Protein AF-0000000078523337 (afdb_homodimer)

InterPro domains:
  IPR007219 Xylanolytic transcriptional activator, regulatory domain [PF04082] (154-351)
  IPR007219 Xylanolytic transcriptional activator, regulatory domain [SM00906] (263-338)
  IPR053230 Transcription regulator galc [PTHR47654] (1-622)

pLDDT: mean 74.1, std 29.68, range [13.92, 98.81]

Nearest PDB structures (foldseek):
  5y9d-assembly1_A  TM=1.268E-01  e=8.993E+00  Yarrowia lipolytica CLIB122

Solvent-accessible surface area (backbone atoms only — not comparable to full-atom values): 83600 Å² total; per-residue (Å²): 110,59,69,65,55,23,77,76,43,62,71,70,63,16,49,53,35,48,54,54,47,57,68,65,60,65,71,72,73,80,84,75,76,74,78,74,79,80,72,82,69,80,69,75,71,70,70,65,70,69,56,83,66,85,53,44,53,56,60,65,42,35,44,31,67,65,71,27,71,74,42,71,61,33,27,28,56,33,49,65,26,66,64,5,49,40,44,44,45,29,48,43,50,52,52,52,50,50,56,51,42,73,70,41,88,79,62,72,86,83,78,73,73,76,73,76,63,56,53,64,80,54,52,32,62,44,42,80,53,84,75,70,40,93,66,90,78,65,68,85,69,73,72,60,66,73,57,44,50,50,29,52,51,44,25,57,69,72,41,33,52,83,47,49,50,62,57,63,60,62,49,50,53,51,50,52,33,45,78,66,66,73,48,83,78,52,53,53,59,50,19,39,51,24,40,46,40,16,46,22,43,52,49,43,44,68,42,32,71,86,62,47,54,88,74,72,46,27,30,45,26,43,47,27,20,34,66,47,54,42,29,45,62,46,74,70,48,68,55,45,68,61,52,28,41,38,31,39,47,50,18,52,42,25,39,49,68,34,24,50,53,51,17,53,51,37,36,51,52,19,51,46,40,32,48,38,53,33,38,36,27,27,74,66,28,81,87,53,52,38,68,59,54,48,50,41,29,28,34,42,51,38,48,49,51,52,45,49,51,48,21,44,55,29,25,47,78,59,65,73,54,81,51,55,46,52,44,61,71,52,62,68,52,47,71,88,44,48,82,36,68,80,40,39,54,46,46,72,28,65,65,58,30,42,38,28,50,40,54,36,45,60,44,56,41,69,81,36,67,83,60,72,88,45,70,50,15,52,50,21,39,54,52,59,41,68,52,78,83,46,50,26,40,48,41,33,53,51,52,38,49,47,51,48,45,47,50,45,43,58,62,64,52,21,32,56,38,60,78,47,54,69,69,56,45,51,52,50,44,52,54,50,49,52,50,54,54,50,44,64,69,67,50,27,72,66,50,42,50,92,60,75,72,92,56,55,68,69,39,44,28,48,13,45,34,49,45,48,55,51,27,50,43,45,28,67,60,18,46,52,32,57,50,59,64,72,71,82,68,64,72,74,91,74,66,73,79,79,62,72,47,75,42,53,56,34,24,44,51,18,50,50,28,30,50,50,50,56,62,75,45,66,89,66,73,49,57,56,54,40,58,69,35,41,55,57,58,54,38,67,60,52,50,46,47,28,36,43,56,47,50,40,37,55,74,56,68,23,73,79,47,62,91,42,48,68,59,46,51,51,48,42,51,47,46,43,47,40,27,47,63,46,27,75,80,28,71,38,34,33,46,44,26,52,54,52,44,57,56,47,52,59,47,32,62,73,71,70,48,87,66,83,87,48,89,64,76,79,71,82,72,82,79,81,75,70,70,73,66,70,73,74,61,39,58,60,16,63,47,76,71,73,72,73,80,77,76,80,68,80,67,78,72,77,80,80,85,69,80,84,87,91,87,87,88,82,93,86,91,86,92,85,92,81,93,82,92,84,77,65,88,80,92,84,85,79,82,80,83,77,79,80,81,74,86,82,66,77,49,61,61,39,81,86,76,68,45,51,62,74,83,72,66,80,74,78,81,74,78,86,77,76,77,84,76,80,87,75,127,110,60,70,66,54,26,76,78,43,62,72,69,62,16,51,54,36,49,54,56,50,57,67,66,60,69,71,71,74,81,80,78,74,75,77,75,77,82,72,83,71,80,67,73,71,69,69,64,68,66,56,84,68,84,54,45,54,57,61,64,42,34,45,30,66,65,70,28,71,74,43,72,60,34,27,27,56,34,48,63,27,64,62,5,49,41,45,46,45,27,49,43,51,52,51,53,50,51,55,53,41,74,71,40,86,81,65,66,84,84,77,69,72,74,74,77,63,55,55,62,80,54,51,34,63,44,43,81,54,83,75,70,38,94,67,89,78,66,70,85,71,73,71,60,64,74,58,42,52,51,29,52,51,44,26,59,69,73,41,33,51,82,46,46,49,62,56,64,60,63,50,51,52,51,50,52,32,46,78,67,67,73,48,86,78,52,53,54,58,50,20,41,51,24,39,47,40,17,47,23,43,52,49,43,45,68,44,33,72,86,62,46,53,94,66,75,45,28,31,46,26,42,46,26,19,34,68,49,54,42,30,46,63,45,75,69,47,66,54,45,67,59,51,28,43,38,33,40,47,50,17,51,43,25,39,49,68,36,22,50,54,52,17,53,51,36,35,50,51,21,51,46,40,33,47,38,52,33,37,38,27,27,74,66,28,80,88,54,52,39,67,60,53,47,50,41,30,29,33,44,51,38,49,49,50,52,44,49,52,48,20,44,55,28,25,47,76,57,66,73,55,81,50,55,47,51,44,62,72,52,63,66,50,48,72,88,44,48,80,36,68,80,40,39,53,46,46,73,27,65,66,56,28,42,38,27,49,42,55,37,46,60,43,56,41,70,81,35,66,84,59,70,89,43,71,51,16,52,50,20,38,53,52,58,41,65,52,77,83,46,51,26,41,47,40,34,54,50,52,39,50,46,51,48,44,46,50,44,45,59,62,63,51,22,31,54,38,61,80,47,54,68,68,55,44,50,50,48,46,51,55,49,50,52,50,55,52,50,43,63,70,67,49,26,70,66,52,42,47,92,60,76,71,93,57,55,68,68,40,44,27,48,13,45,34,50,43,48,55,50,28,51,44,45,29,66,62,18,46,52,31,57,49,60,63,72,70,82,72,63,70,79,90,78,63,75,80,80,65,72,46,73,43,51,56,34,24,43,51,19,51,50,28,31,50,51,50,56,62,74,46,66,87,67,72,48,57,55,56,40,59,68,34,41,54,59,57,53,40,68,60,52,51,46,46,28,36,44,55,47,50,40,38,56,73,58,68,22,75,81,47,63,91,43,48,69,60,47,50,51,49,43,51,46,46,42,47,40,27,48,62,46,27,76,81,28,70,38,34,34,47,44,26,52,56,52,44,55,56,47,52,57,48,32,62,72,69,71,47,88,65,83,86,47,89,63,75,81,74,80,74,82,82,80,79,74,74,75,70,66,70,62,62,71,69,73,73,73,71,77,70,77,79,76,83,78,76,81,76,79,79,70,76,79,80,73,86,70,85,85,87,90,82,86,88,83,89,84,86,88,83,87,85,78,44,56,39,43,74,69,82,72,86,76,86,79,84,84,88,82,85,81,84,78,86,81,65,77,38,63,62,39,78,86,76,68,44,52,58,66,84,74,64,83,72,78,80,75,81,84,81,78,80,86,80,80,91,78,135

Organism: Penicillium expansum (NCBI:txid27334)

Foldseek 3Di:
DLQVVLVPDPVVSSVVSVVVVVVPPPPPDDPPPDPPDPPPPPPPCCPVPVPVDPQFLQPQLQHDDDDLVPDPLSVLLDAFGSLALLLLLQVLVLLLVVVVLVPDPPSDDDDPPSPRDDSSVQALFDSVDDLAFPDDADQQDDDDPVLLVVLLVLLVQQPCLQFVLDQNVVLVVVVVCVVVVNFDDALLNLLLSLLSSLQSLCLCCLQPVVPVDVSSVSSSSNVSSCVSQVDPVNLVDQDDSSNLSSLLSVLLSCLLQRSLVVSQVSLVVSQVSLVVVVLQEQDPDPVDFLLRNLSSLSNNLSSLLSQLLSCSNRVDQGPDDPVSGDRAFHDLDRSVCCLPPVNRVCSVDVVLVCQQPRLLALLVCVVVVVDDNDPNSVNSLVVLLPDDDDSSNLNRLLSRLSSLLSQLSCLQSHSCCNVPDVVVNLVVLVVSVVSLVVSQVSDHPLQNLVDQPDDDLRSQQSNLAVLLSSLSSLLSSLVSLLSNDDPVVPDDPPPDPPPCDSSLVSLVSNLVSLLVNLVSADLQADSNCCSSRYPSSCVLSSLSSSLSSLLVCLSVVVPSNVPCNVVSLSSNQSSLNNLVVSVVSRSSSVSSSVSSVVSSVSSCVVVVHDPPPHDDDPDPPPPPPDPPVPDVPVPDPPPPCPDPPDPPPPCPPPDDDPDDDDDDDDDDDDYDDDDDDDDDPDDDDDDDDDDDPDDPPQQDQPVVVRDRPPPDGDRPPDDPPPDDDDDDD/DLQVVLVPDPVVSSVVSVVVVVVPPPPPDDPPPDPPDPPPPPPPCCPVPVPVDPQFLQPQLQHDDDDLVPDPLSVLLDAFGSLALLLLLQVLVLLLVVVVLVVDPPSPDDPPPSDRDDSSVQALFDSVDDLAQPDDADQPDDDDPVLLVVLLVLLVQQPCLQFVLDQNVVLVVVVVCVVVVNDDDALLNLLLSLLSNLQSLQLCCLQPVVPVDPNSCSSSSNVSSCVSQVDPVNLVDQDDSSNLSSLLSVLLSCLLQRSLVVSQVSLVVSQVSLVVVVLQEQDPDPVDFLLRNLSSLSNNLSSLLSQLLSCSNRVDQGPDDPVSGDRAFHDLDRSVCCLPPVNRVCSVDVVLVCQQPRLLALLVCVVVVVDDNDPNSVNSLVVLLPDDDDSSNLNRLLSRLSSLLSQLSCLQSHSCCNVPDVVVNLVVLVVSVVSLVVSQVSDHPLQNLVDQPDDDLRSQQSNLAVLLSSLSSLLSSLVSLLSNDDPVVPDDDPDDPPPCDSSLVSLVSNLVSLLVNLVSADLQADSNCCSSRYPSSCVLSSLSSSLSSLLVCLSVVVPSNVPCNVVSLSSNQSSLNNLVVSVVSRSSSVSSSVSSVVSSVSSCVVVVHDPVPHDDDPDPPPPPPDCPVPDPPPPDPPPPCPDDDDDPDPDDDPDDDPDDDDDDDDDDDDDDDDPPDPPDPDDDDDDDDDDDPDDPDPQPQPVVVRDRPCPPDPPPPDDPPPDDDPDDD

Structure (mmCIF, N/CA/C/O backbone):
data_AF-0000000078523337-model_v1
#
loop_
_entity.id
_entity.type
_entity.pdbx_description
1 polymer 'Transcription factor, fungi'
#
loop_
_atom_site.group_PDB
_atom_site.id
_atom_site.type_symbol
_atom_site.label_atom_id
_atom_site.label_alt_id
_atom_site.label_comp_id
_atom_site.label_asym_id
_atom_site.label_entity_id
_atom_site.label_seq_id
_atom_site.pdbx_PDB_ins_code
_atom_site.Cartn_x
_atom_site.Cartn_y
_atom_site.Cartn_z
_atom_site.occupancy
_atom_site.B_iso_or_equiv
_atom_site.auth_seq_id
_atom_site.auth_comp_id
_atom_site.auth_asym_id
_atom_site.auth_atom_id
_atom_site.pdbx_PDB_model_num
ATOM 1 N N . MET A 1 1 ? 8.789 -22.875 51.188 1 34.66 1 MET A N 1
ATOM 2 C CA . MET A 1 1 ? 10.109 -22.453 50.75 1 34.66 1 MET A CA 1
ATOM 3 C C . MET A 1 1 ? 10.227 -20.922 50.812 1 34.66 1 MET A C 1
ATOM 5 O O . MET A 1 1 ? 11.242 -20.391 51.25 1 34.66 1 MET A O 1
ATOM 9 N N . LEU A 1 2 ? 9.172 -20.328 50.406 1 43.94 2 LEU A N 1
ATOM 10 C CA . LEU A 1 2 ? 9.109 -18.875 50.406 1 43.94 2 LEU A CA 1
ATOM 11 C C . LEU A 1 2 ? 9.234 -18.312 51.812 1 43.94 2 LEU A C 1
ATOM 13 O O . LEU A 1 2 ? 9.844 -17.266 52.031 1 43.94 2 LEU A O 1
ATOM 17 N N . LYS A 1 3 ? 8.578 -19.062 52.75 1 46.81 3 LYS A N 1
ATOM 18 C CA . LYS A 1 3 ? 8.617 -18.594 54.125 1 46.81 3 LYS A CA 1
ATOM 19 C C . LYS A 1 3 ? 10.047 -18.516 54.656 1 46.81 3 LYS A C 1
ATOM 21 O O . LYS A 1 3 ? 10.406 -17.562 55.344 1 46.81 3 LYS A O 1
ATOM 26 N N . GLU A 1 4 ? 10.844 -19.5 54.312 1 44.78 4 GLU A N 1
ATOM 27 C CA . GLU A 1 4 ? 12.188 -19.609 54.875 1 44.78 4 GLU A CA 1
ATOM 28 C C . GLU A 1 4 ? 13.133 -18.609 54.25 1 44.78 4 GLU A C 1
ATOM 30 O O . GLU A 1 4 ? 14.109 -18.188 54.844 1 44.78 4 GLU A O 1
ATOM 35 N N . ILE A 1 5 ? 13.039 -18.328 53 1 42.94 5 ILE A N 1
ATOM 36 C CA . ILE A 1 5 ? 13.938 -17.359 52.375 1 42.94 5 ILE A CA 1
ATOM 37 C C . ILE A 1 5 ? 13.664 -15.961 52.906 1 42.94 5 ILE A C 1
ATOM 39 O O . ILE A 1 5 ? 14.5 -15.062 52.781 1 42.94 5 ILE A O 1
ATOM 43 N N . GLY A 1 6 ? 12.531 -15.812 53.531 1 41.69 6 GLY A N 1
ATOM 44 C CA . GLY A 1 6 ? 12.141 -14.547 54.156 1 41.69 6 GLY A CA 1
ATOM 45 C C . GLY A 1 6 ? 13.141 -14.031 55.156 1 41.69 6 GLY A C 1
ATOM 46 O O . GLY A 1 6 ? 13.273 -12.828 55.344 1 41.69 6 GLY A O 1
ATOM 47 N N . ASP A 1 7 ? 13.617 -14.914 55.938 1 45.72 7 ASP A N 1
ATOM 48 C CA . ASP A 1 7 ? 14.445 -14.492 57.062 1 45.72 7 ASP A CA 1
ATOM 49 C C . ASP A 1 7 ? 15.82 -14.016 56.562 1 45.72 7 ASP A C 1
ATOM 51 O O . ASP A 1 7 ? 16.609 -13.5 57.344 1 45.72 7 ASP A O 1
ATOM 55 N N . VAL A 1 8 ? 16.359 -14.547 55.531 1 48.78 8 VAL A N 1
ATOM 56 C CA . VAL A 1 8 ? 17.75 -14.195 55.219 1 48.78 8 VAL A CA 1
ATOM 57 C C . VAL A 1 8 ? 17.781 -13 54.281 1 48.78 8 VAL A C 1
ATOM 59 O O . VAL A 1 8 ? 18.859 -12.523 53.906 1 48.78 8 VAL A O 1
ATOM 62 N N . VAL A 1 9 ? 16.75 -12.766 53.531 1 42.88 9 VAL A N 1
ATOM 63 C CA . VAL A 1 9 ? 16.812 -11.711 52.531 1 42.88 9 VAL A CA 1
ATOM 64 C C . VAL A 1 9 ? 16.547 -10.359 53.188 1 42.88 9 VAL A C 1
ATOM 66 O O . VAL A 1 9 ? 16.016 -10.289 54.281 1 42.88 9 VAL A O 1
ATOM 69 N N . ASP A 1 10 ? 17.078 -9.188 52.625 1 47.59 10 ASP A N 1
ATOM 70 C CA . ASP A 1 10 ? 17 -7.855 53.219 1 47.59 10 ASP A CA 1
ATOM 71 C C . ASP A 1 10 ? 15.562 -7.531 53.625 1 47.59 10 ASP A C 1
ATOM 73 O O . ASP A 1 10 ? 14.617 -8.195 53.188 1 47.59 10 ASP A O 1
ATOM 77 N N . ASP A 1 11 ? 15.25 -6.578 54.562 1 45 11 ASP A N 1
ATOM 78 C CA . ASP A 1 11 ? 14 -6.219 55.219 1 45 11 ASP A CA 1
ATOM 79 C C . ASP A 1 11 ? 12.852 -6.133 54.188 1 45 11 ASP A C 1
ATOM 81 O O . ASP A 1 11 ? 11.742 -6.586 54.469 1 45 11 ASP A O 1
ATOM 85 N N . GLN A 1 12 ? 13.141 -5.395 53.125 1 47.84 12 GLN A N 1
ATOM 86 C CA . GLN A 1 12 ? 12.07 -5.039 52.188 1 47.84 12 GLN A CA 1
ATOM 87 C C . GLN A 1 12 ? 11.586 -6.262 51.438 1 47.84 12 GLN A C 1
ATOM 89 O O . GLN A 1 12 ? 10.383 -6.434 51.219 1 47.84 12 GLN A O 1
ATOM 94 N N . SER A 1 13 ? 12.555 -7.016 50.969 1 46.69 13 SER A N 1
ATOM 95 C CA . SER A 1 13 ? 12.25 -8.234 50.25 1 46.69 13 SER A CA 1
ATOM 96 C C . SER A 1 13 ? 11.609 -9.281 51.156 1 46.69 13 SER A C 1
ATOM 98 O O . SER A 1 13 ? 10.789 -10.086 50.719 1 46.69 13 SER A O 1
ATOM 100 N N . ALA A 1 14 ? 12.023 -9.219 52.469 1 49.38 14 ALA A N 1
ATOM 101 C CA . ALA A 1 14 ? 11.469 -10.07 53.5 1 49.38 14 ALA A CA 1
ATOM 102 C C . ALA A 1 14 ? 9.969 -9.82 53.688 1 49.38 14 ALA A C 1
ATOM 104 O O . ALA A 1 14 ? 9.195 -10.766 53.844 1 49.38 14 ALA A O 1
ATOM 105 N N . LYS A 1 15 ? 9.555 -8.469 53.719 1 54.75 15 LYS A N 1
ATOM 106 C CA . LYS A 1 15 ? 8.164 -8.055 53.875 1 54.75 15 LYS A CA 1
ATOM 107 C C . LYS A 1 15 ? 7.301 -8.57 52.719 1 54.75 15 LYS A C 1
ATOM 109 O O . LYS A 1 15 ? 6.18 -9.031 52.938 1 54.75 15 LYS A O 1
ATOM 114 N N . ARG A 1 16 ? 7.934 -8.484 51.5 1 50.47 16 ARG A N 1
ATOM 115 C CA . ARG A 1 16 ? 7.164 -8.875 50.344 1 50.47 16 ARG A CA 1
ATOM 116 C C . ARG A 1 16 ? 6.922 -10.383 50.312 1 50.47 16 ARG A C 1
ATOM 118 O O . ARG A 1 16 ? 5.84 -10.836 49.938 1 50.47 16 ARG A O 1
ATOM 125 N N . ILE A 1 17 ? 7.855 -11.125 50.75 1 50.09 17 ILE A N 1
ATOM 126 C CA . ILE A 1 17 ? 7.734 -12.578 50.844 1 50.09 17 ILE A CA 1
ATOM 127 C C . ILE A 1 17 ? 6.703 -12.945 51.906 1 50.09 17 ILE A C 1
ATOM 129 O O . ILE A 1 17 ? 5.863 -13.82 51.688 1 50.09 17 ILE A O 1
ATOM 133 N N . LYS A 1 18 ? 6.855 -12.172 53.156 1 51.06 18 LYS A N 1
ATOM 134 C CA . LYS A 1 18 ? 5.906 -12.391 54.25 1 51.06 18 LYS A CA 1
ATOM 135 C C . LYS A 1 18 ? 4.473 -12.172 53.781 1 51.06 18 LYS A C 1
ATOM 137 O O . LYS A 1 18 ? 3.576 -12.953 54.094 1 51.06 18 LYS A O 1
ATOM 142 N N . ASP A 1 19 ? 4.328 -10.992 53 1 49.41 19 ASP A N 1
ATOM 143 C CA . ASP A 1 19 ? 2.998 -10.648 52.5 1 49.41 19 ASP A CA 1
ATOM 144 C C . ASP A 1 19 ? 2.463 -11.719 51.562 1 49.41 19 ASP A C 1
ATOM 146 O O . ASP A 1 19 ? 1.285 -12.078 51.625 1 49.41 19 ASP A O 1
ATOM 150 N N . LEU A 1 20 ? 3.379 -12.266 50.75 1 45 20 LEU A N 1
ATOM 151 C CA . LEU A 1 20 ? 2.961 -13.289 49.781 1 45 20 LEU A CA 1
ATOM 152 C C . LEU A 1 20 ? 2.617 -14.594 50.5 1 45 20 LEU A C 1
ATOM 154 O O . LEU A 1 20 ? 1.658 -15.273 50.125 1 45 20 LEU A O 1
ATOM 158 N N . LEU A 1 21 ? 3.496 -14.93 51.438 1 42.78 21 LEU A N 1
ATOM 159 C CA . LEU A 1 21 ? 3.271 -16.172 52.188 1 42.78 21 LEU A CA 1
ATOM 160 C C . LEU A 1 21 ? 1.984 -16.094 53 1 42.78 21 LEU A C 1
ATOM 162 O O . LEU A 1 21 ? 1.31 -17.109 53.188 1 42.78 21 LEU A O 1
ATOM 166 N N . GLN A 1 22 ? 1.81 -14.836 53.688 1 38.56 22 GLN A N 1
ATOM 167 C CA . GLN A 1 22 ? 0.594 -14.688 54.5 1 38.56 22 GLN A CA 1
ATOM 168 C C . GLN A 1 22 ? -0.649 -14.961 53.656 1 38.56 22 GLN A C 1
ATOM 170 O O . GLN A 1 22 ? -1.634 -15.508 54.156 1 38.56 22 GLN A O 1
ATOM 175 N N . LYS A 1 23 ? -0.554 -14.461 52.406 1 36 23 LYS A N 1
ATOM 176 C CA . LYS A 1 23 ? -1.798 -14.547 51.656 1 36 23 LYS A CA 1
ATOM 177 C C . LYS A 1 23 ? -2.131 -16 51.312 1 36 23 LYS A C 1
ATOM 179 O O . LYS A 1 23 ? -3.301 -16.344 51.125 1 36 23 LYS A O 1
ATOM 184 N N . ASN A 1 24 ? -1.027 -16.875 51.188 1 32.56 24 ASN A N 1
ATOM 185 C CA . ASN A 1 24 ? -1.373 -18.234 50.75 1 32.56 24 ASN A CA 1
ATOM 186 C C . ASN A 1 24 ? -1.916 -19.062 51.906 1 32.56 24 ASN A C 1
ATOM 188 O O . ASN A 1 24 ? -2.262 -20.234 51.719 1 32.56 24 ASN A O 1
ATOM 192 N N . ASN A 1 25 ? -1.497 -18.797 53.156 1 29.69 25 ASN A N 1
ATOM 193 C CA . ASN A 1 25 ? -1.861 -19.766 54.188 1 29.69 25 ASN A CA 1
ATOM 194 C C . ASN A 1 25 ? -3.367 -19.781 54.438 1 29.69 25 ASN A C 1
ATOM 196 O O . ASN A 1 25 ? -3.854 -20.547 55.281 1 29.69 25 ASN A O 1
ATOM 200 N N . SER A 1 26 ? -4.059 -18.656 54.375 1 26.34 26 SER A N 1
ATOM 201 C CA . SER A 1 26 ? -5.316 -18.672 55.125 1 26.34 26 SER A CA 1
ATOM 202 C C . SER A 1 26 ? -6.34 -19.578 54.438 1 26.34 26 SER A C 1
ATOM 204 O O . SER A 1 26 ? -7.535 -19.484 54.75 1 26.34 26 SER A O 1
ATOM 206 N N . LYS A 1 27 ? -5.961 -20.391 53.438 1 26.19 27 LYS A N 1
ATOM 207 C CA . LYS A 1 27 ? -7.148 -20.953 52.812 1 26.19 27 LYS A CA 1
ATOM 208 C C . LYS A 1 27 ? -7.738 -22.078 53.656 1 26.19 27 LYS A C 1
ATOM 210 O O . LYS A 1 27 ? -8.602 -22.828 53.188 1 26.19 27 LYS A O 1
ATOM 215 N N . SER A 1 28 ? -7.273 -22.375 54.844 1 23.64 28 SER A N 1
ATOM 216 C CA . SER A 1 28 ? -7.812 -23.641 55.312 1 23.64 28 SER A CA 1
ATOM 217 C C . SER A 1 28 ? -9.258 -23.5 55.781 1 23.64 28 SER A C 1
ATOM 219 O O . SER A 1 28 ? -9.82 -24.422 56.375 1 23.64 28 SER A O 1
ATOM 221 N N . GLY A 1 29 ? -9.984 -22.359 55.844 1 20.86 29 GLY A N 1
ATOM 222 C CA . GLY A 1 29 ? -11.102 -22.406 56.75 1 20.86 29 GLY A CA 1
ATOM 223 C C . GLY A 1 29 ? -12.164 -23.422 56.375 1 20.86 29 GLY A C 1
ATOM 224 O O . GLY A 1 29 ? -12.195 -23.891 55.25 1 20.86 29 GLY A O 1
ATOM 225 N N . HIS A 1 30 ? -13.047 -23.844 57.406 1 21.19 30 HIS A N 1
ATOM 226 C CA . HIS A 1 30 ? -14.062 -24.812 57.812 1 21.19 30 HIS A CA 1
ATOM 227 C C . HIS A 1 30 ? -15.25 -24.797 56.844 1 21.19 30 HIS A C 1
ATOM 229 O O . HIS A 1 30 ? -15.727 -23.719 56.469 1 21.19 30 HIS A O 1
ATOM 235 N N . VAL A 1 31 ? -15.516 -25.953 56.219 1 23.62 31 VAL A N 1
ATOM 236 C CA . VAL A 1 31 ? -16.547 -26.391 55.281 1 23.62 31 VAL A CA 1
ATOM 237 C C . VAL A 1 31 ? -17.906 -26.422 56 1 23.62 31 VAL A C 1
ATOM 239 O O . VAL A 1 31 ? -18.188 -27.328 56.781 1 23.62 31 VAL A O 1
ATOM 242 N N . SER A 1 32 ? -18.266 -25.391 56.875 1 20.55 32 SER A N 1
ATOM 243 C CA . SER A 1 32 ? -19.531 -25.656 57.562 1 20.55 32 SER A CA 1
ATOM 244 C C . SER A 1 32 ? -20.656 -25.906 56.562 1 20.55 32 SER A C 1
ATOM 246 O O . SER A 1 32 ? -20.719 -25.234 55.531 1 20.55 32 SER A O 1
ATOM 248 N N . ASN A 1 33 ? -21.391 -27.109 56.688 1 22.52 33 ASN A N 1
ATOM 249 C CA . ASN A 1 33 ? -22.422 -27.875 56 1 22.52 33 ASN A CA 1
ATOM 250 C C . ASN A 1 33 ? -23.75 -27.125 55.938 1 22.52 33 ASN A C 1
ATOM 252 O O . ASN A 1 33 ? -24.781 -27.703 55.625 1 22.52 33 ASN A O 1
ATOM 256 N N . GLY A 1 34 ? -23.891 -25.969 56.625 1 21.12 34 GLY A N 1
ATOM 257 C CA . GLY A 1 34 ? -25.281 -25.656 56.938 1 21.12 34 GLY A CA 1
ATOM 258 C C . GLY A 1 34 ? -26.156 -25.594 55.719 1 21.12 34 GLY A C 1
ATOM 259 O O . GLY A 1 34 ? -25.672 -25.281 54.625 1 21.12 34 GLY A O 1
ATOM 260 N N . MET A 1 35 ? -27.375 -26.328 55.781 1 24.42 35 MET A N 1
ATOM 261 C CA . MET A 1 35 ? -28.453 -26.656 54.844 1 24.42 35 MET A CA 1
ATOM 262 C C . MET A 1 35 ? -29.109 -25.391 54.281 1 24.42 35 MET A C 1
ATOM 264 O O . MET A 1 35 ? -29.844 -24.703 55 1 24.42 35 MET A O 1
ATOM 268 N N . PRO A 1 36 ? -28.344 -24.375 53.875 1 22.22 36 PRO A N 1
ATOM 269 C CA . PRO A 1 36 ? -29.156 -23.156 53.812 1 22.22 36 PRO A CA 1
ATOM 270 C C . PRO A 1 36 ? -30.391 -23.328 52.906 1 22.22 36 PRO A C 1
ATOM 272 O O . PRO A 1 36 ? -30.391 -24.156 52 1 22.22 36 PRO A O 1
ATOM 275 N N . ASP A 1 37 ? -31.609 -23 53.469 1 23.2 37 ASP A N 1
ATOM 276 C CA . ASP A 1 37 ? -33 -22.922 53 1 23.2 37 ASP A CA 1
ATOM 277 C C . ASP A 1 37 ? -33.094 -22.234 51.656 1 23.2 37 ASP A C 1
ATOM 279 O O . ASP A 1 37 ? -32.406 -21.234 51.406 1 23.2 37 ASP A O 1
ATOM 283 N N . LYS A 1 38 ? -33.594 -22.938 50.625 1 23.97 38 LYS A N 1
ATOM 284 C CA . LYS A 1 38 ? -33.75 -22.75 49.188 1 23.97 38 LYS A CA 1
ATOM 285 C C . LYS A 1 38 ? -34.531 -21.484 48.875 1 23.97 38 LYS A C 1
ATOM 287 O O . LYS A 1 38 ? -35.719 -21.562 48.562 1 23.97 38 LYS A O 1
ATOM 292 N N . SER A 1 39 ? -34.438 -20.406 49.719 1 20.91 39 SER A N 1
ATOM 293 C CA . SER A 1 39 ? -35.406 -19.375 49.375 1 20.91 39 SER A CA 1
ATOM 294 C C . SER A 1 39 ? -35.281 -18.953 47.906 1 20.91 39 SER A C 1
ATOM 296 O O . SER A 1 39 ? -34.188 -18.922 47.375 1 20.91 39 SER A O 1
ATOM 298 N N . GLN A 1 40 ? -36.406 -19.062 47.094 1 23.09 40 GLN A N 1
ATOM 299 C CA . GLN A 1 40 ? -36.812 -18.875 45.719 1 23.09 40 GLN A CA 1
ATOM 300 C C . GLN A 1 40 ? -36.375 -17.516 45.188 1 23.09 40 GLN A C 1
ATOM 302 O O . GLN A 1 40 ? -37.188 -16.578 45.094 1 23.09 40 GLN A O 1
ATOM 307 N N . ASP A 1 41 ? -35.312 -17 45.719 1 21.81 41 ASP A N 1
ATOM 308 C CA . ASP A 1 41 ? -35.031 -15.594 45.406 1 21.81 41 ASP A CA 1
ATOM 309 C C . ASP A 1 41 ? -34.906 -15.367 43.906 1 21.81 41 ASP A C 1
ATOM 311 O O . ASP A 1 41 ? -34.156 -16.078 43.25 1 21.81 41 ASP A O 1
ATOM 315 N N . GLN A 1 42 ? -35.938 -14.68 43.281 1 23.8 42 GLN A N 1
ATOM 316 C CA . GLN A 1 42 ? -36.219 -14.164 41.938 1 23.8 42 GLN A CA 1
ATOM 317 C C . GLN A 1 42 ? -35.031 -13.375 41.375 1 23.8 42 GLN A C 1
ATOM 319 O O . GLN A 1 42 ? -34.906 -12.18 41.656 1 23.8 42 GLN A O 1
ATOM 324 N N . THR A 1 43 ? -33.938 -13.867 41.594 1 24.28 43 THR A N 1
ATOM 325 C CA . THR A 1 43 ? -32.75 -13.109 41.25 1 24.28 43 THR A CA 1
ATOM 326 C C . THR A 1 43 ? -32.75 -12.797 39.75 1 24.28 43 THR A C 1
ATOM 328 O O . THR A 1 43 ? -32.594 -13.695 38.906 1 24.28 43 THR A O 1
ATOM 331 N N . GLY A 1 44 ? -33.656 -11.867 39.375 1 22.86 44 GLY A N 1
ATOM 332 C CA . GLY A 1 44 ? -33.625 -11.266 38.062 1 22.86 44 GLY A CA 1
ATOM 333 C C . GLY A 1 44 ? -32.219 -10.922 37.594 1 22.86 44 GLY A C 1
ATOM 334 O O . GLY A 1 44 ? -31.562 -10.047 38.156 1 22.86 44 GLY A O 1
ATOM 335 N N . SER A 1 45 ? -31.516 -11.898 37.406 1 23.53 45 SER A N 1
ATOM 336 C CA . SER A 1 45 ? -30.172 -11.789 36.875 1 23.53 45 SER A CA 1
ATOM 337 C C . SER A 1 45 ? -30.125 -10.867 35.656 1 23.53 45 SER A C 1
ATOM 339 O O . SER A 1 45 ? -30.594 -11.227 34.594 1 23.53 45 SER A O 1
ATOM 341 N N . SER A 1 46 ? -30.625 -9.664 35.906 1 23.33 46 SER A N 1
ATOM 342 C CA . SER A 1 46 ? -30.359 -8.727 34.844 1 23.33 46 SER A CA 1
ATOM 343 C C . SER A 1 46 ? -28.891 -8.742 34.406 1 23.33 46 SER A C 1
ATOM 345 O O . SER A 1 46 ? -28.047 -8.141 35.094 1 23.33 46 SER A O 1
ATOM 347 N N . LYS A 1 47 ? -28.375 -9.891 34.219 1 25.94 47 LYS A N 1
ATOM 348 C CA . LYS A 1 47 ? -27.141 -9.781 33.469 1 25.94 47 LYS A CA 1
ATOM 349 C C . LYS A 1 47 ? -27.25 -8.695 32.406 1 25.94 47 LYS A C 1
ATOM 351 O O . LYS A 1 47 ? -27.875 -8.898 31.344 1 25.94 47 LYS A O 1
ATOM 356 N N . ARG A 1 48 ? -27.359 -7.562 32.875 1 22.92 48 ARG A N 1
ATOM 357 C CA . ARG A 1 48 ? -27.172 -6.453 31.938 1 22.92 48 ARG A CA 1
ATOM 358 C C . ARG A 1 48 ? -26 -6.73 31 1 22.92 48 ARG A C 1
ATOM 360 O O . ARG A 1 48 ? -24.859 -6.891 31.438 1 22.92 48 ARG A O 1
ATOM 367 N N . SER A 1 49 ? -26.219 -7.645 30.062 1 26.92 49 SER A N 1
ATOM 368 C CA . SER A 1 49 ? -25.328 -7.621 28.906 1 26.92 49 SER A CA 1
ATOM 369 C C . SER A 1 49 ? -24.75 -6.227 28.688 1 26.92 49 SER A C 1
ATOM 371 O O . SER A 1 49 ? -25.5 -5.277 28.422 1 26.92 49 SER A O 1
ATOM 373 N N . SER A 1 50 ? -23.984 -5.867 29.703 1 27.06 50 SER A N 1
ATOM 374 C CA . SER A 1 50 ? -23.281 -4.629 29.344 1 27.06 50 SER A CA 1
ATOM 375 C C . SER A 1 50 ? -23 -4.57 27.844 1 27.06 50 SER A C 1
ATOM 377 O O . SER A 1 50 ? -22.188 -5.348 27.328 1 27.06 50 SER A O 1
ATOM 379 N N . SER A 1 51 ? -24.016 -4.555 27.141 1 30.48 51 SER A N 1
ATOM 380 C CA . SER A 1 51 ? -23.734 -4.117 25.781 1 30.48 51 SER A CA 1
ATOM 381 C C . SER A 1 51 ? -22.484 -3.258 25.719 1 30.48 51 SER A C 1
ATOM 383 O O . SER A 1 51 ? -22.328 -2.312 26.484 1 30.48 51 SER A O 1
ATOM 385 N N . PRO A 1 52 ? -21.312 -3.92 25.531 1 32.22 52 PRO A N 1
ATOM 386 C CA . PRO A 1 52 ? -20.188 -2.996 25.391 1 32.22 52 PRO A CA 1
ATOM 387 C C . PRO A 1 52 ? -20.625 -1.618 24.891 1 32.22 52 PRO A C 1
ATOM 389 O O . PRO A 1 52 ? -21.203 -1.503 23.797 1 32.22 52 PRO A O 1
ATOM 392 N N . SER A 1 53 ? -21.266 -0.815 25.641 1 30.7 53 SER A N 1
ATOM 393 C CA . SER A 1 53 ? -21.578 0.601 25.484 1 30.7 53 SER A CA 1
ATOM 394 C C . SER A 1 53 ? -20.672 1.258 24.453 1 30.7 53 SER A C 1
ATOM 396 O O . SER A 1 53 ? -19.516 0.836 24.266 1 30.7 53 SER A O 1
ATOM 398 N N . SER A 1 54 ? -21.203 2.014 23.484 1 36.44 54 SER A N 1
ATOM 399 C CA . SER A 1 54 ? -20.797 3.014 22.5 1 36.44 54 SER A CA 1
ATOM 400 C C . SER A 1 54 ? -19.672 3.883 23.047 1 36.44 54 SER A C 1
ATOM 402 O O . SER A 1 54 ? -19.375 4.945 22.5 1 36.44 54 SER A O 1
ATOM 404 N N . ILE A 1 55 ? -19.312 3.91 24.266 1 41.22 55 ILE A N 1
ATOM 405 C CA . ILE A 1 55 ? -18.578 4.961 24.953 1 41.22 55 ILE A CA 1
ATOM 406 C C . ILE A 1 55 ? -17.141 5.02 24.422 1 41.22 55 ILE A C 1
ATOM 408 O O . ILE A 1 55 ? -16.453 6.027 24.594 1 41.22 55 ILE A O 1
ATOM 412 N N . GLY A 1 56 ? -16.531 4.168 23.703 1 51 56 GLY A N 1
ATOM 413 C CA . GLY A 1 56 ? -15.094 4.332 23.531 1 51 56 GLY A CA 1
ATOM 414 C C . GLY A 1 56 ? -14.695 4.812 22.156 1 51 56 GLY A C 1
ATOM 415 O O . GLY A 1 56 ? -15.43 4.609 21.188 1 51 56 GLY A O 1
ATOM 416 N N . SER A 1 57 ? -13.953 6.039 22.109 1 60.22 57 SER A N 1
ATOM 417 C CA . SER A 1 57 ? -13.391 6.707 20.938 1 60.22 57 SER A CA 1
ATOM 418 C C . SER A 1 57 ? -12.852 5.699 19.922 1 60.22 57 SER A C 1
ATOM 420 O O . SER A 1 57 ? -12.633 6.035 18.766 1 60.22 57 SER A O 1
ATOM 422 N N . LEU A 1 58 ? -12.797 4.477 20.359 1 70.56 58 LEU A N 1
ATOM 423 C CA . LEU A 1 58 ? -12.234 3.49 19.453 1 70.56 58 LEU A CA 1
ATOM 424 C C . LEU A 1 58 ? -13.266 2.416 19.109 1 70.56 58 LEU A C 1
ATOM 426 O O . LEU A 1 58 ? -12.93 1.395 18.5 1 70.56 58 LEU A O 1
ATOM 430 N N . GLU A 1 59 ? -14.523 2.678 19.438 1 72.12 59 GLU A N 1
ATOM 431 C CA . GLU A 1 59 ? -15.578 1.738 19.062 1 72.12 59 GLU A CA 1
ATOM 432 C C . GLU A 1 59 ? -15.75 1.678 17.547 1 72.12 59 GLU A C 1
ATOM 434 O O . GLU A 1 59 ? -15.656 2.699 16.875 1 72.12 59 GLU A O 1
ATOM 439 N N . ALA A 1 60 ? -15.852 0.569 17.047 1 70.75 60 ALA A N 1
ATOM 440 C CA . ALA A 1 60 ? -16.156 0.322 15.633 1 70.75 60 ALA A CA 1
ATOM 441 C C . ALA A 1 60 ? -14.977 0.679 14.742 1 70.75 60 ALA A C 1
ATOM 443 O O . ALA A 1 60 ? -15.156 1.146 13.617 1 70.75 60 ALA A O 1
ATOM 444 N N . VAL A 1 61 ? -13.82 0.611 15.359 1 73.69 61 VAL A N 1
ATOM 445 C CA . VAL A 1 61 ? -12.609 0.879 14.586 1 73.69 61 VAL A CA 1
ATOM 446 C C . VAL A 1 61 ? -12.453 -0.178 13.5 1 73.69 61 VAL A C 1
ATOM 448 O O . VAL A 1 61 ? -11.773 0.053 12.5 1 73.69 61 VAL A O 1
ATOM 451 N N . ASP A 1 62 ? -13.141 -1.217 13.578 1 73.94 62 ASP A N 1
ATOM 452 C CA . ASP A 1 62 ? -12.922 -2.373 12.711 1 73.94 62 ASP A CA 1
ATOM 453 C C . ASP A 1 62 ? -14.047 -2.508 11.688 1 73.94 62 ASP A C 1
ATOM 455 O O . ASP A 1 62 ? -14.148 -3.525 11 1 73.94 62 ASP A O 1
ATOM 459 N N . ARG A 1 63 ? -14.922 -1.469 11.625 1 85.19 63 ARG A N 1
ATOM 460 C CA . ARG A 1 63 ? -16.062 -1.66 10.734 1 85.19 63 ARG A CA 1
ATOM 461 C C . ARG A 1 63 ? -16.438 -0.359 10.039 1 85.19 63 ARG A C 1
ATOM 463 O O . ARG A 1 63 ? -16.016 0.721 10.453 1 85.19 63 ARG A O 1
ATOM 470 N N . VAL A 1 64 ? -17.125 -0.555 8.969 1 86.81 64 VAL A N 1
ATOM 471 C CA . VAL A 1 64 ? -17.703 0.56 8.227 1 86.81 64 VAL A CA 1
ATOM 472 C C . VAL A 1 64 ? -19.219 0.568 8.383 1 86.81 64 VAL A C 1
ATOM 474 O O . VAL A 1 64 ? -19.891 -0.444 8.141 1 86.81 64 VAL A O 1
ATOM 477 N N . GLU A 1 65 ? -19.781 1.683 8.68 1 84.81 65 GLU A N 1
ATOM 478 C CA . GLU A 1 65 ? -21.203 1.743 9.031 1 84.81 65 GLU A CA 1
ATOM 479 C C . GLU A 1 65 ? -22.016 2.352 7.895 1 84.81 65 GLU A C 1
ATOM 481 O O . GLU A 1 65 ? -23.25 2.295 7.918 1 84.81 65 GLU A O 1
ATOM 486 N N . GLU A 1 66 ? -21.344 2.861 6.961 1 85.88 66 GLU A N 1
ATOM 487 C CA . GLU A 1 66 ? -22.016 3.496 5.832 1 85.88 66 GLU A CA 1
ATOM 488 C C . GLU A 1 66 ? -21.641 2.828 4.516 1 85.88 66 GLU A C 1
ATOM 490 O O . GLU A 1 66 ? -20.531 2.297 4.379 1 85.88 66 GLU A O 1
ATOM 495 N N . ASP A 1 67 ? -22.656 2.762 3.627 1 88.81 67 ASP A N 1
ATOM 496 C CA . ASP A 1 67 ? -22.344 2.314 2.273 1 88.81 67 ASP A CA 1
ATOM 497 C C . ASP A 1 67 ? -21.688 3.43 1.463 1 88.81 67 ASP A C 1
ATOM 499 O O . ASP A 1 67 ? -22.375 4.258 0.862 1 88.81 67 ASP A O 1
ATOM 503 N N . LEU A 1 68 ? -20.484 3.318 1.314 1 89.25 68 LEU A N 1
ATOM 504 C CA . LEU A 1 68 ? -19.703 4.391 0.71 1 89.25 68 LEU A CA 1
ATOM 505 C C . LEU A 1 68 ? -19.797 4.336 -0.811 1 89.25 68 LEU A C 1
ATOM 507 O O . LEU A 1 68 ? -19.406 5.285 -1.494 1 89.25 68 LEU A O 1
ATOM 511 N N . ASN A 1 69 ? -20.281 3.301 -1.312 1 89.94 69 ASN A N 1
ATOM 512 C CA . ASN A 1 69 ? -20.406 3.148 -2.758 1 89.94 69 ASN A CA 1
ATOM 513 C C . ASN A 1 69 ? -21.734 3.73 -3.268 1 89.94 69 ASN A C 1
ATOM 515 O O . ASN A 1 69 ? -21.938 3.844 -4.477 1 89.94 69 ASN A O 1
ATOM 519 N N . LEU A 1 70 ? -22.531 4.199 -2.463 1 87.81 70 LEU A N 1
ATOM 520 C CA . LEU A 1 70 ? -23.922 4.504 -2.791 1 87.81 70 LEU A CA 1
ATOM 521 C C . LEU A 1 70 ? -24.016 5.812 -3.566 1 87.81 70 LEU A C 1
ATOM 523 O O . LEU A 1 70 ? -24.688 5.875 -4.602 1 87.81 70 LEU A O 1
ATOM 527 N N . THR A 1 71 ? -23.391 6.867 -3.041 1 90 71 THR A N 1
ATOM 528 C CA . THR A 1 71 ? -23.531 8.18 -3.658 1 90 71 THR A CA 1
ATOM 529 C C . THR A 1 71 ? -22.156 8.734 -4.066 1 90 71 THR A C 1
ATOM 531 O O . THR A 1 71 ? -21.125 8.266 -3.586 1 90 71 THR A O 1
ATOM 534 N N . GLU A 1 72 ? -22.234 9.727 -4.93 1 90.94 72 GLU A N 1
ATOM 535 C CA . GLU A 1 72 ? -21 10.383 -5.344 1 90.94 72 GLU A CA 1
ATOM 536 C C . GLU A 1 72 ? -20.344 11.094 -4.168 1 90.94 72 GLU A C 1
ATOM 538 O O . GLU A 1 72 ? -19.109 11.117 -4.062 1 90.94 72 GLU A O 1
ATOM 543 N N . SER A 1 73 ? -21.172 11.617 -3.359 1 91.06 73 SER A N 1
ATOM 544 C CA . SER A 1 73 ? -20.641 12.336 -2.203 1 91.06 73 SER A CA 1
ATOM 545 C C . SER A 1 73 ? -19.953 11.383 -1.23 1 91.06 73 SER A C 1
ATOM 547 O O . SER A 1 73 ? -18.922 11.711 -0.667 1 91.06 73 SER A O 1
ATOM 549 N N . SER A 1 74 ? -20.578 10.242 -1.014 1 92.19 74 SER A N 1
ATOM 550 C CA . SER A 1 74 ? -19.969 9.266 -0.122 1 92.19 74 SER A CA 1
ATOM 551 C C . SER A 1 74 ? -18.672 8.719 -0.707 1 92.19 74 SER A C 1
ATOM 553 O O . SER A 1 74 ? -17.703 8.492 0.022 1 92.19 74 SER A O 1
ATOM 555 N N . ARG A 1 75 ? -18.609 8.602 -2.012 1 93.31 75 ARG A N 1
ATOM 556 C CA . ARG A 1 75 ? -17.406 8.141 -2.676 1 93.31 75 ARG A CA 1
ATOM 557 C C . ARG A 1 75 ? -16.297 9.195 -2.586 1 93.31 75 ARG A C 1
ATOM 559 O O . ARG A 1 75 ? -15.125 8.859 -2.402 1 93.31 75 ARG A O 1
ATOM 566 N N . ALA A 1 76 ? -16.703 10.398 -2.715 1 94.06 76 ALA A N 1
ATOM 567 C CA . ALA A 1 76 ? -15.742 11.492 -2.637 1 94.06 76 ALA A CA 1
ATOM 568 C C . ALA A 1 76 ? -15.164 11.617 -1.229 1 94.06 76 ALA A C 1
ATOM 570 O O . ALA A 1 76 ? -14 11.969 -1.061 1 94.06 76 ALA A O 1
ATOM 571 N N . THR A 1 77 ? -15.969 11.367 -0.241 1 93.5 77 THR A N 1
ATOM 572 C CA . THR A 1 77 ? -15.5 11.422 1.139 1 93.5 77 THR A CA 1
ATOM 573 C C . THR A 1 77 ? -14.617 10.219 1.455 1 93.5 77 THR A C 1
ATOM 575 O O . THR A 1 77 ? -13.555 10.359 2.062 1 93.5 77 THR A O 1
ATOM 578 N N . GLY A 1 78 ? -15.062 9.016 1.019 1 94.25 78 GLY A N 1
ATOM 579 C CA . GLY A 1 78 ? -14.352 7.785 1.33 1 94.25 78 GLY A CA 1
ATOM 580 C C . GLY A 1 78 ? -14.461 7.383 2.789 1 94.25 78 GLY A C 1
ATOM 581 O O . GLY A 1 78 ? -15.133 8.062 3.574 1 94.25 78 GLY A O 1
ATOM 582 N N . TYR A 1 79 ? -13.867 6.355 3.123 1 95.06 79 TYR A N 1
ATOM 583 C CA . TYR A 1 79 ? -13.867 5.871 4.5 1 95.06 79 TYR A CA 1
ATOM 584 C C . TYR A 1 79 ? -13.055 6.797 5.398 1 95.06 79 TYR A C 1
ATOM 586 O O . TYR A 1 79 ? -11.953 7.215 5.035 1 95.06 79 TYR A O 1
ATOM 594 N N . MET A 1 80 ? -13.562 7.102 6.473 1 95.31 80 MET A N 1
ATOM 595 C CA . MET A 1 80 ? -12.867 7.883 7.496 1 95.31 80 MET A CA 1
ATOM 596 C C . MET A 1 80 ? -12.766 7.098 8.797 1 95.31 80 MET A C 1
ATOM 598 O O . MET A 1 80 ? -13.789 6.77 9.414 1 95.31 80 MET A O 1
ATOM 602 N N . GLY A 1 81 ? -11.578 6.848 9.234 1 93.06 81 GLY A N 1
ATOM 603 C CA . GLY A 1 81 ? -11.336 6.082 10.445 1 93.06 81 GLY A CA 1
ATOM 604 C C . GLY A 1 81 ? -11.43 6.918 11.711 1 93.06 81 GLY A C 1
ATOM 605 O O . GLY A 1 81 ? -11.75 8.109 11.648 1 93.06 81 GLY A O 1
ATOM 606 N N . LYS A 1 82 ? -11.055 6.359 12.773 1 91.62 82 LYS A N 1
ATOM 607 C CA . LYS A 1 82 ? -11.32 6.953 14.078 1 91.62 82 LYS A CA 1
ATOM 608 C C . LYS A 1 82 ? -10.266 8 14.43 1 91.62 82 LYS A C 1
ATOM 610 O O . LYS A 1 82 ? -10.484 8.836 15.312 1 91.62 82 LYS A O 1
ATOM 615 N N . SER A 1 83 ? -9.148 7.984 13.797 1 92.88 83 SER A N 1
ATOM 616 C CA . SER A 1 83 ? -8.141 9 14.078 1 92.88 83 SER A CA 1
ATOM 617 C C . SER A 1 83 ? -8.406 10.281 13.289 1 92.88 83 SER A C 1
ATOM 619 O O . SER A 1 83 ? -7.785 11.312 13.555 1 92.88 83 SER A O 1
ATOM 621 N N . SER A 1 84 ? -9.352 10.25 12.375 1 95.06 84 SER A N 1
ATOM 622 C CA . SER A 1 84 ? -9.633 11.383 11.492 1 95.06 84 SER A CA 1
ATOM 623 C C . SER A 1 84 ? -10.383 12.484 12.234 1 95.06 84 SER A C 1
ATOM 625 O O . SER A 1 84 ? -11.273 12.203 13.047 1 95.06 84 SER A O 1
ATOM 627 N N . GLU A 1 85 ? -10.086 13.695 11.922 1 94.94 85 GLU A N 1
ATOM 628 C CA . GLU A 1 85 ? -10.789 14.836 12.516 1 94.94 85 GLU A CA 1
ATOM 629 C C . GLU A 1 85 ? -12.234 14.906 12.023 1 94.94 85 GLU A C 1
ATOM 631 O O . GLU A 1 85 ? -13.102 15.438 12.711 1 94.94 85 GLU A O 1
ATOM 636 N N . ILE A 1 86 ? -12.414 14.336 10.867 1 95.31 86 ILE A N 1
ATOM 637 C CA . ILE A 1 86 ? -13.781 14.289 10.359 1 95.31 86 ILE A CA 1
ATOM 638 C C . ILE A 1 86 ? -14.648 13.445 11.281 1 95.31 86 ILE A C 1
ATOM 640 O O . ILE A 1 86 ? -15.773 13.828 11.609 1 95.31 86 ILE A O 1
ATOM 644 N N . THR A 1 87 ? -14.133 12.367 11.664 1 93.31 87 THR A N 1
ATOM 645 C CA . THR A 1 87 ? -14.852 11.516 12.602 1 93.31 87 THR A CA 1
ATOM 646 C C . THR A 1 87 ? -14.992 12.195 13.961 1 93.31 87 THR A C 1
ATOM 648 O O . THR A 1 87 ? -16.016 12.062 14.633 1 93.31 87 THR A O 1
ATOM 651 N N . TRP A 1 88 ? -13.969 12.938 14.359 1 93.88 88 TRP A N 1
ATOM 652 C CA . TRP A 1 88 ? -14.039 13.703 15.602 1 93.88 88 TRP A CA 1
ATOM 653 C C . TRP A 1 88 ? -15.148 14.758 15.523 1 93.88 88 TRP A C 1
ATOM 655 O O . TRP A 1 88 ? -15.891 14.953 16.484 1 93.88 88 TRP A O 1
ATOM 665 N N . MET A 1 89 ? -15.203 15.352 14.414 1 95.12 89 MET A N 1
ATOM 666 C CA . MET A 1 89 ? -16.234 16.375 14.219 1 95.12 89 MET A CA 1
ATOM 667 C C . MET A 1 89 ? -17.625 15.758 14.25 1 95.12 89 MET A C 1
ATOM 669 O O . MET A 1 89 ? -18.578 16.391 14.711 1 95.12 89 MET A O 1
ATOM 673 N N . GLY A 1 90 ? -17.734 14.516 13.695 1 92.19 90 GLY A N 1
ATOM 674 C CA . GLY A 1 90 ? -18.984 13.789 13.836 1 92.19 90 GLY A CA 1
ATOM 675 C C . GLY A 1 90 ? -19.406 13.586 15.281 1 92.19 90 GLY A C 1
ATOM 676 O O . GLY A 1 90 ? -20.562 13.75 15.625 1 92.19 90 GLY A O 1
ATOM 677 N N . ARG A 1 91 ? -18.5 13.336 16.062 1 90.44 91 ARG A N 1
ATOM 678 C CA . ARG A 1 91 ? -18.75 13.148 17.484 1 90.44 91 ARG A CA 1
ATOM 679 C C . ARG A 1 91 ? -19.188 14.453 18.141 1 90.44 91 ARG A C 1
ATOM 681 O O . ARG A 1 91 ? -20.031 14.461 19.031 1 90.44 91 ARG A O 1
ATOM 688 N N . VAL A 1 92 ? -18.5 15.492 17.781 1 92.94 92 VAL A N 1
ATOM 689 C CA . VAL A 1 92 ? -18.859 16.812 18.297 1 92.94 92 VAL A CA 1
ATOM 690 C C . VAL A 1 92 ? -20.328 17.109 18 1 92.94 92 VAL A C 1
ATOM 692 O O . VAL A 1 92 ? -21.062 17.547 18.875 1 92.94 92 VAL A O 1
ATOM 695 N N . GLN A 1 93 ? -20.688 16.781 16.812 1 91.19 93 GLN A N 1
ATOM 696 C CA . GLN A 1 93 ? -22.078 17.047 16.422 1 91.19 93 GLN A CA 1
ATOM 697 C C . GLN A 1 93 ? -23.047 16.156 17.172 1 91.19 93 GLN A C 1
ATOM 699 O O . GLN A 1 93 ? -24.125 16.594 17.562 1 91.19 93 GLN A O 1
ATOM 704 N N . GLU A 1 94 ? -22.703 14.938 17.328 1 87.62 94 GLU A N 1
ATOM 705 C CA . GLU A 1 94 ? -23.531 14.008 18.078 1 87.62 94 GLU A CA 1
ATOM 706 C C . GLU A 1 94 ? -23.734 14.484 19.516 1 87.62 94 GLU A C 1
ATOM 708 O O . GLU A 1 94 ? -24.859 14.461 20.031 1 87.62 94 GLU A O 1
ATOM 713 N N . GLU A 1 95 ? -22.656 14.914 20.141 1 86.62 95 GLU A N 1
ATOM 714 C CA . GLU A 1 95 ? -22.719 15.383 21.516 1 86.62 95 GLU A CA 1
ATOM 715 C C . GLU A 1 95 ? -23.516 16.688 21.625 1 86.62 95 GLU A C 1
ATOM 717 O O . GLU A 1 95 ? -24.219 16.906 22.609 1 86.62 95 GLU A O 1
ATOM 722 N N . ALA A 1 96 ? -23.359 17.484 20.688 1 85.94 96 ALA A N 1
ATOM 723 C CA . ALA A 1 96 ? -24.094 18.734 20.672 1 85.94 96 ALA A CA 1
ATOM 724 C C . ALA A 1 96 ? -25.594 18.484 20.562 1 85.94 96 ALA A C 1
ATOM 726 O O . ALA A 1 96 ? -26.406 19.156 21.203 1 85.94 96 ALA A O 1
ATOM 727 N N . GLU A 1 97 ? -25.953 17.547 19.766 1 83.31 97 GLU A N 1
ATOM 728 C CA . GLU A 1 97 ? -27.359 17.203 19.609 1 83.31 97 GLU A CA 1
ATOM 729 C C . GLU A 1 97 ? -27.922 16.562 20.875 1 83.31 97 GLU A C 1
ATOM 731 O O . GLU A 1 97 ? -29.078 16.828 21.25 1 83.31 97 GLU A O 1
ATOM 736 N N . GLN A 1 98 ? -27.188 15.734 21.406 1 81.12 98 GLN A N 1
ATOM 737 C CA . GLN A 1 98 ? -27.609 15.094 22.641 1 81.12 98 GLN A CA 1
ATOM 738 C C . GLN A 1 98 ? -27.812 16.125 23.75 1 81.12 98 GLN A C 1
ATOM 740 O O . GLN A 1 98 ? -28.766 16.016 24.531 1 81.12 98 GLN A O 1
ATOM 745 N N . ARG A 1 99 ? -26.969 17 23.859 1 78.19 99 ARG A N 1
ATOM 746 C CA . ARG A 1 99 ? -27.062 18.047 24.859 1 78.19 99 ARG A CA 1
ATOM 747 C C . ARG A 1 99 ? -28.297 18.906 24.625 1 78.19 99 ARG A C 1
ATOM 749 O O . ARG A 1 99 ? -28.969 19.328 25.578 1 78.19 99 ARG A O 1
ATOM 756 N N . ASN A 1 100 ? -28.594 19.156 23.453 1 74.38 100 ASN A N 1
ATOM 757 C CA . ASN A 1 100 ? -29.766 19.953 23.109 1 74.38 100 ASN A CA 1
ATOM 758 C C . ASN A 1 100 ? -31.062 19.203 23.391 1 74.38 100 ASN A C 1
ATOM 760 O O . ASN A 1 100 ? -32.062 19.797 23.797 1 74.38 100 ASN A O 1
ATOM 764 N N . ARG A 1 101 ? -31.062 17.938 23.125 1 68.81 101 ARG A N 1
ATOM 765 C CA . ARG A 1 101 ? -32.219 17.109 23.422 1 68.81 101 ARG A CA 1
ATOM 766 C C . ARG A 1 101 ? -32.5 17.031 24.922 1 68.81 101 ARG A C 1
ATOM 768 O O . ARG A 1 101 ? -33.625 17.016 25.359 1 68.81 101 ARG A O 1
ATOM 775 N N . GLY A 1 102 ? -31.484 16.766 25.594 1 61.28 102 GLY A N 1
ATOM 776 C CA . GLY A 1 102 ? -31.641 16.734 27.031 1 61.28 102 GLY A CA 1
ATOM 777 C C . GLY A 1 102 ? -32.219 18.031 27.594 1 61.28 102 GLY A C 1
ATOM 778 O O . GLY A 1 102 ? -32.875 18.031 28.641 1 61.28 102 GLY A O 1
ATOM 779 N N . GLN A 1 103 ? -32.125 19.172 27 1 54.66 103 GLN A N 1
ATOM 780 C CA . GLN A 1 103 ? -32.656 20.453 27.469 1 54.66 103 GLN A CA 1
ATOM 781 C C . GLN A 1 103 ? -34.062 20.688 26.984 1 54.66 103 GLN A C 1
ATOM 783 O O . GLN A 1 103 ? -34.781 21.531 27.516 1 54.66 103 GLN A O 1
ATOM 788 N N . SER A 1 104 ? -34.531 19.953 25.938 1 51.66 104 SER A N 1
ATOM 789 C CA . SER A 1 104 ? -35.906 20.094 25.484 1 51.66 104 SER A CA 1
ATOM 790 C C . SER A 1 104 ? -36.844 19.125 26.219 1 51.66 104 SER A C 1
ATOM 792 O O . SER A 1 104 ? -36.531 17.938 26.328 1 51.66 104 SER A O 1
ATOM 794 N N . PRO A 1 105 ? -37.906 19.625 27.109 1 46.59 105 PRO A N 1
ATOM 795 C CA . PRO A 1 105 ? -38.844 18.781 27.828 1 46.59 105 PRO A CA 1
ATOM 796 C C . PRO A 1 105 ? -39.438 17.672 26.969 1 46.59 105 PRO A C 1
ATOM 798 O O . PRO A 1 105 ? -40.094 16.766 27.469 1 46.59 105 PRO A O 1
ATOM 801 N N . LYS A 1 106 ? -40.031 17.984 25.828 1 41.5 106 LYS A N 1
ATOM 802 C CA . LYS A 1 106 ? -40.781 17.094 24.969 1 41.5 106 LYS A CA 1
ATOM 803 C C . LYS A 1 106 ? -39.906 15.969 24.422 1 41.5 106 LYS A C 1
ATOM 805 O O . LYS A 1 106 ? -40.344 15.195 23.562 1 41.5 106 LYS A O 1
ATOM 810 N N . ALA A 1 107 ? -38.688 16.062 24.484 1 42.16 107 ALA A N 1
ATOM 811 C CA . ALA A 1 107 ? -37.875 15.016 23.875 1 42.16 107 ALA A CA 1
ATOM 812 C C . ALA A 1 107 ? -38.094 13.688 24.578 1 42.16 107 ALA A C 1
ATOM 814 O O . ALA A 1 107 ? -37.531 13.469 25.656 1 42.16 107 ALA A O 1
ATOM 815 N N . THR A 1 108 ? -39.344 13.133 24.641 1 36.53 108 THR A N 1
ATOM 816 C CA . THR A 1 108 ? -39.656 11.766 25.016 1 36.53 108 THR A CA 1
ATOM 817 C C . THR A 1 108 ? -38.531 10.812 24.672 1 36.53 108 THR A C 1
ATOM 819 O O . THR A 1 108 ? -37.781 11.055 23.734 1 36.53 108 THR A O 1
ATOM 822 N N . SER A 1 109 ? -38.531 9.578 25.422 1 34.16 109 SER A N 1
ATOM 823 C CA . SER A 1 109 ? -37.594 8.523 25.781 1 34.16 109 SER A CA 1
ATOM 824 C C . SER A 1 109 ? -36.906 7.973 24.531 1 34.16 109 SER A C 1
ATOM 826 O O . SER A 1 109 ? -35.719 7.676 24.562 1 34.16 109 SER A O 1
ATOM 828 N N . GLU A 1 110 ? -37.75 6.949 23.875 1 36.5 110 GLU A N 1
ATOM 829 C CA . GLU A 1 110 ? -37.438 5.531 23.719 1 36.5 110 GLU A CA 1
ATOM 830 C C . GLU A 1 110 ? -36.25 5.316 22.781 1 36.5 110 GLU A C 1
ATOM 832 O O . GLU A 1 110 ? -35.312 4.59 23.125 1 36.5 110 GLU A O 1
ATOM 837 N N . ASN A 1 111 ? -36.625 4.891 21.438 1 35.75 111 ASN A N 1
ATOM 838 C CA . ASN A 1 111 ? -36.031 4 20.453 1 35.75 111 ASN A CA 1
ATOM 839 C C . ASN A 1 111 ? -34.906 4.691 19.688 1 35.75 111 ASN A C 1
ATOM 841 O O . ASN A 1 111 ? -34.594 4.32 18.547 1 35.75 111 ASN A O 1
ATOM 845 N N . HIS A 1 112 ? -34.688 5.945 19.859 1 39.31 112 HIS A N 1
ATOM 846 C CA . HIS A 1 112 ? -33.781 6.438 18.828 1 39.31 112 HIS A CA 1
ATOM 847 C C . HIS A 1 112 ? -32.375 5.883 19 1 39.31 112 HIS A C 1
ATOM 849 O O . HIS A 1 112 ? -31.625 6.348 19.875 1 39.31 112 HIS A O 1
ATOM 855 N N . THR A 1 113 ? -32.188 4.695 18.953 1 40.47 113 THR A N 1
ATOM 856 C CA . THR A 1 113 ? -30.906 4.137 18.547 1 40.47 113 THR A CA 1
ATOM 857 C C . THR A 1 113 ? -30.031 5.207 17.906 1 40.47 113 THR A C 1
ATOM 859 O O . THR A 1 113 ? -30.391 5.777 16.875 1 40.47 113 THR A O 1
ATOM 862 N N . GLY A 1 114 ? -29.516 6.273 18.547 1 46.53 114 GLY A N 1
ATOM 863 C CA . GLY A 1 114 ? -28.578 7.348 18.234 1 46.53 114 GLY A CA 1
ATOM 864 C C . GLY A 1 114 ? -27.906 7.188 16.891 1 46.53 114 GLY A C 1
ATOM 865 O O . GLY A 1 114 ? -27.047 6.328 16.719 1 46.53 114 GLY A O 1
ATOM 866 N N . ASP A 1 115 ? -28.516 7.531 15.844 1 53.09 115 ASP A N 1
ATOM 867 C CA . ASP A 1 115 ? -28.078 7.445 14.461 1 53.09 115 ASP A CA 1
ATOM 868 C C . ASP A 1 115 ? -26.703 8.086 14.289 1 53.09 115 ASP A C 1
ATOM 870 O O . ASP A 1 115 ? -26.516 9.266 14.594 1 53.09 115 ASP A O 1
ATOM 874 N N . LYS A 1 116 ? -25.578 7.449 14.289 1 70.62 116 LYS A N 1
ATOM 875 C CA . LYS A 1 116 ? -24.219 7.895 14.016 1 70.62 116 LYS A CA 1
ATOM 876 C C . LYS A 1 116 ? -24.172 8.828 12.812 1 70.62 116 LYS A C 1
ATOM 878 O O . LYS A 1 116 ? -24.891 8.625 11.836 1 70.62 116 LYS A O 1
ATOM 883 N N . ILE A 1 117 ? -23.719 10.109 13.102 1 81.5 117 ILE A N 1
ATOM 884 C CA . ILE A 1 117 ? -23.562 11.102 12.047 1 81.5 117 ILE A CA 1
ATOM 885 C C . ILE A 1 117 ? -22.625 10.562 10.961 1 81.5 117 ILE A C 1
ATOM 887 O O . ILE A 1 117 ? -21.547 10.055 11.266 1 81.5 117 ILE A O 1
ATOM 891 N N . SER A 1 118 ? -23.172 10.648 9.797 1 85.75 118 SER A N 1
ATOM 892 C CA . SER A 1 118 ? -22.375 10.188 8.664 1 85.75 118 SER A CA 1
ATOM 893 C C . SER A 1 118 ? -21.188 11.102 8.414 1 85.75 118 SER A C 1
ATOM 895 O O . SER A 1 118 ? -21.312 12.328 8.43 1 85.75 118 SER A O 1
ATOM 897 N N . PRO A 1 119 ? -20.031 10.555 8.219 1 89.56 119 PRO A N 1
ATOM 898 C CA . PRO A 1 119 ? -18.844 11.367 7.91 1 89.56 119 PRO A CA 1
ATOM 899 C C . PRO A 1 119 ? -19.062 12.281 6.707 1 89.56 119 PRO A C 1
ATOM 901 O O . PRO A 1 119 ? -18.469 13.359 6.637 1 89.56 119 PRO A O 1
ATOM 904 N N . THR A 1 120 ? -19.922 11.93 5.812 1 89.69 120 THR A N 1
ATOM 905 C CA . THR A 1 120 ? -20.172 12.703 4.602 1 89.69 120 THR A CA 1
ATOM 906 C C . THR A 1 120 ? -20.812 14.047 4.941 1 89.69 120 THR A C 1
ATOM 908 O O . THR A 1 120 ? -20.562 15.047 4.254 1 89.69 120 THR A O 1
ATOM 911 N N . THR A 1 121 ? -21.5 14.078 6.035 1 89.81 121 THR A N 1
ATOM 912 C CA . THR A 1 121 ? -22.219 15.289 6.41 1 89.81 121 THR A CA 1
ATOM 913 C C . THR A 1 121 ? -21.297 16.281 7.094 1 89.81 121 THR A C 1
ATOM 915 O O . THR A 1 121 ? -21.547 17.484 7.094 1 89.81 121 THR A O 1
ATOM 918 N N . VAL A 1 122 ? -20.203 15.828 7.633 1 94.38 122 VAL A N 1
ATOM 919 C CA . VAL A 1 122 ? -19.312 16.719 8.383 1 94.38 122 VAL A CA 1
ATOM 920 C C . VAL A 1 122 ? -17.969 16.828 7.668 1 94.38 122 VAL A C 1
ATOM 922 O O . VAL A 1 122 ? -16.984 17.312 8.242 1 94.38 122 VAL A O 1
ATOM 925 N N . ASN A 1 123 ? -17.938 16.312 6.43 1 95.38 123 ASN A N 1
ATOM 926 C CA . ASN A 1 123 ? -16.703 16.344 5.656 1 95.38 123 ASN A CA 1
ATOM 927 C C . ASN A 1 123 ? -16.406 17.766 5.152 1 95.38 123 ASN A C 1
ATOM 929 O O . ASN A 1 123 ? -17.219 18.359 4.445 1 95.38 123 ASN A O 1
ATOM 933 N N . TYR A 1 124 ? -15.227 18.312 5.527 1 97.31 124 TYR A N 1
ATOM 934 C CA . TYR A 1 124 ? -14.891 19.656 5.07 1 97.31 124 TYR A CA 1
ATOM 935 C C . TYR A 1 124 ? -13.867 19.609 3.945 1 97.31 124 TYR A C 1
ATOM 937 O O . TYR A 1 124 ? -13.5 20.656 3.391 1 97.31 124 TYR A O 1
ATOM 945 N N . HIS A 1 125 ? -13.352 18.422 3.613 1 96.75 125 HIS A N 1
ATOM 946 C CA . HIS A 1 125 ? -12.469 18.312 2.453 1 96.75 125 HIS A CA 1
ATOM 947 C C . HIS A 1 125 ? -13.219 18.625 1.163 1 96.75 125 HIS A C 1
ATOM 949 O O . HIS A 1 125 ? -14.445 18.625 1.134 1 96.75 125 HIS A O 1
ATOM 955 N N . ILE A 1 126 ? -12.438 18.859 0.095 1 96.19 126 ILE A N 1
ATOM 956 C CA . ILE A 1 126 ? -13.117 19.391 -1.085 1 96.19 126 ILE A CA 1
ATOM 957 C C . ILE A 1 126 ? -12.984 18.391 -2.238 1 96.19 126 ILE A C 1
ATOM 959 O O . ILE A 1 126 ? -12.82 18.797 -3.393 1 96.19 126 ILE A O 1
ATOM 963 N N . ASP A 1 127 ? -13.008 17.141 -1.984 1 95.56 127 ASP A N 1
ATOM 964 C CA . ASP A 1 127 ? -12.883 16.109 -3.002 1 95.56 127 ASP A CA 1
ATOM 965 C C . ASP A 1 127 ? -14.117 16.078 -3.902 1 95.56 127 ASP A C 1
ATOM 967 O O . ASP A 1 127 ? -14.094 15.469 -4.977 1 95.56 127 ASP A O 1
ATOM 971 N N . ASP A 1 128 ? -15.172 16.656 -3.514 1 92.62 128 ASP A N 1
ATOM 972 C CA . ASP A 1 128 ? -16.375 16.719 -4.332 1 92.62 128 ASP A CA 1
ATOM 973 C C . ASP A 1 128 ? -16.219 17.719 -5.469 1 92.62 128 ASP A C 1
ATOM 975 O O . ASP A 1 128 ? -17 17.719 -6.422 1 92.62 128 ASP A O 1
ATOM 979 N N . LEU A 1 129 ? -15.18 18.531 -5.375 1 91.12 129 LEU A N 1
ATOM 980 C CA . LEU A 1 129 ? -14.914 19.5 -6.426 1 91.12 129 LEU A CA 1
ATOM 981 C C . LEU A 1 129 ? -13.945 18.938 -7.457 1 91.12 129 LEU A C 1
ATOM 983 O O . LEU A 1 129 ? -13.031 18.188 -7.105 1 91.12 129 LEU A O 1
ATOM 987 N N . GLY A 1 130 ? -14.094 19.328 -8.711 1 87.5 130 GLY A N 1
ATOM 988 C CA . GLY A 1 130 ? -13.227 18.859 -9.781 1 87.5 130 GLY A CA 1
ATOM 989 C C . GLY A 1 130 ? -11.852 19.484 -9.75 1 87.5 130 GLY A C 1
ATOM 990 O O . GLY A 1 130 ? -11.656 20.547 -9.156 1 87.5 130 GLY A O 1
ATOM 991 N N . VAL A 1 131 ? -10.891 18.844 -10.406 1 89.06 131 VAL A N 1
ATOM 992 C CA . VAL A 1 131 ? -9.516 19.328 -10.398 1 89.06 131 VAL A CA 1
ATOM 993 C C . VAL A 1 131 ? -9.07 19.641 -11.828 1 89.06 131 VAL A C 1
ATOM 995 O O . VAL A 1 131 ? -7.883 19.812 -12.094 1 89.06 131 VAL A O 1
ATOM 998 N N . ASP A 1 132 ? -9.914 19.781 -12.703 1 84.88 132 ASP A N 1
ATOM 999 C CA . ASP A 1 132 ? -9.578 20.094 -14.086 1 84.88 132 ASP A CA 1
ATOM 1000 C C . ASP A 1 132 ? -9.422 21.594 -14.289 1 84.88 132 ASP A C 1
ATOM 1002 O O . ASP A 1 132 ? -10.117 22.391 -13.656 1 84.88 132 ASP A O 1
ATOM 1006 N N . ALA A 1 133 ? -8.453 21.906 -15.195 1 86.69 133 ALA A N 1
ATOM 1007 C CA . ALA A 1 133 ? -8.281 23.312 -15.539 1 86.69 133 ALA A CA 1
ATOM 1008 C C . ALA A 1 133 ? -9.5 23.844 -16.297 1 86.69 133 ALA A C 1
ATOM 1010 O O . ALA A 1 133 ? -10.086 23.141 -17.109 1 86.69 133 ALA A O 1
ATOM 1011 N N . PRO A 1 134 ? -9.828 25.141 -15.969 1 82.12 134 PRO A N 1
ATOM 1012 C CA . PRO A 1 134 ? -10.953 25.75 -16.688 1 82.12 134 PRO A CA 1
ATOM 1013 C C . PRO A 1 134 ? -10.594 26.156 -18.109 1 82.12 134 PRO A C 1
ATOM 1015 O O . PRO A 1 134 ? -10.039 27.234 -18.328 1 82.12 134 PRO A O 1
ATOM 1018 N N . GLY A 1 135 ? -10.484 25.266 -19.109 1 80.25 135 GLY A N 1
ATOM 1019 C CA . GLY A 1 135 ? -10.211 25.609 -20.5 1 80.25 135 GLY A CA 1
ATOM 1020 C C . GLY A 1 135 ? -9.18 24.703 -21.141 1 80.25 135 GLY A C 1
ATOM 1021 O O . GLY A 1 135 ? -8.82 23.672 -20.578 1 80.25 135 GLY A O 1
ATOM 1022 N N . LEU A 1 136 ? -8.727 25.188 -22.281 1 86.62 136 LEU A N 1
ATOM 1023 C CA . LEU A 1 136 ? -7.762 24.391 -23.031 1 86.62 136 LEU A CA 1
ATOM 1024 C C . LEU A 1 136 ? -6.355 24.578 -22.469 1 86.62 136 LEU A C 1
ATOM 1026 O O . LEU A 1 136 ? -5.969 25.703 -22.109 1 86.62 136 LEU A O 1
ATOM 1030 N N . VAL A 1 137 ? -5.656 23.516 -22.344 1 90.62 137 VAL A N 1
ATOM 1031 C CA . VAL A 1 137 ? -4.312 23.562 -21.766 1 90.62 137 VAL A CA 1
ATOM 1032 C C . VAL A 1 137 ? -3.293 23.125 -22.828 1 90.62 137 VAL A C 1
ATOM 1034 O O . VAL A 1 137 ? -3.439 22.078 -23.453 1 90.62 137 VAL A O 1
ATOM 1037 N N . GLN A 1 138 ? -2.311 24.016 -23.016 1 90.94 138 GLN A N 1
ATOM 1038 C CA . GLN A 1 138 ? -1.205 23.672 -23.906 1 90.94 138 GLN A CA 1
ATOM 1039 C C . GLN A 1 138 ? -0.132 22.875 -23.156 1 90.94 138 GLN A C 1
ATOM 1041 O O . GLN A 1 138 ? 0.52 23.406 -22.25 1 90.94 138 GLN A O 1
ATOM 1046 N N . MET A 1 139 ? 0.157 21.797 -23.594 1 91.38 139 MET A N 1
ATOM 1047 C CA . MET A 1 139 ? 0.964 20.812 -22.875 1 91.38 139 MET A CA 1
ATOM 1048 C C . MET A 1 139 ? 2.377 21.328 -22.641 1 91.38 139 MET A C 1
ATOM 1050 O O . MET A 1 139 ? 2.936 21.141 -21.562 1 91.38 139 MET A O 1
ATOM 1054 N N . TYR A 1 140 ? 3.047 22.047 -23.609 1 92.69 140 TYR A N 1
ATOM 1055 C CA . TYR A 1 140 ? 4.461 22.391 -23.516 1 92.69 140 TYR A CA 1
ATOM 1056 C C . TYR A 1 140 ? 4.656 23.875 -23.234 1 92.69 140 TYR A C 1
ATOM 1058 O O . TYR A 1 140 ? 5.762 24.406 -23.375 1 92.69 140 TYR A O 1
ATOM 1066 N N . TRP A 1 141 ? 3.578 24.516 -22.812 1 91.5 141 TRP A N 1
ATOM 1067 C CA . TRP A 1 141 ? 3.67 25.938 -22.516 1 91.5 141 TRP A CA 1
ATOM 1068 C C . TRP A 1 141 ? 4.43 26.172 -21.219 1 91.5 141 TRP A C 1
ATOM 1070 O O . TRP A 1 141 ? 4.246 25.438 -20.25 1 91.5 141 TRP A O 1
ATOM 1080 N N . VAL A 1 142 ? 5.328 27.203 -21.219 1 91.19 142 VAL A N 1
ATOM 1081 C CA . VAL A 1 142 ? 6.07 27.641 -20.047 1 91.19 142 VAL A CA 1
ATOM 1082 C C . VAL A 1 142 ? 5.891 29.141 -19.859 1 91.19 142 VAL A C 1
ATOM 1084 O O . VAL A 1 142 ? 5.902 29.906 -20.828 1 91.19 142 VAL A O 1
ATOM 1087 N N . PRO A 1 143 ? 5.691 29.562 -18.656 1 92.12 143 PRO A N 1
ATOM 1088 C CA . PRO A 1 143 ? 5.547 31 -18.438 1 92.12 143 PRO A CA 1
ATOM 1089 C C . PRO A 1 143 ? 6.824 31.766 -18.75 1 92.12 143 PRO A C 1
ATOM 1091 O O . PRO A 1 143 ? 7.902 31.172 -18.844 1 92.12 143 PRO A O 1
ATOM 1094 N N . PRO A 1 144 ? 6.633 33.125 -18.922 1 91.75 144 PRO A N 1
ATOM 1095 C CA . PRO A 1 144 ? 7.84 33.938 -19.094 1 91.75 144 PRO A CA 1
ATOM 1096 C C . PRO A 1 144 ? 8.852 33.75 -17.969 1 91.75 144 PRO A C 1
ATOM 1098 O O . PRO A 1 144 ? 8.461 33.469 -16.828 1 91.75 144 PRO A O 1
ATOM 1101 N N . ARG A 1 145 ? 10.094 34 -18.266 1 92.31 145 ARG A N 1
ATOM 1102 C CA . ARG A 1 145 ? 11.195 33.656 -17.359 1 92.31 145 ARG A CA 1
ATOM 1103 C C . ARG A 1 145 ? 11.023 34.375 -16.016 1 92.31 145 ARG A C 1
ATOM 1105 O O . ARG A 1 145 ? 11.281 33.75 -14.969 1 92.31 145 ARG A O 1
ATOM 1112 N N . HIS A 1 146 ? 10.68 35.625 -16.016 1 92.06 146 HIS A N 1
ATOM 1113 C CA . HIS A 1 146 ? 10.57 36.375 -14.758 1 92.06 146 HIS A CA 1
ATOM 1114 C C . HIS A 1 146 ? 9.523 35.75 -13.844 1 92.06 146 HIS A C 1
ATOM 1116 O O . HIS A 1 146 ? 9.711 35.688 -12.625 1 92.06 146 HIS A O 1
ATOM 1122 N N . VAL A 1 147 ? 8.414 35.312 -14.438 1 91.69 147 VAL A N 1
ATOM 1123 C CA . VAL A 1 147 ? 7.363 34.656 -13.672 1 91.69 147 VAL A CA 1
ATOM 1124 C C . VAL A 1 147 ? 7.844 33.281 -13.211 1 91.69 147 VAL A C 1
ATOM 1126 O O . VAL A 1 147 ? 7.641 32.906 -12.055 1 91.69 147 VAL A O 1
ATOM 1129 N N . ALA A 1 148 ? 8.453 32.531 -14.062 1 94.44 148 ALA A N 1
ATOM 1130 C CA . ALA A 1 148 ? 8.977 31.219 -13.742 1 94.44 148 ALA A CA 1
ATOM 1131 C C . ALA A 1 148 ? 9.992 31.281 -12.609 1 94.44 148 ALA A C 1
ATOM 1133 O O . ALA A 1 148 ? 9.961 30.453 -11.688 1 94.44 148 ALA A O 1
ATOM 1134 N N . ASP A 1 149 ? 10.906 32.25 -12.719 1 95.81 149 ASP A N 1
ATOM 1135 C CA . ASP A 1 149 ? 11.914 32.438 -11.68 1 95.81 149 ASP A CA 1
ATOM 1136 C C . ASP A 1 149 ? 11.266 32.688 -10.32 1 95.81 149 ASP A C 1
ATOM 1138 O O . ASP A 1 149 ? 11.695 32.156 -9.305 1 95.81 149 ASP A O 1
ATOM 1142 N N . HIS A 1 150 ? 10.32 33.531 -10.391 1 93.69 150 HIS A N 1
ATOM 1143 C CA . HIS A 1 150 ? 9.633 33.844 -9.148 1 93.69 150 HIS A CA 1
ATOM 1144 C C . HIS A 1 150 ? 8.961 32.625 -8.547 1 93.69 150 HIS A C 1
ATOM 1146 O O . HIS A 1 150 ? 9.039 32.406 -7.332 1 93.69 150 HIS A O 1
ATOM 1152 N N . LEU A 1 151 ? 8.266 31.875 -9.367 1 94.56 151 LEU A N 1
ATOM 1153 C CA . LEU A 1 151 ? 7.594 30.656 -8.898 1 94.56 151 LEU A CA 1
ATOM 1154 C C . LEU A 1 151 ? 8.602 29.641 -8.391 1 94.56 151 LEU A C 1
ATOM 1156 O O . LEU A 1 151 ? 8.406 29.031 -7.332 1 94.56 151 LEU A O 1
ATOM 1160 N N . PHE A 1 152 ? 9.656 29.469 -9.094 1 96.69 152 PHE A N 1
ATOM 1161 C CA . PHE A 1 152 ? 10.68 28.516 -8.719 1 96.69 152 PHE A CA 1
ATOM 1162 C C . PHE A 1 152 ? 11.344 28.906 -7.406 1 96.69 152 PHE A C 1
ATOM 1164 O O . PHE A 1 152 ? 11.539 28.062 -6.527 1 96.69 152 PHE A O 1
ATOM 1171 N N . GLU A 1 153 ? 11.625 30.125 -7.234 1 96.25 153 GLU A N 1
ATOM 1172 C CA . GLU A 1 153 ? 12.234 30.609 -6 1 96.25 153 GLU A CA 1
ATOM 1173 C C . GLU A 1 153 ? 11.273 30.469 -4.82 1 96.25 153 GLU A C 1
ATOM 1175 O O . GLU A 1 153 ? 11.695 30.141 -3.709 1 96.25 153 GLU A O 1
ATOM 1180 N N . THR A 1 154 ? 10.055 30.781 -5.113 1 94.44 154 THR A N 1
ATOM 1181 C CA . THR A 1 154 ? 9.039 30.609 -4.078 1 94.44 154 THR A CA 1
ATOM 1182 C C . THR A 1 154 ? 8.977 29.156 -3.613 1 94.44 154 THR A C 1
ATOM 1184 O O . THR A 1 154 ? 8.891 28.891 -2.412 1 94.44 154 THR A O 1
ATOM 1187 N N . TYR A 1 155 ? 8.992 28.25 -4.562 1 96.94 155 TYR A N 1
ATOM 1188 C CA . TYR A 1 155 ? 8.969 26.844 -4.223 1 96.94 155 TYR A CA 1
ATOM 1189 C C . TYR A 1 155 ? 10.164 26.469 -3.346 1 96.94 155 TYR A C 1
ATOM 1191 O O . TYR A 1 155 ? 10.016 25.781 -2.342 1 96.94 155 TYR A O 1
ATOM 1199 N N . LEU A 1 156 ? 11.336 26.906 -3.674 1 97.44 156 LEU A N 1
ATOM 1200 C CA . LEU A 1 156 ? 12.562 26.562 -2.963 1 97.44 156 LEU A CA 1
ATOM 1201 C C . LEU A 1 156 ? 12.547 27.109 -1.542 1 97.44 156 LEU A C 1
ATOM 1203 O O . LEU A 1 156 ? 13.078 26.5 -0.622 1 97.44 156 LEU A O 1
ATOM 1207 N N . LEU A 1 157 ? 11.875 28.188 -1.39 1 94.88 157 LEU A N 1
ATOM 1208 C CA . LEU A 1 157 ? 11.891 28.844 -0.088 1 94.88 157 LEU A CA 1
ATOM 1209 C C . LEU A 1 157 ? 10.773 28.312 0.802 1 94.88 157 LEU A C 1
ATOM 1211 O O . LEU A 1 157 ? 10.984 28.078 1.997 1 94.88 157 LEU A O 1
ATOM 1215 N N . ALA A 1 158 ? 9.648 28.078 0.202 1 95.19 158 ALA A N 1
ATOM 1216 C CA . ALA A 1 158 ? 8.453 27.844 1.013 1 95.19 158 ALA A CA 1
ATOM 1217 C C . ALA A 1 158 ? 8.102 26.359 1.066 1 95.19 158 ALA A C 1
ATOM 1219 O O . ALA A 1 158 ? 7.457 25.906 2.012 1 95.19 158 ALA A O 1
ATOM 1220 N N . VAL A 1 159 ? 8.523 25.562 0.101 1 96.81 159 VAL A N 1
ATOM 1221 C CA . VAL A 1 159 ? 8.047 24.188 -0.021 1 96.81 159 VAL A CA 1
ATOM 1222 C C . VAL A 1 159 ? 9.203 23.219 0.205 1 96.81 159 VAL A C 1
ATOM 1224 O O . VAL A 1 159 ? 9.086 22.281 0.997 1 96.81 159 VAL A O 1
ATOM 1227 N N . HIS A 1 160 ? 10.289 23.422 -0.379 1 97.75 160 HIS A N 1
ATOM 1228 C CA . HIS A 1 160 ? 11.422 22.516 -0.441 1 97.75 160 HIS A CA 1
ATOM 1229 C C . HIS A 1 160 ? 11.914 22.156 0.956 1 97.75 160 HIS A C 1
ATOM 1231 O O . HIS A 1 160 ? 12.281 21 1.215 1 97.75 160 HIS A O 1
ATOM 1237 N N . PRO A 1 161 ? 11.93 23.047 1.887 1 96.75 161 PRO A N 1
ATOM 1238 C CA . PRO A 1 161 ? 12.406 22.688 3.221 1 96.75 161 PRO A CA 1
ATOM 1239 C C . PRO A 1 161 ? 11.531 21.641 3.898 1 96.75 161 PRO A C 1
ATOM 1241 O O . PRO A 1 161 ? 12.023 20.844 4.711 1 96.75 161 PRO A O 1
ATOM 1244 N N . HIS A 1 162 ? 10.258 21.672 3.582 1 97.12 162 HIS A N 1
ATOM 1245 C CA . HIS A 1 162 ? 9.312 20.719 4.164 1 97.12 162 HIS A CA 1
ATOM 1246 C C . HIS A 1 162 ? 9.273 19.422 3.371 1 97.12 162 HIS A C 1
ATOM 1248 O O . HIS A 1 162 ? 8.961 18.359 3.922 1 97.12 162 HIS A O 1
ATOM 1254 N N . PHE A 1 163 ? 9.539 19.578 2.09 1 98.06 163 PHE A N 1
ATOM 1255 C CA . PHE A 1 163 ? 9.312 18.469 1.154 1 98.06 163 PHE A CA 1
ATOM 1256 C C . PHE A 1 163 ? 10.406 18.438 0.092 1 98.06 163 PHE A C 1
ATOM 1258 O O . PHE A 1 163 ? 10.133 18.656 -1.09 1 98.06 163 PHE A O 1
ATOM 1265 N N . PRO A 1 164 ? 11.602 17.984 0.552 1 98.44 164 PRO A N 1
ATOM 1266 C CA . PRO A 1 164 ? 12.742 18 -0.36 1 98.44 164 PRO A CA 1
ATOM 1267 C C . PRO A 1 164 ? 12.758 16.797 -1.31 1 98.44 164 PRO A C 1
ATOM 1269 O O . PRO A 1 164 ? 13.727 16.031 -1.332 1 98.44 164 PRO A O 1
ATOM 1272 N N . ILE A 1 165 ? 11.805 16.734 -2.158 1 98.56 165 ILE A N 1
ATOM 1273 C CA . ILE A 1 165 ? 11.648 15.586 -3.047 1 98.56 165 ILE A CA 1
ATOM 1274 C C . ILE A 1 165 ? 12.516 15.773 -4.289 1 98.56 165 ILE A C 1
ATOM 1276 O O . ILE A 1 165 ? 12.875 14.797 -4.961 1 98.56 165 ILE A O 1
ATOM 1280 N N . ILE A 1 166 ? 12.859 17.047 -4.602 1 97.56 166 ILE A N 1
ATOM 1281 C CA . ILE A 1 166 ? 13.82 17.312 -5.664 1 97.56 166 ILE A CA 1
ATOM 1282 C C . ILE A 1 166 ? 15.164 17.719 -5.055 1 97.56 166 ILE A C 1
ATOM 1284 O O . ILE A 1 166 ? 15.219 18.219 -3.932 1 97.56 166 ILE A O 1
ATOM 1288 N N . ASN A 1 167 ? 16.203 17.391 -5.73 1 95.69 167 ASN A N 1
ATOM 1289 C CA . ASN A 1 167 ? 17.5 17.953 -5.348 1 95.69 167 ASN A CA 1
ATOM 1290 C C . ASN A 1 167 ? 17.641 19.391 -5.836 1 95.69 167 ASN A C 1
ATOM 1292 O O . ASN A 1 167 ? 17.812 19.625 -7.035 1 95.69 167 ASN A O 1
ATOM 1296 N N . SER A 1 168 ? 17.672 20.281 -4.93 1 96.38 168 SER A N 1
ATOM 1297 C CA . SER A 1 168 ? 17.594 21.688 -5.266 1 96.38 168 SER A CA 1
ATOM 1298 C C . SER A 1 168 ? 18.797 22.141 -6.082 1 96.38 168 SER A C 1
ATOM 1300 O O . SER A 1 168 ? 18.672 22.953 -6.996 1 96.38 168 SER A O 1
ATOM 1302 N N . THR A 1 169 ? 19.953 21.625 -5.711 1 94.25 169 THR A N 1
ATOM 1303 C CA . THR A 1 169 ? 21.156 22.016 -6.434 1 94.25 169 THR A CA 1
ATOM 1304 C C . THR A 1 169 ? 21.125 21.516 -7.871 1 94.25 169 THR A C 1
ATOM 1306 O O . THR A 1 169 ? 21.344 22.281 -8.812 1 94.25 169 THR A O 1
ATOM 1309 N N . LEU A 1 170 ? 20.812 20.266 -7.977 1 92.56 170 LEU A N 1
ATOM 1310 C CA . LEU A 1 170 ? 20.766 19.641 -9.297 1 92.56 170 LEU A CA 1
ATOM 1311 C C . LEU A 1 170 ? 19.641 20.25 -10.141 1 92.56 170 LEU A C 1
ATOM 1313 O O . LEU A 1 170 ? 19.859 20.609 -11.305 1 92.56 170 LEU A O 1
ATOM 1317 N N . PHE A 1 171 ? 18.516 20.422 -9.641 1 96.5 171 PHE A N 1
ATOM 1318 C CA . PHE A 1 171 ? 17.375 20.906 -10.398 1 96.5 171 PHE A CA 1
ATOM 1319 C C . PHE A 1 171 ? 17.562 22.375 -10.773 1 96.5 171 PHE A C 1
ATOM 1321 O O . PHE A 1 171 ? 17.125 22.812 -11.844 1 96.5 171 PHE A O 1
ATOM 1328 N N . SER A 1 172 ? 18.188 23.172 -9.898 1 96.56 172 SER A N 1
ATOM 1329 C CA . SER A 1 172 ? 18.453 24.562 -10.211 1 96.56 172 SER A CA 1
ATOM 1330 C C . SER A 1 172 ? 19.391 24.703 -11.414 1 96.56 172 SER A C 1
ATOM 1332 O O . SER A 1 172 ? 19.203 25.578 -12.258 1 96.56 172 SER A O 1
ATOM 1334 N N . THR A 1 173 ? 20.344 23.844 -11.422 1 94.88 173 THR A N 1
ATOM 1335 C CA . THR A 1 173 ? 21.25 23.859 -12.57 1 94.88 173 THR A CA 1
ATOM 1336 C C . THR A 1 173 ? 20.5 23.5 -13.852 1 94.88 173 THR A C 1
ATOM 1338 O O . THR A 1 173 ? 20.656 24.188 -14.867 1 94.88 173 THR A O 1
ATOM 1341 N N . GLN A 1 174 ? 19.672 22.5 -13.781 1 95.19 174 GLN A N 1
ATOM 1342 C CA . GLN A 1 174 ? 18.891 22.078 -14.938 1 95.19 174 GLN A CA 1
ATOM 1343 C C . GLN A 1 174 ? 17.891 23.156 -15.359 1 95.19 174 GLN A C 1
ATOM 1345 O O . GLN A 1 174 ? 17.641 23.344 -16.547 1 95.19 174 GLN A O 1
ATOM 1350 N N . TYR A 1 175 ? 17.375 23.781 -14.414 1 96.81 175 TYR A N 1
ATOM 1351 C CA . TYR A 1 175 ? 16.422 24.875 -14.641 1 96.81 175 TYR A CA 1
ATOM 1352 C C . TYR A 1 175 ? 17.078 26.016 -15.422 1 96.81 175 TYR A C 1
ATOM 1354 O O . TYR A 1 175 ? 16.5 26.516 -16.391 1 96.81 175 TYR A O 1
ATOM 1362 N N . ARG A 1 176 ? 18.219 26.391 -15.031 1 95.94 176 ARG A N 1
ATOM 1363 C CA . ARG A 1 176 ? 18.969 27.438 -15.734 1 95.94 176 ARG A CA 1
ATOM 1364 C C . ARG A 1 176 ? 19.312 27 -17.156 1 95.94 176 ARG A C 1
ATOM 1366 O O . ARG A 1 176 ? 19.156 27.781 -18.094 1 95.94 176 ARG A O 1
ATOM 1373 N N . ASP A 1 177 ? 19.703 25.781 -17.234 1 94.81 177 ASP A N 1
ATOM 1374 C CA . ASP A 1 177 ? 20.047 25.25 -18.547 1 94.81 177 ASP A CA 1
ATOM 1375 C C . ASP A 1 177 ? 18.828 25.25 -19.469 1 94.81 177 ASP A C 1
ATOM 1377 O O . ASP A 1 177 ? 18.953 25.516 -20.672 1 94.81 177 ASP A O 1
ATOM 1381 N N . PHE A 1 178 ? 17.719 24.922 -18.984 1 95.31 178 PHE A N 1
ATOM 1382 C CA . PHE A 1 178 ? 16.484 24.875 -19.75 1 95.31 178 PHE A CA 1
ATOM 1383 C C . PHE A 1 178 ? 16.109 26.266 -20.266 1 95.31 178 PHE A C 1
ATOM 1385 O O . PHE A 1 178 ? 15.781 26.422 -21.438 1 95.31 178 PHE A O 1
ATOM 1392 N N . PHE A 1 179 ? 16.156 27.266 -19.469 1 94 179 PHE A N 1
ATOM 1393 C CA . PHE A 1 179 ? 15.742 28.609 -19.859 1 94 179 PHE A CA 1
ATOM 1394 C C . PHE A 1 179 ? 16.812 29.281 -20.703 1 94 179 PHE A C 1
ATOM 1396 O O . PHE A 1 179 ? 16.5 30.141 -21.516 1 94 179 PHE A O 1
ATOM 1403 N N . ASP A 1 180 ? 18 28.797 -20.531 1 92.81 180 ASP A N 1
ATOM 1404 C CA . ASP A 1 180 ? 19.062 29.328 -21.375 1 92.81 180 ASP A CA 1
ATOM 1405 C C . ASP A 1 180 ? 19.141 28.578 -22.703 1 92.81 180 ASP A C 1
ATOM 1407 O O . ASP A 1 180 ? 20 28.859 -23.531 1 92.81 180 ASP A O 1
ATOM 1411 N N . GLU A 1 181 ? 18.281 27.578 -22.922 1 86.38 181 GLU A N 1
ATOM 1412 C CA . GLU A 1 181 ? 18.141 26.797 -24.156 1 86.38 181 GLU A CA 1
ATOM 1413 C C . GLU A 1 181 ? 19.422 26.016 -24.453 1 86.38 181 GLU A C 1
ATOM 1415 O O . GLU A 1 181 ? 19.828 25.906 -25.609 1 86.38 181 GLU A O 1
ATOM 1420 N N . THR A 1 182 ? 20 25.609 -23.453 1 84.94 182 THR A N 1
ATOM 1421 C CA . THR A 1 182 ? 21.234 24.828 -23.625 1 84.94 182 THR A CA 1
ATOM 1422 C C . THR A 1 182 ? 20.938 23.344 -23.578 1 84.94 182 THR A C 1
ATOM 1424 O O . THR A 1 182 ? 21.766 22.531 -24 1 84.94 182 THR A O 1
ATOM 1427 N N . SER A 1 183 ? 19.812 22.938 -23.031 1 81.81 183 SER A N 1
ATOM 1428 C CA . SER A 1 183 ? 19.453 21.531 -22.922 1 81.81 183 SER A CA 1
ATOM 1429 C C . SER A 1 183 ? 17.969 21.312 -23.203 1 81.81 183 SER A C 1
ATOM 1431 O O . SER A 1 183 ? 17.156 22.219 -22.984 1 81.81 183 SER A O 1
ATOM 1433 N N . TYR A 1 184 ? 17.719 20.141 -23.766 1 86 184 TYR A N 1
ATOM 1434 C CA . TYR A 1 184 ? 16.328 19.75 -24 1 86 184 TYR A CA 1
ATOM 1435 C C . TYR A 1 184 ? 15.758 19.031 -22.781 1 86 184 TYR A C 1
ATOM 1437 O O . TYR A 1 184 ? 16.438 18.203 -22.172 1 86 184 TYR A O 1
ATOM 1445 N N . ALA A 1 185 ? 14.602 19.516 -22.422 1 89.31 185 ALA A N 1
ATOM 1446 C CA . ALA A 1 185 ? 13.93 18.922 -21.281 1 89.31 185 ALA A CA 1
ATOM 1447 C C . ALA A 1 185 ? 12.969 17.812 -21.719 1 89.31 185 ALA A C 1
ATOM 1449 O O . ALA A 1 185 ? 12.227 17.984 -22.688 1 89.31 185 ALA A O 1
ATOM 1450 N N . GLY A 1 186 ? 13.062 16.672 -21.078 1 92.56 186 GLY A N 1
ATOM 1451 C CA . GLY A 1 186 ? 12.109 15.609 -21.344 1 92.56 186 GLY A CA 1
ATOM 1452 C C . GLY A 1 186 ? 10.742 15.875 -20.734 1 92.56 186 GLY A C 1
ATOM 1453 O O . GLY A 1 186 ? 10.578 16.797 -19.922 1 92.56 186 GLY A O 1
ATOM 1454 N N . ASP A 1 187 ? 9.719 15.078 -21.109 1 94.56 187 ASP A N 1
ATOM 1455 C CA . ASP A 1 187 ? 8.344 15.242 -20.641 1 94.56 187 ASP A CA 1
ATOM 1456 C C . ASP A 1 187 ? 8.266 15.141 -19.125 1 94.56 187 ASP A C 1
ATOM 1458 O O . ASP A 1 187 ? 7.551 15.914 -18.484 1 94.56 187 ASP A O 1
ATOM 1462 N N . LYS A 1 188 ? 8.945 14.258 -18.562 1 95.62 188 LYS A N 1
ATOM 1463 C CA . LYS A 1 188 ? 8.867 14.047 -17.125 1 95.62 188 LYS A CA 1
ATOM 1464 C C . LYS A 1 188 ? 9.484 15.211 -16.359 1 95.62 188 LYS A C 1
ATOM 1466 O O . LYS A 1 188 ? 8.953 15.641 -15.328 1 95.62 188 LYS A O 1
ATOM 1471 N N . TRP A 1 189 ? 10.609 15.68 -16.828 1 97.06 189 TRP A N 1
ATOM 1472 C CA . TRP A 1 189 ? 11.211 16.844 -16.188 1 97.06 189 TRP A CA 1
ATOM 1473 C C . TRP A 1 189 ? 10.266 18.047 -16.234 1 97.06 189 TRP A C 1
ATOM 1475 O O . TRP A 1 189 ? 10.117 18.766 -15.242 1 97.06 189 TRP A O 1
ATOM 1485 N N . MET A 1 190 ? 9.664 18.219 -17.359 1 97.44 190 MET A N 1
ATOM 1486 C CA . MET A 1 190 ? 8.703 19.312 -17.516 1 97.44 190 MET A CA 1
ATOM 1487 C C . MET A 1 190 ? 7.508 19.125 -16.594 1 97.44 190 MET A C 1
ATOM 1489 O O . MET A 1 190 ? 6.938 20.094 -16.094 1 97.44 190 MET A O 1
ATOM 1493 N N . ALA A 1 191 ? 7.082 17.859 -16.438 1 97.75 191 ALA A N 1
ATOM 1494 C CA . ALA A 1 191 ? 5.992 17.578 -15.516 1 97.75 191 ALA A CA 1
ATOM 1495 C C . ALA A 1 191 ? 6.363 17.984 -14.094 1 97.75 191 ALA A C 1
ATOM 1497 O O . ALA A 1 191 ? 5.539 18.547 -13.367 1 97.75 191 ALA A O 1
ATOM 1498 N N . ILE A 1 192 ? 7.609 17.719 -13.672 1 98.5 192 ILE A N 1
ATOM 1499 C CA . ILE A 1 192 ? 8.078 18.125 -12.359 1 98.5 192 ILE A CA 1
ATOM 1500 C C . ILE A 1 192 ? 8.039 19.641 -12.242 1 98.5 192 ILE A C 1
ATOM 1502 O O . ILE A 1 192 ? 7.574 20.188 -11.242 1 98.5 192 ILE A O 1
ATOM 1506 N N . LEU A 1 193 ? 8.539 20.297 -13.281 1 97.94 193 LEU A N 1
ATOM 1507 C CA . LEU A 1 193 ? 8.555 21.766 -13.289 1 97.94 193 LEU A CA 1
ATOM 1508 C C . LEU A 1 193 ? 7.141 22.312 -13.148 1 97.94 193 LEU A C 1
ATOM 1510 O O . LEU A 1 193 ? 6.918 23.266 -12.383 1 97.94 193 LEU A O 1
ATOM 1514 N N . ASN A 1 194 ? 6.234 21.766 -13.859 1 97.44 194 ASN A N 1
ATOM 1515 C CA . ASN A 1 194 ? 4.852 22.234 -13.773 1 97.44 194 ASN A CA 1
ATOM 1516 C C . ASN A 1 194 ? 4.273 22 -12.383 1 97.44 194 ASN A C 1
ATOM 1518 O O . ASN A 1 194 ? 3.492 22.828 -11.891 1 97.44 194 ASN A O 1
ATOM 1522 N N . MET A 1 195 ? 4.645 20.938 -11.75 1 98.31 195 MET A N 1
ATOM 1523 C CA . MET A 1 195 ? 4.152 20.703 -10.398 1 98.31 195 MET A CA 1
ATOM 1524 C C . MET A 1 195 ? 4.766 21.703 -9.422 1 98.31 195 MET A C 1
ATOM 1526 O O . MET A 1 195 ? 4.105 22.141 -8.477 1 98.31 195 MET A O 1
ATOM 1530 N N . ILE A 1 196 ? 6.023 22 -9.641 1 98 196 ILE A N 1
ATOM 1531 C CA . ILE A 1 196 ? 6.66 23.031 -8.844 1 98 196 ILE A CA 1
ATOM 1532 C C . ILE A 1 196 ? 5.883 24.344 -8.984 1 98 196 ILE A C 1
ATOM 1534 O O . ILE A 1 196 ? 5.562 25 -7.988 1 98 196 ILE A O 1
ATOM 1538 N N . PHE A 1 197 ? 5.523 24.688 -10.188 1 96.69 197 PHE A N 1
ATOM 1539 C CA . PHE A 1 197 ? 4.766 25.906 -10.445 1 96.69 197 PHE A CA 1
ATOM 1540 C C . PHE A 1 197 ? 3.381 25.828 -9.812 1 96.69 197 PHE A C 1
ATOM 1542 O O . PHE A 1 197 ? 2.883 26.812 -9.273 1 96.69 197 PHE A O 1
ATOM 1549 N N . ALA A 1 198 ? 2.738 24.672 -9.906 1 97 198 ALA A N 1
ATOM 1550 C CA . ALA A 1 198 ? 1.4 24.5 -9.352 1 97 198 ALA A CA 1
ATOM 1551 C C . ALA A 1 198 ? 1.402 24.75 -7.844 1 97 198 ALA A C 1
ATOM 1553 O O . ALA A 1 198 ? 0.568 25.5 -7.328 1 97 198 ALA A O 1
ATOM 1554 N N . ILE A 1 199 ? 2.311 24.188 -7.125 1 97.19 199 ILE A N 1
ATOM 1555 C CA . ILE A 1 199 ? 2.377 24.281 -5.672 1 97.19 199 ILE A CA 1
ATOM 1556 C C . ILE A 1 199 ? 2.742 25.703 -5.262 1 97.19 199 ILE A C 1
ATOM 1558 O O . ILE A 1 199 ? 2.152 26.266 -4.332 1 97.19 199 ILE A O 1
ATOM 1562 N N . ALA A 1 200 ? 3.701 26.281 -5.977 1 95.25 200 ALA A N 1
ATOM 1563 C CA . ALA A 1 200 ? 4.121 27.656 -5.676 1 95.25 200 ALA A CA 1
ATOM 1564 C C . ALA A 1 200 ? 2.979 28.641 -5.898 1 95.25 200 ALA A C 1
ATOM 1566 O O . ALA A 1 200 ? 2.797 29.578 -5.117 1 95.25 200 ALA A O 1
ATOM 1567 N N . THR A 1 201 ? 2.277 28.453 -6.969 1 93.12 201 THR A N 1
ATOM 1568 C CA . THR A 1 201 ? 1.146 29.328 -7.27 1 93.12 201 THR A CA 1
ATOM 1569 C C . THR A 1 201 ? 0.093 29.234 -6.168 1 93.12 201 THR A C 1
ATOM 1571 O O . THR A 1 201 ? -0.461 30.25 -5.75 1 93.12 201 THR A O 1
ATOM 1574 N N . GLU A 1 202 ? -0.179 28.078 -5.77 1 91.12 202 GLU A N 1
ATOM 1575 C CA . GLU A 1 202 ? -1.134 27.891 -4.68 1 91.12 202 GLU A CA 1
ATOM 1576 C C . GLU A 1 202 ? -0.657 28.562 -3.402 1 91.12 202 GLU A C 1
ATOM 1578 O O . GLU A 1 202 ? -1.453 29.172 -2.684 1 91.12 202 GLU A O 1
ATOM 1583 N N . TYR A 1 203 ? 0.571 28.438 -3.1 1 91.88 203 TYR A N 1
ATOM 1584 C CA . TYR A 1 203 ? 1.157 29.078 -1.932 1 91.88 203 TYR A CA 1
ATOM 1585 C C . TYR A 1 203 ? 1.025 30.594 -2.023 1 91.88 203 TYR A C 1
ATOM 1587 O O . TYR A 1 203 ? 0.624 31.25 -1.059 1 91.88 203 TYR A O 1
ATOM 1595 N N . LEU A 1 204 ? 1.389 31.141 -3.139 1 89.75 204 LEU A N 1
ATOM 1596 C CA . LEU A 1 204 ? 1.384 32.594 -3.33 1 89.75 204 LEU A CA 1
ATOM 1597 C C . LEU A 1 204 ? -0.038 33.125 -3.295 1 89.75 204 LEU A C 1
ATOM 1599 O O . LEU A 1 204 ? -0.272 34.219 -2.783 1 89.75 204 LEU A O 1
ATOM 1603 N N . TYR A 1 205 ? -0.897 32.438 -3.863 1 85.44 205 TYR A N 1
ATOM 1604 C CA . TYR A 1 205 ? -2.297 32.844 -3.881 1 85.44 205 TYR A CA 1
ATOM 1605 C C . TYR A 1 205 ? -2.836 33 -2.465 1 85.44 205 TYR A C 1
ATOM 1607 O O . TYR A 1 205 ? -3.596 33.938 -2.186 1 85.44 205 TYR A O 1
ATOM 1615 N N . ASN A 1 206 ? -2.438 32.188 -1.633 1 84.06 206 ASN A N 1
ATOM 1616 C CA . ASN A 1 206 ? -2.977 32.156 -0.277 1 84.06 206 ASN A CA 1
ATOM 1617 C C . ASN A 1 206 ? -2.166 33.062 0.657 1 84.06 206 ASN A C 1
ATOM 1619 O O . ASN A 1 206 ? -2.693 33.562 1.645 1 84.06 206 ASN A O 1
ATOM 1623 N N . SER A 1 207 ? -0.94 33.312 0.378 1 83.38 207 SER A N 1
ATOM 1624 C CA . SER A 1 207 ? -0.071 34.062 1.285 1 83.38 207 SER A CA 1
ATOM 1625 C C . SER A 1 207 ? -0.15 35.562 1.023 1 83.38 207 SER A C 1
ATOM 1627 O O . SER A 1 207 ? 0.063 36.375 1.932 1 83.38 207 SER A O 1
ATOM 1629 N N . ASP A 1 208 ? -0.191 35.906 -0.178 1 75.19 208 ASP A N 1
ATOM 1630 C CA . ASP A 1 208 ? -0.13 37.312 -0.535 1 75.19 208 ASP A CA 1
ATOM 1631 C C . ASP A 1 208 ? -1.374 37.75 -1.312 1 75.19 208 ASP A C 1
ATOM 1633 O O . ASP A 1 208 ? -1.531 37.375 -2.482 1 75.19 208 ASP A O 1
ATOM 1637 N N . VAL A 1 209 ? -2.123 38.5 -0.648 1 63.69 209 VAL A N 1
ATOM 1638 C CA . VAL A 1 209 ? -3.379 38.969 -1.235 1 63.69 209 VAL A CA 1
ATOM 1639 C C . VAL A 1 209 ? -3.09 39.812 -2.467 1 63.69 209 VAL A C 1
ATOM 1641 O O . VAL A 1 209 ? -3.816 39.75 -3.463 1 63.69 209 VAL A O 1
ATOM 1644 N N . ALA A 1 210 ? -2.039 40.5 -2.318 1 61.19 210 ALA A N 1
ATOM 1645 C CA . ALA A 1 210 ? -1.712 41.469 -3.383 1 61.19 210 ALA A CA 1
ATOM 1646 C C . ALA A 1 210 ? -1.318 40.719 -4.664 1 61.19 210 ALA A C 1
ATOM 1648 O O . ALA A 1 210 ? -1.425 41.281 -5.762 1 61.19 210 ALA A O 1
ATOM 1649 N N . GLN A 1 211 ? -0.905 39.656 -4.5 1 63.84 211 GLN A N 1
ATOM 1650 C CA . GLN A 1 211 ? -0.415 38.906 -5.641 1 63.84 211 GLN A CA 1
ATOM 1651 C C . GLN A 1 211 ? -1.502 38 -6.199 1 63.84 211 GLN A C 1
ATOM 1653 O O . GLN A 1 211 ? -1.234 37.156 -7.066 1 63.84 211 GLN A O 1
ATOM 1658 N N . ARG A 1 212 ? -2.613 38.156 -5.512 1 60.09 212 ARG A N 1
ATOM 1659 C CA . ARG A 1 212 ? -3.691 37.25 -5.938 1 60.09 212 ARG A CA 1
ATOM 1660 C C . ARG A 1 212 ? -4.145 37.594 -7.355 1 60.09 212 ARG A C 1
ATOM 1662 O O . ARG A 1 212 ? -4.586 38.719 -7.625 1 60.09 212 ARG A O 1
ATOM 1669 N N . ARG A 1 213 ? -3.186 37.469 -8.234 1 53.5 213 ARG A N 1
ATOM 1670 C CA . ARG A 1 213 ? -3.664 37.594 -9.602 1 53.5 213 ARG A CA 1
ATOM 1671 C C . ARG A 1 213 ? -4.594 36.438 -9.969 1 53.5 213 ARG A C 1
ATOM 1673 O O . ARG A 1 213 ? -5.062 35.719 -9.094 1 53.5 213 ARG A O 1
ATOM 1680 N N . ASP A 1 214 ? -4.539 35.906 -11.336 1 50.12 214 ASP A N 1
ATOM 1681 C CA . ASP A 1 214 ? -5.461 34.875 -11.828 1 50.12 214 ASP A CA 1
ATOM 1682 C C . ASP A 1 214 ? -5.219 33.531 -11.133 1 50.12 214 ASP A C 1
ATOM 1684 O O . ASP A 1 214 ? -4.137 32.969 -11.258 1 50.12 214 ASP A O 1
ATOM 1688 N N . ILE A 1 215 ? -5.852 33.156 -9.859 1 52.34 215 ILE A N 1
ATOM 1689 C CA . ILE A 1 215 ? -6.121 32.094 -8.914 1 52.34 215 ILE A CA 1
ATOM 1690 C C . ILE A 1 215 ? -6.082 30.75 -9.641 1 52.34 215 ILE A C 1
ATOM 1692 O O . ILE A 1 215 ? -5.504 29.781 -9.133 1 52.34 215 ILE A O 1
ATOM 1696 N N . LYS A 1 216 ? -6.68 30.516 -10.773 1 60.72 216 LYS A N 1
ATOM 1697 C CA . LYS A 1 216 ? -7.078 29.281 -11.453 1 60.72 216 LYS A CA 1
ATOM 1698 C C . LYS A 1 216 ? -5.922 28.703 -12.25 1 60.72 216 LYS A C 1
ATOM 1700 O O . LYS A 1 216 ? -6.07 27.656 -12.906 1 60.72 216 LYS A O 1
ATOM 1705 N N . ASP A 1 217 ? -4.645 29.234 -11.609 1 81 217 ASP A N 1
ATOM 1706 C CA . ASP A 1 217 ? -3.521 28.922 -12.492 1 81 217 ASP A CA 1
ATOM 1707 C C . ASP A 1 217 ? -2.822 27.625 -12.04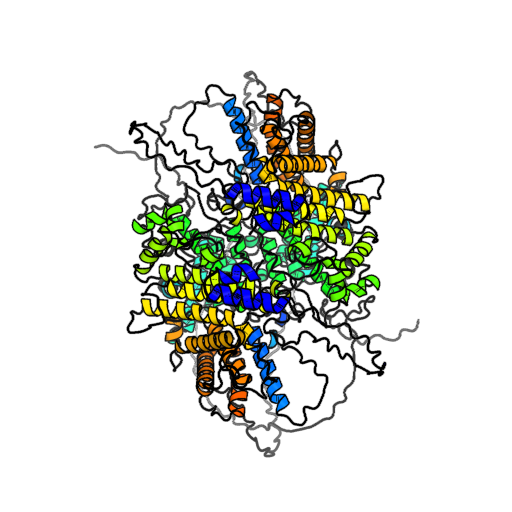7 1 81 217 ASP A C 1
ATOM 1709 O O . ASP A 1 217 ? -2.262 26.906 -12.875 1 81 217 ASP A O 1
ATOM 1713 N N . HIS A 1 218 ? -3.066 27.297 -10.68 1 91.75 218 HIS A N 1
ATOM 1714 C CA . HIS A 1 218 ? -2.352 26.094 -10.273 1 91.75 218 HIS A CA 1
ATOM 1715 C C . HIS A 1 218 ? -2.924 24.859 -10.961 1 91.75 218 HIS A C 1
ATOM 1717 O O . HIS A 1 218 ? -2.197 23.891 -11.234 1 91.75 218 HIS A O 1
ATOM 1723 N N . LEU A 1 219 ? -4.223 24.938 -11.352 1 92.81 219 LEU A N 1
ATOM 1724 C CA . LEU A 1 219 ? -4.871 23.812 -12.016 1 92.81 219 LEU A CA 1
ATOM 1725 C C . LEU A 1 219 ? -4.363 23.656 -13.445 1 92.81 219 LEU A C 1
ATOM 1727 O O . LEU A 1 219 ? -4.312 22.547 -13.977 1 92.81 219 LEU A O 1
ATOM 1731 N N . PHE A 1 220 ? -3.932 24.797 -14.016 1 93.38 220 PHE A N 1
ATOM 1732 C CA . PHE A 1 220 ? -3.346 24.734 -15.344 1 93.38 220 PHE A CA 1
ATOM 1733 C C . PHE A 1 220 ? -2.02 23.984 -15.32 1 93.38 220 PHE A C 1
ATOM 1735 O O . PHE A 1 220 ? -1.759 23.141 -16.172 1 93.38 220 PHE A O 1
ATOM 1742 N N . TYR A 1 221 ? -1.234 24.312 -14.328 1 95.69 221 TYR A N 1
ATOM 1743 C CA . TYR A 1 221 ? 0.055 23.656 -14.195 1 95.69 221 TYR A CA 1
ATOM 1744 C C . TYR A 1 221 ? -0.128 22.172 -13.867 1 95.69 221 TYR A C 1
ATOM 1746 O O . TYR A 1 221 ? 0.587 21.328 -14.398 1 95.69 221 TYR A O 1
ATOM 1754 N N . LEU A 1 222 ? -1.098 21.875 -13.008 1 95.88 222 LEU A N 1
ATOM 1755 C CA . LEU A 1 222 ? -1.399 20.484 -12.68 1 95.88 222 LEU A CA 1
ATOM 1756 C C . LEU A 1 222 ? -1.835 19.703 -13.922 1 95.88 222 LEU A C 1
ATOM 1758 O O . LEU A 1 222 ? -1.368 18.594 -14.164 1 95.88 222 LEU A O 1
ATOM 1762 N N . THR A 1 223 ? -2.73 20.297 -14.672 1 94.56 223 THR A N 1
ATOM 1763 C CA . THR A 1 223 ? -3.248 19.641 -15.867 1 94.56 223 THR A CA 1
ATOM 1764 C C . THR A 1 223 ? -2.129 19.375 -16.859 1 94.56 223 THR A C 1
ATOM 1766 O O . THR A 1 223 ? -2.088 18.312 -17.5 1 94.56 223 THR A O 1
ATOM 1769 N N . ARG A 1 224 ? -1.251 20.297 -17 1 94.88 224 ARG A N 1
ATOM 1770 C CA . ARG A 1 224 ? -0.111 20.094 -17.891 1 94.88 224 ARG A CA 1
ATOM 1771 C C . ARG A 1 224 ? 0.759 18.938 -17.422 1 94.88 224 ARG A C 1
ATOM 1773 O O . ARG A 1 224 ? 1.203 18.125 -18.234 1 94.88 224 ARG A O 1
ATOM 1780 N N . ALA A 1 225 ? 1.046 18.922 -16.141 1 95.88 225 ALA A N 1
ATOM 1781 C CA . ALA A 1 225 ? 1.845 17.828 -15.586 1 95.88 225 ALA A CA 1
ATOM 1782 C C . ALA A 1 225 ? 1.179 16.484 -15.844 1 95.88 225 ALA A C 1
ATOM 1784 O O . ALA A 1 225 ? 1.852 15.508 -16.172 1 95.88 225 ALA A O 1
ATOM 1785 N N . ARG A 1 226 ? -0.139 16.406 -15.719 1 94.31 226 ARG A N 1
ATOM 1786 C CA . ARG A 1 226 ? -0.894 15.188 -15.953 1 94.31 226 ARG A CA 1
ATOM 1787 C C . ARG A 1 226 ? -0.781 14.742 -17.406 1 94.31 226 ARG A C 1
ATOM 1789 O O . ARG A 1 226 ? -0.595 13.555 -17.688 1 94.31 226 ARG A O 1
ATOM 1796 N N . MET A 1 227 ? -0.872 15.664 -18.281 1 92.69 227 MET A N 1
ATOM 1797 C CA . MET A 1 227 ? -0.785 15.375 -19.703 1 92.69 227 MET A CA 1
ATOM 1798 C C . MET A 1 227 ? 0.6 14.844 -20.078 1 92.69 227 MET A C 1
ATOM 1800 O O . MET A 1 227 ? 0.729 13.969 -20.922 1 92.69 227 MET A O 1
ATOM 1804 N N . LEU A 1 228 ? 1.55 15.336 -19.391 1 94 228 LEU A N 1
ATOM 1805 C CA . LEU A 1 228 ? 2.938 15.039 -19.734 1 94 228 LEU A CA 1
ATOM 1806 C C . LEU A 1 228 ? 3.354 13.68 -19.188 1 94 228 LEU A C 1
ATOM 1808 O O . LEU A 1 228 ? 4.199 13 -19.766 1 94 228 LEU A O 1
ATOM 1812 N N . SER A 1 229 ? 2.764 13.273 -18.016 1 92.81 229 SER A N 1
ATOM 1813 C CA . SER A 1 229 ? 3.377 12.086 -17.422 1 92.81 229 SER A CA 1
ATOM 1814 C C . SER A 1 229 ? 2.348 11.25 -16.656 1 92.81 229 SER A C 1
ATOM 1816 O O . SER A 1 229 ? 2.693 10.25 -16.031 1 92.81 229 SER A O 1
ATOM 1818 N N . MET A 1 230 ? 1.144 11.578 -16.625 1 89.31 230 MET A N 1
ATOM 1819 C CA . MET A 1 230 ? 0.12 10.812 -15.922 1 89.31 230 MET A CA 1
ATOM 1820 C C . MET A 1 230 ? -1.031 10.461 -16.859 1 89.31 230 MET A C 1
ATOM 1822 O O . MET A 1 230 ? -2.191 10.438 -16.438 1 89.31 230 MET A O 1
ATOM 1826 N N . GLY A 1 231 ? -0.676 10.297 -18.016 1 81.31 231 GLY A N 1
ATOM 1827 C CA . GLY A 1 231 ? -1.691 9.898 -18.969 1 81.31 231 GLY A CA 1
ATOM 1828 C C . GLY A 1 231 ? -2.021 8.422 -18.906 1 81.31 231 GLY A C 1
ATOM 1829 O O . GLY A 1 231 ? -1.505 7.699 -18.047 1 81.31 231 GLY A O 1
ATOM 1830 N N . GLY A 1 232 ? -2.979 8.055 -19.688 1 75.06 232 GLY A N 1
ATOM 1831 C CA . GLY A 1 232 ? -3.428 6.672 -19.688 1 75.06 232 GLY A CA 1
ATOM 1832 C C . GLY A 1 232 ? -2.311 5.684 -19.969 1 75.06 232 GLY A C 1
ATOM 1833 O O . GLY A 1 232 ? -2.281 4.594 -19.391 1 75.06 232 GLY A O 1
ATOM 1834 N N . ASP A 1 233 ? -1.381 6.027 -20.625 1 79.19 233 ASP A N 1
ATOM 1835 C CA . ASP A 1 233 ? -0.29 5.125 -20.984 1 79.19 233 ASP A CA 1
ATOM 1836 C C . ASP A 1 233 ? 0.775 5.098 -19.891 1 79.19 233 ASP A C 1
ATOM 1838 O O . ASP A 1 233 ? 1.438 4.078 -19.688 1 79.19 233 ASP A O 1
ATOM 1842 N N . SER A 1 234 ? 0.904 6.168 -19.234 1 82.69 234 SER A N 1
ATOM 1843 C CA . SER A 1 234 ? 1.959 6.301 -18.234 1 82.69 234 SER A CA 1
ATOM 1844 C C . SER A 1 234 ? 1.757 5.316 -17.094 1 82.69 234 SER A C 1
ATOM 1846 O O . SER A 1 234 ? 2.725 4.871 -16.469 1 82.69 234 SER A O 1
ATOM 1848 N N . LEU A 1 235 ? 0.571 4.953 -16.844 1 86 235 LEU A N 1
ATOM 1849 C CA . LEU A 1 235 ? 0.258 4.039 -15.75 1 86 235 LEU A CA 1
ATOM 1850 C C . LEU A 1 235 ? 0.811 2.645 -16.031 1 86 235 LEU A C 1
ATOM 1852 O O . LEU A 1 235 ? 1.079 1.878 -15.102 1 86 235 LEU A O 1
ATOM 1856 N N . PHE A 1 236 ? 1.002 2.389 -17.25 1 89.62 236 PHE A N 1
ATOM 1857 C CA . PHE A 1 236 ? 1.426 1.049 -17.641 1 89.62 236 PHE A CA 1
ATOM 1858 C C . PHE A 1 236 ? 2.896 1.04 -18.047 1 89.62 236 PHE A C 1
ATOM 1860 O O . PHE A 1 236 ? 3.432 0.003 -18.438 1 89.62 236 PHE A O 1
ATOM 1867 N N . GLU A 1 237 ? 3.523 2.178 -17.844 1 89.75 237 GLU A N 1
ATOM 1868 C CA . GLU A 1 237 ? 4.973 2.252 -18.016 1 89.75 237 GLU A CA 1
ATOM 1869 C C . GLU A 1 237 ? 5.695 1.953 -16.703 1 89.75 237 GLU A C 1
ATOM 1871 O O . GLU A 1 237 ? 5.09 1.992 -15.633 1 89.75 237 GLU A O 1
ATOM 1876 N N . HIS A 1 238 ? 6.938 1.614 -16.906 1 92 238 HIS A N 1
ATOM 1877 C CA . HIS A 1 238 ? 7.734 1.357 -15.719 1 92 238 HIS A CA 1
ATOM 1878 C C . HIS A 1 238 ? 8.25 2.658 -15.109 1 92 238 HIS A C 1
ATOM 1880 O O . HIS A 1 238 ? 8.75 3.529 -15.82 1 92 238 HIS A O 1
ATOM 1886 N N . PRO A 1 239 ? 8.117 2.691 -13.859 1 92.44 239 PRO A N 1
ATOM 1887 C CA . PRO A 1 239 ? 8.492 3.959 -13.234 1 92.44 239 PRO A CA 1
ATOM 1888 C C . PRO A 1 239 ? 10 4.141 -13.109 1 92.44 239 PRO A C 1
ATOM 1890 O O . PRO A 1 239 ? 10.727 3.164 -12.898 1 92.44 239 PRO A O 1
ATOM 1893 N N . ASP A 1 240 ? 10.422 5.336 -13.297 1 94.75 240 ASP A N 1
ATOM 1894 C CA . ASP A 1 240 ? 11.766 5.773 -12.945 1 94.75 240 ASP A CA 1
ATOM 1895 C C . ASP A 1 240 ? 11.734 6.781 -11.797 1 94.75 240 ASP A C 1
ATOM 1897 O O . ASP A 1 240 ? 10.672 7.031 -11.219 1 94.75 240 ASP A O 1
ATOM 1901 N N . LEU A 1 241 ? 12.852 7.293 -11.469 1 95.88 241 LEU A N 1
ATOM 1902 C CA . LEU A 1 241 ? 12.953 8.18 -10.32 1 95.88 241 LEU A CA 1
ATOM 1903 C C . LEU A 1 241 ? 12.125 9.445 -10.539 1 95.88 241 LEU A C 1
ATOM 1905 O O . LEU A 1 241 ? 11.477 9.945 -9.609 1 95.88 241 LEU A O 1
ATOM 1909 N N . GLN A 1 242 ? 12.125 9.984 -11.695 1 96.38 242 GLN A N 1
ATOM 1910 C CA . GLN A 1 242 ? 11.367 11.188 -12.008 1 96.38 242 GLN A CA 1
ATOM 1911 C C . GLN A 1 242 ? 9.867 10.945 -11.867 1 96.38 242 GLN A C 1
ATOM 1913 O O . GLN A 1 242 ? 9.133 11.82 -11.398 1 96.38 242 GLN A O 1
ATOM 1918 N N . GLN A 1 243 ? 9.461 9.773 -12.336 1 96.69 243 GLN A N 1
ATOM 1919 C CA . GLN A 1 243 ? 8.047 9.445 -12.188 1 96.69 243 GLN A CA 1
ATOM 1920 C C . GLN A 1 243 ? 7.633 9.438 -10.719 1 96.69 243 GLN A C 1
ATOM 1922 O O . GLN A 1 243 ? 6.543 9.898 -10.367 1 96.69 243 GLN A O 1
ATOM 1927 N N . VAL A 1 244 ? 8.461 8.875 -9.875 1 97.94 244 VAL A N 1
ATOM 1928 C CA . VAL A 1 244 ? 8.195 8.859 -8.438 1 97.94 244 VAL A CA 1
ATOM 1929 C C . VAL A 1 244 ? 8.07 10.281 -7.914 1 97.94 244 VAL A C 1
ATOM 1931 O O . VAL A 1 244 ? 7.18 10.586 -7.117 1 97.94 244 VAL A O 1
ATOM 1934 N N . GLN A 1 245 ? 8.93 11.148 -8.352 1 98.5 245 GLN A N 1
ATOM 1935 C CA . GLN A 1 245 ? 8.906 12.547 -7.93 1 98.5 245 GLN A CA 1
ATOM 1936 C C . GLN A 1 245 ? 7.629 13.242 -8.391 1 98.5 245 GLN A C 1
ATOM 1938 O O . GLN A 1 245 ? 7.027 14.008 -7.633 1 98.5 245 GLN A O 1
ATOM 1943 N N . ILE A 1 246 ? 7.242 13 -9.602 1 98.25 246 ILE A N 1
ATOM 1944 C CA . ILE A 1 246 ? 6.027 13.602 -10.141 1 98.25 246 ILE A CA 1
ATOM 1945 C C . ILE A 1 246 ? 4.824 13.172 -9.305 1 98.25 246 ILE A C 1
ATOM 1947 O O . ILE A 1 246 ? 4.031 14.008 -8.867 1 98.25 246 ILE A O 1
ATOM 1951 N N . GLU A 1 247 ? 4.711 11.883 -9.109 1 97.56 247 GLU A N 1
ATOM 1952 C CA . GLU A 1 247 ? 3.604 11.344 -8.32 1 97.56 247 GLU A CA 1
ATOM 1953 C C . GLU A 1 247 ? 3.617 11.898 -6.902 1 97.56 247 GLU A C 1
ATOM 1955 O O . GLU A 1 247 ? 2.568 12.242 -6.355 1 97.56 247 GLU A O 1
ATOM 1960 N N . GLY A 1 248 ? 4.781 11.992 -6.316 1 98.69 248 GLY A N 1
ATOM 1961 C CA . GLY A 1 248 ? 4.906 12.57 -4.988 1 98.69 248 GLY A CA 1
ATOM 1962 C C . GLY A 1 248 ? 4.488 14.023 -4.926 1 98.69 248 GLY A C 1
ATOM 1963 O O . GLY A 1 248 ? 3.787 14.438 -3.998 1 98.69 248 GLY A O 1
ATOM 1964 N N . LEU A 1 249 ? 4.914 14.773 -5.918 1 98.81 249 LEU A N 1
ATOM 1965 C CA . LEU A 1 249 ? 4.574 16.188 -5.977 1 98.81 249 LEU A CA 1
ATOM 1966 C C . LEU A 1 249 ? 3.074 16.391 -6.168 1 98.81 249 LEU A C 1
ATOM 1968 O O . LEU A 1 249 ? 2.48 17.297 -5.578 1 98.81 249 LEU A O 1
ATOM 1972 N N . ILE A 1 250 ? 2.475 15.562 -6.945 1 98.12 250 ILE A N 1
ATOM 1973 C CA . ILE A 1 250 ? 1.033 15.656 -7.156 1 98.12 250 ILE A CA 1
ATOM 1974 C C . ILE A 1 250 ? 0.3 15.32 -5.859 1 98.12 250 ILE A C 1
ATOM 1976 O O . ILE A 1 250 ? -0.656 16.016 -5.484 1 98.12 250 ILE A O 1
ATOM 1980 N N . ALA A 1 251 ? 0.74 14.312 -5.203 1 98.38 251 ALA A N 1
ATOM 1981 C CA . ALA A 1 251 ? 0.126 13.961 -3.924 1 98.38 251 ALA A CA 1
ATOM 1982 C C . ALA A 1 251 ? 0.236 15.109 -2.928 1 98.38 251 ALA A C 1
ATOM 1984 O O . ALA A 1 251 ? -0.732 15.438 -2.236 1 98.38 251 ALA A O 1
ATOM 1985 N N . PHE A 1 252 ? 1.386 15.719 -2.873 1 98.69 252 PHE A N 1
ATOM 1986 C CA . PHE A 1 252 ? 1.602 16.844 -1.971 1 98.69 252 PHE A CA 1
ATOM 1987 C C . PHE A 1 252 ? 0.71 18.016 -2.348 1 98.69 252 PHE A C 1
ATOM 1989 O O . PHE A 1 252 ? 0.138 18.672 -1.474 1 98.69 252 PHE A O 1
ATOM 1996 N N . HIS A 1 253 ? 0.648 18.25 -3.598 1 98.12 253 HIS A N 1
ATOM 1997 C CA . HIS A 1 253 ? -0.203 19.328 -4.09 1 98.12 253 HIS A CA 1
ATOM 1998 C C . HIS A 1 253 ? -1.662 19.094 -3.711 1 98.12 253 HIS A C 1
ATOM 2000 O O . HIS A 1 253 ? -2.344 20.016 -3.254 1 98.12 253 HIS A O 1
ATOM 2006 N N . MET A 1 254 ? -2.111 17.922 -3.906 1 97.62 254 MET A N 1
ATOM 2007 C CA . MET A 1 254 ? -3.488 17.578 -3.561 1 97.62 254 MET A CA 1
ATOM 2008 C C . MET A 1 254 ? -3.715 17.688 -2.055 1 97.62 254 MET A C 1
ATOM 2010 O O . MET A 1 254 ? -4.77 18.141 -1.611 1 97.62 254 MET A O 1
ATOM 2014 N N . LEU A 1 255 ? -2.789 17.281 -1.307 1 98.06 255 LEU A N 1
ATOM 2015 C CA . LEU A 1 255 ? -2.863 17.391 0.146 1 98.06 255 LEU A CA 1
ATOM 2016 C C . LEU A 1 255 ? -2.973 18.859 0.565 1 98.06 255 LEU A C 1
ATOM 2018 O O . LEU A 1 255 ? -3.82 19.203 1.389 1 98.06 255 LEU A O 1
ATOM 2022 N N . SER A 1 256 ? -2.154 19.703 -0.047 1 96.56 256 SER A N 1
ATOM 2023 C CA . SER A 1 256 ? -2.096 21.109 0.338 1 96.56 256 SER A CA 1
ATOM 2024 C C . SER A 1 256 ? -3.354 21.859 -0.096 1 96.56 256 SER A C 1
ATOM 2026 O O . SER A 1 256 ? -3.691 22.891 0.472 1 96.56 256 SER A O 1
ATOM 2028 N N . THR A 1 257 ? -4.012 21.297 -1.054 1 95.06 257 THR A N 1
ATOM 2029 C CA . THR A 1 257 ? -5.238 21.938 -1.531 1 95.06 257 THR A CA 1
ATOM 2030 C C . THR A 1 257 ? -6.465 21.234 -0.951 1 95.06 257 THR A C 1
ATOM 2032 O O . THR A 1 257 ? -7.59 21.484 -1.396 1 95.06 257 THR A O 1
ATOM 2035 N N . ASN A 1 258 ? -6.32 20.344 -0.064 1 96.56 258 ASN A N 1
ATOM 2036 C CA . ASN A 1 258 ? -7.355 19.656 0.71 1 96.56 258 ASN A CA 1
ATOM 2037 C C . ASN A 1 258 ? -8.156 18.688 -0.151 1 96.56 258 ASN A C 1
ATOM 2039 O O . ASN A 1 258 ? -9.359 18.516 0.058 1 96.56 258 ASN A O 1
ATOM 2043 N N . GLN A 1 259 ? -7.559 18.25 -1.24 1 96.75 259 GLN A N 1
ATOM 2044 C CA . GLN A 1 259 ? -8.047 17.094 -1.991 1 96.75 259 GLN A CA 1
ATOM 2045 C C . GLN A 1 259 ? -7.496 15.789 -1.418 1 96.75 259 GLN A C 1
ATOM 2047 O O . GLN A 1 259 ? -6.613 15.164 -2.014 1 96.75 259 GLN A O 1
ATOM 2052 N N . ILE A 1 260 ? -8.109 15.367 -0.348 1 97.19 260 ILE A N 1
ATOM 2053 C CA . ILE A 1 260 ? -7.469 14.383 0.516 1 97.19 260 ILE A CA 1
ATOM 2054 C C . ILE A 1 260 ? -7.656 12.984 -0.067 1 97.19 260 ILE A C 1
ATOM 2056 O O . ILE A 1 260 ? -6.723 12.18 -0.077 1 97.19 260 ILE A O 1
ATOM 2060 N N . ASN A 1 261 ? -8.828 12.648 -0.535 1 95.56 261 ASN A N 1
ATOM 2061 C CA . ASN A 1 261 ? -9.078 11.328 -1.113 1 95.56 261 ASN A CA 1
ATOM 2062 C C . ASN A 1 261 ? -8.258 11.109 -2.379 1 95.56 261 ASN A C 1
ATOM 2064 O O . ASN A 1 261 ? -7.77 10.008 -2.625 1 95.56 261 ASN A O 1
ATOM 2068 N N . ARG A 1 262 ? -8.125 12.125 -3.164 1 95.94 262 ARG A N 1
ATOM 2069 C CA . ARG A 1 262 ? -7.289 12.039 -4.355 1 95.94 262 ARG A CA 1
ATOM 2070 C C . ARG A 1 262 ? -5.816 11.891 -3.982 1 95.94 262 ARG A C 1
ATOM 2072 O O . ARG A 1 262 ? -5.09 11.102 -4.598 1 95.94 262 ARG A O 1
ATOM 2079 N N . ALA A 1 263 ? -5.398 12.719 -3.016 1 97.62 263 ALA A N 1
ATOM 2080 C CA . ALA A 1 263 ? -4.027 12.602 -2.529 1 97.62 263 ALA A CA 1
ATOM 2081 C C . ALA A 1 263 ? -3.74 11.18 -2.045 1 97.62 263 ALA A C 1
ATOM 2083 O O . ALA A 1 263 ? -2.658 10.641 -2.287 1 97.62 263 ALA A O 1
ATOM 2084 N N . TRP A 1 264 ? -4.75 10.586 -1.41 1 96.31 264 TRP A N 1
ATOM 2085 C CA . TRP A 1 264 ? -4.652 9.227 -0.889 1 96.31 264 TRP A CA 1
ATOM 2086 C C . TRP A 1 264 ? -4.352 8.234 -2.008 1 96.31 264 TRP A C 1
ATOM 2088 O O . TRP A 1 264 ? -3.455 7.398 -1.877 1 96.31 264 TRP A O 1
ATOM 2098 N N . ARG A 1 265 ? -4.961 8.328 -3.061 1 94.19 265 ARG A N 1
ATOM 2099 C CA . ARG A 1 265 ? -4.816 7.418 -4.191 1 94.19 265 ARG A CA 1
ATOM 2100 C C . ARG A 1 265 ? -3.471 7.613 -4.883 1 94.19 265 ARG A C 1
ATOM 2102 O O . ARG A 1 265 ? -2.771 6.645 -5.176 1 94.19 265 ARG A O 1
ATOM 2109 N N . ILE A 1 266 ? -3.08 8.844 -5.082 1 95.56 266 ILE A N 1
ATOM 2110 C CA . ILE A 1 266 ? -1.86 9.141 -5.82 1 95.56 266 ILE A CA 1
ATOM 2111 C C . ILE A 1 266 ? -0.641 8.797 -4.973 1 95.56 266 ILE A C 1
ATOM 2113 O O . ILE A 1 266 ? 0.38 8.344 -5.496 1 95.56 266 ILE A O 1
ATOM 2117 N N . SER A 1 267 ? -0.75 9.023 -3.695 1 96.88 267 SER A N 1
ATOM 2118 C CA . SER A 1 267 ? 0.35 8.672 -2.805 1 96.88 267 SER A CA 1
ATOM 2119 C C . SER A 1 267 ? 0.676 7.18 -2.893 1 96.88 267 SER A C 1
ATOM 2121 O O . SER A 1 267 ? 1.847 6.793 -2.881 1 96.88 267 SER A O 1
ATOM 2123 N N . ALA A 1 268 ? -0.332 6.402 -3 1 93.62 268 ALA A N 1
ATOM 2124 C CA . ALA A 1 268 ? -0.125 4.961 -3.105 1 93.62 268 ALA A CA 1
ATOM 2125 C C . ALA A 1 268 ? 0.652 4.609 -4.371 1 93.62 268 ALA A C 1
ATOM 2127 O O . ALA A 1 268 ? 1.515 3.727 -4.355 1 93.62 268 ALA A O 1
ATOM 2128 N N . LEU A 1 269 ? 0.293 5.23 -5.402 1 93.56 269 LEU A N 1
ATOM 2129 C CA . LEU A 1 269 ? 0.995 5.008 -6.664 1 93.56 269 LEU A CA 1
ATOM 2130 C C . LEU A 1 269 ? 2.469 5.383 -6.539 1 93.56 269 LEU A C 1
ATOM 2132 O O . LEU A 1 269 ? 3.34 4.656 -7.023 1 93.56 269 LEU A O 1
ATOM 2136 N N . ALA A 1 270 ? 2.705 6.488 -5.922 1 97.19 270 ALA A N 1
ATOM 2137 C CA . ALA A 1 270 ? 4.078 6.949 -5.73 1 97.19 270 ALA A CA 1
ATOM 2138 C C . ALA A 1 270 ? 4.883 5.949 -4.91 1 97.19 270 ALA A C 1
ATOM 2140 O O . ALA A 1 270 ? 6.027 5.629 -5.25 1 97.19 270 ALA A O 1
ATOM 2141 N N . ILE A 1 271 ? 4.316 5.441 -3.879 1 96.81 271 ILE A N 1
ATOM 2142 C CA . ILE A 1 271 ? 4.996 4.508 -2.986 1 96.81 271 ILE A CA 1
ATOM 2143 C C . ILE A 1 271 ? 5.277 3.203 -3.725 1 96.81 271 ILE A C 1
ATOM 2145 O O . ILE A 1 271 ? 6.363 2.633 -3.596 1 96.81 271 ILE A O 1
ATOM 2149 N N . ARG A 1 272 ? 4.324 2.777 -4.441 1 95.81 272 ARG A N 1
ATOM 2150 C CA . ARG A 1 272 ? 4.504 1.54 -5.195 1 95.81 272 ARG A CA 1
ATOM 2151 C C . ARG A 1 272 ? 5.594 1.694 -6.25 1 95.81 272 ARG A C 1
ATOM 2153 O O . ARG A 1 272 ? 6.387 0.776 -6.473 1 95.81 272 ARG A O 1
ATOM 2160 N N . SER A 1 273 ? 5.613 2.828 -6.914 1 95.94 273 SER A N 1
ATOM 2161 C CA . SER A 1 273 ? 6.684 3.121 -7.863 1 95.94 273 SER A CA 1
ATOM 2162 C C . SER A 1 273 ? 8.047 3.141 -7.172 1 95.94 273 SER A C 1
ATOM 2164 O O . SER A 1 273 ? 9.023 2.611 -7.703 1 95.94 273 SER A O 1
ATOM 2166 N N . ALA A 1 274 ? 8.055 3.699 -6.039 1 96.94 274 ALA A N 1
ATOM 2167 C CA . ALA A 1 274 ? 9.305 3.77 -5.281 1 96.94 274 ALA A CA 1
ATOM 2168 C C . ALA A 1 274 ? 9.781 2.377 -4.875 1 96.94 274 ALA A C 1
ATOM 2170 O O . ALA A 1 274 ? 10.977 2.072 -4.957 1 96.94 274 ALA A O 1
ATOM 2171 N N . THR A 1 275 ? 8.898 1.499 -4.48 1 95.25 275 THR A N 1
ATOM 2172 C CA . THR A 1 275 ? 9.273 0.159 -4.039 1 95.25 275 THR A CA 1
ATOM 2173 C C . THR A 1 275 ? 9.719 -0.695 -5.223 1 95.25 275 THR A C 1
ATOM 2175 O O . THR A 1 275 ? 10.578 -1.569 -5.074 1 95.25 275 THR A O 1
ATOM 2178 N N . SER A 1 276 ? 9.125 -0.417 -6.355 1 94.94 276 SER A N 1
ATOM 2179 C CA . SER A 1 276 ? 9.547 -1.139 -7.551 1 94.94 276 SER A CA 1
ATOM 2180 C C . SER A 1 276 ? 11 -0.829 -7.895 1 94.94 276 SER A C 1
ATOM 2182 O O . SER A 1 276 ? 11.695 -1.656 -8.492 1 94.94 276 SER A O 1
ATOM 2184 N N . LEU A 1 277 ? 11.43 0.375 -7.473 1 95 277 LEU A N 1
ATOM 2185 C CA . LEU A 1 277 ? 12.805 0.789 -7.742 1 95 277 LEU A CA 1
ATOM 2186 C C . LEU A 1 277 ? 13.711 0.464 -6.559 1 95 277 LEU A C 1
ATOM 2188 O O . LEU A 1 277 ? 14.906 0.76 -6.59 1 95 277 LEU A O 1
ATOM 2192 N N . GLY A 1 278 ? 13.188 -0.065 -5.547 1 94.19 278 GLY A N 1
ATOM 2193 C CA . GLY A 1 278 ? 13.969 -0.441 -4.379 1 94.19 278 GLY A CA 1
ATOM 2194 C C . GLY A 1 278 ? 14.398 0.749 -3.541 1 94.19 278 GLY A C 1
ATOM 2195 O O . GLY A 1 278 ? 15.344 0.653 -2.76 1 94.19 278 GLY A O 1
ATOM 2196 N N . ILE A 1 279 ? 13.672 1.878 -3.65 1 95.94 279 ILE A N 1
ATOM 2197 C CA . ILE A 1 279 ? 14.039 3.107 -2.955 1 95.94 279 ILE A CA 1
ATOM 2198 C C . ILE A 1 279 ? 13.766 2.953 -1.459 1 95.94 279 ILE A C 1
ATOM 2200 O O . ILE A 1 279 ? 14.367 3.652 -0.639 1 95.94 279 ILE A O 1
ATOM 2204 N N . ASN A 1 280 ? 12.875 2.102 -1.066 1 95.19 280 ASN A N 1
ATOM 2205 C CA . ASN A 1 280 ? 12.539 1.865 0.333 1 95.19 280 ASN A CA 1
ATOM 2206 C C . ASN A 1 280 ? 13.633 1.08 1.049 1 95.19 280 ASN A C 1
ATOM 2208 O O . ASN A 1 280 ? 13.609 0.951 2.273 1 95.19 280 ASN A O 1
ATOM 2212 N N . LEU A 1 281 ? 14.594 0.624 0.311 1 94.06 281 LEU A N 1
ATOM 2213 C CA . LEU A 1 281 ? 15.656 -0.187 0.892 1 94.06 281 LEU A CA 1
ATOM 2214 C C . LEU A 1 281 ? 16.984 0.566 0.876 1 94.06 281 LEU A C 1
ATOM 2216 O O . LEU A 1 281 ? 17.172 1.491 0.082 1 94.06 281 LEU A O 1
ATOM 2220 N N . LYS A 1 282 ? 17.844 0.081 1.737 1 90.44 282 LYS A N 1
ATOM 2221 C CA . LYS A 1 282 ? 19.203 0.626 1.731 1 90.44 282 LYS A CA 1
ATOM 2222 C C . LYS A 1 282 ? 19.922 0.281 0.435 1 90.44 282 LYS A C 1
ATOM 2224 O O . LYS A 1 282 ? 19.828 -0.847 -0.054 1 90.44 282 LYS A O 1
ATOM 2229 N N . SER A 1 283 ? 20.547 1.284 -0.116 1 86.25 283 SER A N 1
ATOM 2230 C CA . SER A 1 283 ? 21.281 1.033 -1.354 1 86.25 283 SER A CA 1
ATOM 2231 C C . SER A 1 283 ? 22.734 0.694 -1.074 1 86.25 283 SER A C 1
ATOM 2233 O O . SER A 1 283 ? 23.484 1.524 -0.553 1 86.25 283 SER A O 1
ATOM 2235 N N . SER A 1 284 ? 23.203 -0.466 -1.474 1 83.44 284 SER A N 1
ATOM 2236 C CA . SER A 1 284 ? 24.594 -0.866 -1.327 1 83.44 284 SER A CA 1
ATOM 2237 C C . SER A 1 284 ? 25.297 -0.914 -2.678 1 83.44 284 SER A C 1
ATOM 2239 O O . SER A 1 284 ? 26.359 -1.528 -2.809 1 83.44 284 SER A O 1
ATOM 2241 N N . CYS A 1 285 ? 24.641 -0.303 -3.582 1 83.88 285 CYS A N 1
ATOM 2242 C CA . CYS A 1 285 ? 25.234 -0.263 -4.91 1 83.88 285 CYS A CA 1
ATOM 2243 C C . CYS A 1 285 ? 26.516 0.562 -4.898 1 83.88 285 CYS A C 1
ATOM 2245 O O . CYS A 1 285 ? 26.484 1.778 -4.711 1 83.88 285 CYS A O 1
ATOM 2247 N N . ARG A 1 286 ? 27.641 -0.013 -5.258 1 82.06 286 ARG A N 1
ATOM 2248 C CA . ARG A 1 286 ? 28.953 0.645 -5.188 1 82.06 286 ARG A CA 1
ATOM 2249 C C . ARG A 1 286 ? 29.125 1.615 -6.352 1 82.06 286 ARG A C 1
ATOM 2251 O O . ARG A 1 286 ? 29.891 2.584 -6.246 1 82.06 286 ARG A O 1
ATOM 2258 N N . LYS A 1 287 ? 28.375 1.335 -7.316 1 82.62 287 LYS A N 1
ATOM 2259 C CA . LYS A 1 287 ? 28.531 2.158 -8.516 1 82.62 287 LYS A CA 1
ATOM 2260 C C . LYS A 1 287 ? 27.781 3.482 -8.359 1 82.62 287 LYS A C 1
ATOM 2262 O O . LYS A 1 287 ? 28.047 4.441 -9.086 1 82.62 287 LYS A O 1
ATOM 2267 N N . MET A 1 288 ? 26.953 3.549 -7.398 1 87.81 288 MET A N 1
ATOM 2268 C CA . MET A 1 288 ? 26.172 4.758 -7.191 1 87.81 288 MET A CA 1
ATOM 2269 C C . MET A 1 288 ? 26.891 5.73 -6.262 1 87.81 288 MET A C 1
ATOM 2271 O O . MET A 1 288 ? 27.453 5.32 -5.25 1 87.81 288 MET A O 1
ATOM 2275 N N . LEU A 1 289 ? 26.828 6.953 -6.625 1 87.56 289 LEU A N 1
ATOM 2276 C CA . LEU A 1 289 ? 27.422 7.988 -5.789 1 87.56 289 LEU A CA 1
ATOM 2277 C C . LEU A 1 289 ? 26.625 8.18 -4.504 1 87.56 289 LEU A C 1
ATOM 2279 O O . LEU A 1 289 ? 25.406 7.98 -4.488 1 87.56 289 LEU A O 1
ATOM 2283 N N . GLY A 1 290 ? 27.344 8.578 -3.545 1 89.62 290 GLY A N 1
ATOM 2284 C CA . GLY A 1 290 ? 26.703 8.82 -2.26 1 89.62 290 GLY A CA 1
ATOM 2285 C C . GLY A 1 290 ? 25.578 9.828 -2.336 1 89.62 290 GLY A C 1
ATOM 2286 O O . GLY A 1 290 ? 24.516 9.641 -1.72 1 89.62 290 GLY A O 1
ATOM 2287 N N . VAL A 1 291 ? 25.781 10.875 -3.072 1 91.38 291 VAL A N 1
ATOM 2288 C CA . VAL A 1 291 ? 24.781 11.938 -3.213 1 91.38 291 VAL A CA 1
ATOM 2289 C C . VAL A 1 291 ? 23.531 11.375 -3.881 1 91.38 291 VAL A C 1
ATOM 2291 O O . VAL A 1 291 ? 22.406 11.734 -3.512 1 91.38 291 VAL A O 1
ATOM 2294 N N . SER A 1 292 ? 23.719 10.516 -4.859 1 91.25 292 SER A N 1
ATOM 2295 C CA . SER A 1 292 ? 22.594 9.898 -5.539 1 91.25 292 SER A CA 1
ATOM 2296 C C . SER A 1 292 ? 21.781 9.016 -4.59 1 91.25 292 SER A C 1
ATOM 2298 O O . SER A 1 292 ? 20.562 8.977 -4.652 1 91.25 292 SER A O 1
ATOM 2300 N N . LYS A 1 293 ? 22.484 8.336 -3.771 1 92.88 293 LYS A N 1
ATOM 2301 C CA . LYS A 1 293 ? 21.812 7.52 -2.766 1 92.88 293 LYS A CA 1
ATOM 2302 C C . LYS A 1 293 ? 21 8.383 -1.813 1 92.88 293 LYS A C 1
ATOM 2304 O O . LYS A 1 293 ? 19.875 8.023 -1.44 1 92.88 293 LYS A O 1
ATOM 2309 N N . GLU A 1 294 ? 21.547 9.531 -1.475 1 95.88 294 GLU A N 1
ATOM 2310 C CA . GLU A 1 294 ? 20.844 10.453 -0.58 1 95.88 294 GLU A CA 1
ATOM 2311 C C . GLU A 1 294 ? 19.594 11.016 -1.232 1 95.88 294 GLU A C 1
ATOM 2313 O O . GLU A 1 294 ? 18.578 11.227 -0.559 1 95.88 294 GLU A O 1
ATOM 2318 N N . ILE A 1 295 ? 19.641 11.281 -2.506 1 95.12 295 ILE A N 1
ATOM 2319 C CA . ILE A 1 295 ? 18.469 11.758 -3.225 1 95.12 295 ILE A CA 1
ATOM 2320 C C . ILE A 1 295 ? 17.328 10.742 -3.082 1 95.12 295 ILE A C 1
ATOM 2322 O O . ILE A 1 295 ? 16.188 11.109 -2.777 1 95.12 295 ILE A O 1
ATOM 2326 N N . GLY A 1 296 ? 17.672 9.445 -3.297 1 95.44 296 GLY A N 1
ATOM 2327 C CA . GLY A 1 296 ? 16.672 8.398 -3.111 1 95.44 296 GLY A CA 1
ATOM 2328 C C . GLY A 1 296 ? 16.125 8.344 -1.697 1 95.44 296 GLY A C 1
ATOM 2329 O O . GLY A 1 296 ? 14.922 8.164 -1.5 1 95.44 296 GLY A O 1
ATOM 2330 N N . CYS A 1 297 ? 16.984 8.555 -0.821 1 96.31 297 CYS A N 1
ATOM 2331 C CA . CYS A 1 297 ? 16.594 8.547 0.584 1 96.31 297 CYS A CA 1
ATOM 2332 C C . CYS A 1 297 ? 15.594 9.664 0.879 1 96.31 297 CYS A C 1
ATOM 2334 O O . CYS A 1 297 ? 14.555 9.43 1.497 1 96.31 297 CYS A O 1
ATOM 2336 N N . ARG A 1 298 ? 15.875 10.812 0.449 1 98.06 298 ARG A N 1
ATOM 2337 C CA . ARG A 1 298 ? 15.016 11.969 0.688 1 98.06 298 ARG A CA 1
ATOM 2338 C C . ARG A 1 298 ? 13.664 11.789 0.001 1 98.06 298 ARG A C 1
ATOM 2340 O O . ARG A 1 298 ? 12.625 12.148 0.561 1 98.06 298 ARG A O 1
ATOM 2347 N N . ILE A 1 299 ? 13.695 11.234 -1.169 1 98.31 299 ILE A N 1
ATOM 2348 C CA . ILE A 1 299 ? 12.453 10.969 -1.884 1 98.31 299 ILE A CA 1
ATOM 2349 C C . ILE A 1 299 ? 11.578 10.023 -1.062 1 98.31 299 ILE A C 1
ATOM 2351 O O . ILE A 1 299 ? 10.383 10.273 -0.879 1 98.31 299 ILE A O 1
ATOM 2355 N N . TRP A 1 300 ? 12.141 8.969 -0.57 1 98.06 300 TRP A N 1
ATOM 2356 C CA . TRP A 1 300 ? 11.391 8.008 0.226 1 98.06 300 TRP A CA 1
ATOM 2357 C C . TRP A 1 300 ? 10.734 8.688 1.426 1 98.06 300 TRP A C 1
ATOM 2359 O O . TRP A 1 300 ? 9.547 8.492 1.688 1 98.06 300 TRP A O 1
ATOM 2369 N N . TRP A 1 301 ? 11.469 9.477 2.086 1 98.44 301 TRP A N 1
ATOM 2370 C CA . TRP A 1 301 ? 10.961 10.07 3.32 1 98.44 301 TRP A CA 1
ATOM 2371 C C . TRP A 1 301 ? 9.93 11.148 3.02 1 98.44 301 TRP A C 1
ATOM 2373 O O . TRP A 1 301 ? 9.008 11.375 3.807 1 98.44 301 TRP A O 1
ATOM 2383 N N . CYS A 1 302 ? 10.086 11.82 1.877 1 98.81 302 CYS A N 1
ATOM 2384 C CA . CYS A 1 302 ? 9.016 12.719 1.442 1 98.81 302 CYS A CA 1
ATOM 2385 C C . CYS A 1 302 ? 7.711 11.961 1.248 1 98.81 302 CYS A C 1
ATOM 2387 O O . CYS A 1 302 ? 6.664 12.383 1.74 1 98.81 302 CYS A O 1
ATOM 2389 N N . LEU A 1 303 ? 7.801 10.828 0.594 1 98.56 303 LEU A N 1
ATOM 2390 C CA . LEU A 1 303 ? 6.617 10.008 0.374 1 98.56 303 LEU A CA 1
ATOM 2391 C C . LEU A 1 303 ? 6.074 9.477 1.693 1 98.56 303 LEU A C 1
ATOM 2393 O O . LEU A 1 303 ? 4.859 9.43 1.9 1 98.56 303 LEU A O 1
ATOM 2397 N N . TYR A 1 304 ? 6.984 9.133 2.561 1 97.94 304 TYR A N 1
ATOM 2398 C CA . TYR A 1 304 ? 6.621 8.609 3.871 1 97.94 304 TYR A CA 1
ATOM 2399 C C . TYR A 1 304 ? 5.828 9.633 4.672 1 97.94 304 TYR A C 1
ATOM 2401 O O . TYR A 1 304 ? 4.805 9.305 5.273 1 97.94 304 TYR A O 1
ATOM 2409 N N . THR A 1 305 ? 6.258 10.852 4.672 1 98.31 305 THR A N 1
ATOM 2410 C CA . THR A 1 305 ? 5.602 11.883 5.465 1 98.31 305 THR A CA 1
ATOM 2411 C C . THR A 1 305 ? 4.23 12.219 4.891 1 98.31 305 THR A C 1
ATOM 2413 O O . THR A 1 305 ? 3.264 12.391 5.637 1 98.31 305 THR A O 1
ATOM 2416 N N . VAL A 1 306 ? 4.129 12.25 3.613 1 98.38 306 VAL A N 1
ATOM 2417 C CA . VAL A 1 306 ? 2.844 12.531 2.984 1 98.38 306 VAL A CA 1
ATOM 2418 C C . VAL A 1 306 ? 1.865 11.398 3.277 1 98.38 306 VAL A C 1
ATOM 2420 O O . VAL A 1 306 ? 0.722 11.641 3.67 1 98.38 306 VAL A O 1
ATOM 2423 N N . GLU A 1 307 ? 2.332 10.188 3.107 1 97.56 307 GLU A N 1
ATOM 2424 C CA . GLU A 1 307 ? 1.495 9.008 3.314 1 97.56 307 GLU A CA 1
ATOM 2425 C C . GLU A 1 307 ? 0.942 8.969 4.734 1 97.56 307 GLU A C 1
ATOM 2427 O O . GLU A 1 307 ? -0.245 8.695 4.938 1 97.56 307 GLU A O 1
ATOM 2432 N N . HIS A 1 308 ? 1.711 9.281 5.629 1 96.56 308 HIS A N 1
ATOM 2433 C CA . HIS A 1 308 ? 1.283 9.117 7.012 1 96.56 308 HIS A CA 1
ATOM 2434 C C . HIS A 1 308 ? 0.502 10.328 7.496 1 96.56 308 HIS A C 1
ATOM 2436 O O . HIS A 1 308 ? -0.343 10.219 8.391 1 96.56 308 HIS A O 1
ATOM 2442 N N . THR A 1 309 ? 0.809 11.5 6.93 1 97.75 309 THR A N 1
ATOM 2443 C CA . THR A 1 309 ? -0.084 12.625 7.176 1 97.75 309 THR A CA 1
ATOM 2444 C C . THR A 1 309 ? -1.492 12.32 6.676 1 97.75 309 THR A C 1
ATOM 2446 O O . THR A 1 309 ? -2.475 12.57 7.375 1 97.75 309 THR A O 1
ATOM 2449 N N . LEU A 1 310 ? -1.541 11.695 5.531 1 97.81 310 LEU A N 1
ATOM 2450 C CA . LEU A 1 310 ? -2.83 11.297 4.98 1 97.81 310 LEU A CA 1
ATOM 2451 C C . LEU A 1 310 ? -3.48 10.219 5.844 1 97.81 310 LEU A C 1
ATOM 2453 O O . LEU A 1 310 ? -4.699 10.227 6.039 1 97.81 310 LEU A O 1
ATOM 2457 N N . GLY A 1 311 ? -2.66 9.32 6.289 1 95.81 311 GLY A N 1
ATOM 2458 C CA . GLY A 1 311 ? -3.178 8.312 7.203 1 95.81 311 GLY A CA 1
ATOM 2459 C C . GLY A 1 311 ? -3.801 8.906 8.453 1 95.81 311 GLY A C 1
ATOM 2460 O O . GLY A 1 311 ? -4.867 8.469 8.891 1 95.81 311 GLY A O 1
ATOM 2461 N N . SER A 1 312 ? -3.217 9.906 8.969 1 96.12 312 SER A N 1
ATOM 2462 C CA . SER A 1 312 ? -3.729 10.578 10.156 1 96.12 312 SER A CA 1
ATOM 2463 C C . SER A 1 312 ? -5.02 11.336 9.852 1 96.12 312 SER A C 1
ATOM 2465 O O . SER A 1 312 ? -5.945 11.352 10.664 1 96.12 312 SER A O 1
ATOM 2467 N N . MET A 1 313 ? -5.051 11.93 8.742 1 97 313 MET A N 1
ATOM 2468 C CA . MET A 1 313 ? -6.184 12.766 8.352 1 97 313 MET A CA 1
ATOM 2469 C C . MET A 1 313 ? -7.402 11.906 8.031 1 97 313 MET A C 1
ATOM 2471 O O . MET A 1 313 ? -8.539 12.328 8.266 1 97 313 MET A O 1
ATOM 2475 N N . THR A 1 314 ? -7.199 10.742 7.488 1 96.12 314 THR A N 1
ATOM 2476 C CA . THR A 1 314 ? -8.312 9.914 7.027 1 96.12 314 THR A CA 1
ATOM 2477 C C . THR A 1 314 ? -8.625 8.82 8.039 1 96.12 314 THR A C 1
ATOM 2479 O O . THR A 1 314 ? -9.742 8.297 8.07 1 96.12 314 THR A O 1
ATOM 2482 N N . GLY A 1 315 ? -7.605 8.453 8.812 1 94.12 315 GLY A N 1
ATOM 2483 C CA . GLY A 1 315 ? -7.758 7.328 9.719 1 94.12 315 GLY A CA 1
ATOM 2484 C C . GLY A 1 315 ? -7.645 5.98 9.031 1 94.12 315 GLY A C 1
ATOM 2485 O O . GLY A 1 315 ? -7.973 4.949 9.617 1 94.12 315 GLY A O 1
ATOM 2486 N N . ARG A 1 316 ? -7.223 5.973 7.773 1 93.62 316 ARG A N 1
ATOM 2487 C CA . ARG A 1 316 ? -7.055 4.742 7.008 1 93.62 316 ARG A CA 1
ATOM 2488 C C . ARG A 1 316 ? -5.688 4.117 7.273 1 93.62 316 ARG A C 1
ATOM 2490 O O . ARG A 1 316 ? -4.75 4.809 7.672 1 93.62 316 ARG A O 1
ATOM 2497 N N . ALA A 1 317 ? -5.668 2.82 7.098 1 90.06 317 ALA A N 1
ATOM 2498 C CA . ALA A 1 317 ? -4.375 2.15 7.203 1 90.06 317 ALA A CA 1
ATOM 2499 C C . ALA A 1 317 ? -3.461 2.539 6.047 1 90.06 317 ALA A C 1
ATOM 2501 O O . ALA A 1 317 ? -3.891 2.578 4.891 1 90.06 317 ALA A O 1
ATOM 2502 N N . THR A 1 318 ? -2.277 2.854 6.359 1 91.44 318 THR A N 1
ATOM 2503 C CA . THR A 1 318 ? -1.331 3.289 5.34 1 91.44 318 THR A CA 1
ATOM 2504 C C . THR A 1 318 ? -0.68 2.09 4.656 1 91.44 318 THR A C 1
ATOM 2506 O O . THR A 1 318 ? -0.808 0.957 5.125 1 91.44 318 THR A O 1
ATOM 2509 N N . SER A 1 319 ? 0.009 2.367 3.576 1 89.5 319 SER A N 1
ATOM 2510 C CA . SER A 1 319 ? 0.593 1.307 2.762 1 89.5 319 SER A CA 1
ATOM 2511 C C . SER A 1 319 ? 2.02 0.994 3.201 1 89.5 319 SER A C 1
ATOM 2513 O O . SER A 1 319 ? 2.676 0.123 2.625 1 89.5 319 SER A O 1
ATOM 2515 N N . ILE A 1 320 ? 2.514 1.716 4.141 1 91.5 320 ILE A N 1
ATOM 2516 C CA . ILE A 1 320 ? 3.893 1.506 4.566 1 91.5 320 ILE A CA 1
ATOM 2517 C C . ILE A 1 320 ? 3.912 0.956 5.992 1 91.5 320 ILE A C 1
ATOM 2519 O O . ILE A 1 320 ? 3.48 1.63 6.93 1 91.5 320 ILE A O 1
ATOM 2523 N N . SER A 1 321 ? 4.328 -0.217 6.07 1 84.75 321 SER A N 1
ATOM 2524 C CA . SER A 1 321 ? 4.508 -0.819 7.387 1 84.75 321 SER A CA 1
ATOM 2525 C C . SER A 1 321 ? 5.969 -0.767 7.824 1 84.75 321 SER A C 1
ATOM 2527 O O . SER A 1 321 ? 6.855 -0.489 7.012 1 84.75 321 SER A O 1
ATOM 2529 N N . THR A 1 322 ? 6.188 -0.992 9.031 1 79.12 322 THR A N 1
ATOM 2530 C CA . THR A 1 322 ? 7.516 -0.872 9.617 1 79.12 322 THR A CA 1
ATOM 2531 C C . THR A 1 322 ? 8.469 -1.904 9.016 1 79.12 322 THR A C 1
ATOM 2533 O O . THR A 1 322 ? 9.672 -1.667 8.922 1 79.12 322 THR A O 1
ATOM 2536 N N . ASN A 1 323 ? 7.977 -2.939 8.562 1 81 323 ASN A N 1
ATOM 2537 C CA . ASN A 1 323 ? 8.828 -4.004 8.039 1 81 323 ASN A CA 1
ATOM 2538 C C . ASN A 1 323 ? 9.078 -3.842 6.543 1 81 323 ASN A C 1
ATOM 2540 O O . ASN A 1 323 ? 9.75 -4.668 5.93 1 81 323 ASN A O 1
ATOM 2544 N N . MET A 1 324 ? 8.68 -2.74 6.039 1 87.56 324 MET A N 1
ATOM 2545 C CA . MET A 1 324 ? 8.688 -2.596 4.586 1 87.56 324 MET A CA 1
ATOM 2546 C C . MET A 1 324 ? 9.891 -1.79 4.121 1 87.56 324 MET A C 1
ATOM 2548 O O . MET A 1 324 ? 10.18 -1.725 2.926 1 87.56 324 MET A O 1
ATOM 2552 N N . TYR A 1 325 ? 10.625 -1.192 5.027 1 91.69 325 TYR A N 1
ATOM 2553 C CA . TYR A 1 325 ? 11.695 -0.325 4.566 1 91.69 325 TYR A CA 1
ATOM 2554 C C . TYR A 1 325 ? 12.914 -0.426 5.48 1 91.69 325 TYR A C 1
ATOM 2556 O O . TYR A 1 325 ? 12.781 -0.769 6.66 1 91.69 325 TYR A O 1
ATOM 2564 N N . THR A 1 326 ? 14.07 -0.153 4.902 1 91.69 326 THR A N 1
ATOM 2565 C CA . THR A 1 326 ? 15.328 -0.105 5.641 1 91.69 326 THR A CA 1
ATOM 2566 C C . THR A 1 326 ? 16.125 1.146 5.277 1 91.69 326 THR A C 1
ATOM 2568 O O . THR A 1 326 ? 17.266 1.301 5.695 1 91.69 326 THR A O 1
ATOM 2571 N N . THR A 1 327 ? 15.484 1.909 4.422 1 93.19 327 THR A N 1
ATOM 2572 C CA . THR A 1 327 ? 16.141 3.15 4.027 1 93.19 327 THR A CA 1
ATOM 2573 C C . THR A 1 327 ? 16.547 3.967 5.254 1 93.19 327 THR A C 1
ATOM 2575 O O . THR A 1 327 ? 15.789 4.039 6.23 1 93.19 327 THR A O 1
ATOM 2578 N N . GLN A 1 328 ? 17.688 4.52 5.184 1 93.88 328 GLN A N 1
ATOM 2579 C CA . GLN A 1 328 ? 18.219 5.297 6.301 1 93.88 328 GLN A CA 1
ATOM 2580 C C . GLN A 1 328 ? 17.531 6.664 6.387 1 93.88 328 GLN A C 1
ATOM 2582 O O . GLN A 1 328 ? 16.922 7.117 5.418 1 93.88 328 GLN A O 1
ATOM 2587 N N . LEU A 1 329 ? 17.625 7.289 7.539 1 96.69 329 LEU A N 1
ATOM 2588 C CA . LEU A 1 329 ? 17.078 8.625 7.719 1 96.69 329 LEU A CA 1
ATOM 2589 C C . LEU A 1 329 ? 17.844 9.648 6.891 1 96.69 329 LEU A C 1
ATOM 2591 O O . LEU A 1 329 ? 19.016 9.453 6.586 1 96.69 329 LEU A O 1
ATOM 2595 N N . PRO A 1 330 ? 17.172 10.727 6.438 1 97.44 330 PRO A N 1
ATOM 2596 C CA . PRO A 1 330 ? 17.875 11.734 5.645 1 97.44 330 PRO A CA 1
ATOM 2597 C C . PRO A 1 330 ? 19 12.422 6.418 1 97.44 330 PRO A C 1
ATOM 2599 O O . PRO A 1 330 ? 18.875 12.648 7.625 1 97.44 330 PRO A O 1
ATOM 2602 N N . LEU A 1 331 ? 20.016 12.789 5.73 1 97.25 331 LEU A N 1
ATOM 2603 C CA . LEU A 1 331 ? 21.156 13.445 6.363 1 97.25 331 LEU A CA 1
ATOM 2604 C C . LEU A 1 331 ? 20.812 14.891 6.727 1 97.25 331 LEU A C 1
ATOM 2606 O O . LEU A 1 331 ? 20.078 15.562 5.996 1 97.25 331 LEU A O 1
ATOM 2610 N N . PRO A 1 332 ? 21.375 15.367 7.828 1 97.38 332 PRO A N 1
ATOM 2611 C CA . PRO A 1 332 ? 21.078 16.734 8.297 1 97.38 332 PRO A CA 1
ATOM 2612 C C . PRO A 1 332 ? 21.922 17.781 7.598 1 97.38 332 PRO A C 1
ATOM 2614 O O . PRO A 1 332 ? 22.406 18.719 8.242 1 97.38 332 PRO A O 1
ATOM 2617 N N . PHE A 1 333 ? 22.203 17.594 6.27 1 96.5 333 PHE A N 1
ATOM 2618 C CA . PHE A 1 333 ? 22.938 18.562 5.461 1 96.5 333 PHE A CA 1
ATOM 2619 C C . PHE A 1 333 ? 22.094 19.031 4.273 1 96.5 333 PHE A C 1
ATOM 2621 O O . PHE A 1 333 ? 21.547 18.203 3.541 1 96.5 333 PHE A O 1
ATOM 2628 N N . ASP A 1 334 ? 22.078 20.344 4.184 1 95.75 334 ASP A N 1
ATOM 2629 C CA . ASP A 1 334 ? 21.422 20.859 2.988 1 95.75 334 ASP A CA 1
ATOM 2630 C C . ASP A 1 334 ? 22.141 20.406 1.722 1 95.75 334 ASP A C 1
ATOM 2632 O O . ASP A 1 334 ? 23.328 20.062 1.765 1 95.75 334 ASP A O 1
ATOM 2636 N N . GLU A 1 335 ? 21.469 20.391 0.635 1 94.56 335 GLU A N 1
ATOM 2637 C CA . GLU A 1 335 ? 21.969 19.797 -0.604 1 94.56 335 GLU A CA 1
ATOM 2638 C C . GLU A 1 335 ? 23.25 20.469 -1.065 1 94.56 335 GLU A C 1
ATOM 2640 O O . GLU A 1 335 ? 24.125 19.828 -1.635 1 94.56 335 GLU A O 1
ATOM 2645 N N . ASP A 1 336 ? 23.406 21.734 -0.79 1 92.31 336 ASP A N 1
ATOM 2646 C CA . ASP A 1 336 ? 24.609 22.469 -1.21 1 92.31 336 ASP A CA 1
ATOM 2647 C C . ASP A 1 336 ? 25.812 22.094 -0.355 1 92.31 336 ASP A C 1
ATOM 2649 O O . ASP A 1 336 ? 26.953 22.359 -0.73 1 92.31 336 ASP A O 1
ATOM 2653 N N . HIS A 1 337 ? 25.531 21.391 0.667 1 93.44 337 HIS A N 1
ATOM 2654 C CA . HIS A 1 337 ? 26.625 21.031 1.563 1 93.44 337 HIS A CA 1
ATOM 2655 C C . HIS A 1 337 ? 26.906 19.531 1.519 1 93.44 337 HIS A C 1
ATOM 2657 O O . HIS A 1 337 ? 27.734 19.031 2.283 1 93.44 337 HIS A O 1
ATOM 2663 N N . LEU A 1 338 ? 26.281 18.812 0.682 1 93.19 338 LEU A N 1
ATOM 2664 C CA . LEU A 1 338 ? 26.438 17.375 0.619 1 93.19 338 LEU A CA 1
ATOM 2665 C C . LEU A 1 338 ? 27.797 17 0.036 1 93.19 338 LEU A C 1
ATOM 2667 O O . LEU A 1 338 ? 28.25 15.867 0.205 1 93.19 338 LEU A O 1
ATOM 2671 N N . SER A 1 339 ? 28.453 17.938 -0.568 1 87.75 339 SER A N 1
ATOM 2672 C CA . SER A 1 339 ? 29.75 17.672 -1.162 1 87.75 339 SER A CA 1
ATOM 2673 C C . SER A 1 339 ? 30.875 17.922 -0.167 1 87.75 339 SER A C 1
ATOM 2675 O O . SER A 1 339 ? 32.031 17.578 -0.42 1 87.75 339 SER A O 1
ATOM 2677 N N . GLU A 1 340 ? 30.531 18.422 0.918 1 91.06 340 GLU A N 1
ATOM 2678 C CA . GLU A 1 340 ? 31.531 18.719 1.939 1 91.06 340 GLU A CA 1
ATOM 2679 C C . GLU A 1 340 ? 32.031 17.438 2.602 1 91.06 340 GLU A C 1
ATOM 2681 O O . GLU A 1 340 ? 31.312 16.438 2.658 1 91.06 340 GLU A O 1
ATOM 2686 N N . PRO A 1 341 ? 33.219 17.484 3.123 1 90.31 341 PRO A N 1
ATOM 2687 C CA . PRO A 1 341 ? 33.812 16.281 3.723 1 90.31 341 PRO A CA 1
ATOM 2688 C C . PRO A 1 341 ? 33 15.742 4.895 1 90.31 341 PRO A C 1
ATOM 2690 O O . PRO A 1 341 ? 32.938 14.523 5.082 1 90.31 341 PRO A O 1
ATOM 2693 N N . SER A 1 342 ? 32.5 16.625 5.645 1 88.38 342 SER A N 1
ATOM 2694 C CA . SER A 1 342 ? 31.719 16.172 6.785 1 88.38 342 SER A CA 1
ATOM 2695 C C . SER A 1 342 ? 30.516 15.328 6.332 1 88.38 342 SER A C 1
ATOM 2697 O O . SER A 1 342 ? 30.156 14.352 6.984 1 88.38 342 SER A O 1
ATOM 2699 N N . ALA A 1 343 ? 29.938 15.727 5.27 1 92.69 343 ALA A N 1
ATOM 2700 C CA . ALA A 1 343 ? 28.797 14.992 4.734 1 92.69 343 ALA A CA 1
ATOM 2701 C C . ALA A 1 343 ? 29.25 13.727 4.008 1 92.69 343 ALA A C 1
ATOM 2703 O O . ALA A 1 343 ? 28.578 12.703 4.047 1 92.69 343 ALA A O 1
ATOM 2704 N N . LYS A 1 344 ? 30.422 13.789 3.41 1 91.5 344 LYS A N 1
ATOM 2705 C CA . LYS A 1 344 ? 30.953 12.68 2.629 1 91.5 344 LYS A CA 1
ATOM 2706 C C . LYS A 1 344 ? 31.188 11.453 3.506 1 91.5 344 LYS A C 1
ATOM 2708 O O . LYS A 1 344 ? 31.031 10.32 3.055 1 91.5 344 LYS A O 1
ATOM 2713 N N . LEU A 1 345 ? 31.547 11.734 4.664 1 91.25 345 LEU A N 1
ATOM 2714 C CA . LEU A 1 345 ? 31.766 10.648 5.609 1 91.25 345 LEU A CA 1
ATOM 2715 C C . LEU A 1 345 ? 30.531 9.773 5.75 1 91.25 345 LEU A C 1
ATOM 2717 O O . LEU A 1 345 ? 30.625 8.547 5.762 1 91.25 345 LEU A O 1
ATOM 2721 N N . PHE A 1 346 ? 29.406 10.43 5.84 1 93.44 346 PHE A N 1
ATOM 2722 C CA . PHE A 1 346 ? 28.141 9.727 6.066 1 93.44 346 PHE A CA 1
ATOM 2723 C C . PHE A 1 346 ? 27.578 9.203 4.754 1 93.44 346 PHE A C 1
ATOM 2725 O O . PHE A 1 346 ? 26.812 8.234 4.742 1 93.44 346 PHE A O 1
ATOM 2732 N N . LEU A 1 347 ? 27.969 9.805 3.666 1 92.56 347 LEU A N 1
ATOM 2733 C CA . LEU A 1 347 ? 27.469 9.391 2.355 1 92.56 347 LEU A CA 1
ATOM 2734 C C . LEU A 1 347 ? 28.172 8.117 1.893 1 92.56 347 LEU A C 1
ATOM 2736 O O . LEU A 1 347 ? 27.547 7.262 1.247 1 92.56 347 LEU A O 1
ATOM 2740 N N . ASP A 1 348 ? 29.406 7.961 2.295 1 86.75 348 ASP A N 1
ATOM 2741 C CA . ASP A 1 348 ? 30.219 6.871 1.77 1 86.75 348 ASP A CA 1
ATOM 2742 C C . ASP A 1 348 ? 30.234 5.684 2.729 1 86.75 348 ASP A C 1
ATOM 2744 O O . ASP A 1 348 ? 30.547 4.562 2.33 1 86.75 348 ASP A O 1
ATOM 2748 N N . ASN A 1 349 ? 29.891 5.98 3.912 1 87.88 349 ASN A N 1
ATOM 2749 C CA . ASN A 1 349 ? 29.953 4.918 4.91 1 87.88 349 ASN A CA 1
ATOM 2750 C C . ASN A 1 349 ? 28.594 4.68 5.566 1 87.88 349 ASN A C 1
ATOM 2752 O O . ASN A 1 349 ? 28.281 5.289 6.59 1 87.88 349 ASN A O 1
ATOM 2756 N N . PHE A 1 350 ? 28.016 3.613 5.23 1 86.06 350 PHE A N 1
ATOM 2757 C CA . PHE A 1 350 ? 26.656 3.311 5.684 1 86.06 350 PHE A CA 1
ATOM 2758 C C . PHE A 1 350 ? 26.656 2.92 7.156 1 86.06 350 PHE A C 1
ATOM 2760 O O . PHE A 1 350 ? 25.703 3.211 7.879 1 86.06 350 PHE A O 1
ATOM 2767 N N . ASP A 1 351 ? 27.688 2.346 7.492 1 87.25 351 ASP A N 1
ATOM 2768 C CA . ASP A 1 351 ? 27.75 1.868 8.867 1 87.25 351 ASP A CA 1
ATOM 2769 C C . ASP A 1 351 ? 27.859 3.035 9.852 1 87.25 351 ASP A C 1
ATOM 2771 O O . ASP A 1 351 ? 27.203 3.039 10.891 1 87.25 351 ASP A O 1
ATOM 2775 N N . ILE A 1 352 ? 28.703 3.93 9.461 1 91.69 352 ILE A N 1
ATOM 2776 C CA . ILE A 1 352 ? 28.875 5.102 10.312 1 91.69 352 ILE A CA 1
ATOM 2777 C C . ILE A 1 352 ? 27.578 5.902 10.352 1 91.69 352 ILE A C 1
ATOM 2779 O O . ILE A 1 352 ? 27.188 6.406 11.406 1 91.69 352 ILE A O 1
ATOM 2783 N N . ARG A 1 353 ? 26.938 6.031 9.266 1 93.88 353 ARG A N 1
ATOM 2784 C CA . ARG A 1 353 ? 25.672 6.746 9.188 1 93.88 353 ARG A CA 1
ATOM 2785 C C . ARG A 1 353 ? 24.625 6.086 10.07 1 93.88 353 ARG A C 1
ATOM 2787 O O . ARG A 1 353 ? 23.875 6.77 10.781 1 93.88 353 ARG A O 1
ATOM 2794 N N . GLU A 1 354 ? 24.547 4.816 10.016 1 91.31 354 GLU A N 1
ATOM 2795 C CA . GLU A 1 354 ? 23.562 4.07 10.812 1 91.31 354 GLU A CA 1
ATOM 2796 C C . GLU A 1 354 ? 23.812 4.258 12.305 1 91.31 354 GLU A C 1
ATOM 2798 O O . GLU A 1 354 ? 22.891 4.523 13.062 1 91.31 354 GLU A O 1
ATOM 2803 N N . LYS A 1 355 ? 25.062 4.207 12.641 1 91.62 355 LYS A N 1
ATOM 2804 C CA . LYS A 1 355 ? 25.422 4.234 14.055 1 91.62 355 LYS A CA 1
ATOM 2805 C C . LYS A 1 355 ? 25.312 5.648 14.617 1 91.62 355 LYS A C 1
ATOM 2807 O O . LYS A 1 355 ? 24.875 5.836 15.758 1 91.62 355 LYS A O 1
ATOM 2812 N N . ARG A 1 356 ? 25.594 6.582 13.789 1 93.38 356 ARG A N 1
ATOM 2813 C CA . ARG A 1 356 ? 25.766 7.922 14.344 1 93.38 356 ARG A CA 1
ATOM 2814 C C . ARG A 1 356 ? 24.578 8.82 13.992 1 93.38 356 ARG A C 1
ATOM 2816 O O . ARG A 1 356 ? 24.391 9.867 14.609 1 93.38 356 ARG A O 1
ATOM 2823 N N . VAL A 1 357 ? 23.844 8.484 13.062 1 95.19 357 VAL A N 1
ATOM 2824 C CA . VAL A 1 357 ? 22.703 9.312 12.695 1 95.19 357 VAL A CA 1
ATOM 2825 C C . VAL A 1 357 ? 21.391 8.57 13 1 95.19 357 VAL A C 1
ATOM 2827 O O . VAL A 1 357 ? 20.625 8.992 13.867 1 95.19 357 VAL A O 1
ATOM 2830 N N . ASP A 1 358 ? 21.25 7.402 12.422 1 93.94 358 ASP A N 1
ATOM 2831 C CA . ASP A 1 358 ? 19.984 6.676 12.57 1 93.94 358 ASP A CA 1
ATOM 2832 C C . ASP A 1 358 ? 19.766 6.27 14.023 1 93.94 358 ASP A C 1
ATOM 2834 O O . ASP A 1 358 ? 18.719 6.57 14.602 1 93.94 358 ASP A O 1
ATOM 2838 N N . MET A 1 359 ? 20.766 5.68 14.586 1 93.31 359 MET A N 1
ATOM 2839 C CA . MET A 1 359 ? 20.609 5.125 15.93 1 93.31 359 MET A CA 1
ATOM 2840 C C . MET A 1 359 ? 20.625 6.234 16.969 1 93.31 359 MET A C 1
ATOM 2842 O O . MET A 1 359 ? 20.281 6 18.141 1 93.31 359 MET A O 1
ATOM 2846 N N . ALA A 1 360 ? 20.953 7.375 16.531 1 94.75 360 ALA A N 1
ATOM 2847 C CA . ALA A 1 360 ? 20.906 8.523 17.438 1 94.75 360 ALA A CA 1
ATOM 2848 C C . ALA A 1 360 ? 19.484 9.047 17.578 1 94.75 360 ALA A C 1
ATOM 2850 O O . ALA A 1 360 ? 19.172 9.805 18.5 1 94.75 360 ALA A O 1
ATOM 2851 N N . MET A 1 361 ? 18.609 8.664 16.672 1 95.12 361 MET A N 1
ATOM 2852 C CA . MET A 1 361 ? 17.219 9.125 16.672 1 95.12 361 MET A CA 1
ATOM 2853 C C . MET A 1 361 ? 16.344 8.234 17.531 1 95.12 361 MET A C 1
ATOM 2855 O O . MET A 1 361 ? 16.812 7.234 18.078 1 95.12 361 MET A O 1
ATOM 2859 N N . THR A 1 362 ? 15.125 8.547 17.641 1 93.75 362 THR A N 1
ATOM 2860 C CA . THR A 1 362 ? 14.211 7.832 18.531 1 93.75 362 THR A CA 1
ATOM 2861 C C . THR A 1 362 ? 13.5 6.707 17.781 1 93.75 362 THR A C 1
ATOM 2863 O O . THR A 1 362 ? 13.289 5.625 18.344 1 93.75 362 THR A O 1
ATOM 2866 N N . SER A 1 363 ? 13.172 6.887 16.531 1 91.75 363 SER A N 1
ATOM 2867 C CA . SER A 1 363 ? 12.281 6.008 15.781 1 91.75 363 SER A CA 1
ATOM 2868 C C . SER A 1 363 ? 12.891 4.625 15.594 1 91.75 363 SER A C 1
ATOM 2870 O O . SER A 1 363 ? 12.18 3.617 15.633 1 91.75 363 SER A O 1
ATOM 2872 N N . PRO A 1 364 ? 14.227 4.523 15.391 1 89.06 364 PRO A N 1
ATOM 2873 C CA . PRO A 1 364 ? 14.781 3.18 15.195 1 89.06 364 PRO A CA 1
ATOM 2874 C C . PRO A 1 364 ? 14.578 2.277 16.406 1 89.06 364 PRO A C 1
ATOM 2876 O O . PRO A 1 364 ? 14.547 1.053 16.281 1 89.06 364 PRO A O 1
ATOM 2879 N N . HIS A 1 365 ? 14.344 2.859 17.5 1 88.5 365 HIS A N 1
ATOM 2880 C CA . HIS A 1 365 ? 14.195 2.084 18.719 1 88.5 365 HIS A CA 1
ATOM 2881 C C . HIS A 1 365 ? 12.773 1.551 18.875 1 88.5 365 HIS A C 1
ATOM 2883 O O . HIS A 1 365 ? 12.508 0.73 19.75 1 88.5 365 HIS A O 1
ATOM 2889 N N . ILE A 1 366 ? 11.953 2.045 18.109 1 86.25 366 ILE A N 1
ATOM 2890 C CA . ILE A 1 366 ? 10.625 1.452 18.031 1 86.25 366 ILE A CA 1
ATOM 2891 C C . ILE A 1 366 ? 10.711 0.084 17.359 1 86.25 366 ILE A C 1
ATOM 2893 O O . ILE A 1 366 ? 10.055 -0.869 17.781 1 86.25 366 ILE A O 1
ATOM 2897 N N . ARG A 1 367 ? 11.523 -0.006 16.359 1 76.5 367 ARG A N 1
ATOM 2898 C CA . ARG A 1 367 ? 11.719 -1.244 15.617 1 76.5 367 ARG A CA 1
ATOM 2899 C C . ARG A 1 367 ? 12.555 -2.242 16.422 1 76.5 367 ARG A C 1
ATOM 2901 O O . ARG A 1 367 ? 12.328 -3.451 16.328 1 76.5 367 ARG A O 1
ATOM 2908 N N . TYR A 1 368 ? 13.469 -1.569 17.141 1 78.31 368 TYR A N 1
ATOM 2909 C CA . TYR A 1 368 ? 14.391 -2.398 17.906 1 78.31 368 TYR A CA 1
ATOM 2910 C C . TYR A 1 368 ? 14.383 -1.994 19.375 1 78.31 368 TYR A C 1
ATOM 2912 O O . TYR A 1 368 ? 15.375 -1.47 19.891 1 78.31 368 TYR A O 1
ATOM 2920 N N . PRO A 1 369 ? 13.422 -2.33 20.031 1 73.56 369 PRO A N 1
ATOM 2921 C CA . PRO A 1 369 ? 13.273 -1.836 21.391 1 73.56 369 PRO A CA 1
ATOM 2922 C C . PRO A 1 369 ? 14.359 -2.361 22.328 1 73.56 369 PRO A C 1
ATOM 2924 O O . PRO A 1 369 ? 14.703 -1.697 23.312 1 73.56 369 PRO A O 1
ATOM 2927 N N . ASP A 1 370 ? 14.891 -3.432 22 1 71.69 370 ASP A N 1
ATOM 2928 C CA . ASP A 1 370 ? 15.859 -4.059 22.891 1 71.69 370 ASP A CA 1
ATOM 2929 C C . ASP A 1 370 ? 17.281 -3.574 22.578 1 71.69 370 ASP A C 1
ATOM 2931 O O . ASP A 1 370 ? 18.234 -3.961 23.25 1 71.69 370 ASP A O 1
ATOM 2935 N N . SER A 1 371 ? 17.25 -2.689 21.641 1 74.31 371 SER A N 1
ATOM 2936 C CA . SER A 1 371 ? 18.578 -2.213 21.281 1 74.31 371 SER A CA 1
ATOM 2937 C C . SER A 1 371 ? 19.078 -1.171 22.266 1 74.31 371 SER A C 1
ATOM 2939 O O . SER A 1 371 ? 18.344 -0.253 22.641 1 74.31 371 SER A O 1
ATOM 2941 N N . GLN A 1 372 ? 20.172 -1.464 22.844 1 70.62 372 GLN A N 1
ATOM 2942 C CA . GLN A 1 372 ? 20.766 -0.53 23.797 1 70.62 372 GLN A CA 1
ATOM 2943 C C . GLN A 1 372 ? 21.422 0.649 23.078 1 70.62 372 GLN A C 1
ATOM 2945 O O . GLN A 1 372 ? 21.844 0.526 21.938 1 70.62 372 GLN A O 1
ATOM 2950 N N . GLN A 1 373 ? 21.359 1.646 23.812 1 80.75 373 GLN A N 1
ATOM 2951 C CA . GLN A 1 373 ? 22.047 2.818 23.281 1 80.75 373 GLN A CA 1
ATOM 2952 C C . GLN A 1 373 ? 23.562 2.621 23.281 1 80.75 373 GLN A C 1
ATOM 2954 O O . GLN A 1 373 ? 24.172 2.422 24.328 1 80.75 373 GLN A O 1
ATOM 2959 N N . THR A 1 374 ? 24.125 2.703 22.172 1 87.5 374 THR A N 1
ATOM 2960 C CA . THR A 1 374 ? 25.562 2.488 22.016 1 87.5 374 THR A CA 1
ATOM 2961 C C . THR A 1 374 ? 26.328 3.797 22.203 1 87.5 374 THR A C 1
ATOM 2963 O O . THR A 1 374 ? 25.734 4.875 22.188 1 87.5 374 THR A O 1
ATOM 2966 N N . GLU A 1 375 ? 27.578 3.648 22.406 1 91.75 375 GLU A N 1
ATOM 2967 C CA . GLU A 1 375 ? 28.422 4.828 22.516 1 91.75 375 GLU A CA 1
ATOM 2968 C C . GLU A 1 375 ? 28.406 5.641 21.234 1 91.75 375 GLU A C 1
ATOM 2970 O O . GLU A 1 375 ? 28.453 6.875 21.266 1 91.75 375 GLU A O 1
ATOM 2975 N N . ASP A 1 376 ? 28.312 4.973 20.234 1 90.88 376 ASP A N 1
ATOM 2976 C CA . ASP A 1 376 ? 28.266 5.645 18.938 1 90.88 376 ASP A CA 1
ATOM 2977 C C . ASP A 1 376 ? 26.984 6.445 18.781 1 90.88 376 ASP A C 1
ATOM 2979 O O . ASP A 1 376 ? 26.984 7.543 18.219 1 90.88 376 ASP A O 1
ATOM 2983 N N . ALA A 1 377 ? 25.969 5.879 19.203 1 91.94 377 ALA A N 1
ATOM 2984 C CA . ALA A 1 377 ? 24.688 6.559 19.109 1 91.94 377 ALA A CA 1
ATOM 2985 C C . ALA A 1 377 ? 24.672 7.816 19.984 1 91.94 377 ALA A C 1
ATOM 2987 O O . ALA A 1 377 ? 24.125 8.844 19.578 1 91.94 377 ALA A O 1
ATOM 2988 N N . LEU A 1 378 ? 25.281 7.711 21.109 1 93.06 378 LEU A N 1
ATOM 2989 C CA . LEU A 1 378 ? 25.359 8.867 22 1 93.06 378 LEU A CA 1
ATOM 2990 C C . LEU A 1 378 ? 26.25 9.953 21.406 1 93.06 378 LEU A C 1
ATOM 2992 O O . LEU A 1 378 ? 25.922 11.141 21.484 1 93.06 378 LEU A O 1
ATOM 2996 N N . ALA A 1 379 ? 27.312 9.5 20.844 1 94.06 379 ALA A N 1
ATOM 2997 C CA . ALA A 1 379 ? 28.188 10.445 20.172 1 94.06 379 ALA A CA 1
ATOM 2998 C C . ALA A 1 379 ? 27.484 11.109 19 1 94.06 379 ALA A C 1
ATOM 3000 O O . ALA A 1 379 ? 27.672 12.305 18.734 1 94.06 379 ALA A O 1
ATOM 3001 N N . GLY A 1 380 ? 26.797 10.344 18.328 1 94 380 GLY A N 1
ATOM 3002 C CA . GLY A 1 380 ? 26 10.883 17.219 1 94 380 GLY A CA 1
ATOM 3003 C C . GLY A 1 380 ? 24.984 11.906 17.672 1 94 380 GLY A C 1
ATOM 3004 O O . GLY A 1 380 ? 24.797 12.938 17.016 1 94 380 GLY A O 1
ATOM 3005 N N . ARG A 1 381 ? 24.359 11.672 18.766 1 94 381 ARG A N 1
ATOM 3006 C CA . ARG A 1 381 ? 23.375 12.586 19.312 1 94 381 ARG A CA 1
ATOM 3007 C C . ARG A 1 381 ? 24 13.922 19.688 1 94 381 ARG A C 1
ATOM 3009 O O . ARG A 1 381 ? 23.453 14.984 19.406 1 94 381 ARG A O 1
ATOM 3016 N N . LEU A 1 382 ? 25.109 13.812 20.297 1 95.25 382 LEU A N 1
ATOM 3017 C CA . LEU A 1 382 ? 25.828 15.031 20.672 1 95.25 382 LEU A CA 1
ATOM 3018 C C . LEU A 1 382 ? 26.234 15.828 19.438 1 95.25 382 LEU A C 1
ATOM 3020 O O . LEU A 1 382 ? 26.156 17.062 19.438 1 95.25 382 LEU A O 1
ATOM 3024 N N . TRP A 1 383 ? 26.688 15.125 18.516 1 95.31 383 TRP A N 1
ATOM 3025 C CA . TRP A 1 383 ? 27.062 15.773 17.266 1 95.31 383 TRP A CA 1
ATOM 3026 C C . TRP A 1 383 ? 25.859 16.469 16.625 1 95.31 383 TRP A C 1
ATOM 3028 O O . TRP A 1 383 ? 25.969 17.609 16.203 1 95.31 383 TRP A O 1
ATOM 3038 N N . LEU A 1 384 ? 24.75 15.828 16.547 1 95.25 384 LEU A N 1
ATOM 3039 C CA . LEU A 1 384 ? 23.531 16.406 15.984 1 95.25 384 LEU A CA 1
ATOM 3040 C C . LEU A 1 384 ? 23.109 17.641 16.766 1 95.25 384 LEU A C 1
ATOM 3042 O O . LEU A 1 384 ? 22.625 18.609 16.172 1 95.25 384 LEU A O 1
ATOM 3046 N N . GLN A 1 385 ? 23.25 17.625 18 1 93.81 385 GLN A N 1
ATOM 3047 C CA . GLN A 1 385 ? 22.844 18.734 18.859 1 93.81 385 GLN A CA 1
ATOM 3048 C C . GLN A 1 385 ? 23.781 19.938 18.672 1 93.81 385 GLN A C 1
ATOM 3050 O O . GLN A 1 385 ? 23.406 21.062 18.984 1 93.81 385 GLN A O 1
ATOM 3055 N N . SER A 1 386 ? 24.938 19.656 18.141 1 94 386 SER A N 1
ATOM 3056 C CA . SER A 1 386 ? 25.906 20.719 17.938 1 94 386 SER A CA 1
ATOM 3057 C C . SER A 1 386 ? 25.734 21.375 16.562 1 94 386 SER A C 1
ATOM 3059 O O . SER A 1 386 ? 26.266 22.453 16.312 1 94 386 SER A O 1
ATOM 3061 N N . LEU A 1 387 ? 24.953 20.828 15.734 1 93.38 387 LEU A N 1
ATOM 3062 C CA . LEU A 1 387 ? 24.781 21.328 14.383 1 93.38 387 LEU A CA 1
ATOM 3063 C C . LEU A 1 387 ? 23.922 22.594 14.383 1 93.38 387 LEU A C 1
ATOM 3065 O O . LEU A 1 387 ? 22.984 22.719 15.172 1 93.38 387 LEU A O 1
ATOM 3069 N N . PRO A 1 388 ? 24.297 23.5 13.508 1 92.44 388 PRO A N 1
ATOM 3070 C CA . PRO A 1 388 ? 23.406 24.656 13.359 1 92.44 388 PRO A CA 1
ATOM 3071 C C . PRO A 1 388 ? 22.062 24.297 12.75 1 92.44 388 PRO A C 1
ATOM 3073 O O . PRO A 1 388 ? 21.969 23.359 11.969 1 92.44 388 PRO A O 1
ATOM 3076 N N . VAL A 1 389 ? 21.062 25.141 13.039 1 94.19 389 VAL A N 1
ATOM 3077 C CA . VAL A 1 389 ? 19.719 24.875 12.547 1 94.19 389 VAL A CA 1
ATOM 3078 C C . VAL A 1 389 ? 19.656 25.109 11.031 1 94.19 389 VAL A C 1
ATOM 3080 O O . VAL A 1 389 ? 20.109 26.156 10.547 1 94.19 389 VAL A O 1
ATOM 3083 N N . ASN A 1 390 ? 19.234 24.172 10.305 1 94.56 390 ASN A N 1
ATOM 3084 C CA . ASN A 1 390 ? 18.984 24.266 8.875 1 94.56 390 ASN A CA 1
ATOM 3085 C C . ASN A 1 390 ? 17.781 23.422 8.461 1 94.56 390 ASN A C 1
ATOM 3087 O O . ASN A 1 390 ? 17.188 22.734 9.289 1 94.56 390 ASN A O 1
ATOM 3091 N N . SER A 1 391 ? 17.406 23.516 7.234 1 96.25 391 SER A N 1
ATOM 3092 C CA . SER A 1 391 ? 16.203 22.859 6.754 1 96.25 391 SER A CA 1
ATOM 3093 C C . SER A 1 391 ? 16.344 21.328 6.824 1 96.25 391 SER A C 1
ATOM 3095 O O . SER A 1 391 ? 15.375 20.641 7.129 1 96.25 391 SER A O 1
ATOM 3097 N N . SER A 1 392 ? 17.484 20.781 6.543 1 97.56 392 SER A N 1
ATOM 3098 C CA . SER A 1 392 ? 17.688 19.328 6.531 1 97.56 392 SER A CA 1
ATOM 3099 C C . SER A 1 392 ? 17.672 18.766 7.945 1 97.56 392 SER A C 1
ATOM 3101 O O . SER A 1 392 ? 17.203 17.641 8.156 1 97.56 392 SER A O 1
ATOM 3103 N N . LEU A 1 393 ? 18.219 19.5 8.883 1 97.62 393 LEU A N 1
ATOM 3104 C CA . LEU A 1 393 ? 18.141 19.078 10.273 1 97.62 393 LEU A CA 1
ATOM 3105 C C . LEU A 1 393 ? 16.688 19.031 10.75 1 97.62 393 LEU A C 1
ATOM 3107 O O . LEU A 1 393 ? 16.281 18.078 11.414 1 97.62 393 LEU A O 1
ATOM 3111 N N . TYR A 1 394 ? 15.961 20.125 10.453 1 97.69 394 TYR A N 1
ATOM 3112 C CA . TYR A 1 394 ? 14.531 20.141 10.734 1 97.69 394 TYR A CA 1
ATOM 3113 C C . TYR A 1 394 ? 13.844 18.922 10.133 1 97.69 394 TYR A C 1
ATOM 3115 O O . TYR A 1 394 ? 13.078 18.234 10.812 1 97.69 394 TYR A O 1
ATOM 3123 N N . PHE A 1 395 ? 14.117 18.656 8.805 1 98.5 395 PHE A N 1
ATOM 3124 C CA . PHE A 1 395 ? 13.469 17.562 8.078 1 98.5 395 PHE A CA 1
ATOM 3125 C C . PHE A 1 395 ? 13.789 16.234 8.727 1 98.5 395 PHE A C 1
ATOM 3127 O O . PHE A 1 395 ? 12.93 15.344 8.789 1 98.5 395 PHE A O 1
ATOM 3134 N N . LEU A 1 396 ? 14.961 16.031 9.188 1 98.5 396 LEU A N 1
ATOM 3135 C CA . LEU A 1 396 ? 15.367 14.805 9.867 1 98.5 396 LEU A CA 1
ATOM 3136 C C . LEU A 1 396 ? 14.492 14.539 11.086 1 98.5 396 LEU A C 1
ATOM 3138 O O . LEU A 1 396 ? 13.938 13.445 11.234 1 98.5 396 LEU A O 1
ATOM 3142 N N . TYR A 1 397 ? 14.297 15.508 11.914 1 98.25 397 TYR A N 1
ATOM 3143 C CA . TYR A 1 397 ? 13.516 15.336 13.133 1 98.25 397 TYR A CA 1
ATOM 3144 C C . TYR A 1 397 ? 12.031 15.219 12.82 1 98.25 397 TYR A C 1
ATOM 3146 O O . TYR A 1 397 ? 11.289 14.531 13.531 1 98.25 397 TYR A O 1
ATOM 3154 N N . TYR A 1 398 ? 11.664 15.914 11.797 1 98.38 398 TYR A N 1
ATOM 3155 C CA . TYR A 1 398 ? 10.289 15.773 11.336 1 98.38 398 TYR A CA 1
ATOM 3156 C C . TYR A 1 398 ? 10 14.336 10.898 1 98.38 398 TYR A C 1
ATOM 3158 O O . TYR A 1 398 ? 8.977 13.758 11.273 1 98.38 398 TYR A O 1
ATOM 3166 N N . CYS A 1 399 ? 10.898 13.75 10.133 1 98.31 399 CYS A N 1
ATOM 3167 C CA . CYS A 1 399 ? 10.758 12.367 9.695 1 98.31 399 CYS A CA 1
ATOM 3168 C C . CYS A 1 399 ? 10.742 11.422 10.883 1 98.31 399 CYS A C 1
ATOM 3170 O O . CYS A 1 399 ? 9.914 10.508 10.938 1 98.31 399 CYS A O 1
ATOM 3172 N N . ASP A 1 400 ? 11.578 11.656 11.773 1 97.94 400 ASP A N 1
ATOM 3173 C CA . ASP A 1 400 ? 11.664 10.82 12.977 1 97.94 400 ASP A CA 1
ATOM 3174 C C . ASP A 1 400 ? 10.352 10.836 13.75 1 97.94 400 ASP A C 1
ATOM 3176 O O . ASP A 1 400 ? 9.875 9.789 14.195 1 97.94 400 ASP A O 1
ATOM 3180 N N . LEU A 1 401 ? 9.805 12 13.891 1 98.25 401 LEU A N 1
ATOM 3181 C CA . LEU A 1 401 ? 8.539 12.141 14.602 1 98.25 401 LEU A CA 1
ATOM 3182 C C . LEU A 1 401 ? 7.398 11.484 13.836 1 98.25 401 LEU A C 1
ATOM 3184 O O . LEU A 1 401 ? 6.477 10.93 14.438 1 98.25 401 LEU A O 1
ATOM 3188 N N . THR A 1 402 ? 7.43 11.57 12.531 1 98 402 THR A N 1
ATOM 3189 C CA . THR A 1 402 ? 6.387 10.977 11.711 1 98 402 THR A CA 1
ATOM 3190 C C . THR A 1 402 ? 6.355 9.461 11.891 1 98 402 THR A C 1
ATOM 3192 O O . THR A 1 402 ? 5.281 8.852 11.867 1 98 402 THR A O 1
ATOM 3195 N N . VAL A 1 403 ? 7.496 8.828 12.078 1 97.06 403 VAL A N 1
ATOM 3196 C CA . VAL A 1 403 ? 7.551 7.391 12.336 1 97.06 403 VAL A CA 1
ATOM 3197 C C . VAL A 1 403 ? 6.84 7.07 13.648 1 97.06 403 VAL A C 1
ATOM 3199 O O . VAL A 1 403 ? 6.113 6.082 13.742 1 97.06 403 VAL A O 1
ATOM 3202 N N . ILE A 1 404 ? 7.051 7.887 14.594 1 96.88 404 ILE A N 1
ATOM 3203 C CA . ILE A 1 404 ? 6.406 7.699 15.891 1 96.88 404 ILE A CA 1
ATOM 3204 C C . ILE A 1 404 ? 4.895 7.848 15.75 1 96.88 404 ILE A C 1
ATOM 3206 O O . ILE A 1 404 ? 4.133 7.059 16.312 1 96.88 404 ILE A O 1
ATOM 3210 N N . ASN A 1 405 ? 4.551 8.859 15.031 1 96.75 405 ASN A N 1
ATOM 3211 C CA . ASN A 1 405 ? 3.127 9.07 14.789 1 96.75 405 ASN A CA 1
ATOM 3212 C C . ASN A 1 405 ? 2.498 7.859 14.094 1 96.75 405 ASN A C 1
ATOM 3214 O O . ASN A 1 405 ? 1.362 7.488 14.398 1 96.75 405 ASN A O 1
ATOM 3218 N N . GLN A 1 406 ? 3.182 7.316 13.188 1 94.94 406 GLN A N 1
ATOM 3219 C CA . GLN A 1 406 ? 2.686 6.125 12.5 1 94.94 406 GLN A CA 1
ATOM 3220 C C . GLN A 1 406 ? 2.498 4.965 13.477 1 94.94 406 GLN A C 1
ATOM 3222 O O . GLN A 1 406 ? 1.534 4.207 13.367 1 94.94 406 GLN A O 1
ATOM 3227 N N . GLU A 1 407 ? 3.375 4.816 14.328 1 94.56 407 GLU A N 1
ATOM 3228 C CA . GLU A 1 407 ? 3.27 3.756 15.328 1 94.56 407 GLU A CA 1
ATOM 3229 C C . GLU A 1 407 ? 2.035 3.947 16.203 1 94.56 407 GLU A C 1
ATOM 3231 O O . GLU A 1 407 ? 1.385 2.975 16.594 1 94.56 407 GLU A O 1
ATOM 3236 N N . ILE A 1 408 ? 1.766 5.148 16.516 1 95.75 408 ILE A N 1
ATOM 3237 C CA . ILE A 1 408 ? 0.566 5.449 17.281 1 95.75 408 ILE A CA 1
ATOM 3238 C C . ILE A 1 408 ? -0.672 4.996 16.516 1 95.75 408 ILE A C 1
ATOM 3240 O O . ILE A 1 408 ? -1.542 4.32 17.062 1 95.75 408 ILE A O 1
ATOM 3244 N N . LEU A 1 409 ? -0.74 5.285 15.297 1 94.31 409 LEU A N 1
ATOM 3245 C CA . LEU A 1 409 ? -1.886 4.91 14.477 1 94.31 409 LEU A CA 1
ATOM 3246 C C . LEU A 1 409 ? -2.008 3.395 14.367 1 94.31 409 LEU A C 1
ATOM 3248 O O . LEU A 1 409 ? -3.113 2.852 14.422 1 94.31 409 LEU A O 1
ATOM 3252 N N . ASP A 1 410 ? -0.942 2.732 14.273 1 90.88 410 ASP A N 1
ATOM 3253 C CA . ASP A 1 410 ? -0.935 1.284 14.094 1 90.88 410 ASP A CA 1
ATOM 3254 C C . ASP A 1 410 ? -1.338 0.567 15.383 1 90.88 410 ASP A C 1
ATOM 3256 O O . ASP A 1 410 ? -2.021 -0.457 15.336 1 90.88 410 ASP A O 1
ATOM 3260 N N . GLN A 1 411 ? -0.964 1.112 16.469 1 91.5 411 GLN A N 1
ATOM 3261 C CA . GLN A 1 411 ? -1.151 0.396 17.734 1 91.5 411 GLN A CA 1
ATOM 3262 C C . GLN A 1 411 ? -2.455 0.805 18.406 1 91.5 411 GLN A C 1
ATOM 3264 O O . GLN A 1 411 ? -3.043 0.023 19.156 1 91.5 411 GLN A O 1
ATOM 3269 N N . VAL A 1 412 ? -2.861 1.99 18.109 1 93.31 412 VAL A N 1
ATOM 3270 C CA . VAL A 1 412 ? -3.996 2.504 18.859 1 93.31 412 VAL A CA 1
ATOM 3271 C C . VAL A 1 412 ? -5.238 2.533 17.984 1 93.31 412 VAL A C 1
ATOM 3273 O O . VAL A 1 412 ? -6.348 2.262 18.453 1 93.31 412 VAL A O 1
ATOM 3276 N N . TYR A 1 413 ? -5.043 2.834 16.719 1 93.06 413 TYR A N 1
ATOM 3277 C CA . TYR A 1 413 ? -6.207 3.139 15.898 1 93.06 413 TYR A CA 1
ATOM 3278 C C . TYR A 1 413 ? -6.41 2.074 14.82 1 93.06 413 TYR A C 1
ATOM 3280 O O . TYR A 1 413 ? -7.312 2.186 13.992 1 93.06 413 TYR A O 1
ATOM 3288 N N . SER A 1 414 ? -5.625 1.062 14.766 1 88.19 414 SER A N 1
ATOM 3289 C CA . SER A 1 414 ? -5.746 0.053 13.719 1 88.19 414 SER A CA 1
ATOM 3290 C C . SER A 1 414 ? -6.965 -0.834 13.945 1 88.19 414 SER A C 1
ATOM 3292 O O . SER A 1 414 ? -7.523 -0.864 15.047 1 88.19 414 SER A O 1
ATOM 3294 N N . ALA A 1 415 ? -7.332 -1.53 12.906 1 83.31 415 ALA A N 1
ATOM 3295 C CA . ALA A 1 415 ? -8.477 -2.439 12.969 1 83.31 415 ALA A CA 1
ATOM 3296 C C . ALA A 1 415 ? -8.242 -3.539 14 1 83.31 415 ALA A C 1
ATOM 3298 O O . ALA A 1 415 ? -9.188 -4.008 14.641 1 83.31 415 ALA A O 1
ATOM 3299 N N . GLU A 1 416 ? -7.102 -3.855 14.242 1 78.75 416 GLU A N 1
ATOM 3300 C CA . GLU A 1 416 ? -6.738 -4.902 15.195 1 78.75 416 GLU A CA 1
ATOM 3301 C C . GLU A 1 416 ? -7.031 -4.469 16.625 1 78.75 416 GLU A C 1
ATOM 3303 O O . GLU A 1 416 ? -7.227 -5.309 17.516 1 78.75 416 GLU A O 1
ATOM 3308 N N . SER A 1 417 ? -7.055 -3.236 16.844 1 82.56 417 SER A N 1
ATOM 3309 C CA . SER A 1 417 ? -7.262 -2.703 18.188 1 82.56 417 SER A CA 1
ATOM 3310 C C . SER A 1 417 ? -8.672 -2.994 18.688 1 82.56 417 SER A C 1
ATOM 3312 O O . SER A 1 417 ? -8.938 -2.914 19.891 1 82.56 417 SER A O 1
ATOM 3314 N N . ALA A 1 418 ? -9.531 -3.32 17.781 1 78.62 418 ALA A N 1
ATOM 3315 C CA . ALA A 1 418 ? -10.898 -3.652 18.172 1 78.62 418 ALA A CA 1
ATOM 3316 C C . ALA A 1 418 ? -10.938 -4.91 19.031 1 78.62 418 ALA A C 1
ATOM 3318 O O . ALA A 1 418 ? -11.828 -5.074 19.859 1 78.62 418 ALA A O 1
ATOM 3319 N N . ALA A 1 419 ? -9.977 -5.758 18.844 1 77.19 419 ALA A N 1
ATOM 3320 C CA . ALA A 1 419 ? -9.953 -7.031 19.547 1 77.19 419 ALA A CA 1
ATOM 3321 C C . ALA A 1 419 ? -9.07 -6.953 20.797 1 77.19 419 ALA A C 1
ATOM 3323 O O . ALA A 1 419 ? -8.992 -7.91 21.578 1 77.19 419 ALA A O 1
ATOM 3324 N N . VAL A 1 420 ? -8.492 -5.836 21.016 1 82.31 420 VAL A N 1
ATOM 3325 C CA . VAL A 1 420 ? -7.566 -5.664 22.141 1 82.31 420 VAL A CA 1
ATOM 3326 C C . VAL A 1 420 ? -8.289 -5.008 23.312 1 82.31 420 VAL A C 1
ATOM 3328 O O . VAL A 1 420 ? -9.125 -4.121 23.109 1 82.31 420 VAL A O 1
ATOM 3331 N N . SER A 1 421 ? -8.023 -5.477 24.453 1 85.94 421 SER A N 1
ATOM 3332 C CA . SER A 1 421 ? -8.656 -4.918 25.656 1 85.94 421 SER A CA 1
ATOM 3333 C C . SER A 1 421 ? -8.234 -3.469 25.875 1 85.94 421 SER A C 1
ATOM 3335 O O . SER A 1 421 ? -7.164 -3.053 25.422 1 85.94 421 SER A O 1
ATOM 3337 N N . TRP A 1 422 ? -9.031 -2.705 26.562 1 87.12 422 TRP A N 1
ATOM 3338 C CA . TRP A 1 422 ? -8.719 -1.31 26.844 1 87.12 422 TRP A CA 1
ATOM 3339 C C . TRP A 1 422 ? -7.457 -1.202 27.703 1 87.12 422 TRP A C 1
ATOM 3341 O O . TRP A 1 422 ? -6.668 -0.266 27.531 1 87.12 422 TRP A O 1
ATOM 3351 N N . GLU A 1 423 ? -7.273 -2.156 28.562 1 88.94 423 GLU A N 1
ATOM 3352 C CA . GLU A 1 423 ? -6.082 -2.156 29.406 1 88.94 423 GLU A CA 1
ATOM 3353 C C . GLU A 1 423 ? -4.816 -2.307 28.562 1 88.94 423 GLU A C 1
ATOM 3355 O O . GLU A 1 423 ? -3.803 -1.657 28.828 1 88.94 423 GLU A O 1
ATOM 3360 N N . ASP A 1 424 ? -4.945 -3.113 27.547 1 89.12 424 ASP A N 1
ATOM 3361 C CA . ASP A 1 424 ? -3.803 -3.285 26.656 1 89.12 424 ASP A CA 1
ATOM 3362 C C . ASP A 1 424 ? -3.555 -2.023 25.828 1 89.12 424 ASP A C 1
ATOM 3364 O O . ASP A 1 424 ? -2.406 -1.669 25.562 1 89.12 424 ASP A O 1
ATOM 3368 N N . ILE A 1 425 ? -4.629 -1.41 25.453 1 91.25 425 ILE A N 1
ATOM 3369 C CA . ILE A 1 425 ? -4.508 -0.166 24.688 1 91.25 425 ILE A CA 1
ATOM 3370 C C . ILE A 1 425 ? -3.869 0.908 25.578 1 91.25 425 ILE A C 1
ATOM 3372 O O . ILE A 1 425 ? -3.016 1.669 25.109 1 91.25 425 ILE A O 1
ATOM 3376 N N . LYS A 1 426 ? -4.266 0.953 26.875 1 92.81 426 LYS A N 1
ATOM 3377 C CA . LYS A 1 426 ? -3.648 1.885 27.812 1 92.81 426 LYS A CA 1
ATOM 3378 C C . LYS A 1 426 ? -2.15 1.631 27.938 1 92.81 426 LYS A C 1
ATOM 3380 O O . LYS A 1 426 ? -1.359 2.574 28 1 92.81 426 LYS A O 1
ATOM 3385 N N . GLY A 1 427 ? -1.894 0.36 27.953 1 93.69 427 GLY A N 1
ATOM 3386 C CA . GLY A 1 427 ? -0.483 0.007 27.984 1 93.69 427 GLY A CA 1
ATOM 3387 C C . GLY A 1 427 ? 0.287 0.506 26.781 1 93.69 427 GLY A C 1
ATOM 3388 O O . GLY A 1 427 ? 1.397 1.022 26.922 1 93.69 427 GLY A O 1
ATOM 3389 N N . SER A 1 428 ? -0.308 0.381 25.641 1 93.81 428 SER A N 1
ATOM 3390 C CA . SER A 1 428 ? 0.312 0.861 24.406 1 93.81 428 SER A CA 1
ATOM 3391 C C . SER A 1 428 ? 0.457 2.379 24.422 1 93.81 428 SER A C 1
ATOM 3393 O O . SER A 1 428 ? 1.493 2.912 24.016 1 93.81 428 SER A O 1
ATOM 3395 N N . ILE A 1 429 ? -0.54 3.09 24.828 1 95.69 429 ILE A N 1
ATOM 3396 C CA . ILE A 1 429 ? -0.514 4.547 24.891 1 95.69 429 ILE A CA 1
ATOM 3397 C C . ILE A 1 429 ? 0.599 5.004 25.844 1 95.69 429 ILE A C 1
ATOM 3399 O O . ILE A 1 429 ? 1.326 5.953 25.531 1 95.69 429 ILE A O 1
ATOM 3403 N N . SER A 1 430 ? 0.696 4.293 26.938 1 96.62 430 SER A N 1
ATOM 3404 C CA . SER A 1 430 ? 1.726 4.645 27.906 1 96.62 430 SER A CA 1
ATOM 3405 C C . SER A 1 430 ? 3.123 4.48 27.312 1 96.62 430 SER A C 1
ATOM 3407 O O . SER A 1 430 ? 3.979 5.352 27.484 1 96.62 430 SER A O 1
ATOM 3409 N N . ARG A 1 431 ? 3.311 3.369 26.656 1 95.38 431 ARG A N 1
ATOM 3410 C CA . ARG A 1 431 ? 4.598 3.111 26.031 1 95.38 431 ARG A CA 1
ATOM 3411 C C . ARG A 1 431 ? 4.898 4.156 24.953 1 95.38 431 ARG A C 1
ATOM 3413 O O . ARG A 1 431 ? 6.02 4.66 24.875 1 95.38 431 ARG A O 1
ATOM 3420 N N . LEU A 1 432 ? 3.943 4.465 24.172 1 96.69 432 LEU A N 1
ATOM 3421 C CA . LEU A 1 432 ? 4.121 5.41 23.078 1 96.69 432 LEU A CA 1
ATOM 3422 C C . LEU A 1 432 ? 4.312 6.828 23.609 1 96.69 432 LEU A C 1
ATOM 3424 O O . LEU A 1 432 ? 5.051 7.621 23.016 1 96.69 432 LEU A O 1
ATOM 3428 N N . LYS A 1 433 ? 3.631 7.176 24.703 1 97.75 433 LYS A N 1
ATOM 3429 C CA . LYS A 1 433 ? 3.863 8.461 25.344 1 97.75 433 LYS A CA 1
ATOM 3430 C C . LYS A 1 433 ? 5.324 8.609 25.766 1 97.75 433 LYS A C 1
ATOM 3432 O O . LYS A 1 433 ? 5.93 9.664 25.562 1 97.75 433 LYS A O 1
ATOM 3437 N N . ALA A 1 434 ? 5.801 7.555 26.328 1 96.06 434 ALA A N 1
ATOM 3438 C CA . ALA A 1 434 ? 7.203 7.57 26.734 1 96.06 434 ALA A CA 1
ATOM 3439 C C . ALA A 1 434 ? 8.117 7.809 25.547 1 96.06 434 ALA A C 1
ATOM 3441 O O . ALA A 1 434 ? 9.125 8.516 25.656 1 96.06 434 ALA A O 1
ATOM 3442 N N . THR A 1 435 ? 7.785 7.227 24.453 1 96.69 435 THR A N 1
ATOM 3443 C CA . THR A 1 435 ? 8.57 7.391 23.234 1 96.69 435 THR A CA 1
ATOM 3444 C C . THR A 1 435 ? 8.5 8.836 22.734 1 96.69 435 THR A C 1
ATOM 3446 O O . THR A 1 435 ? 9.508 9.398 22.312 1 96.69 435 THR A O 1
ATOM 3449 N N . VAL A 1 436 ? 7.32 9.438 22.75 1 97.88 436 VAL A N 1
ATOM 3450 C CA . VAL A 1 436 ? 7.141 10.828 22.328 1 97.88 436 VAL A CA 1
ATOM 3451 C C . VAL A 1 436 ? 7.938 11.75 23.25 1 97.88 436 VAL A C 1
ATOM 3453 O O . VAL A 1 436 ? 8.578 12.695 22.781 1 97.88 436 VAL A O 1
ATOM 3456 N N . ASP A 1 437 ? 7.906 11.477 24.516 1 96.62 437 ASP A N 1
ATOM 3457 C CA . ASP A 1 437 ? 8.664 12.266 25.469 1 96.62 437 ASP A CA 1
ATOM 3458 C C . ASP A 1 437 ? 10.172 12.133 25.219 1 96.62 437 ASP A C 1
ATOM 3460 O O . ASP A 1 437 ? 10.914 13.109 25.344 1 96.62 437 ASP A O 1
ATOM 3464 N N . ALA A 1 438 ? 10.562 10.906 24.906 1 94.31 438 ALA A N 1
ATOM 3465 C CA . ALA A 1 438 ? 11.969 10.68 24.594 1 94.31 438 ALA A CA 1
ATOM 3466 C C . ALA A 1 438 ? 12.398 11.484 23.375 1 94.31 438 ALA A C 1
ATOM 3468 O O . ALA A 1 438 ? 13.516 12 23.328 1 94.31 438 ALA A O 1
ATOM 3469 N N . TRP A 1 439 ? 11.57 11.547 22.422 1 97.06 439 TRP A N 1
ATOM 3470 C CA . TRP A 1 439 ? 11.852 12.312 21.219 1 97.06 439 TRP A CA 1
ATOM 3471 C C . TRP A 1 439 ? 12.102 13.781 21.547 1 97.06 439 TRP A C 1
ATOM 3473 O O . TRP A 1 439 ? 13.031 14.391 21.016 1 97.06 439 TRP A O 1
ATOM 3483 N N . LEU A 1 440 ? 11.297 14.391 22.391 1 96.5 440 LEU A N 1
ATOM 3484 C CA . LEU A 1 440 ? 11.438 15.789 22.781 1 96.5 440 LEU A CA 1
ATOM 3485 C C . LEU A 1 440 ? 12.789 16.031 23.453 1 96.5 440 LEU A C 1
ATOM 3487 O O . LEU A 1 440 ? 13.406 17.078 23.234 1 96.5 440 LEU A O 1
ATOM 3491 N N . LEU A 1 441 ? 13.266 15.07 24.109 1 92.44 441 LEU A N 1
ATOM 3492 C CA . LEU A 1 441 ? 14.516 15.195 24.844 1 92.44 441 LEU A CA 1
ATOM 3493 C C . LEU A 1 441 ? 15.711 15.133 23.906 1 92.44 441 LEU A C 1
ATOM 3495 O O . LEU A 1 441 ? 16.797 15.594 24.25 1 92.44 441 LEU A O 1
ATOM 3499 N N . THR A 1 442 ? 15.547 14.539 22.781 1 92.69 442 THR A N 1
ATOM 3500 C CA . THR A 1 442 ? 16.641 14.383 21.844 1 92.69 442 THR A CA 1
ATOM 3501 C C . THR A 1 442 ? 16.828 15.641 21 1 92.69 442 THR A C 1
ATOM 3503 O O . THR A 1 442 ? 17.828 15.781 20.297 1 92.69 442 THR A O 1
ATOM 3506 N N . LEU A 1 443 ? 15.945 16.625 21.047 1 95 443 LEU A N 1
ATOM 3507 C CA . LEU A 1 443 ? 15.977 17.797 20.188 1 95 443 LEU A CA 1
ATOM 3508 C C . LEU A 1 443 ? 17.203 18.656 20.469 1 95 443 LEU A C 1
ATOM 3510 O O . LEU A 1 443 ? 17.547 18.891 21.625 1 95 443 LEU A O 1
ATOM 3514 N N . PRO A 1 444 ? 17.828 19.062 19.422 1 93.88 444 PRO A N 1
ATOM 3515 C CA . PRO A 1 444 ? 18.875 20.062 19.609 1 93.88 444 PRO A CA 1
ATOM 3516 C C . PRO A 1 444 ? 18.344 21.359 20.203 1 93.88 444 PRO A C 1
ATOM 3518 O O . PRO A 1 444 ? 17.203 21.734 19.938 1 93.88 444 PRO A O 1
ATOM 3521 N N . PRO A 1 445 ? 19.203 22.078 20.859 1 90 445 PRO A N 1
ATOM 3522 C CA . PRO A 1 445 ? 18.781 23.344 21.469 1 90 445 PRO A CA 1
ATOM 3523 C C . PRO A 1 445 ? 18.188 24.312 20.453 1 90 445 PRO A C 1
ATOM 3525 O O . PRO A 1 445 ? 17.234 25.031 20.766 1 90 445 PRO A O 1
ATOM 3528 N N . GLY A 1 446 ? 18.766 24.25 19.344 1 90.5 446 GLY A N 1
ATOM 3529 C CA . GLY A 1 446 ? 18.281 25.156 18.312 1 90.5 446 GLY A CA 1
ATOM 3530 C C . GLY A 1 446 ? 16.875 24.797 17.828 1 90.5 446 GLY A C 1
ATOM 3531 O O . GLY A 1 446 ? 16.203 25.609 17.203 1 90.5 446 GLY A O 1
ATOM 3532 N N . LEU A 1 447 ? 16.406 23.625 18.125 1 94.5 447 LEU A N 1
ATOM 3533 C CA . LEU A 1 447 ? 15.109 23.156 17.672 1 94.5 447 LEU A CA 1
ATOM 3534 C C . LEU A 1 447 ? 14.148 22.984 18.844 1 94.5 447 LEU A C 1
ATOM 3536 O O . LEU A 1 447 ? 13.023 22.516 18.656 1 94.5 447 LEU A O 1
ATOM 3540 N N . ASP A 1 448 ? 14.555 23.391 20 1 92.94 448 ASP A N 1
ATOM 3541 C CA . ASP A 1 448 ? 13.719 23.266 21.188 1 92.94 448 ASP A CA 1
ATOM 3542 C C . ASP A 1 448 ? 12.633 24.328 21.219 1 92.94 448 ASP A C 1
ATOM 3544 O O . ASP A 1 448 ? 12.914 25.5 21.469 1 92.94 448 ASP A O 1
ATOM 3548 N N . PHE A 1 449 ? 11.461 24.031 21 1 92.31 449 PHE A N 1
ATOM 3549 C CA . PHE A 1 449 ? 10.367 24.984 20.875 1 92.31 449 PHE A CA 1
ATOM 3550 C C . PHE A 1 449 ? 9.703 25.234 22.219 1 92.31 449 PHE A C 1
ATOM 3552 O O . PHE A 1 449 ? 8.75 26.016 22.312 1 92.31 449 PHE A O 1
ATOM 3559 N N . THR A 1 450 ? 10.117 24.656 23.234 1 86.06 450 THR A N 1
ATOM 3560 C CA . THR A 1 450 ? 9.578 24.922 24.562 1 86.06 450 THR A CA 1
ATOM 3561 C C . THR A 1 450 ? 10.023 26.297 25.047 1 86.06 450 THR A C 1
ATOM 3563 O O . THR A 1 450 ? 9.406 26.875 25.953 1 86.06 450 THR A O 1
ATOM 3566 N N . ALA A 1 451 ? 11.023 26.781 24.391 1 77.56 451 ALA A N 1
ATOM 3567 C CA . ALA A 1 451 ? 11.5 28.125 24.688 1 77.56 451 ALA A CA 1
ATOM 3568 C C . ALA A 1 451 ? 11.562 28.969 23.422 1 77.56 451 ALA A C 1
ATOM 3570 O O . ALA A 1 451 ? 12.523 28.891 22.656 1 77.56 451 ALA A O 1
ATOM 3571 N N . LEU A 1 452 ? 10.523 29.672 23 1 71.25 452 LEU A N 1
ATOM 3572 C CA . LEU A 1 452 ? 10.461 30.375 21.734 1 71.25 452 LEU A CA 1
ATOM 3573 C C . LEU A 1 452 ? 10.953 31.812 21.891 1 71.25 452 LEU A C 1
ATOM 3575 O O . LEU A 1 452 ? 10.906 32.594 20.938 1 71.25 452 LEU A O 1
ATOM 3579 N N . LYS A 1 453 ? 11.898 32.219 22.641 1 64.81 453 LYS A N 1
ATOM 3580 C CA . LYS A 1 453 ? 12.289 33.625 22.797 1 64.81 453 LYS A CA 1
ATOM 3581 C C . LYS A 1 453 ? 13.43 33.969 21.859 1 64.81 453 LYS A C 1
ATOM 3583 O O . LYS A 1 453 ? 14.367 33.188 21.672 1 64.81 453 LYS A O 1
ATOM 3588 N N . ASP A 1 454 ? 13.312 35.188 21.297 1 62.16 454 ASP A N 1
ATOM 3589 C CA . ASP A 1 454 ? 14.273 36.031 20.625 1 62.16 454 ASP A CA 1
ATOM 3590 C C . ASP A 1 454 ? 15.07 35.25 19.578 1 62.16 454 ASP A C 1
ATOM 3592 O O . ASP A 1 454 ? 16.297 35.344 19.531 1 62.16 454 ASP A O 1
ATOM 3596 N N . GLU A 1 455 ? 14.359 34.594 18.734 1 72.31 455 GLU A N 1
ATOM 3597 C CA . GLU A 1 455 ? 15.141 33.688 17.891 1 72.31 455 GLU A CA 1
ATOM 3598 C C . GLU A 1 455 ? 15.141 34.156 16.438 1 72.31 455 GLU A C 1
ATOM 3600 O O . GLU A 1 455 ? 14.305 34.969 16.031 1 72.31 455 GLU A O 1
ATOM 3605 N N . ASN A 1 456 ? 16.203 33.938 15.789 1 85.12 456 ASN A N 1
ATOM 3606 C CA . ASN A 1 456 ? 16.297 34.156 14.352 1 85.12 456 ASN A CA 1
ATOM 3607 C C . ASN A 1 456 ? 15.133 33.531 13.609 1 85.12 456 ASN A C 1
ATOM 3609 O O . ASN A 1 456 ? 14.5 32.594 14.117 1 85.12 456 ASN A O 1
ATOM 3613 N N . GLN A 1 457 ? 14.844 34.094 12.492 1 88.75 457 GLN A N 1
ATOM 3614 C CA . GLN A 1 457 ? 13.68 33.688 11.711 1 88.75 457 GLN A CA 1
ATOM 3615 C C . GLN A 1 457 ? 13.742 32.219 11.352 1 88.75 457 GLN A C 1
ATOM 3617 O O . GLN A 1 457 ? 12.727 31.516 11.391 1 88.75 457 GLN A O 1
ATOM 3622 N N . LYS A 1 458 ? 14.875 31.766 10.992 1 90.5 458 LYS A N 1
ATOM 3623 C CA . LYS A 1 458 ? 15.031 30.375 10.594 1 90.5 458 LYS A CA 1
ATOM 3624 C C . LYS A 1 458 ? 14.781 29.438 11.766 1 90.5 458 LYS A C 1
ATOM 3626 O O . LYS A 1 458 ? 14.125 28.406 11.602 1 90.5 458 LYS A O 1
ATOM 3631 N N . THR A 1 459 ? 15.281 29.797 12.844 1 92.62 459 THR A N 1
ATOM 3632 C CA . THR A 1 459 ? 15.094 28.984 14.047 1 92.62 459 THR A CA 1
ATOM 3633 C C . THR A 1 459 ? 13.633 29.016 14.5 1 92.62 459 THR A C 1
ATOM 3635 O O . THR A 1 459 ? 13.078 28 14.906 1 92.62 459 THR A O 1
ATOM 3638 N N . TYR A 1 460 ? 13.125 30.203 14.391 1 94.06 460 TYR A N 1
ATOM 3639 C CA . TYR A 1 460 ? 11.719 30.344 14.758 1 94.06 460 TYR A CA 1
ATOM 3640 C C . TYR A 1 460 ? 10.828 29.5 13.852 1 94.06 460 TYR A C 1
ATOM 3642 O O . TYR A 1 460 ? 9.891 28.859 14.328 1 94.06 460 TYR A O 1
ATOM 3650 N N . TRP A 1 461 ? 11.094 29.531 12.617 1 95.38 461 TRP A N 1
ATOM 3651 C CA . TRP A 1 461 ? 10.352 28.734 11.641 1 95.38 461 TRP A CA 1
ATOM 3652 C C . TRP A 1 461 ? 10.438 27.25 11.969 1 95.38 461 TRP A C 1
ATOM 3654 O O . TRP A 1 461 ? 9.422 26.562 12.039 1 95.38 461 TRP A O 1
ATOM 3664 N N . ALA A 1 462 ? 11.633 26.734 12.188 1 96.19 462 ALA A N 1
ATOM 3665 C CA . ALA A 1 462 ? 11.852 25.312 12.438 1 96.19 462 ALA A CA 1
ATOM 3666 C C . ALA A 1 462 ? 11.18 24.875 13.734 1 96.19 462 ALA A C 1
ATOM 3668 O O . ALA A 1 462 ? 10.539 23.828 13.789 1 96.19 462 ALA A O 1
ATOM 3669 N N . LYS A 1 463 ? 11.305 25.734 14.742 1 95.81 463 LYS A N 1
ATOM 3670 C CA . LYS A 1 463 ? 10.734 25.422 16.047 1 95.81 463 LYS A CA 1
ATOM 3671 C C . LYS A 1 463 ? 9.211 25.391 15.992 1 95.81 463 LYS A C 1
ATOM 3673 O O . LYS A 1 463 ? 8.578 24.484 16.531 1 95.81 463 LYS A O 1
ATOM 3678 N N . THR A 1 464 ? 8.672 26.359 15.344 1 96.56 464 THR A N 1
ATOM 3679 C CA . THR A 1 464 ? 7.223 26.453 15.25 1 96.56 464 THR A CA 1
ATOM 3680 C C . THR A 1 464 ? 6.648 25.266 14.492 1 96.56 464 THR A C 1
ATOM 3682 O O . THR A 1 464 ? 5.66 24.656 14.922 1 96.56 464 THR A O 1
ATOM 3685 N N . ASN A 1 465 ? 7.242 24.938 13.383 1 97.44 465 ASN A N 1
ATOM 3686 C CA . ASN A 1 465 ? 6.766 23.812 12.594 1 97.44 465 ASN A CA 1
ATOM 3687 C C . ASN A 1 465 ? 6.863 22.5 13.367 1 97.44 465 ASN A C 1
ATOM 3689 O O . ASN A 1 465 ? 5.918 21.719 13.383 1 97.44 465 ASN A O 1
ATOM 3693 N N . LEU A 1 466 ? 7.965 22.25 14.031 1 97.75 466 LEU A N 1
ATOM 3694 C CA . LEU A 1 466 ? 8.133 21.031 14.805 1 97.75 466 LEU A CA 1
ATOM 3695 C C . LEU A 1 466 ? 7.141 20.984 15.961 1 97.75 466 LEU A C 1
ATOM 3697 O O . LEU A 1 466 ? 6.645 19.906 16.328 1 97.75 466 LEU A O 1
ATOM 3701 N N . ALA A 1 467 ? 6.902 22.141 16.547 1 97.88 467 ALA A N 1
ATOM 3702 C CA . ALA A 1 467 ? 5.941 22.219 17.656 1 97.88 467 ALA A CA 1
ATOM 3703 C C . ALA A 1 467 ? 4.555 21.781 17.203 1 97.88 467 ALA A C 1
ATOM 3705 O O . ALA A 1 467 ? 3.865 21.031 17.906 1 97.88 467 ALA A O 1
ATOM 3706 N N . PHE A 1 468 ? 4.168 22.266 16.047 1 98.19 468 PHE A N 1
ATOM 3707 C CA . PHE A 1 468 ? 2.875 21.844 15.516 1 98.19 468 PHE A CA 1
ATOM 3708 C C . PHE A 1 468 ? 2.816 20.344 15.336 1 98.19 468 PHE A C 1
ATOM 3710 O O . PHE A 1 468 ? 1.838 19.703 15.727 1 98.19 468 PHE A O 1
ATOM 3717 N N . HIS A 1 469 ? 3.863 19.75 14.766 1 98.25 469 HIS A N 1
ATOM 3718 C CA . HIS A 1 469 ? 3.902 18.312 14.555 1 98.25 469 HIS A CA 1
ATOM 3719 C C . HIS A 1 469 ? 3.881 17.562 15.875 1 98.25 469 HIS A C 1
ATOM 3721 O O . HIS A 1 469 ? 3.203 16.531 16 1 98.25 469 HIS A O 1
ATOM 3727 N N . TYR A 1 470 ? 4.629 18.094 16.828 1 98.12 470 TYR A N 1
ATOM 3728 C CA . TYR A 1 470 ? 4.719 17.453 18.141 1 98.12 470 TYR A CA 1
ATOM 3729 C C . TYR A 1 470 ? 3.365 17.453 18.844 1 98.12 470 TYR A C 1
ATOM 3731 O O . TYR A 1 470 ? 2.916 16.406 19.328 1 98.12 470 TYR A O 1
ATOM 3739 N N . HIS A 1 471 ? 2.732 18.547 18.906 1 98.5 471 HIS A N 1
ATOM 3740 C CA . HIS A 1 471 ? 1.45 18.641 19.609 1 98.5 471 HIS A CA 1
ATOM 3741 C C . HIS A 1 471 ? 0.378 17.828 18.875 1 98.5 471 HIS A C 1
ATOM 3743 O O . HIS A 1 471 ? -0.48 17.219 19.516 1 98.5 471 HIS A O 1
ATOM 3749 N N . SER A 1 472 ? 0.402 17.859 17.547 1 98.31 472 SER A N 1
ATOM 3750 C CA . SER A 1 472 ? -0.516 17.016 16.797 1 98.31 472 SER A CA 1
ATOM 3751 C C . SER A 1 472 ? -0.354 15.555 17.172 1 98.31 472 SER A C 1
ATOM 3753 O O . SER A 1 472 ? -1.345 14.836 17.359 1 98.31 472 SER A O 1
ATOM 3755 N N . THR A 1 473 ? 0.866 15.109 17.281 1 98.44 473 THR A N 1
ATOM 3756 C CA . THR A 1 473 ? 1.161 13.727 17.641 1 98.44 473 THR A CA 1
ATOM 3757 C C . THR A 1 473 ? 0.621 13.406 19.031 1 98.44 473 THR A C 1
ATOM 3759 O O . THR A 1 473 ? 0.037 12.344 19.25 1 98.44 473 THR A O 1
ATOM 3762 N N . ARG A 1 474 ? 0.764 14.328 19.922 1 98.12 474 ARG A N 1
ATOM 3763 C CA . ARG A 1 474 ? 0.278 14.141 21.281 1 98.12 474 ARG A CA 1
ATOM 3764 C C . ARG A 1 474 ? -1.245 14.094 21.312 1 98.12 474 ARG A C 1
ATOM 3766 O O . ARG A 1 474 ? -1.826 13.297 22.062 1 98.12 474 ARG A O 1
ATOM 3773 N N . ILE A 1 475 ? -1.843 14.914 20.578 1 98.06 475 ILE A N 1
ATOM 3774 C CA . ILE A 1 475 ? -3.301 14.938 20.516 1 98.06 475 ILE A CA 1
ATOM 3775 C C . ILE A 1 475 ? -3.824 13.602 20.016 1 98.06 475 ILE A C 1
ATOM 3777 O O . ILE A 1 475 ? -4.742 13.023 20.609 1 98.06 475 ILE A O 1
ATOM 3781 N N . VAL A 1 476 ? -3.242 13.102 18.953 1 97.06 476 VAL A N 1
ATOM 3782 C CA . VAL A 1 476 ? -3.678 11.836 18.359 1 97.06 476 VAL A CA 1
ATOM 3783 C C . VAL A 1 476 ? -3.443 10.703 19.359 1 97.06 476 VAL A C 1
ATOM 3785 O O . VAL A 1 476 ? -4.25 9.773 19.453 1 97.06 476 VAL A O 1
ATOM 3788 N N . LEU A 1 477 ? -2.4 10.812 20.094 1 97.25 477 LEU A N 1
ATOM 3789 C CA . LEU A 1 477 ? -2.045 9.781 21.062 1 97.25 477 LEU A CA 1
ATOM 3790 C C . LEU A 1 477 ? -3.074 9.711 22.188 1 97.25 477 LEU A C 1
ATOM 3792 O O . LEU A 1 477 ? -3.473 8.625 22.609 1 97.25 477 LEU A O 1
ATOM 3796 N N . GLY A 1 478 ? -3.561 10.789 22.672 1 95.31 478 GLY A N 1
ATOM 3797 C CA . GLY A 1 478 ? -4.371 10.82 23.891 1 95.31 478 GLY A CA 1
ATOM 3798 C C . GLY A 1 478 ? -5.859 10.906 23.609 1 95.31 478 GLY A C 1
ATOM 3799 O O . GLY A 1 478 ? -6.68 10.703 24.5 1 95.31 478 GLY A O 1
ATOM 3800 N N . ARG A 1 479 ? -6.23 11.062 22.453 1 93.19 479 ARG A N 1
ATOM 3801 C CA . ARG A 1 479 ? -7.613 11.328 22.078 1 93.19 479 ARG A CA 1
ATOM 3802 C C . ARG A 1 479 ? -8.539 10.211 22.547 1 93.19 479 ARG A C 1
ATOM 3804 O O . ARG A 1 479 ? -9.656 10.461 23 1 93.19 479 ARG A O 1
ATOM 3811 N N . PRO A 1 480 ? -8.172 8.953 22.406 1 91.38 480 PRO A N 1
ATOM 3812 C CA . PRO A 1 480 ? -9.078 7.887 22.844 1 91.38 480 PRO A CA 1
ATOM 3813 C C . PRO A 1 480 ? -9.461 8.023 24.312 1 91.38 480 PRO A C 1
ATOM 3815 O O . PRO A 1 480 ? -10.539 7.57 24.719 1 91.38 480 PRO A O 1
ATOM 3818 N N . CYS A 1 481 ? -8.672 8.641 25.094 1 92 481 CYS A N 1
ATOM 3819 C CA . CYS A 1 481 ? -8.906 8.789 26.531 1 92 481 CYS A CA 1
ATOM 3820 C C . CYS A 1 481 ? -9.867 9.938 26.797 1 92 481 CYS A C 1
ATOM 3822 O O . CYS A 1 481 ? -10.469 10.008 27.875 1 92 481 CYS A O 1
ATOM 3824 N N . LEU A 1 482 ? -10.031 10.828 25.922 1 89 482 LEU A N 1
ATOM 3825 C CA . LEU A 1 482 ? -10.914 11.977 26.094 1 89 482 LEU A CA 1
ATOM 3826 C C . LEU A 1 482 ? -12.375 11.539 26.156 1 89 482 LEU A C 1
ATOM 3828 O O . LEU A 1 482 ? -13.164 12.07 26.938 1 89 482 LEU A O 1
ATOM 3832 N N . CYS A 1 483 ? -12.773 10.508 25.5 1 78.5 483 CYS A N 1
ATOM 3833 C CA . CYS A 1 483 ? -14.164 10.094 25.375 1 78.5 483 CYS A CA 1
ATOM 3834 C C . CYS A 1 483 ? -14.516 9.031 26.406 1 78.5 483 CYS A C 1
ATOM 3836 O O . CYS A 1 483 ? -15.68 8.664 26.562 1 78.5 483 CYS A O 1
ATOM 3838 N N . ARG A 1 484 ? -13.68 8.508 27.094 1 72 484 ARG A N 1
ATOM 3839 C CA . ARG A 1 484 ? -13.945 7.461 28.078 1 72 484 ARG A CA 1
ATOM 3840 C C . ARG A 1 484 ? -14.125 8.047 29.469 1 72 484 ARG A C 1
ATOM 3842 O O . ARG A 1 484 ? -13.234 7.941 30.312 1 72 484 ARG A O 1
ATOM 3849 N N . HIS A 1 485 ? -15.07 9.016 29.594 1 62.31 485 HIS A N 1
ATOM 3850 C CA . HIS A 1 485 ? -15.32 9.578 30.922 1 62.31 485 HIS A CA 1
ATOM 3851 C C . HIS A 1 485 ? -16.625 9.062 31.5 1 62.31 485 HIS A C 1
ATOM 3853 O O . HIS A 1 485 ? -17.562 8.758 30.75 1 62.31 485 HIS A O 1
ATOM 3859 N N . ASN A 1 486 ? -16.688 8.25 32.531 1 49.44 486 ASN A N 1
ATOM 3860 C CA . ASN A 1 486 ? -17.875 7.793 33.219 1 49.44 486 ASN A CA 1
ATOM 3861 C C . ASN A 1 486 ? -18.672 8.961 33.781 1 49.44 486 ASN A C 1
ATOM 3863 O O . ASN A 1 486 ? -18.234 9.617 34.719 1 49.44 486 ASN A O 1
ATOM 3867 N N . PRO A 1 487 ? -19.75 9.484 33.062 1 49.34 487 PRO A N 1
ATOM 3868 C CA . PRO A 1 487 ? -20.547 10.57 33.625 1 49.34 487 PRO A CA 1
ATOM 3869 C C . PRO A 1 487 ? -21.047 10.25 35.031 1 49.34 487 PRO A C 1
ATOM 3871 O O . PRO A 1 487 ? -21.203 11.156 35.844 1 49.34 487 PRO A O 1
ATOM 3874 N N . ASN A 1 488 ? -21.672 9.023 35.156 1 42.25 488 ASN A N 1
ATOM 3875 C CA . ASN A 1 488 ? -22.328 8.688 36.406 1 42.25 488 ASN A CA 1
ATOM 3876 C C . ASN A 1 488 ? -21.344 8.688 37.562 1 42.25 488 ASN A C 1
ATOM 3878 O O . ASN A 1 488 ? -21.703 8.367 38.719 1 42.25 488 ASN A O 1
ATOM 3882 N N . GLN A 1 489 ? -20.25 8.789 37.344 1 39.38 489 GLN A N 1
ATOM 3883 C CA . GLN A 1 489 ? -19.422 8.953 38.531 1 39.38 489 GLN A CA 1
ATOM 3884 C C . GLN A 1 489 ? -19.484 10.398 39.031 1 39.38 489 GLN A C 1
ATOM 3886 O O . GLN A 1 489 ? -18.438 11.047 39.156 1 39.38 489 GLN A O 1
ATOM 3891 N N . THR A 1 490 ? -20.422 11.164 38.688 1 34.75 490 THR A N 1
ATOM 3892 C CA . THR A 1 490 ? -20.719 12.391 39.438 1 34.75 490 THR A CA 1
ATOM 3893 C C . THR A 1 490 ? -20.812 12.117 40.938 1 34.75 490 THR A C 1
ATOM 3895 O O . THR A 1 490 ? -21.016 13.039 41.719 1 34.75 490 THR A O 1
ATOM 3898 N N . ASP A 1 491 ? -21.562 11.133 41.531 1 34.22 491 ASP A N 1
ATOM 3899 C CA . ASP A 1 491 ? -21.688 11.211 43 1 34.22 491 ASP A CA 1
ATOM 3900 C C . ASP A 1 491 ? -20.344 11.5 43.625 1 34.22 491 ASP A C 1
ATOM 3902 O O . ASP A 1 491 ? -19.297 11.305 43.031 1 34.22 491 ASP A O 1
ATOM 3906 N N . ARG A 1 492 ? -20.281 11.211 45.219 1 32.19 492 ARG A N 1
ATOM 3907 C CA . ARG A 1 492 ? -19.531 11.656 46.406 1 32.19 492 ARG A CA 1
ATOM 3908 C C . ARG A 1 492 ? -18.031 11.539 46.156 1 32.19 492 ARG A C 1
ATOM 3910 O O . ARG A 1 492 ? -17.25 12.336 46.688 1 32.19 492 ARG A O 1
ATOM 3917 N N . ARG A 1 493 ? -17.516 10.25 46.531 1 36.34 493 ARG A N 1
ATOM 3918 C CA . ARG A 1 493 ? -16.234 10.305 47.219 1 36.34 493 ARG A CA 1
ATOM 3919 C C . ARG A 1 493 ? -15.141 10.898 46.344 1 36.34 493 ARG A C 1
ATOM 3921 O O . ARG A 1 493 ? -14.633 10.227 45.438 1 36.34 493 ARG A O 1
ATOM 3928 N N . ARG A 1 494 ? -15.172 12.141 45.781 1 36.22 494 ARG A N 1
ATOM 3929 C CA . ARG A 1 494 ? -14.273 13.219 45.406 1 36.22 494 ARG A CA 1
ATOM 3930 C C . ARG A 1 494 ? -12.859 12.961 45.906 1 36.22 494 ARG A C 1
ATOM 3932 O O . ARG A 1 494 ? -11.938 13.727 45.625 1 36.22 494 ARG A O 1
ATOM 3939 N N . ASN A 1 495 ? -12.75 12.484 47.156 1 33.03 495 ASN A N 1
ATOM 3940 C CA . ASN A 1 495 ? -11.562 12.68 47.969 1 33.03 495 ASN A CA 1
ATOM 3941 C C . ASN A 1 495 ? -10.32 12.086 47.312 1 33.03 495 ASN A C 1
ATOM 3943 O O . ASN A 1 495 ? -9.195 12.344 47.75 1 33.03 495 ASN A O 1
ATOM 3947 N N . SER A 1 496 ? -10.266 10.75 47.188 1 34.06 496 SER A N 1
ATOM 3948 C CA . SER A 1 496 ? -8.852 10.383 47.094 1 34.06 496 SER A CA 1
ATOM 3949 C C . SER A 1 496 ? -8.242 10.867 45.781 1 34.06 496 SER A C 1
ATOM 3951 O O . SER A 1 496 ? -8.766 10.586 44.688 1 34.06 496 SER A O 1
ATOM 3953 N N . THR A 1 497 ? -7.656 12.07 45.562 1 37.72 497 THR A N 1
ATOM 3954 C CA . THR A 1 497 ? -6.637 12.664 44.719 1 37.72 497 THR A CA 1
ATOM 3955 C C . THR A 1 497 ? -6.066 11.625 43.75 1 37.72 497 THR A C 1
ATOM 3957 O O . THR A 1 497 ? -5.539 11.977 42.688 1 37.72 497 THR A O 1
ATOM 3960 N N . GLU A 1 498 ? -5.602 10.586 44.281 1 38.81 498 GLU A N 1
ATOM 3961 C CA . GLU A 1 498 ? -4.723 9.523 43.812 1 38.81 498 GLU A CA 1
ATOM 3962 C C . GLU A 1 498 ? -5.305 8.836 42.562 1 38.81 498 GLU A C 1
ATOM 3964 O O . GLU A 1 498 ? -4.574 8.195 41.812 1 38.81 498 GLU A O 1
ATOM 3969 N N . GLU A 1 499 ? -6.641 8.602 42.438 1 43.41 499 GLU A N 1
ATOM 3970 C CA . GLU A 1 499 ? -7.113 7.664 41.438 1 43.41 499 GLU A CA 1
ATOM 3971 C C . GLU A 1 499 ? -7.477 8.398 40.125 1 43.41 499 GLU A C 1
ATOM 3973 O O . GLU A 1 499 ? -8.375 7.973 39.406 1 43.41 499 GLU A O 1
ATOM 3978 N N . ARG A 1 500 ? -7.488 9.57 40.031 1 55.47 500 ARG A N 1
ATOM 3979 C CA . ARG A 1 500 ? -7.703 10.086 38.688 1 55.47 500 ARG A CA 1
ATOM 3980 C C . ARG A 1 500 ? -6.867 9.32 37.656 1 55.47 500 ARG A C 1
ATOM 3982 O O . ARG A 1 500 ? -5.656 9.18 37.812 1 55.47 500 ARG A O 1
ATOM 3989 N N . GLY A 1 501 ? -7.344 8.227 37.062 1 79.12 501 GLY A N 1
ATOM 3990 C CA . GLY A 1 501 ? -6.879 7.059 36.312 1 79.12 501 GLY A CA 1
ATOM 3991 C C . GLY A 1 501 ? -6.133 7.414 35.062 1 79.12 501 GLY A C 1
ATOM 3992 O O . GLY A 1 501 ? -5.957 8.594 34.75 1 79.12 501 GLY A O 1
ATOM 3993 N N . PHE A 1 502 ? -5.27 6.793 34.625 1 87.94 502 PHE A N 1
ATOM 3994 C CA . PHE A 1 502 ? -4.465 6.871 33.406 1 87.94 502 PHE A CA 1
ATOM 3995 C C . PHE A 1 502 ? -5.23 7.578 32.312 1 87.94 502 PHE A C 1
ATOM 3997 O O . PHE A 1 502 ? -4.691 8.453 31.625 1 87.94 502 PHE A O 1
ATOM 4004 N N . SER A 1 503 ? -6.461 7.398 32.219 1 90.38 503 SER A N 1
ATOM 4005 C CA . SER A 1 503 ? -7.277 7.969 31.172 1 90.38 503 SER A CA 1
ATOM 4006 C C . SER A 1 503 ? -7.48 9.469 31.359 1 90.38 503 SER A C 1
ATOM 4008 O O . SER A 1 503 ? -7.492 10.234 30.391 1 90.38 503 SER A O 1
ATOM 4010 N N . HIS A 1 504 ? -7.652 9.883 32.562 1 92 504 HIS A N 1
ATOM 4011 C CA . HIS A 1 504 ? -7.812 11.297 32.844 1 92 504 HIS A CA 1
ATOM 4012 C C . HIS A 1 504 ? -6.535 12.07 32.531 1 92 504 HIS A C 1
ATOM 4014 O O . HIS A 1 504 ? -6.59 13.133 31.906 1 92 504 HIS A O 1
ATOM 4020 N N . ASP A 1 505 ? -5.457 11.531 32.969 1 93.81 505 ASP A N 1
ATOM 4021 C CA . ASP A 1 505 ? -4.18 12.203 32.75 1 93.81 505 ASP A CA 1
ATOM 4022 C C . ASP A 1 505 ? -3.908 12.367 31.234 1 93.81 505 ASP A C 1
ATOM 4024 O O . ASP A 1 505 ? -3.4 13.406 30.812 1 93.81 505 ASP A O 1
ATOM 4028 N N . MET A 1 506 ? -4.207 11.344 30.531 1 95.19 506 MET A N 1
ATOM 4029 C CA . MET A 1 506 ? -3.984 11.398 29.078 1 95.19 506 MET A CA 1
ATOM 4030 C C . MET A 1 506 ? -4.93 12.391 28.422 1 95.19 506 MET A C 1
ATOM 4032 O O . MET A 1 506 ? -4.555 13.062 27.453 1 95.19 506 MET A O 1
ATOM 4036 N N . ALA A 1 507 ? -6.121 12.461 28.906 1 95.31 507 ALA A N 1
ATOM 4037 C CA . ALA A 1 507 ? -7.066 13.453 28.391 1 95.31 507 ALA A CA 1
ATOM 4038 C C . ALA A 1 507 ? -6.57 14.875 28.656 1 95.31 507 ALA A C 1
ATOM 4040 O O . ALA A 1 507 ? -6.641 15.727 27.766 1 95.31 507 ALA A O 1
ATOM 4041 N N . VAL A 1 508 ? -6.105 15.07 29.828 1 96.56 508 VAL A N 1
ATOM 4042 C CA . VAL A 1 508 ? -5.586 16.391 30.188 1 96.56 508 VAL A CA 1
ATOM 4043 C C . VAL A 1 508 ? -4.395 16.734 29.297 1 96.56 508 VAL A C 1
ATOM 4045 O O . VAL A 1 508 ? -4.273 17.859 28.828 1 96.56 508 VAL A O 1
ATOM 4048 N N . MET A 1 509 ? -3.516 15.75 29.047 1 97.06 509 MET A N 1
ATOM 4049 C CA . MET A 1 509 ? -2.373 15.969 28.172 1 97.06 509 MET A CA 1
ATOM 4050 C C . MET A 1 509 ? -2.834 16.375 26.766 1 97.06 509 MET A C 1
ATOM 4052 O O . MET A 1 509 ? -2.24 17.25 26.141 1 97.06 509 MET A O 1
ATOM 4056 N N . THR A 1 510 ? -3.822 15.703 26.328 1 97.38 510 THR A N 1
ATOM 4057 C CA . THR A 1 510 ? -4.375 15.977 25.016 1 97.38 510 THR A CA 1
ATOM 4058 C C . THR A 1 510 ? -4.914 17.406 24.938 1 97.38 510 THR A C 1
ATOM 4060 O O . THR A 1 510 ? -4.637 18.125 23.969 1 97.38 510 THR A O 1
ATOM 4063 N N . LEU A 1 511 ? -5.609 17.828 25.938 1 97.94 511 LEU A N 1
ATOM 4064 C CA . LEU A 1 511 ? -6.191 19.156 25.984 1 97.94 511 LEU A CA 1
ATOM 4065 C C . LEU A 1 511 ? -5.102 20.219 26.094 1 97.94 511 LEU A C 1
ATOM 4067 O O . LEU A 1 511 ? -5.16 21.25 25.422 1 97.94 511 LEU A O 1
ATOM 4071 N N . GLU A 1 512 ? -4.18 19.938 26.891 1 97.88 512 GLU A N 1
ATOM 4072 C CA . GLU A 1 512 ? -3.062 20.875 27.031 1 97.88 512 GLU A CA 1
ATOM 4073 C C . GLU A 1 512 ? -2.316 21.031 25.703 1 97.88 512 GLU A C 1
ATOM 4075 O O . GLU A 1 512 ? -1.917 22.141 25.344 1 97.88 512 GLU A O 1
ATOM 4080 N N . SER A 1 513 ? -2.105 19.938 25.062 1 98.25 513 SER A N 1
ATOM 4081 C CA . SER A 1 513 ? -1.424 19.984 23.781 1 98.25 513 SER A CA 1
ATOM 4082 C C . SER A 1 513 ? -2.223 20.797 22.75 1 98.25 513 SER A C 1
ATOM 4084 O O . SER A 1 513 ? -1.646 21.531 21.953 1 98.25 513 SER A O 1
ATOM 4086 N N . ALA A 1 514 ? -3.504 20.609 22.734 1 98.5 514 ALA A N 1
ATOM 4087 C CA . ALA A 1 514 ? -4.363 21.375 21.828 1 98.5 514 ALA A CA 1
ATOM 4088 C C . ALA A 1 514 ? -4.266 22.859 22.125 1 98.5 514 ALA A C 1
ATOM 4090 O O . ALA A 1 514 ? -4.16 23.672 21.203 1 98.5 514 ALA A O 1
ATOM 4091 N N . MET A 1 515 ? -4.332 23.234 23.391 1 98.19 515 MET A N 1
ATOM 4092 C CA . MET A 1 515 ? -4.23 24.625 23.781 1 98.19 515 MET A CA 1
ATOM 4093 C C . MET A 1 515 ? -2.863 25.203 23.438 1 98.19 515 MET A C 1
ATOM 4095 O O . MET A 1 515 ? -2.766 26.328 22.938 1 98.19 515 MET A O 1
ATOM 4099 N N . LYS A 1 516 ? -1.861 24.406 23.688 1 97.44 516 LYS A N 1
ATOM 4100 C CA . LYS A 1 516 ? -0.506 24.859 23.375 1 97.44 516 LYS A CA 1
ATOM 4101 C C . LYS A 1 516 ? -0.331 25.062 21.875 1 97.44 516 LYS A C 1
ATOM 4103 O O . LYS A 1 516 ? 0.385 25.969 21.438 1 97.44 516 LYS A O 1
ATOM 4108 N N . MET A 1 517 ? -0.91 24.203 21.078 1 97.81 517 MET A N 1
ATOM 4109 C CA . MET A 1 517 ? -0.858 24.359 19.625 1 97.81 517 MET A CA 1
ATOM 4110 C C . MET A 1 517 ? -1.448 25.703 19.203 1 97.81 517 MET A C 1
ATOM 4112 O O . MET A 1 517 ? -0.868 26.406 18.375 1 97.81 517 MET A O 1
ATOM 4116 N N . LEU A 1 518 ? -2.527 26.062 19.797 1 97.69 518 LEU A N 1
ATOM 4117 C CA . LEU A 1 518 ? -3.178 27.328 19.453 1 97.69 518 LEU A CA 1
ATOM 4118 C C . LEU A 1 518 ? -2.387 28.5 20 1 97.69 518 LEU A C 1
ATOM 4120 O O . LEU A 1 518 ? -2.406 29.594 19.422 1 97.69 518 LEU A O 1
ATOM 4124 N N . ASP A 1 519 ? -1.693 28.266 21.062 1 95.81 519 ASP A N 1
ATOM 4125 C CA . ASP A 1 519 ? -0.888 29.312 21.672 1 95.81 519 ASP A CA 1
ATOM 4126 C C . ASP A 1 519 ? 0.292 29.688 20.766 1 95.81 519 ASP A C 1
ATOM 4128 O O . ASP A 1 519 ? 0.881 30.766 20.922 1 95.81 519 ASP A O 1
ATOM 4132 N N . LEU A 1 520 ? 0.656 28.797 19.891 1 95.38 520 LEU A N 1
ATOM 4133 C CA . LEU A 1 520 ? 1.727 29.094 18.938 1 95.38 520 LEU A CA 1
ATOM 4134 C C . LEU A 1 520 ? 1.31 30.219 17.984 1 95.38 520 LEU A C 1
ATOM 4136 O O . LEU A 1 520 ? 2.158 30.844 17.344 1 95.38 520 LEU A O 1
ATOM 4140 N N . LEU A 1 521 ? 0.022 30.453 17.938 1 96.19 521 LEU A N 1
ATOM 4141 C CA . LEU A 1 521 ? -0.519 31.438 17 1 96.19 521 LEU A CA 1
ATOM 4142 C C . LEU A 1 521 ? -0.759 32.781 17.672 1 96.19 521 LEU A C 1
ATOM 4144 O O . LEU A 1 521 ? -1.162 32.812 18.844 1 96.19 521 LEU A O 1
ATOM 4148 N N . PRO A 1 522 ? -0.591 33.781 16.938 1 94.81 522 PRO A N 1
ATOM 4149 C CA . PRO A 1 522 ? -0.989 35.094 17.484 1 94.81 522 PRO A CA 1
ATOM 4150 C C . PRO A 1 522 ? -2.486 35.188 17.766 1 94.81 522 PRO A C 1
ATOM 4152 O O . PRO A 1 522 ? -3.277 34.469 17.141 1 94.81 522 PRO A O 1
ATOM 4155 N N . ASP A 1 523 ? -2.852 36.031 18.641 1 93.38 523 ASP A N 1
ATOM 4156 C CA . ASP A 1 523 ? -4.258 36.188 18.984 1 93.38 523 ASP A CA 1
ATOM 4157 C C . ASP A 1 523 ? -5.059 36.719 17.812 1 93.38 523 ASP A C 1
ATOM 4159 O O . ASP A 1 523 ? -6.199 36.312 17.578 1 93.38 523 ASP A O 1
ATOM 4163 N N . GLU A 1 524 ? -4.387 37.625 17.125 1 93.75 524 GLU A N 1
ATOM 4164 C CA . GLU A 1 524 ? -5.004 38.125 15.891 1 93.75 524 GLU A CA 1
ATOM 4165 C C . GLU A 1 524 ? -4.547 37.312 14.688 1 93.75 524 GLU A C 1
ATOM 4167 O O . GLU A 1 524 ? -3.35 37.25 14.391 1 93.75 524 GLU A O 1
ATOM 4172 N N . PRO A 1 525 ? -5.508 36.75 14.023 1 94.19 525 PRO A N 1
ATOM 4173 C CA . PRO A 1 525 ? -5.133 35.906 12.883 1 94.19 525 PRO A CA 1
ATOM 4174 C C . PRO A 1 525 ? -4.383 36.688 11.805 1 94.19 525 PRO A C 1
ATOM 4176 O O . PRO A 1 525 ? -4.715 37.844 11.523 1 94.19 525 PRO A O 1
ATOM 4179 N N . SER A 1 526 ? -3.359 36.094 11.281 1 91.94 526 SER A N 1
ATOM 4180 C CA . SER A 1 526 ? -2.521 36.656 10.234 1 91.94 526 SER A CA 1
ATOM 4181 C C . SER A 1 526 ? -2.166 35.625 9.18 1 91.94 526 SER A C 1
ATOM 4183 O O . SER A 1 526 ? -1.486 34.625 9.477 1 91.94 526 SER A O 1
ATOM 4185 N N . SER A 1 527 ? -2.568 35.938 7.984 1 90.25 527 SER A N 1
ATOM 4186 C CA . SER A 1 527 ? -2.236 35.031 6.887 1 90.25 527 SER A CA 1
ATOM 4187 C C . SER A 1 527 ? -0.731 34.969 6.641 1 90.25 527 SER A C 1
ATOM 4189 O O . SER A 1 527 ? -0.182 33.938 6.297 1 90.25 527 SER A O 1
ATOM 4191 N N . VAL A 1 528 ? -0.08 36.062 6.809 1 89 528 VAL A N 1
ATOM 4192 C CA . VAL A 1 528 ? 1.361 36.156 6.602 1 89 528 VAL A CA 1
ATOM 4193 C C . VAL A 1 528 ? 2.082 35.25 7.605 1 89 528 VAL A C 1
ATOM 4195 O O . VAL A 1 528 ? 3.006 34.531 7.246 1 89 528 VAL A O 1
ATOM 4198 N N . HIS A 1 529 ? 1.604 35.312 8.781 1 92.75 529 HIS A N 1
ATOM 4199 C CA . HIS A 1 529 ? 2.207 34.5 9.82 1 92.75 529 HIS A CA 1
ATOM 4200 C C . HIS A 1 529 ? 2.012 33 9.523 1 92.75 529 HIS A C 1
ATOM 4202 O O . HIS A 1 529 ? 2.945 32.219 9.664 1 92.75 529 HIS A O 1
ATOM 4208 N N . LEU A 1 530 ? 0.861 32.656 9.125 1 94.81 530 LEU A N 1
ATOM 4209 C CA . LEU A 1 530 ? 0.513 31.281 8.828 1 94.81 530 LEU A CA 1
ATOM 4210 C C . LEU A 1 530 ? 1.434 30.703 7.754 1 94.81 530 LEU A C 1
ATOM 4212 O O . LEU A 1 530 ? 2.01 29.625 7.934 1 94.81 530 LEU A O 1
ATOM 4216 N N . TYR A 1 531 ? 1.643 31.422 6.699 1 92.62 531 TYR A N 1
ATOM 4217 C CA . TYR A 1 531 ? 2.344 30.891 5.539 1 92.62 531 TYR A CA 1
ATOM 4218 C C . TYR A 1 531 ? 3.854 31.016 5.703 1 92.62 531 TYR A C 1
ATOM 4220 O O . TYR A 1 531 ? 4.617 30.234 5.148 1 92.62 531 TYR A O 1
ATOM 4228 N N . GLN A 1 532 ? 4.273 31.875 6.547 1 91.81 532 GLN A N 1
ATOM 4229 C CA . GLN A 1 532 ? 5.703 32.094 6.727 1 91.81 532 GLN A CA 1
ATOM 4230 C C . GLN A 1 532 ? 6.266 31.156 7.793 1 91.81 532 GLN A C 1
ATOM 4232 O O . GLN A 1 532 ? 7.414 30.719 7.699 1 91.81 532 GLN A O 1
ATOM 4237 N N . PHE A 1 533 ? 5.383 30.844 8.773 1 93.75 533 PHE A N 1
ATOM 4238 C CA . PHE A 1 533 ? 6.012 30.203 9.922 1 93.75 533 PHE A CA 1
ATOM 4239 C C . PHE A 1 533 ? 5.312 28.891 10.266 1 93.75 533 PHE A C 1
ATOM 4241 O O . PHE A 1 533 ? 5.848 28.062 11.008 1 93.75 533 PHE A O 1
ATOM 4248 N N . CYS A 1 534 ? 4.164 28.688 9.82 1 96.5 534 CYS A N 1
ATOM 4249 C CA . CYS A 1 534 ? 3.402 27.484 10.188 1 96.5 534 CYS A CA 1
ATOM 4250 C C . CYS A 1 534 ? 3.43 26.469 9.062 1 96.5 534 CYS A C 1
ATOM 4252 O O . CYS A 1 534 ? 3.83 26.781 7.938 1 96.5 534 CYS A O 1
ATOM 4254 N N . PRO A 1 535 ? 3.178 25.203 9.383 1 97.25 535 PRO A N 1
ATOM 4255 C CA . PRO A 1 535 ? 3.041 24.203 8.32 1 97.25 535 PRO A CA 1
ATOM 4256 C C . PRO A 1 535 ? 1.799 24.422 7.461 1 97.25 535 PRO A C 1
ATOM 4258 O O . PRO A 1 535 ? 0.812 23.703 7.598 1 97.25 535 PRO A O 1
ATOM 4261 N N . TRP A 1 536 ? 1.914 25.25 6.531 1 96.44 536 TRP A N 1
ATOM 4262 C CA . TRP A 1 536 ? 0.774 25.781 5.797 1 96.44 536 TRP A CA 1
ATOM 4263 C C . TRP A 1 536 ? 0.054 24.688 5.027 1 96.44 536 TRP A C 1
ATOM 4265 O O . TRP A 1 536 ? -1.155 24.766 4.801 1 96.44 536 TRP A O 1
ATOM 4275 N N . TRP A 1 537 ? 0.739 23.609 4.566 1 95.69 537 TRP A N 1
ATOM 4276 C CA . TRP A 1 537 ? 0.157 22.578 3.717 1 95.69 537 TRP A CA 1
ATOM 4277 C C . TRP A 1 537 ? -0.748 21.656 4.523 1 95.69 537 TRP A C 1
ATOM 4279 O O . TRP A 1 537 ? -1.553 20.922 3.955 1 95.69 537 TRP A O 1
ATOM 4289 N N . CYS A 1 538 ? -0.639 21.609 5.859 1 95.94 538 CYS A N 1
ATOM 4290 C CA . CYS A 1 538 ? -1.502 20.781 6.688 1 95.94 538 CYS A CA 1
ATOM 4291 C C . CYS A 1 538 ? -2.043 21.562 7.875 1 95.94 538 CYS A C 1
ATOM 4293 O O . CYS A 1 538 ? -2.473 20.969 8.867 1 95.94 538 CYS A O 1
ATOM 4295 N N . PHE A 1 539 ? -2.061 22.875 7.836 1 97.31 539 PHE A N 1
ATOM 4296 C CA . PHE A 1 539 ? -2.459 23.75 8.938 1 97.31 539 PHE A CA 1
ATOM 4297 C C . PHE A 1 539 ? -3.928 23.547 9.281 1 97.31 539 PHE A C 1
ATOM 4299 O O . PHE A 1 539 ? -4.293 23.484 10.461 1 97.31 539 PHE A O 1
ATOM 4306 N N . LEU A 1 540 ? -4.75 23.453 8.281 1 97.88 540 LEU A N 1
ATOM 4307 C CA . LEU A 1 540 ? -6.172 23.25 8.523 1 97.88 540 LEU A CA 1
ATOM 4308 C C . LEU A 1 540 ? -6.398 21.969 9.344 1 97.88 540 LEU A C 1
ATOM 4310 O O . LEU A 1 540 ? -7.23 21.953 10.25 1 97.88 540 LEU A O 1
ATOM 4314 N N . HIS A 1 541 ? -5.703 20.953 9 1 97.56 541 HIS A N 1
ATOM 4315 C CA . HIS A 1 541 ? -5.777 19.703 9.734 1 97.56 541 HIS A CA 1
ATOM 4316 C C . HIS A 1 541 ? -5.438 19.906 11.211 1 97.56 541 HIS A C 1
ATOM 4318 O O . HIS A 1 541 ? -6.145 19.406 12.086 1 97.56 541 HIS A O 1
ATOM 4324 N N . TYR A 1 542 ? -4.445 20.672 11.5 1 98.19 542 TYR A N 1
ATOM 4325 C CA . TYR A 1 542 ? -3.975 20.859 12.867 1 98.19 542 TYR A CA 1
ATOM 4326 C C . TYR A 1 542 ? -4.961 21.719 13.664 1 98.19 542 TYR A C 1
ATOM 4328 O O . TYR A 1 542 ? -5.254 21.406 14.82 1 98.19 542 TYR A O 1
ATOM 4336 N N . ILE A 1 543 ? -5.441 22.734 13.055 1 98.06 543 ILE A N 1
ATOM 4337 C CA . ILE A 1 543 ? -6.383 23.578 13.766 1 98.06 543 ILE A CA 1
ATOM 4338 C C . ILE A 1 543 ? -7.672 22.812 14.039 1 98.06 543 ILE A C 1
ATOM 4340 O O . ILE A 1 543 ? -8.273 22.969 15.109 1 98.06 543 ILE A O 1
ATOM 4344 N N . MET A 1 544 ? -8.086 22.031 13.086 1 98.31 544 MET A N 1
ATOM 4345 C CA . MET A 1 544 ? -9.289 21.219 13.289 1 98.31 544 MET A CA 1
ATOM 4346 C C . MET A 1 544 ? -9.078 20.188 14.391 1 98.31 544 MET A C 1
ATOM 4348 O O . MET A 1 544 ? -10 19.906 15.164 1 98.31 544 MET A O 1
ATOM 4352 N N . GLN A 1 545 ? -7.91 19.594 14.484 1 97.88 545 GLN A N 1
ATOM 4353 C CA . GLN A 1 545 ? -7.59 18.672 15.562 1 97.88 545 GLN A CA 1
ATOM 4354 C C . GLN A 1 545 ? -7.734 19.344 16.922 1 97.88 545 GLN A C 1
ATOM 4356 O O . GLN A 1 545 ? -8.359 18.797 17.828 1 97.88 545 GLN A O 1
ATOM 4361 N N . ALA A 1 546 ? -7.191 20.484 16.984 1 98.31 546 ALA A N 1
ATOM 4362 C CA . ALA A 1 546 ? -7.219 21.219 18.25 1 98.31 546 ALA A CA 1
ATOM 4363 C C . ALA A 1 546 ? -8.633 21.688 18.594 1 98.31 546 ALA A C 1
ATOM 4365 O O . ALA A 1 546 ? -9.102 21.516 19.719 1 98.31 546 ALA A O 1
ATOM 4366 N N . ALA A 1 547 ? -9.289 22.203 17.625 1 98 547 ALA A N 1
ATOM 4367 C CA . ALA A 1 547 ? -10.633 22.75 17.828 1 98 547 ALA A CA 1
ATOM 4368 C C . ALA A 1 547 ? -11.594 21.641 18.266 1 98 547 ALA A C 1
ATOM 4370 O O . ALA A 1 547 ? -12.367 21.844 19.219 1 98 547 ALA A O 1
ATOM 4371 N N . THR A 1 548 ? -11.586 20.531 17.594 1 97 548 THR A N 1
ATOM 4372 C CA . THR A 1 548 ? -12.539 19.469 17.891 1 97 548 THR A CA 1
ATOM 4373 C C . THR A 1 548 ? -12.344 18.938 19.297 1 97 548 THR A C 1
ATOM 4375 O O . THR A 1 548 ? -13.312 18.688 20.016 1 97 548 THR A O 1
ATOM 4378 N N . VAL A 1 549 ? -11.133 18.797 19.734 1 96.81 549 VAL A N 1
ATOM 4379 C CA . VAL A 1 549 ? -10.836 18.266 21.062 1 96.81 549 VAL A CA 1
ATOM 4380 C C . VAL A 1 549 ? -11.305 19.266 22.125 1 96.81 549 VAL A C 1
ATOM 4382 O O . VAL A 1 549 ? -11.883 18.875 23.141 1 96.81 549 VAL A O 1
ATOM 4385 N N . ILE A 1 550 ? -11.07 20.484 21.922 1 97.62 550 ILE A N 1
ATOM 4386 C CA . ILE A 1 550 ? -11.43 21.516 22.891 1 97.62 550 ILE A CA 1
ATOM 4387 C C . ILE A 1 550 ? -12.945 21.641 22.953 1 97.62 550 ILE A C 1
ATOM 4389 O O . ILE A 1 550 ? -13.523 21.703 24.047 1 97.62 550 ILE A O 1
ATOM 4393 N N . ILE A 1 551 ? -13.617 21.672 21.828 1 96.12 551 ILE A N 1
ATOM 4394 C CA . ILE A 1 551 ? -15.07 21.797 21.781 1 96.12 551 ILE A CA 1
ATOM 4395 C C . ILE A 1 551 ? -15.711 20.578 22.453 1 96.12 551 ILE A C 1
ATOM 4397 O O . ILE A 1 551 ? -16.719 20.703 23.156 1 96.12 551 ILE A O 1
ATOM 4401 N N . LEU A 1 552 ? -15.156 19.406 22.219 1 94.5 552 LEU A N 1
ATOM 4402 C CA . LEU A 1 552 ? -15.664 18.203 22.844 1 94.5 552 LEU A CA 1
ATOM 4403 C C . LEU A 1 552 ? -15.586 18.312 24.375 1 94.5 552 LEU A C 1
ATOM 4405 O O . LEU A 1 552 ? -16.516 17.922 25.078 1 94.5 552 LEU A O 1
ATOM 4409 N N . GLU A 1 553 ? -14.461 18.797 24.844 1 94.88 553 GLU A N 1
ATOM 4410 C CA . GLU A 1 553 ? -14.305 18.984 26.281 1 94.88 553 GLU A CA 1
ATOM 4411 C C . GLU A 1 553 ? -15.367 19.938 26.844 1 94.88 553 GLU A C 1
ATOM 4413 O O . GLU A 1 553 ? -15.914 19.703 27.922 1 94.88 553 GLU A O 1
ATOM 4418 N N . LEU A 1 554 ? -15.625 20.953 26.125 1 93.69 554 LEU A N 1
ATOM 4419 C CA . LEU A 1 554 ? -16.656 21.906 26.531 1 93.69 554 LEU A CA 1
ATOM 4420 C C . LEU A 1 554 ? -18.031 21.25 26.531 1 93.69 554 LEU A C 1
ATOM 4422 O O . LEU A 1 554 ? -18.859 21.516 27.406 1 93.69 554 LEU A O 1
ATOM 4426 N N . LEU A 1 555 ? -18.234 20.438 25.531 1 90.69 555 LEU A N 1
ATOM 4427 C CA . LEU A 1 555 ? -19.516 19.734 25.438 1 90.69 555 LEU A CA 1
ATOM 4428 C C . LEU A 1 555 ? -19.656 18.719 26.578 1 90.69 555 LEU A C 1
ATOM 4430 O O . LEU A 1 555 ? -20.781 18.422 27 1 90.69 555 LEU A O 1
ATOM 4434 N N . PHE A 1 556 ? -18.516 18.25 27.094 1 88.25 556 PHE A N 1
ATOM 4435 C CA . PHE A 1 556 ? -18.516 17.344 28.219 1 88.25 556 PHE A CA 1
ATOM 4436 C C . PHE A 1 556 ? -18.609 18.109 29.531 1 88.25 556 PHE A C 1
ATOM 4438 O O . PHE A 1 556 ? -18.406 17.531 30.609 1 88.25 556 PHE A O 1
ATOM 4445 N N . ARG A 1 557 ? -18.797 19.391 29.469 1 87.81 557 ARG A N 1
ATOM 4446 C CA . ARG A 1 557 ? -18.922 20.25 30.641 1 87.81 557 ARG A CA 1
ATOM 4447 C C . ARG A 1 557 ? -17.625 20.312 31.438 1 87.81 557 ARG A C 1
ATOM 4449 O O . ARG A 1 557 ? -17.625 20.281 32.656 1 87.81 557 ARG A O 1
ATOM 4456 N N . CYS A 1 558 ? -16.5 20.125 30.656 1 91.31 558 CYS A N 1
ATOM 4457 C CA . CYS A 1 558 ? -15.156 20.266 31.203 1 91.31 558 CYS A CA 1
ATOM 4458 C C . CYS A 1 558 ? -14.906 19.25 32.312 1 91.31 558 CYS A C 1
ATOM 4460 O O . CYS A 1 558 ? -14.445 19.594 33.406 1 91.31 558 CYS A O 1
ATOM 4462 N N . VAL A 1 559 ? -15.227 18.078 32.062 1 89.62 559 VAL A N 1
ATOM 4463 C CA . VAL A 1 559 ? -15.102 16.984 33.031 1 89.62 559 VAL A CA 1
ATOM 4464 C C . VAL A 1 559 ? -13.625 16.766 33.375 1 89.62 559 VAL A C 1
ATOM 4466 O O . VAL A 1 559 ? -13.289 16.453 34.5 1 89.62 559 VAL A O 1
ATOM 4469 N N . HIS A 1 560 ? -12.758 17.031 32.438 1 92.31 560 HIS A N 1
ATOM 4470 C CA . HIS A 1 560 ? -11.344 16.734 32.656 1 92.31 560 HIS A CA 1
ATOM 4471 C C . HIS A 1 560 ? -10.602 17.953 33.188 1 92.31 560 HIS A C 1
ATOM 4473 O O . HIS A 1 560 ? -9.625 17.812 33.938 1 92.31 560 HIS A O 1
ATOM 4479 N N . MET A 1 561 ? -11.039 19.141 32.719 1 93.25 561 MET A N 1
ATOM 4480 C CA . MET A 1 561 ? -10.398 20.375 33.156 1 93.25 561 MET A CA 1
ATOM 4481 C C . MET A 1 561 ? -11.438 21.391 33.625 1 93.25 561 MET A C 1
ATOM 4483 O O . MET A 1 561 ? -11.562 22.484 33.062 1 93.25 561 MET A O 1
ATOM 4487 N N . PRO A 1 562 ? -12.039 21.141 34.719 1 91.38 562 PRO A N 1
ATOM 4488 C CA . PRO A 1 562 ? -13.125 22.016 35.156 1 91.38 562 PRO A CA 1
ATOM 4489 C C . PRO A 1 562 ? -12.641 23.422 35.531 1 91.38 562 PRO A C 1
ATOM 4491 O O . PRO A 1 562 ? -13.359 24.391 35.312 1 91.38 562 PRO A O 1
ATOM 4494 N N . ASP A 1 563 ? -11.406 23.547 35.969 1 92.75 563 ASP A N 1
ATOM 4495 C CA . ASP A 1 563 ? -10.883 24.828 36.438 1 92.75 563 ASP A CA 1
ATOM 4496 C C . ASP A 1 563 ? -10.414 25.688 35.281 1 92.75 563 ASP A C 1
ATOM 4498 O O . ASP A 1 563 ? -10.094 26.859 35.438 1 92.75 563 ASP A O 1
ATOM 4502 N N . ARG A 1 564 ? -10.461 25.156 34.156 1 94.44 564 ARG A N 1
ATOM 4503 C CA . ARG A 1 564 ? -9.914 25.891 33 1 94.44 564 ARG A CA 1
ATOM 4504 C C . ARG A 1 564 ? -10.992 26.141 31.953 1 94.44 564 ARG A C 1
ATOM 4506 O O . ARG A 1 564 ? -10.688 26.25 30.766 1 94.44 564 ARG A O 1
ATOM 4513 N N . GLN A 1 565 ? -12.188 26.203 32.312 1 93.44 565 GLN A N 1
ATOM 4514 C CA . GLN A 1 565 ? -13.305 26.375 31.406 1 93.44 565 GLN A CA 1
ATOM 4515 C C . GLN A 1 565 ? -13.148 27.672 30.594 1 93.44 565 GLN A C 1
ATOM 4517 O O . GLN A 1 565 ? -13.336 27.672 29.375 1 93.44 565 GLN A O 1
ATOM 4522 N N . SER A 1 566 ? -12.828 28.75 31.266 1 92.81 566 SER A N 1
ATOM 4523 C CA . SER A 1 566 ? -12.695 30.031 30.594 1 92.81 566 SER A CA 1
ATOM 4524 C C . SER A 1 566 ? -11.578 30 29.547 1 92.81 566 SER A C 1
ATOM 4526 O O . SER A 1 566 ? -11.719 30.547 28.453 1 92.81 566 SER A O 1
ATOM 4528 N N . SER A 1 567 ? -10.484 29.375 29.953 1 95.56 567 SER A N 1
ATOM 4529 C CA . SER A 1 567 ? -9.359 29.266 29.031 1 95.56 567 SER A CA 1
ATOM 4530 C C . SER A 1 567 ? -9.719 28.422 27.812 1 95.56 567 SER A C 1
ATOM 4532 O O . SER A 1 567 ? -9.273 28.703 26.703 1 95.56 567 SER A O 1
ATOM 4534 N N . LEU A 1 568 ? -10.469 27.438 28.062 1 96.38 568 LEU A N 1
ATOM 4535 C CA . LEU A 1 568 ? -10.898 26.562 26.984 1 96.38 568 LEU A CA 1
ATOM 4536 C C . LEU A 1 568 ? -11.82 27.297 26.016 1 96.38 568 LEU A C 1
ATOM 4538 O O . LEU A 1 568 ? -11.711 27.125 24.797 1 96.38 568 LEU A O 1
ATOM 4542 N N . ILE A 1 569 ? -12.688 28.047 26.516 1 95 569 ILE A N 1
ATOM 4543 C CA . ILE A 1 569 ? -13.602 28.828 25.688 1 95 569 ILE A CA 1
ATOM 4544 C C . ILE A 1 569 ? -12.812 29.812 24.828 1 95 569 ILE A C 1
ATOM 4546 O O . ILE A 1 569 ? -13.086 29.984 23.641 1 95 569 ILE A O 1
ATOM 4550 N N . GLN A 1 570 ? -11.836 30.438 25.484 1 94.75 570 GLN A N 1
ATOM 4551 C CA . GLN A 1 570 ? -11.016 31.391 24.75 1 94.75 570 GLN A CA 1
ATOM 4552 C C . GLN A 1 570 ? -10.242 30.703 23.625 1 94.75 570 GLN A C 1
ATOM 4554 O O . GLN A 1 570 ? -10.094 31.25 22.531 1 94.75 570 GLN A O 1
ATOM 4559 N N . SER A 1 571 ? -9.727 29.547 23.891 1 96.81 571 SER A N 1
ATOM 4560 C CA . SER A 1 571 ? -9.016 28.781 22.891 1 96.81 571 SER A CA 1
ATOM 4561 C C . SER A 1 571 ? -9.945 28.359 21.75 1 96.81 571 SER A C 1
ATOM 4563 O O . SER A 1 571 ? -9.555 28.406 20.578 1 96.81 571 SER A O 1
ATOM 4565 N N . ALA A 1 572 ? -11.117 27.953 22.094 1 96.69 572 ALA A N 1
ATOM 4566 C CA . ALA A 1 572 ? -12.102 27.578 21.078 1 96.69 572 ALA A CA 1
ATOM 4567 C C . ALA A 1 572 ? -12.438 28.766 20.188 1 96.69 572 ALA A C 1
ATOM 4569 O O . ALA A 1 572 ? -12.508 28.641 18.953 1 96.69 572 ALA A O 1
ATOM 4570 N N . LYS A 1 573 ? -12.641 29.938 20.812 1 95.5 573 LYS A N 1
ATOM 4571 C CA . LYS A 1 573 ? -12.922 31.156 20.047 1 95.5 573 LYS A CA 1
ATOM 4572 C C . LYS A 1 573 ? -11.766 31.5 19.125 1 95.5 573 LYS A C 1
ATOM 4574 O O . LYS A 1 573 ? -11.977 31.922 17.984 1 95.5 573 LYS A O 1
ATOM 4579 N N . LYS A 1 574 ? -10.578 31.391 19.672 1 96.5 574 LYS A N 1
ATOM 4580 C CA . LYS A 1 574 ? -9.391 31.672 18.875 1 96.5 574 LYS A CA 1
ATOM 4581 C C . LYS A 1 574 ? -9.328 30.781 17.641 1 96.5 574 LYS A C 1
ATOM 4583 O O . LYS A 1 574 ? -9.008 31.25 16.531 1 96.5 574 LYS A O 1
ATOM 4588 N N . SER A 1 575 ? -9.57 29.469 17.781 1 97.38 575 SER A N 1
ATOM 4589 C CA . SER A 1 575 ? -9.562 28.547 16.656 1 97.38 575 SER A CA 1
ATOM 4590 C C . SER A 1 575 ? -10.594 28.938 15.602 1 97.38 575 SER A C 1
ATOM 4592 O O . SER A 1 575 ? -10.32 28.891 14.406 1 97.38 575 SER A O 1
ATOM 4594 N N . VAL A 1 576 ? -11.75 29.359 16.016 1 96.62 576 VAL A N 1
ATOM 4595 C CA . VAL A 1 576 ? -12.82 29.766 15.102 1 96.62 576 VAL A CA 1
ATOM 4596 C C . VAL A 1 576 ? -12.43 31.031 14.359 1 96.62 576 VAL A C 1
ATOM 4598 O O . VAL A 1 576 ? -12.711 31.188 13.172 1 96.62 576 VAL A O 1
ATOM 4601 N N . ARG A 1 577 ? -11.758 31.984 15.008 1 96.75 577 ARG A N 1
ATOM 4602 C CA . ARG A 1 577 ? -11.297 33.219 14.359 1 96.75 577 ARG A CA 1
ATOM 4603 C C . ARG A 1 577 ? -10.273 32.906 13.273 1 96.75 577 ARG A C 1
ATOM 4605 O O . ARG A 1 577 ? -10.305 33.5 12.195 1 96.75 577 ARG A O 1
ATOM 4612 N N . TRP A 1 578 ? -9.398 32.031 13.609 1 97.25 578 TRP A N 1
ATOM 4613 C CA . TRP A 1 578 ? -8.391 31.656 12.633 1 97.25 578 TRP A CA 1
ATOM 4614 C C . TRP A 1 578 ? -9.023 30.938 11.445 1 97.25 578 TRP A C 1
ATOM 4616 O O . TRP A 1 578 ? -8.648 31.188 10.297 1 97.25 578 TRP A O 1
ATOM 4626 N N . LEU A 1 579 ? -9.977 30.047 11.711 1 97.31 579 LEU A N 1
ATOM 4627 C CA . LEU A 1 579 ? -10.688 29.359 10.633 1 97.31 579 LEU A CA 1
ATOM 4628 C C . LEU A 1 579 ? -11.438 30.359 9.766 1 97.31 579 LEU A C 1
ATOM 4630 O O . LEU A 1 579 ? -11.5 30.203 8.539 1 97.31 579 LEU A O 1
ATOM 4634 N N . TYR A 1 580 ? -11.961 31.359 10.344 1 96.31 580 TYR A N 1
ATOM 4635 C CA . TYR A 1 580 ? -12.68 32.375 9.602 1 96.31 580 TYR A CA 1
ATOM 4636 C C . TYR A 1 580 ? -11.742 33.125 8.656 1 96.31 580 TYR A C 1
ATOM 4638 O O . TYR A 1 580 ? -12.086 33.344 7.492 1 96.31 580 TYR A O 1
ATOM 4646 N N . MET A 1 581 ? -10.648 33.5 9.203 1 94.31 581 MET A N 1
ATOM 4647 C CA . MET A 1 581 ? -9.664 34.156 8.352 1 94.31 581 MET A CA 1
ATOM 4648 C C . MET A 1 581 ? -9.297 33.281 7.156 1 94.31 581 MET A C 1
ATOM 4650 O O . MET A 1 581 ? -9.258 33.781 6.02 1 94.31 581 MET A O 1
ATOM 4654 N N . MET A 1 582 ? -9.07 32.062 7.398 1 94.12 582 MET A N 1
ATOM 4655 C CA . MET A 1 582 ? -8.703 31.141 6.328 1 94.12 582 MET A CA 1
ATOM 4656 C C . MET A 1 582 ? -9.867 30.938 5.359 1 94.12 582 MET A C 1
ATOM 4658 O O . MET A 1 582 ? -9.648 30.656 4.176 1 94.12 582 MET A O 1
ATOM 4662 N N . SER A 1 583 ? -11.062 31.016 5.863 1 93.25 583 SER A N 1
ATOM 4663 C CA . SER A 1 583 ? -12.273 30.75 5.102 1 93.25 583 SER A CA 1
ATOM 4664 C C . SER A 1 583 ? -12.469 31.766 3.988 1 93.25 583 SER A C 1
ATOM 4666 O O . SER A 1 583 ? -13.203 31.516 3.029 1 93.25 583 SER A O 1
ATOM 4668 N N . THR A 1 584 ? -11.844 32.812 4.023 1 86.56 584 THR A N 1
ATOM 4669 C CA . THR A 1 584 ? -12.023 33.875 3.039 1 86.56 584 THR A CA 1
ATOM 4670 C C . THR A 1 584 ? -11.5 33.438 1.673 1 86.56 584 THR A C 1
ATOM 4672 O O . THR A 1 584 ? -12.008 33.875 0.639 1 86.56 584 THR A O 1
ATOM 4675 N N . HIS A 1 585 ? -10.57 32.5 1.672 1 81.94 585 HIS A N 1
ATOM 4676 C CA . HIS A 1 585 ? -9.977 32.156 0.381 1 81.94 585 HIS A CA 1
ATOM 4677 C C . HIS A 1 585 ? -9.875 30.656 0.194 1 81.94 585 HIS A C 1
ATOM 4679 O O . HIS A 1 585 ? -9.266 30.188 -0.771 1 81.94 585 HIS A O 1
ATOM 4685 N N . CYS A 1 586 ? -10.336 29.953 1.062 1 89.44 586 CYS A N 1
ATOM 4686 C CA . CYS A 1 586 ? -10.234 28.5 1 1 89.44 586 CYS A CA 1
ATOM 4687 C C . CYS A 1 586 ? -11.578 27.859 1.313 1 89.44 586 CYS A C 1
ATOM 4689 O O . CYS A 1 586 ? -12.109 28.016 2.414 1 89.44 586 CYS A O 1
ATOM 4691 N N . ILE A 1 587 ? -12.102 27.125 0.366 1 93.81 587 ILE A N 1
ATOM 4692 C CA . ILE A 1 587 ? -13.414 26.516 0.498 1 93.81 587 ILE A CA 1
ATOM 4693 C C . ILE A 1 587 ? -13.398 25.5 1.638 1 93.81 587 ILE A C 1
ATOM 4695 O O . ILE A 1 587 ? -14.359 25.406 2.406 1 93.81 587 ILE A O 1
ATOM 4699 N N . ALA A 1 588 ? -12.398 24.719 1.737 1 96.69 588 ALA A N 1
ATOM 4700 C CA . ALA A 1 588 ? -12.289 23.719 2.803 1 96.69 588 ALA A CA 1
ATOM 4701 C C . ALA A 1 588 ? -12.336 24.375 4.176 1 96.69 588 ALA A C 1
ATOM 4703 O O . ALA A 1 588 ? -13.008 23.891 5.086 1 96.69 588 ALA A O 1
ATOM 4704 N N . SER A 1 589 ? -11.609 25.469 4.324 1 96.56 589 SER A N 1
ATOM 4705 C CA . SER A 1 589 ? -11.594 26.188 5.594 1 96.56 589 SER A CA 1
ATOM 4706 C C . SER A 1 589 ? -12.953 26.797 5.898 1 96.56 589 SER A C 1
ATOM 4708 O O . SER A 1 589 ? -13.344 26.906 7.062 1 96.56 589 SER A O 1
ATOM 4710 N N . HIS A 1 590 ? -13.625 27.188 4.848 1 97.06 590 HIS A N 1
ATOM 4711 C CA . HIS A 1 590 ? -14.969 27.734 5.035 1 97.06 590 HIS A CA 1
ATOM 4712 C C . HIS A 1 590 ? -15.914 26.688 5.602 1 97.06 590 HIS A C 1
ATOM 4714 O O . HIS A 1 590 ? -16.656 26.969 6.551 1 97.06 590 HIS A O 1
ATOM 4720 N N . ARG A 1 591 ? -15.891 25.547 5.035 1 97.06 591 ARG A N 1
ATOM 4721 C CA . ARG A 1 591 ? -16.719 24.453 5.539 1 97.06 591 ARG A CA 1
ATOM 4722 C C . ARG A 1 591 ? -16.359 24.109 6.984 1 97.06 591 ARG A C 1
ATOM 4724 O O . ARG A 1 591 ? -17.234 23.906 7.812 1 97.06 591 ARG A O 1
ATOM 4731 N N . ALA A 1 592 ? -15.086 24.016 7.266 1 98.06 592 ALA A N 1
ATOM 4732 C CA . ALA A 1 592 ? -14.609 23.719 8.609 1 98.06 592 ALA A CA 1
ATOM 4733 C C . ALA A 1 592 ? -15.055 24.797 9.602 1 98.06 592 ALA A C 1
ATOM 4735 O O . ALA A 1 592 ? -15.461 24.469 10.727 1 98.06 592 ALA A O 1
ATOM 4736 N N . TRP A 1 593 ? -14.914 26.016 9.133 1 97.75 593 TRP A N 1
ATOM 4737 C CA . TRP A 1 593 ? -15.336 27.141 9.977 1 97.75 593 TRP A CA 1
ATOM 4738 C C . TRP A 1 593 ? -16.812 27.031 10.336 1 97.75 593 TRP A C 1
ATOM 4740 O O . TRP A 1 593 ? -17.188 27.188 11.492 1 97.75 593 TRP A O 1
ATOM 4750 N N . GLN A 1 594 ? -17.656 26.734 9.422 1 96.38 594 GLN A N 1
ATOM 4751 C CA . GLN A 1 594 ? -19.094 26.625 9.648 1 96.38 594 GLN A CA 1
ATOM 4752 C C . GLN A 1 594 ? -19.406 25.531 10.68 1 96.38 594 GLN A C 1
ATOM 4754 O O . GLN A 1 594 ? -20.266 25.719 11.539 1 96.38 594 GLN A O 1
ATOM 4759 N N . LEU A 1 595 ? -18.719 24.484 10.539 1 95.81 595 LEU A N 1
ATOM 4760 C CA . LEU A 1 595 ? -18.938 23.375 11.453 1 95.81 595 LEU A CA 1
ATOM 4761 C C . LEU A 1 595 ? -18.562 23.75 12.875 1 95.81 595 LEU A C 1
ATOM 4763 O O . LEU A 1 595 ? -19.328 23.516 13.812 1 95.81 595 LEU A O 1
ATOM 4767 N N . CYS A 1 596 ? -17.422 24.344 13.047 1 96.06 596 CYS A N 1
ATOM 4768 C CA . CYS A 1 596 ? -16.922 24.672 14.375 1 96.06 596 CYS A CA 1
ATOM 4769 C C . CYS A 1 596 ? -17.703 25.844 14.969 1 96.06 596 CYS A C 1
ATOM 4771 O O . CYS A 1 596 ? -18 25.844 16.172 1 96.06 596 CYS A O 1
ATOM 4773 N N . GLU A 1 597 ? -17.969 26.797 14.125 1 94.94 597 GLU A N 1
ATOM 4774 C CA . GLU A 1 597 ? -18.703 27.953 14.594 1 94.94 597 GLU A CA 1
ATOM 4775 C C . GLU A 1 597 ? -20.094 27.562 15.078 1 94.94 597 GLU A C 1
ATOM 4777 O O . GLU A 1 597 ? -20.578 28.078 16.094 1 94.94 597 GLU A O 1
ATOM 4782 N N . SER A 1 598 ? -20.766 26.734 14.344 1 91.44 598 SER A N 1
ATOM 4783 C CA . SER A 1 598 ? -22.094 26.266 14.734 1 91.44 598 SER A CA 1
ATOM 4784 C C . SER A 1 598 ? -22.062 25.531 16.078 1 91.44 598 SER A C 1
ATOM 4786 O O . SER A 1 598 ? -22.922 25.75 16.922 1 91.44 598 SER A O 1
ATOM 4788 N N . ALA A 1 599 ? -21.078 24.734 16.25 1 91.75 599 ALA A N 1
ATOM 4789 C CA . ALA A 1 599 ? -20.938 23.969 17.484 1 91.75 599 ALA A CA 1
ATOM 4790 C C . ALA A 1 599 ? -20.625 24.891 18.672 1 91.75 599 ALA A C 1
ATOM 4792 O O . ALA A 1 599 ? -21.188 24.734 19.75 1 91.75 599 ALA A O 1
ATOM 4793 N N . LEU A 1 600 ? -19.766 25.844 18.469 1 92.06 600 LEU A N 1
ATOM 4794 C CA . LEU A 1 600 ? -19.359 26.766 19.516 1 92.06 600 LEU A CA 1
ATOM 4795 C C . LEU A 1 600 ? -20.484 27.703 19.906 1 92.06 600 LEU A C 1
ATOM 4797 O O . LEU A 1 600 ? -20.672 28.016 21.078 1 92.06 600 LEU A O 1
ATOM 4801 N N . ARG A 1 601 ? -21.172 28.172 18.953 1 88.88 601 ARG A N 1
ATOM 4802 C CA . ARG A 1 601 ? -22.281 29.094 19.203 1 88.88 601 ARG A CA 1
ATOM 4803 C C . ARG A 1 601 ? -23.328 28.469 20.094 1 88.88 601 ARG A C 1
ATOM 4805 O O . ARG A 1 601 ? -23.812 29.109 21.031 1 88.88 601 ARG A O 1
ATOM 4812 N N . ARG A 1 602 ? -23.641 27.328 19.812 1 83.38 602 ARG A N 1
ATOM 4813 C CA . ARG A 1 602 ? -24.625 26.609 20.609 1 83.38 602 ARG A CA 1
ATOM 4814 C C . ARG A 1 602 ? -24.125 26.422 22.047 1 83.38 602 ARG A C 1
ATOM 4816 O O . ARG A 1 602 ? -24.906 26.484 23 1 83.38 602 ARG A O 1
ATOM 4823 N N . LEU A 1 603 ? -22.938 26.25 22.188 1 87 603 LEU A N 1
ATOM 4824 C CA . LEU A 1 603 ? -22.328 25.984 23.484 1 87 603 LEU A CA 1
ATOM 4825 C C . LEU A 1 603 ? -22.234 27.281 24.297 1 87 603 LEU A C 1
ATOM 4827 O O . LEU A 1 603 ? -22.547 27.281 25.5 1 87 603 LEU A O 1
ATOM 4831 N N . VAL A 1 604 ? -21.766 28.266 23.703 1 84.06 604 VAL A N 1
ATOM 4832 C CA . VAL A 1 604 ? -21.516 29.531 24.406 1 84.06 604 VAL A CA 1
ATOM 4833 C C . VAL A 1 604 ? -22.844 30.125 24.875 1 84.06 604 VAL A C 1
ATOM 4835 O O . VAL A 1 604 ? -22.938 30.672 25.969 1 84.06 604 VAL A O 1
ATOM 4838 N N . SER A 1 605 ? -23.828 29.969 24.078 1 79.62 605 SER A N 1
ATOM 4839 C CA . SER A 1 605 ? -25.156 30.453 24.453 1 79.62 605 SER A CA 1
ATOM 4840 C C . SER A 1 605 ? -25.688 29.719 25.672 1 79.62 605 SER A C 1
ATOM 4842 O O . SER A 1 605 ? -26.297 30.312 26.562 1 79.62 605 SER A O 1
ATOM 4844 N N . SER A 1 606 ? -25.406 28.516 25.672 1 79.88 606 SER A N 1
ATOM 4845 C CA . SER A 1 606 ? -25.938 27.688 26.766 1 79.88 606 SER A CA 1
ATOM 4846 C C . SER A 1 606 ? -25.141 27.906 28.047 1 79.88 606 SER A C 1
ATOM 4848 O O . SER A 1 606 ? -25.656 27.703 29.141 1 79.88 606 SER A O 1
ATOM 4850 N N . MET A 1 607 ? -23.938 28.328 27.953 1 81.31 607 MET A N 1
A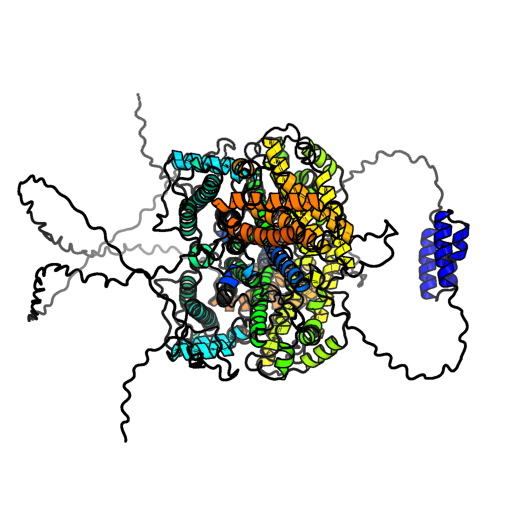TOM 4851 C CA . MET A 1 607 ? -23.047 28.453 29.109 1 81.31 607 MET A CA 1
ATOM 4852 C C . MET A 1 607 ? -23.016 29.891 29.625 1 81.31 607 MET A C 1
ATOM 4854 O O . MET A 1 607 ? -22.391 30.188 30.641 1 81.31 607 MET A O 1
ATOM 4858 N N . GLY A 1 608 ? -23.641 30.781 28.922 1 77.62 608 GLY A N 1
ATOM 4859 C CA . GLY A 1 608 ? -23.766 32.156 29.375 1 77.62 608 GLY A CA 1
ATOM 4860 C C . GLY A 1 608 ? -22.578 33.031 28.953 1 77.62 608 GLY A C 1
ATOM 4861 O O . GLY A 1 608 ? -22.344 34.094 29.547 1 77.62 608 GLY A O 1
ATOM 4862 N N . TYR A 1 609 ? -21.812 32.531 28.109 1 79.81 609 TYR A N 1
ATOM 4863 C CA . TYR A 1 609 ? -20.688 33.312 27.656 1 79.81 609 TYR A CA 1
ATOM 4864 C C . TYR A 1 609 ? -21.094 34.188 26.469 1 79.81 609 TYR A C 1
ATOM 4866 O O . TYR A 1 609 ? -22.078 33.906 25.797 1 79.81 609 TYR A O 1
ATOM 4874 N N . ASP A 1 610 ? -20.375 35.344 26.328 1 75.88 610 ASP A N 1
ATOM 4875 C CA . ASP A 1 610 ? -20.625 36.312 25.25 1 75.88 610 ASP A CA 1
ATOM 4876 C C . ASP A 1 610 ? -20.078 35.812 23.922 1 75.88 610 ASP A C 1
ATOM 4878 O O . ASP A 1 610 ? -18.938 35.344 23.844 1 75.88 610 ASP A O 1
ATOM 4882 N N . ASP A 1 611 ? -20.906 35.781 22.906 1 74.31 611 ASP A N 1
ATOM 4883 C CA . ASP A 1 611 ? -20.516 35.312 21.578 1 74.31 611 ASP A CA 1
ATOM 4884 C C . ASP A 1 611 ? -20.281 36.469 20.625 1 74.31 611 ASP A C 1
ATOM 4886 O O . ASP A 1 611 ? -20.109 36.281 19.422 1 74.31 611 ASP A O 1
ATOM 4890 N N . SER A 1 612 ? -20.172 37.656 21.016 1 70.56 612 SER A N 1
ATOM 4891 C CA . SER A 1 612 ? -20.078 38.812 20.156 1 70.56 612 SER A CA 1
ATOM 4892 C C . SER A 1 612 ? -18.734 38.906 19.453 1 70.56 612 SER A C 1
ATOM 4894 O O . SER A 1 612 ? -18.625 39.5 18.375 1 70.56 612 SER A O 1
ATOM 4896 N N . ASP A 1 613 ? -17.75 38.312 19.859 1 73.19 613 ASP A N 1
ATOM 4897 C CA . ASP A 1 613 ? -16.406 38.438 19.312 1 73.19 613 ASP A CA 1
ATOM 4898 C C . ASP A 1 613 ? -16.125 37.344 18.281 1 73.19 613 ASP A C 1
ATOM 4900 O O . ASP A 1 613 ? -15.039 37.312 17.703 1 73.19 613 ASP A O 1
ATOM 4904 N N . THR A 1 614 ? -17.047 36.562 18.062 1 76.69 614 THR A N 1
ATOM 4905 C CA . THR A 1 614 ? -16.828 35.531 17.078 1 76.69 614 THR A CA 1
ATOM 4906 C C . THR A 1 614 ? -17.531 35.844 15.766 1 76.69 614 THR A C 1
ATOM 4908 O O . THR A 1 614 ? -18.672 36.312 15.758 1 76.69 614 THR A O 1
ATOM 4911 N N . PRO A 1 615 ? -16.75 35.844 14.734 1 71.56 615 PRO A N 1
ATOM 4912 C CA . PRO A 1 615 ? -17.375 36.094 13.438 1 71.56 615 PRO A CA 1
ATOM 4913 C C . PRO A 1 615 ? -18.594 35.188 13.195 1 71.56 615 PRO A C 1
ATOM 4915 O O . PRO A 1 615 ? -18.562 34 13.562 1 71.56 615 PRO A O 1
ATOM 4918 N N . GLN A 1 616 ? -19.766 35.812 13.125 1 66.88 616 GLN A N 1
ATOM 4919 C CA . GLN A 1 616 ? -21 35.031 12.992 1 66.88 616 GLN A CA 1
ATOM 4920 C C . GLN A 1 616 ? -21.406 34.906 11.523 1 66.88 616 GLN A C 1
ATOM 4922 O O . GLN A 1 616 ? -21.031 35.719 10.695 1 66.88 616 GLN A O 1
ATOM 4927 N N . THR A 1 617 ? -21.781 33.781 11.281 1 61.88 617 THR A N 1
ATOM 4928 C CA . THR A 1 617 ? -22.422 33.656 9.984 1 61.88 617 THR A CA 1
ATOM 4929 C C . THR A 1 617 ? -23.516 34.688 9.805 1 61.88 617 THR A C 1
ATOM 4931 O O . THR A 1 617 ? -24.328 34.906 10.703 1 61.88 617 THR A O 1
ATOM 4934 N N . PRO A 1 618 ? -23.469 35.875 9.156 1 45.34 618 PRO A N 1
ATOM 4935 C CA . PRO A 1 618 ? -24.594 36.812 9.023 1 45.34 618 PRO A CA 1
ATOM 4936 C C . PRO A 1 618 ? -25.938 36.125 9.172 1 45.34 618 PRO A C 1
ATOM 4938 O O . PRO A 1 618 ? -26.172 35.062 8.578 1 45.34 618 PRO A O 1
ATOM 4941 N N . ASN A 1 619 ? -26.5 36.406 10.414 1 37.91 619 ASN A N 1
ATOM 4942 C CA . ASN A 1 619 ? -27.906 36 10.5 1 37.91 619 ASN A CA 1
ATOM 4943 C C . ASN A 1 619 ? -28.688 36.438 9.258 1 37.91 619 ASN A C 1
ATOM 4945 O O . ASN A 1 619 ? -28.766 37.625 8.961 1 37.91 619 ASN A O 1
ATOM 4949 N N . GLN A 1 620 ? -29.047 36 8.398 1 35.59 620 GLN A N 1
ATOM 4950 C CA . GLN A 1 620 ? -30.172 36.375 7.543 1 35.59 620 GLN A CA 1
ATOM 4951 C C . GLN A 1 620 ? -31.438 36.625 8.375 1 35.59 620 GLN A C 1
ATOM 4953 O O . GLN A 1 620 ? -32.062 35.688 8.883 1 35.59 620 GLN A O 1
ATOM 4958 N N . GLN A 1 621 ? -31.609 37.719 9.406 1 29.19 621 GLN A N 1
ATOM 4959 C CA . GLN A 1 621 ? -32.938 38.188 9.789 1 29.19 621 GLN A CA 1
ATOM 4960 C C . GLN A 1 621 ? -33.875 38.188 8.594 1 29.19 621 GLN A C 1
ATOM 4962 O O . GLN A 1 621 ? -33.5 38.562 7.488 1 29.19 621 GLN A O 1
ATOM 4967 N N . PRO A 1 622 ? -35.219 37.75 8.891 1 30.59 622 PRO A N 1
ATOM 4968 C CA . PRO A 1 622 ? -36.25 38.031 7.867 1 30.59 622 PRO A CA 1
ATOM 4969 C C . PRO A 1 622 ? -36.625 39.5 7.812 1 30.59 622 PRO A C 1
ATOM 4971 O O . PRO A 1 622 ? -37.094 40.062 8.812 1 30.59 622 PRO A O 1
ATOM 4974 N N . ASP A 1 623 ? -36.062 40.656 7.602 1 28.61 623 ASP A N 1
ATOM 4975 C CA . ASP A 1 623 ? -36.688 41.969 7.277 1 28.61 623 ASP A CA 1
ATOM 4976 C C . ASP A 1 623 ? -38.125 41.781 6.82 1 28.61 623 ASP A C 1
ATOM 4978 O O . ASP A 1 623 ? -38.406 40.969 5.938 1 28.61 623 ASP A O 1
ATOM 4982 N N . GLY A 1 624 ? -39.156 42.25 7.723 1 25.23 624 GLY A N 1
ATOM 4983 C CA . GLY A 1 624 ? -40.562 42.469 7.504 1 25.23 624 GLY A CA 1
ATOM 4984 C C . GLY A 1 624 ? -40.844 43.312 6.27 1 25.23 624 GLY A C 1
ATOM 4985 O O . GLY A 1 624 ? -40.812 44.562 6.324 1 25.23 624 GLY A O 1
ATOM 4986 N N . LEU A 1 625 ? -40.469 43.188 5.168 1 23.8 625 LEU A N 1
ATOM 4987 C CA . LEU A 1 625 ? -41.062 43.781 3.965 1 23.8 625 LEU A CA 1
ATOM 4988 C C . LEU A 1 625 ? -42.562 43.781 4.055 1 23.8 625 LEU A C 1
ATOM 4990 O O . LEU A 1 625 ? -43.219 42.719 4.078 1 23.8 625 LEU A O 1
ATOM 4994 N N . SER A 1 626 ? -43.188 44.656 4.98 1 22.06 626 SER A N 1
ATOM 4995 C CA . SER A 1 626 ? -44.5 45.219 4.738 1 22.06 626 SER A CA 1
ATOM 4996 C C . SER A 1 626 ? -44.812 45.312 3.246 1 22.06 626 SER A C 1
ATOM 4998 O O . SER A 1 626 ? -43.938 45.688 2.463 1 22.06 626 SER A O 1
ATOM 5000 N N . GLY A 1 627 ? -45.906 44.719 2.885 1 22.27 627 GLY A N 1
ATOM 5001 C CA . GLY A 1 627 ? -46.438 44.5 1.538 1 22.27 627 GLY A CA 1
ATOM 5002 C C . GLY A 1 627 ? -46.75 45.812 0.822 1 22.27 627 GLY A C 1
ATOM 5003 O O . GLY A 1 627 ? -47.906 46.094 0.494 1 22.27 627 GLY A O 1
ATOM 5004 N N . ASP A 1 628 ? -46.312 46.938 1.395 1 21.81 628 ASP A N 1
ATOM 5005 C CA . ASP A 1 628 ? -46.938 47.906 0.526 1 21.81 628 ASP A CA 1
ATOM 5006 C C . ASP A 1 628 ? -46.969 47.438 -0.923 1 21.81 628 ASP A C 1
ATOM 5008 O O . ASP A 1 628 ? -46 46.812 -1.396 1 21.81 628 ASP A O 1
ATOM 5012 N N . HIS A 1 629 ? -48.25 47.406 -1.396 1 22.02 629 HIS A N 1
ATOM 5013 C CA . HIS A 1 629 ? -48.719 47.031 -2.727 1 22.02 629 HIS A CA 1
ATOM 5014 C C . HIS A 1 629 ? -47.938 47.781 -3.809 1 22.02 629 HIS A C 1
ATOM 5016 O O . HIS A 1 629 ? -48.375 47.812 -4.969 1 22.02 629 HIS A O 1
ATOM 5022 N N . VAL A 1 630 ? -46.875 48.219 -3.436 1 21.47 630 VAL A N 1
ATOM 5023 C CA . VAL A 1 630 ? -46.531 49.156 -4.52 1 21.47 630 VAL A CA 1
ATOM 5024 C C . VAL A 1 630 ? -46.875 48.5 -5.863 1 21.47 630 VAL A C 1
ATOM 5026 O O . VAL A 1 630 ? -46.656 47.312 -6.078 1 21.47 630 VAL A O 1
ATOM 5029 N N . ASP A 1 631 ? -47.688 49.281 -6.508 1 19.92 631 ASP A N 1
ATOM 5030 C CA . ASP A 1 631 ? -48.375 49.125 -7.789 1 19.92 631 ASP A CA 1
ATOM 5031 C C . ASP A 1 631 ? -47.438 48.531 -8.844 1 19.92 631 ASP A C 1
ATOM 5033 O O . ASP A 1 631 ? -46.312 48.938 -8.977 1 19.92 631 ASP A O 1
ATOM 5037 N N . HIS A 1 632 ? -47.656 47.281 -8.891 1 20.59 632 HIS A N 1
ATOM 5038 C CA . HIS A 1 632 ? -47.062 46.438 -9.938 1 20.59 632 HIS A CA 1
ATOM 5039 C C . HIS A 1 632 ? -47 47.188 -11.266 1 20.59 632 HIS A C 1
ATOM 5041 O O . HIS A 1 632 ? -47.969 47.219 -12.023 1 20.59 632 HIS A O 1
ATOM 5047 N N . VAL A 1 633 ? -46.625 48.5 -11.047 1 20.25 633 VAL A N 1
ATOM 5048 C CA . VAL A 1 633 ? -46.75 49.062 -12.383 1 20.25 633 VAL A CA 1
ATOM 5049 C C . VAL A 1 633 ? -46.125 48.125 -13.414 1 20.25 633 VAL A C 1
ATOM 5051 O O . VAL A 1 633 ? -45 47.656 -13.203 1 20.25 633 VAL A O 1
ATOM 5054 N N . PRO A 1 634 ? -47.031 47.75 -14.273 1 20.72 634 PRO A N 1
ATOM 5055 C CA . PRO A 1 634 ? -46.781 46.719 -15.312 1 20.72 634 PRO A CA 1
ATOM 5056 C C . PRO A 1 634 ? -45.469 46.969 -16.078 1 20.72 634 PRO A C 1
ATOM 5058 O O . PRO A 1 634 ? -45.219 48.125 -16.5 1 20.72 634 PRO A O 1
ATOM 5061 N N . PRO A 1 635 ? -44.406 46.531 -15.445 1 18.69 635 PRO A N 1
ATOM 5062 C CA . PRO A 1 635 ? -43.219 47.062 -16.125 1 18.69 635 PRO A CA 1
ATOM 5063 C C . PRO A 1 635 ? -43.406 47.125 -17.641 1 18.69 635 PRO A C 1
ATOM 5065 O O . PRO A 1 635 ? -44.156 46.344 -18.219 1 18.69 635 PRO A O 1
ATOM 5068 N N . ALA A 1 636 ? -43.344 48.25 -18.078 1 17.3 636 ALA A N 1
ATOM 5069 C CA . ALA A 1 636 ? -43.562 48.719 -19.453 1 17.3 636 ALA A CA 1
ATOM 5070 C C . ALA A 1 636 ? -42.969 47.75 -20.453 1 17.3 636 ALA A C 1
ATOM 5072 O O . ALA A 1 636 ? -41.969 47.062 -20.172 1 17.3 636 ALA A O 1
ATOM 5073 N N . GLN A 1 637 ? -43.844 47.344 -21.359 1 17.95 637 GLN A N 1
ATOM 5074 C CA . GLN A 1 637 ? -43.875 46.531 -22.562 1 17.95 637 GLN A CA 1
ATOM 5075 C C . GLN A 1 637 ? -42.719 46.844 -23.5 1 17.95 637 GLN A C 1
ATOM 5077 O O . GLN A 1 637 ? -42.844 47.719 -24.375 1 17.95 637 GLN A O 1
ATOM 5082 N N . ARG A 1 638 ? -41.625 47.25 -22.922 1 17.22 638 ARG A N 1
ATOM 5083 C CA . ARG A 1 638 ? -40.906 47.875 -24.031 1 17.22 638 ARG A CA 1
ATOM 5084 C C . ARG A 1 638 ? -40.844 46.938 -25.234 1 17.22 638 ARG A C 1
ATOM 5086 O O . ARG A 1 638 ? -40.688 45.719 -25.078 1 17.22 638 ARG A O 1
ATOM 5093 N N . ASP A 1 639 ? -41.406 47.406 -26.375 1 17.77 639 ASP A N 1
ATOM 5094 C CA . ASP A 1 639 ? -41.781 47.062 -27.734 1 17.77 639 ASP A CA 1
ATOM 5095 C C . ASP A 1 639 ? -40.562 46.5 -28.516 1 17.77 639 ASP A C 1
ATOM 5097 O O . ASP A 1 639 ? -40.688 46.219 -29.703 1 17.77 639 ASP A O 1
ATOM 5101 N N . GLY A 1 640 ? -39.5 46.281 -27.828 1 16.73 640 GLY A N 1
ATOM 5102 C CA . GLY A 1 640 ? -38.344 46.375 -28.734 1 16.73 640 GLY A CA 1
ATOM 5103 C C . GLY A 1 640 ? -38.469 45.469 -29.938 1 16.73 640 GLY A C 1
ATOM 5104 O O . GLY A 1 640 ? -38.75 44.281 -29.797 1 16.73 640 GLY A O 1
ATOM 5105 N N . ARG A 1 641 ? -38.938 46.062 -31.016 1 16.67 641 ARG A N 1
ATOM 5106 C CA . ARG A 1 641 ? -39.125 45.625 -32.406 1 16.67 641 ARG A CA 1
ATOM 5107 C C . ARG A 1 641 ? -37.938 44.844 -32.875 1 16.67 641 ARG A C 1
ATOM 5109 O O . ARG A 1 641 ? -36.812 45.344 -32.938 1 16.67 641 ARG A O 1
ATOM 5116 N N . HIS A 1 642 ? -37.719 43.75 -32.25 1 16.83 642 HIS A N 1
ATOM 5117 C CA . HIS A 1 642 ? -36.688 42.906 -32.812 1 16.83 642 HIS A CA 1
ATOM 5118 C C . HIS A 1 642 ? -36.844 42.812 -34.344 1 16.83 642 HIS A C 1
ATOM 5120 O O . HIS A 1 642 ? -37.875 42.375 -34.844 1 16.83 642 HIS A O 1
ATOM 5126 N N . ASP A 1 643 ? -36.438 43.875 -35.031 1 16 643 ASP A N 1
ATOM 5127 C CA . ASP A 1 643 ? -36.406 43.906 -36.469 1 16 643 ASP A CA 1
ATOM 5128 C C . ASP A 1 643 ? -35.969 42.562 -37.031 1 16 643 ASP A C 1
ATOM 5130 O O . ASP A 1 643 ? -35.188 41.844 -36.406 1 16 643 ASP A O 1
ATOM 5134 N N . GLY A 1 644 ? -36.75 42.094 -38 1 16.33 644 GLY A N 1
ATOM 5135 C CA . GLY A 1 644 ? -37.031 40.938 -38.844 1 16.33 644 GLY A CA 1
ATOM 5136 C C . GLY A 1 644 ? -35.844 40.531 -39.688 1 16.33 644 GLY A C 1
ATOM 5137 O O . GLY A 1 644 ? -35.969 39.719 -40.594 1 16.33 644 GLY A O 1
ATOM 5138 N N . MET A 1 645 ? -34.594 41 -39.219 1 16.17 645 MET A N 1
ATOM 5139 C CA . MET A 1 645 ? -33.719 41 -40.375 1 16.17 645 MET A CA 1
ATOM 5140 C C . MET A 1 645 ? -33.875 39.688 -41.156 1 16.17 645 MET A C 1
ATOM 5142 O O . MET A 1 645 ? -34.094 38.625 -40.562 1 16.17 645 MET A O 1
ATOM 5146 N N . GLN A 1 646 ? -33.906 39.844 -42.469 1 15.61 646 GLN A N 1
ATOM 5147 C CA . GLN A 1 646 ? -34.094 39.281 -43.781 1 15.61 646 GLN A CA 1
ATOM 5148 C C . GLN A 1 646 ? -33.25 38 -43.969 1 15.61 646 GLN A C 1
ATOM 5150 O O . GLN A 1 646 ? -32.188 37.906 -43.375 1 15.61 646 GLN A O 1
ATOM 5155 N N . GLY A 1 647 ? -33.906 36.969 -44.375 1 17.12 647 GLY A N 1
ATOM 5156 C CA . GLY A 1 647 ? -33.844 35.562 -44.719 1 17.12 647 GLY A CA 1
ATOM 5157 C C . GLY A 1 647 ? -32.781 35.25 -45.75 1 17.12 647 GLY A C 1
ATOM 5158 O O . GLY A 1 647 ? -32.688 34.156 -46.25 1 17.12 647 GLY A O 1
ATOM 5159 N N . LEU A 1 648 ? -31.656 36.094 -45.781 1 15.93 648 LEU A N 1
ATOM 5160 C CA . LEU A 1 648 ? -30.984 36.031 -47.094 1 15.93 648 LEU A CA 1
ATOM 5161 C C . LEU A 1 648 ? -30.734 34.594 -47.5 1 15.93 648 LEU A C 1
ATOM 5163 O O . LEU A 1 648 ? -30.422 33.75 -46.656 1 15.93 648 LEU A O 1
ATOM 5167 N N . SER A 1 649 ? -31.281 34.25 -48.656 1 16.59 649 SER A N 1
ATOM 5168 C CA . SER A 1 649 ? -31.609 33.188 -49.625 1 16.59 649 SER A CA 1
ATOM 5169 C C . SER A 1 649 ? -30.359 32.469 -50.125 1 16.59 649 SER A C 1
ATOM 5171 O O . SER A 1 649 ? -30.422 31.594 -50.969 1 16.59 649 SER A O 1
ATOM 5173 N N . TYR A 1 650 ? -29.297 32.5 -49.375 1 15.75 650 TYR A N 1
ATOM 5174 C CA . TYR A 1 650 ? -28.125 32.25 -50.188 1 15.75 650 TYR A CA 1
ATOM 5175 C C . TYR A 1 650 ? -28.297 30.969 -51 1 15.75 650 TYR A C 1
ATOM 5177 O O . TYR A 1 650 ? -28.766 29.953 -50.469 1 15.75 650 TYR A O 1
ATOM 5185 N N . ASN A 1 651 ? -28.453 31.062 -52.25 1 15.45 651 ASN A N 1
ATOM 5186 C CA . ASN A 1 651 ? -28.719 30.359 -53.5 1 15.45 651 ASN A CA 1
ATOM 5187 C C . ASN A 1 651 ? -27.703 29.25 -53.75 1 15.45 651 ASN A C 1
ATOM 5189 O O . ASN A 1 651 ? -27.625 28.703 -54.844 1 15.45 651 ASN A O 1
ATOM 5193 N N . GLY A 1 652 ? -27.266 28.688 -52.75 1 15.63 652 GLY A N 1
ATOM 5194 C CA . GLY A 1 652 ? -26.094 27.953 -53.188 1 15.63 652 GLY A CA 1
ATOM 5195 C C . GLY A 1 652 ? -26.406 26.984 -54.312 1 15.63 652 GLY A C 1
ATOM 5196 O O . GLY A 1 652 ? -27.297 26.141 -54.188 1 15.63 652 GLY A O 1
ATOM 5197 N N . GLN A 1 653 ? -26.25 27.328 -55.469 1 15.12 653 GLN A N 1
ATOM 5198 C CA . GLN A 1 653 ? -26.469 26.656 -56.75 1 15.12 653 GLN A CA 1
ATOM 5199 C C . GLN A 1 653 ? -25.688 25.344 -56.844 1 15.12 653 GLN A C 1
ATOM 5201 O O . GLN A 1 653 ? -24.453 25.344 -56.844 1 15.12 653 GLN A O 1
ATOM 5206 N N . TYR A 1 654 ? -26.031 24.453 -56.125 1 15.92 654 TYR A N 1
ATOM 5207 C CA . TYR A 1 654 ? -25.344 23.188 -56.312 1 15.92 654 TYR A CA 1
ATOM 5208 C C . TYR A 1 654 ? -25.484 22.688 -57.75 1 15.92 654 TYR A C 1
ATOM 5210 O O . TYR A 1 654 ? -26.578 22.297 -58.156 1 15.92 654 TYR A O 1
ATOM 5218 N N . GLN A 1 655 ? -24.734 23.266 -58.656 1 14.94 655 GLN A N 1
ATOM 5219 C CA . GLN A 1 655 ? -24.875 22.812 -60.031 1 14.94 655 GLN A CA 1
ATOM 5220 C C . GLN A 1 655 ? -24.766 21.297 -60.156 1 14.94 655 GLN A C 1
ATOM 5222 O O . GLN A 1 655 ? -24.219 20.641 -59.25 1 14.94 655 GLN A O 1
ATOM 5227 N N . SER A 1 656 ? -25.047 20.797 -61.438 1 15.4 656 SER A N 1
ATOM 5228 C CA . SER A 1 656 ? -25.719 19.75 -62.219 1 15.4 656 SER A CA 1
ATOM 5229 C C . SER A 1 656 ? -24.828 18.531 -62.375 1 15.4 656 SER A C 1
ATOM 5231 O O . SER A 1 656 ? -25.281 17.391 -62.219 1 15.4 656 SER A O 1
ATOM 5233 N N . SER A 1 657 ? -23.516 18.531 -62.875 1 15.02 657 SER A N 1
ATOM 5234 C CA . SER A 1 657 ? -23.406 17.875 -64.188 1 15.02 657 SER A CA 1
ATOM 5235 C C . SER A 1 657 ? -23.031 16.406 -64 1 15.02 657 SER A C 1
ATOM 5237 O O . SER A 1 657 ? -22 16.094 -63.406 1 15.02 657 SER A O 1
ATOM 5239 N N . ILE A 1 658 ? -23.984 15.57 -64 1 17 658 ILE A N 1
ATOM 5240 C CA . ILE A 1 658 ? -23.922 14.117 -64.062 1 17 658 ILE A CA 1
ATOM 5241 C C . ILE A 1 658 ? -23.234 13.695 -65.375 1 17 658 ILE A C 1
ATOM 5243 O O . ILE A 1 658 ? -23.266 12.516 -65.75 1 17 658 ILE A O 1
ATOM 5247 N N . GLN A 1 659 ? -22.109 14.258 -65.812 1 15.26 659 GLN A N 1
ATOM 5248 C CA . GLN A 1 659 ? -22.078 13.727 -67.188 1 15.26 659 GLN A CA 1
ATOM 5249 C C . GLN A 1 659 ? -22 12.203 -67.188 1 15.26 659 GLN A C 1
ATOM 5251 O O . GLN A 1 659 ? -21.594 11.602 -66.188 1 15.26 659 GLN A O 1
ATOM 5256 N N . PRO A 1 660 ? -21.828 11.688 -68.562 1 15.6 660 PRO A N 1
ATOM 5257 C CA . PRO A 1 660 ? -22.328 10.516 -69.312 1 15.6 660 PRO A CA 1
ATOM 5258 C C . PRO A 1 660 ? -21.484 9.266 -69.062 1 15.6 660 PRO A C 1
ATOM 5260 O O . PRO A 1 660 ? -22.016 8.203 -68.75 1 15.6 660 PRO A O 1
ATOM 5263 N N . HIS A 1 661 ? -20.094 9.148 -69.625 1 14.8 661 HIS A N 1
ATOM 5264 C CA . HIS A 1 661 ? -20.016 8.336 -70.875 1 14.8 661 HIS A CA 1
ATOM 5265 C C . HIS A 1 661 ? -19.75 6.867 -70.5 1 14.8 661 HIS A C 1
ATOM 5267 O O . HIS A 1 661 ? -19.453 6.539 -69.375 1 14.8 661 HIS A O 1
ATOM 5273 N N . GLU A 1 662 ? -18.609 6.242 -71.312 1 14.79 662 GLU A N 1
ATOM 5274 C CA . GLU A 1 662 ? -18.531 5.191 -72.312 1 14.79 662 GLU A CA 1
ATOM 5275 C C . GLU A 1 662 ? -18.031 3.881 -71.688 1 14.79 662 GLU A C 1
ATOM 5277 O O . GLU A 1 662 ? -17.531 3.855 -70.562 1 14.79 662 GLU A O 1
ATOM 5282 N N . ASN A 1 663 ? -17.172 3.059 -72.688 1 14.55 663 ASN A N 1
ATOM 5283 C CA . ASN A 1 663 ? -17.234 1.756 -73.312 1 14.55 663 ASN A CA 1
ATOM 5284 C C . ASN A 1 663 ? -16.375 0.725 -72.625 1 14.55 663 ASN A C 1
ATOM 5286 O O . ASN A 1 663 ? -16.844 -0.352 -72.25 1 14.55 663 ASN A O 1
ATOM 5290 N N . HIS A 1 664 ? -14.992 0.48 -73.125 1 14.41 664 HIS A N 1
ATOM 5291 C CA . HIS A 1 664 ? -14.68 -0.667 -73.938 1 14.41 664 HIS A CA 1
ATOM 5292 C C . HIS A 1 664 ? -14.078 -1.806 -73.125 1 14.41 664 HIS A C 1
ATOM 5294 O O . HIS A 1 664 ? -13.766 -1.63 -71.938 1 14.41 664 HIS A O 1
ATOM 5300 N N . ASP A 1 665 ? -12.836 -2.336 -73.625 1 14.41 665 ASP A N 1
ATOM 5301 C CA . ASP A 1 665 ? -12.5 -3.607 -74.25 1 14.41 665 ASP A CA 1
ATOM 5302 C C . ASP A 1 665 ? -11.789 -4.535 -73.312 1 14.41 665 ASP A C 1
ATOM 5304 O O . ASP A 1 665 ? -11.258 -4.086 -72.312 1 14.41 665 ASP A O 1
ATOM 5308 N N . VAL A 1 666 ? -11.078 -5.613 -73.875 1 15.27 666 VAL A N 1
ATOM 5309 C CA . VAL A 1 666 ? -10.961 -7.066 -74 1 15.27 666 VAL A CA 1
ATOM 5310 C C . VAL A 1 666 ? -9.703 -7.535 -73.25 1 15.27 666 VAL A C 1
ATOM 5312 O O . VAL A 1 666 ? -9.742 -8.508 -72.5 1 15.27 666 VAL A O 1
ATOM 5315 N N . GLY A 1 667 ? -8.359 -7.113 -73.5 1 13.92 667 GLY A N 1
ATOM 5316 C CA . GLY A 1 667 ? -7.531 -8.141 -74.125 1 13.92 667 GLY A CA 1
ATOM 5317 C C . GLY A 1 667 ? -6.871 -9.055 -73.125 1 13.92 667 GLY A C 1
ATOM 5318 O O . GLY A 1 667 ? -6.816 -8.742 -71.938 1 13.92 667 GLY A O 1
ATOM 5319 N N . HIS A 1 668 ? -5.793 -9.992 -73.625 1 14.98 668 HIS A N 1
ATOM 5320 C CA . HIS A 1 668 ? -5.367 -11.375 -73.812 1 14.98 668 HIS A CA 1
ATOM 5321 C C . HIS A 1 668 ? -4.23 -11.734 -72.875 1 14.98 668 HIS A C 1
ATOM 5323 O O . HIS A 1 668 ? -4.285 -12.766 -72.188 1 14.98 668 HIS A O 1
ATOM 5329 N N . SER A 1 669 ? -2.875 -11.266 -73.062 1 14.21 669 SER A N 1
ATOM 5330 C CA . SER A 1 669 ? -1.89 -12.234 -73.5 1 14.21 669 SER A CA 1
ATOM 5331 C C . SER A 1 669 ? -1.178 -12.914 -72.375 1 14.21 669 SER A C 1
ATOM 5333 O O . SER A 1 669 ? -1.223 -12.422 -71.25 1 14.21 669 SER A O 1
ATOM 5335 N N . ASN A 1 670 ? 0.202 -13.367 -72.625 1 14.72 670 ASN A N 1
ATOM 5336 C CA . ASN A 1 670 ? 0.964 -14.594 -72.875 1 14.72 670 ASN A CA 1
ATOM 5337 C C . ASN A 1 670 ? 1.896 -14.875 -71.688 1 14.72 670 ASN A C 1
ATOM 5339 O O . ASN A 1 670 ? 1.862 -15.969 -71.125 1 14.72 670 ASN A O 1
ATOM 5343 N N . ASN A 1 671 ? 3.301 -14.602 -71.812 1 14.34 671 ASN A N 1
ATOM 5344 C CA . ASN A 1 671 ? 4.359 -15.57 -72.062 1 14.34 671 ASN A CA 1
ATOM 5345 C C . ASN A 1 671 ? 5.137 -15.914 -70.812 1 14.34 671 ASN A C 1
ATOM 5347 O O . ASN A 1 671 ? 5.02 -15.219 -69.75 1 14.34 671 ASN A O 1
ATOM 5351 N N . ASP A 1 672 ? 6.621 -15.984 -70.812 1 14.87 672 ASP A N 1
ATOM 5352 C CA . ASP A 1 672 ? 7.621 -17.047 -70.938 1 14.87 672 ASP A CA 1
ATOM 5353 C C . ASP A 1 672 ? 8.477 -17.109 -69.688 1 14.87 672 ASP A C 1
ATOM 5355 O O . ASP A 1 672 ? 8.617 -18.172 -69.062 1 14.87 672 ASP A O 1
ATOM 5359 N N . SER A 1 673 ? 9.789 -16.469 -69.562 1 14.71 673 SER A N 1
ATOM 5360 C CA . SER A 1 673 ? 11.078 -17.141 -69.688 1 14.71 673 SER A CA 1
ATOM 5361 C C . SER A 1 673 ? 11.703 -17.359 -68.312 1 14.71 673 SER A C 1
ATOM 5363 O O . SER A 1 673 ? 11.273 -16.75 -67.312 1 14.71 673 SER A O 1
ATOM 5365 N N . ASP A 1 674 ? 13.148 -17.359 -68.125 1 14.98 674 ASP A N 1
ATOM 5366 C CA . ASP A 1 674 ? 14.289 -18.266 -68 1 14.98 674 ASP A CA 1
ATOM 5367 C C . ASP A 1 674 ? 15.062 -18 -66.75 1 14.98 674 ASP A C 1
ATOM 5369 O O . ASP A 1 674 ? 15.547 -18.938 -66.062 1 14.98 674 ASP A O 1
ATOM 5373 N N . LEU A 1 675 ? 15.477 -16.781 -66.125 1 14.09 675 LEU A N 1
ATOM 5374 C CA . LEU A 1 675 ? 16.922 -16.641 -66 1 14.09 675 LEU A CA 1
ATOM 5375 C C . LEU A 1 675 ? 17.406 -17.188 -64.688 1 14.09 675 LEU A C 1
ATOM 5377 O O . LEU A 1 675 ? 16.781 -16.938 -63.656 1 14.09 675 LEU A O 1
ATOM 5381 N N . ALA A 1 676 ? 18.641 -17.953 -64.562 1 15.46 676 ALA A N 1
ATOM 5382 C CA . ALA A 1 676 ? 19.5 -18.984 -63.969 1 15.46 676 ALA A CA 1
ATOM 5383 C C . ALA A 1 676 ? 20.359 -18.438 -62.844 1 15.46 676 ALA A C 1
ATOM 5385 O O . ALA A 1 676 ? 20.562 -19.094 -61.812 1 15.46 676 ALA A O 1
ATOM 5386 N N . GLY A 1 677 ? 21.031 -17.234 -62.812 1 14.41 677 GLY A N 1
ATOM 5387 C CA . GLY A 1 677 ? 22.469 -17.234 -62.656 1 14.41 677 GLY A CA 1
ATOM 5388 C C . GLY A 1 677 ? 22.891 -17.344 -61.188 1 14.41 677 GLY A C 1
ATOM 5389 O O . GLY A 1 677 ? 22.062 -17.156 -60.281 1 14.41 677 GLY A O 1
ATOM 5390 N N . SER A 1 678 ? 24.344 -17.156 -60.781 1 15.51 678 SER A N 1
ATOM 5391 C CA . SER A 1 678 ? 25.547 -17.797 -60.281 1 15.51 678 SER A CA 1
ATOM 5392 C C . SER A 1 678 ? 25.984 -17.203 -58.938 1 15.51 678 SER A C 1
ATOM 5394 O O . SER A 1 678 ? 26.344 -17.953 -58.031 1 15.51 678 SER A O 1
ATOM 5396 N N . LEU A 1 679 ? 26.047 -15.859 -58.656 1 14.85 679 LEU A N 1
ATOM 5397 C CA . LEU A 1 679 ? 27.359 -15.367 -58.281 1 14.85 679 LEU A CA 1
ATOM 5398 C C . LEU A 1 679 ? 27.656 -15.672 -56.812 1 14.85 679 LEU A C 1
ATOM 5400 O O . LEU A 1 679 ? 26.734 -15.836 -56 1 14.85 679 LEU A O 1
ATOM 5404 N N . ALA A 1 680 ? 29.062 -15.484 -56.375 1 15.79 680 ALA A N 1
ATOM 5405 C CA . ALA A 1 680 ? 30.281 -15.945 -55.719 1 15.79 680 ALA A CA 1
ATOM 5406 C C . ALA A 1 680 ? 30.484 -15.266 -54.375 1 15.79 680 ALA A C 1
ATOM 5408 O O . ALA A 1 680 ? 30.531 -14.039 -54.281 1 15.79 680 ALA A O 1
ATOM 5409 N N . PHE A 1 681 ? 30.234 -15.789 -53.125 1 15.48 681 PHE A N 1
ATOM 5410 C CA . PHE A 1 681 ? 30.125 -15.273 -51.781 1 15.48 681 PHE A CA 1
ATOM 5411 C C . PHE A 1 681 ? 31.5 -15.188 -51.125 1 15.48 681 PHE A C 1
ATOM 5413 O O . PHE A 1 681 ? 31.906 -16.078 -50.375 1 15.48 681 PHE A O 1
ATOM 5420 N N . GLY A 1 682 ? 32.438 -14.406 -51.781 1 14.96 682 GLY A N 1
ATOM 5421 C CA . GLY A 1 682 ? 33.812 -14.523 -51.375 1 14.96 682 GLY A CA 1
ATOM 5422 C C . GLY A 1 682 ? 34.062 -14.234 -49.906 1 14.96 682 GLY A C 1
ATOM 5423 O O . GLY A 1 682 ? 33.156 -13.742 -49.219 1 14.96 682 GLY A O 1
ATOM 5424 N N . ILE A 1 683 ? 35.438 -13.734 -49.562 1 16.53 683 ILE A N 1
ATOM 5425 C CA . ILE A 1 683 ? 36.625 -14.125 -48.812 1 16.53 683 ILE A CA 1
ATOM 5426 C C . ILE A 1 683 ? 36.625 -13.406 -47.469 1 16.53 683 ILE A C 1
ATOM 5428 O O . ILE A 1 683 ? 35.969 -12.367 -47.312 1 16.53 683 ILE A O 1
ATOM 5432 N N . LEU A 1 684 ? 37.812 -13.461 -46.719 1 16.62 684 LEU A N 1
ATOM 5433 C CA . LEU A 1 684 ? 38.438 -13.875 -45.469 1 16.62 684 LEU A CA 1
ATOM 5434 C C . LEU A 1 684 ? 38.781 -12.664 -44.625 1 16.62 684 LEU A C 1
ATOM 5436 O O . LEU A 1 684 ? 38.625 -12.703 -43.406 1 16.62 684 LEU A O 1
ATOM 5440 N N . CYS A 1 685 ? 39.188 -11.469 -45.156 1 15.89 685 CYS A N 1
ATOM 5441 C CA . CYS A 1 685 ? 40.469 -10.945 -44.656 1 15.89 685 CYS A CA 1
ATOM 5442 C C . CYS A 1 685 ? 40.281 -10.312 -43.281 1 15.89 685 CYS A C 1
ATOM 5444 O O . CYS A 1 685 ? 39.219 -9.766 -42.969 1 15.89 685 CYS A O 1
ATOM 5446 N N . ALA A 1 686 ? 41.438 -10.219 -42.469 1 17.52 686 ALA A N 1
ATOM 5447 C CA . ALA A 1 686 ? 42.031 -10.258 -41.156 1 17.52 686 ALA A CA 1
ATOM 5448 C C . ALA A 1 686 ? 42.156 -8.859 -40.531 1 17.52 686 ALA A C 1
ATOM 5450 O O . ALA A 1 686 ? 42.344 -8.711 -39.344 1 17.52 686 ALA A O 1
ATOM 5451 N N . PRO A 1 687 ? 41.938 -7.699 -41.281 1 15.91 687 PRO A N 1
ATOM 5452 C CA . PRO A 1 687 ? 42.906 -6.691 -40.875 1 15.91 687 PRO A CA 1
ATOM 5453 C C . PRO A 1 687 ? 42.719 -6.246 -39.406 1 15.91 687 PRO A C 1
ATOM 5455 O O . PRO A 1 687 ? 41.625 -6.398 -38.875 1 15.91 687 PRO A O 1
ATOM 5458 N N . SER A 1 688 ? 43.812 -5.645 -38.781 1 17.98 688 SER A N 1
ATOM 5459 C CA . SER A 1 688 ? 44.594 -5.273 -37.625 1 17.98 688 SER A CA 1
ATOM 5460 C C . SER A 1 688 ? 44.094 -3.979 -36.969 1 17.98 688 SER A C 1
ATOM 5462 O O . SER A 1 688 ? 44.688 -3.461 -36.031 1 17.98 688 SER A O 1
ATOM 5464 N N . THR A 1 689 ? 42.844 -3.549 -37.25 1 16.12 689 THR A N 1
ATOM 5465 C CA . THR A 1 689 ? 42.688 -2.1 -37.125 1 16.12 689 THR A CA 1
ATOM 5466 C C . THR A 1 689 ? 42.844 -1.662 -35.656 1 16.12 689 THR A C 1
ATOM 5468 O O . THR A 1 689 ? 42.344 -2.326 -34.75 1 16.12 689 THR A O 1
ATOM 5471 N N . GLU A 1 690 ? 43.688 -0.606 -35.5 1 17.84 690 GLU A N 1
ATOM 5472 C CA . GLU A 1 690 ? 44.312 0.266 -34.531 1 17.84 690 GLU A CA 1
ATOM 5473 C C . GLU A 1 690 ? 43.281 1.008 -33.719 1 17.84 690 GLU A C 1
ATOM 5475 O O . GLU A 1 690 ? 42.281 1.475 -34.25 1 17.84 690 GLU A O 1
ATOM 5480 N N . GLU A 1 691 ? 43.344 0.898 -32.344 1 18.55 691 GLU A N 1
ATOM 5481 C CA . GLU A 1 691 ? 42.594 1.108 -31.109 1 18.55 691 GLU A CA 1
ATOM 5482 C C . GLU A 1 691 ? 42.406 2.596 -30.844 1 18.55 691 GLU A C 1
ATOM 5484 O O . GLU A 1 691 ? 41.938 2.975 -29.75 1 18.55 691 GLU A O 1
ATOM 5489 N N . HIS A 1 692 ? 42.188 3.502 -31.844 1 17.28 692 HIS A N 1
ATOM 5490 C CA . HIS A 1 692 ? 42.375 4.871 -31.375 1 17.28 692 HIS A CA 1
ATOM 5491 C C . HIS A 1 692 ? 41.281 5.25 -30.375 1 17.28 692 HIS A C 1
ATOM 5493 O O . HIS A 1 692 ? 40.125 4.875 -30.531 1 17.28 69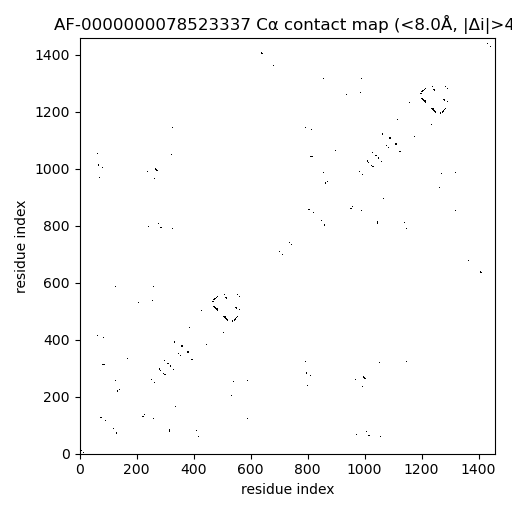2 HIS A O 1
ATOM 5499 N N . THR A 1 693 ? 41.656 5.809 -29.125 1 20.06 693 THR A N 1
ATOM 5500 C CA . THR A 1 693 ? 41.219 6.242 -27.812 1 20.06 693 THR A CA 1
ATOM 5501 C C . THR A 1 693 ? 40.312 7.461 -27.906 1 20.06 693 THR A C 1
ATOM 5503 O O . THR A 1 693 ? 40.062 8.125 -26.906 1 20.06 693 THR A O 1
ATOM 5506 N N . ALA A 1 694 ? 39.594 7.645 -28.969 1 18 694 ALA A N 1
ATOM 5507 C CA . ALA A 1 694 ? 39.156 9.016 -29.219 1 18 694 ALA A CA 1
ATOM 5508 C C . ALA A 1 694 ? 38.25 9.523 -28.078 1 18 694 ALA A C 1
ATOM 5510 O O . ALA A 1 694 ? 37.812 8.742 -27.234 1 18 694 ALA A O 1
ATOM 5511 N N . GLY A 1 695 ? 37 10.227 -28.391 1 20.05 695 GLY A N 1
ATOM 5512 C CA . GLY A 1 695 ? 36.375 11.516 -28.141 1 20.05 695 GLY A CA 1
ATOM 5513 C C . GLY A 1 695 ? 35.375 11.484 -27 1 20.05 695 GLY A C 1
ATOM 5514 O O . GLY A 1 695 ? 34.312 10.891 -27.125 1 20.05 695 GLY A O 1
ATOM 5515 N N . ASP A 1 696 ? 35.75 11.375 -25.734 1 25.77 696 ASP A N 1
ATOM 5516 C CA . ASP A 1 696 ? 35.031 11.383 -24.469 1 25.77 696 ASP A CA 1
ATOM 5517 C C . ASP A 1 696 ? 34.25 12.672 -24.297 1 25.77 696 ASP A C 1
ATOM 5519 O O . ASP A 1 696 ? 33.875 13.039 -23.188 1 25.77 696 ASP A O 1
ATOM 5523 N N . ALA A 1 697 ? 34.188 13.477 -25.266 1 26.97 697 ALA A N 1
ATOM 5524 C CA . ALA A 1 697 ? 33.938 14.898 -25.031 1 26.97 697 ALA A CA 1
ATOM 5525 C C . ALA A 1 697 ? 32.531 15.117 -24.484 1 26.97 697 ALA A C 1
ATOM 5527 O O . ALA A 1 697 ? 32.281 16.094 -23.75 1 26.97 697 ALA A O 1
ATOM 5528 N N . HIS A 1 698 ? 31.5 14.57 -25.094 1 27 698 HIS A N 1
ATOM 5529 C CA . HIS A 1 698 ? 30.266 15.375 -25.062 1 27 698 HIS A CA 1
ATOM 5530 C C . HIS A 1 698 ? 29.453 15.094 -23.797 1 27 698 HIS A C 1
ATOM 5532 O O . HIS A 1 698 ? 28.266 15.367 -23.766 1 27 698 HIS A O 1
ATOM 5538 N N . PHE A 1 699 ? 29.984 14.352 -22.875 1 30.98 699 PHE A N 1
ATOM 5539 C CA . PHE A 1 699 ? 29.188 14.156 -21.672 1 30.98 699 PHE A CA 1
ATOM 5540 C C . PHE A 1 699 ? 29.188 15.422 -20.812 1 30.98 699 PHE A C 1
ATOM 5542 O O . PHE A 1 699 ? 30.234 16.031 -20.578 1 30.98 699 PHE A O 1
ATOM 5549 N N . PRO A 1 700 ? 28.078 16.188 -20.719 1 30.81 700 PRO A N 1
ATOM 5550 C CA . PRO A 1 700 ? 28.297 17.406 -19.938 1 30.81 700 PRO A CA 1
ATOM 5551 C C . PRO A 1 700 ? 28.953 17.125 -18.578 1 30.81 700 PRO A C 1
ATOM 5553 O O . PRO A 1 700 ? 28.75 16.062 -18 1 30.81 700 PRO A O 1
ATOM 5556 N N . TYR A 1 701 ? 30.062 17.734 -18.297 1 30.56 701 TYR A N 1
ATOM 5557 C CA . TYR A 1 701 ? 30.922 17.781 -17.125 1 30.56 701 TYR A CA 1
ATOM 5558 C C . TYR A 1 701 ? 30.25 18.484 -15.961 1 30.56 701 TYR A C 1
ATOM 5560 O O . TYR A 1 701 ? 29.719 19.594 -16.125 1 30.56 701 TYR A O 1
ATOM 5568 N N . ASP A 1 702 ? 29.688 17.859 -14.953 1 34.25 702 ASP A N 1
ATOM 5569 C CA . ASP A 1 702 ? 29.328 18.5 -13.695 1 34.25 702 ASP A CA 1
ATOM 5570 C C . ASP A 1 702 ? 30.547 19.156 -13.047 1 34.25 702 ASP A C 1
ATOM 5572 O O . ASP A 1 702 ? 31.516 18.469 -12.695 1 34.25 702 ASP A O 1
ATOM 5576 N N . PRO A 1 703 ? 30.719 20.469 -13.164 1 34.78 703 PRO A N 1
ATOM 5577 C CA . PRO A 1 703 ? 31.938 21.094 -12.625 1 34.78 703 PRO A CA 1
ATOM 5578 C C . PRO A 1 703 ? 32.188 20.75 -11.156 1 34.78 703 PRO A C 1
ATOM 5580 O O . PRO A 1 703 ? 33.281 20.984 -10.633 1 34.78 703 PRO A O 1
ATOM 5583 N N . ILE A 1 704 ? 31.141 20.594 -10.438 1 34.53 704 ILE A N 1
ATOM 5584 C CA . ILE A 1 704 ? 31.438 20.281 -9.047 1 34.53 704 ILE A CA 1
ATOM 5585 C C . ILE A 1 704 ? 32.031 18.891 -8.938 1 34.53 704 ILE A C 1
ATOM 5587 O O . ILE A 1 704 ? 33.094 18.703 -8.297 1 34.53 704 ILE A O 1
ATOM 5591 N N . SER A 1 705 ? 31.328 17.812 -9.477 1 38.28 705 SER A N 1
ATOM 5592 C CA . SER A 1 705 ? 31.828 16.453 -9.344 1 38.28 705 SER A CA 1
ATOM 5593 C C . SER A 1 705 ? 32.719 16.078 -10.523 1 38.28 705 SER A C 1
ATOM 5595 O O . SER A 1 705 ? 33.344 15.023 -10.516 1 38.28 705 SER A O 1
ATOM 5597 N N . GLN A 1 706 ? 33.188 16.797 -11.438 1 36.72 706 GLN A N 1
ATOM 5598 C CA . GLN A 1 706 ? 34.062 16.672 -12.586 1 36.72 706 GLN A CA 1
ATOM 5599 C C . GLN A 1 706 ? 33.719 15.43 -13.406 1 36.72 706 GLN A C 1
ATOM 5601 O O . GLN A 1 706 ? 34.594 14.844 -14.039 1 36.72 706 GLN A O 1
ATOM 5606 N N . GLU A 1 707 ? 32.719 14.609 -13.109 1 34.53 707 GLU A N 1
ATOM 5607 C CA . GLU A 1 707 ? 32.375 13.414 -13.875 1 34.53 707 GLU A CA 1
ATOM 5608 C C . GLU A 1 707 ? 31.141 13.625 -14.727 1 34.53 707 GLU A C 1
ATOM 5610 O O . GLU A 1 707 ? 30.312 14.484 -14.422 1 34.53 707 GLU A O 1
ATOM 5615 N N . PHE A 1 708 ? 31.094 13.203 -16.031 1 32.84 708 PHE A N 1
ATOM 5616 C CA . PHE A 1 708 ? 29.969 13.297 -16.953 1 32.84 708 PHE A CA 1
ATOM 5617 C C . PHE A 1 708 ? 28.734 12.625 -16.344 1 32.84 708 PHE A C 1
ATOM 5619 O O . PHE A 1 708 ? 28.797 11.469 -15.938 1 32.84 708 PHE A O 1
ATOM 5626 N N . ILE A 1 709 ? 27.875 13.32 -15.711 1 34.41 709 ILE A N 1
ATOM 5627 C CA . ILE A 1 709 ? 26.672 12.719 -15.18 1 34.41 709 ILE A CA 1
ATOM 5628 C C . ILE A 1 709 ? 25.828 12.156 -16.328 1 34.41 709 ILE A C 1
ATOM 5630 O O . ILE A 1 709 ? 25.344 12.914 -17.172 1 34.41 709 ILE A O 1
ATOM 5634 N N . ARG A 1 710 ? 26.016 11.031 -16.812 1 31.97 710 ARG A N 1
ATOM 5635 C CA . ARG A 1 710 ? 25.422 10.297 -17.922 1 31.97 710 ARG A CA 1
ATOM 5636 C C . ARG A 1 710 ? 23.906 10.188 -17.75 1 31.97 710 ARG A C 1
ATOM 5638 O O . ARG A 1 710 ? 23.219 9.68 -18.641 1 31.97 710 ARG A O 1
ATOM 5645 N N . TYR A 1 711 ? 23.406 10.266 -16.562 1 27.73 711 TYR A N 1
ATOM 5646 C CA . TYR A 1 711 ? 22.016 9.789 -16.469 1 27.73 711 TYR A CA 1
ATOM 5647 C C . TYR A 1 711 ? 21.062 10.742 -17.172 1 27.73 711 TYR A C 1
ATOM 5649 O O . TYR A 1 711 ? 19.891 10.43 -17.359 1 27.73 711 TYR A O 1
ATOM 5657 N N . LEU A 1 712 ? 21.438 12.078 -17.203 1 27.98 712 LEU A N 1
ATOM 5658 C CA . LEU A 1 712 ? 20.297 12.922 -17.516 1 27.98 712 LEU A CA 1
ATOM 5659 C C . LEU A 1 712 ? 20.156 13.086 -19.031 1 27.98 712 LEU A C 1
ATOM 5661 O O . LEU A 1 712 ? 19.031 13.148 -19.547 1 27.98 712 LEU A O 1
ATOM 5665 N N . PHE A 1 713 ? 20.984 13.969 -19.766 1 24.41 713 PHE A N 1
ATOM 5666 C CA . PHE A 1 713 ? 20.578 14.562 -21.047 1 24.41 713 PHE A CA 1
ATOM 5667 C C . PHE A 1 713 ? 21.062 13.719 -22.219 1 24.41 713 PHE A C 1
ATOM 5669 O O . PHE A 1 713 ? 22.188 13.188 -22.188 1 24.41 713 PHE A O 1
ATOM 5676 N N . PRO A 1 714 ? 20.141 13.219 -23.062 1 24.67 714 PRO A N 1
ATOM 5677 C CA . PRO A 1 714 ? 20.562 12.547 -24.297 1 24.67 714 PRO A CA 1
ATOM 5678 C C . PRO A 1 714 ? 21.578 13.367 -25.094 1 24.67 714 PRO A C 1
ATOM 5680 O O . PRO A 1 714 ? 21.609 14.594 -24.969 1 24.67 714 PRO A O 1
ATOM 5683 N N . SER A 1 715 ? 22.766 12.906 -25.375 1 25.12 715 SER A N 1
ATOM 5684 C CA . SER A 1 715 ? 23.859 13.5 -26.125 1 25.12 715 SER A CA 1
ATOM 5685 C C . SER A 1 715 ? 23.391 13.984 -27.5 1 25.12 715 SER A C 1
ATOM 5687 O O . SER A 1 715 ? 22.812 13.219 -28.266 1 25.12 715 SER A O 1
ATOM 5689 N N . LEU A 1 716 ? 22.875 15.273 -27.609 1 21.64 716 LEU A N 1
ATOM 5690 C CA . LEU A 1 716 ? 22.641 15.805 -28.938 1 21.64 716 LEU A CA 1
ATOM 5691 C C . LEU A 1 716 ? 23.906 15.758 -29.797 1 21.64 716 LEU A C 1
ATOM 5693 O O . LEU A 1 716 ? 24.922 16.359 -29.438 1 21.64 716 LEU A O 1
ATOM 5697 N N . ASP A 1 717 ? 24.219 14.695 -30.469 1 22.72 717 ASP A N 1
ATOM 5698 C CA . ASP A 1 717 ? 25.281 14.539 -31.453 1 22.72 717 ASP A CA 1
ATOM 5699 C C . ASP A 1 717 ? 25.234 15.656 -32.5 1 22.72 717 ASP A C 1
ATOM 5701 O O . ASP A 1 717 ? 24.312 15.734 -33.281 1 22.72 717 ASP A O 1
ATOM 5705 N N . GLY A 1 718 ? 25.562 16.906 -32.031 1 20.03 718 GLY A N 1
ATOM 5706 C CA . GLY A 1 718 ? 25.703 18.016 -32.969 1 20.03 718 GLY A CA 1
ATOM 5707 C C . GLY A 1 718 ? 26.656 17.688 -34.125 1 20.03 718 GLY A C 1
ATOM 5708 O O . GLY A 1 718 ? 27.484 16.797 -34 1 20.03 718 GLY A O 1
ATOM 5709 N N . GLY A 1 719 ? 26.219 17.891 -35.375 1 20.23 719 GLY A N 1
ATOM 5710 C CA . GLY A 1 719 ? 26.812 17.859 -36.719 1 20.23 719 GLY A CA 1
ATOM 5711 C C . GLY A 1 719 ? 28.078 18.688 -36.812 1 20.23 719 GLY A C 1
ATOM 5712 O O . GLY A 1 719 ? 28.219 19.703 -36.156 1 20.23 719 GLY A O 1
ATOM 5713 N N . ASP A 1 720 ? 29.172 18.125 -37.094 1 22.81 720 ASP A N 1
ATOM 5714 C CA . ASP A 1 720 ? 30.5 18.625 -37.438 1 22.81 720 ASP A CA 1
ATOM 5715 C C . ASP A 1 720 ? 30.422 19.609 -38.594 1 22.81 720 ASP A C 1
ATOM 5717 O O . ASP A 1 720 ? 30.188 19.203 -39.75 1 22.81 720 ASP A O 1
ATOM 5721 N N . ASN A 1 721 ? 29.75 20.75 -38.531 1 20.28 721 ASN A N 1
ATOM 5722 C CA . ASN A 1 721 ? 30.047 21.625 -39.656 1 20.28 721 ASN A CA 1
ATOM 5723 C C . ASN A 1 721 ? 31.5 22.062 -39.656 1 20.28 721 ASN A C 1
ATOM 5725 O O . ASN A 1 721 ? 31.984 22.641 -38.688 1 20.28 721 ASN A O 1
ATOM 5729 N N . PRO A 1 722 ? 32.375 21.641 -40.594 1 21.5 722 PRO A N 1
ATOM 5730 C CA . PRO A 1 722 ? 33.781 21.875 -40.875 1 21.5 722 PRO A CA 1
ATOM 5731 C C . PRO A 1 722 ? 34.125 23.344 -41.094 1 21.5 722 PRO A C 1
ATOM 5733 O O . PRO A 1 722 ? 35.281 23.734 -41 1 21.5 722 PRO A O 1
ATOM 5736 N N . ASN A 1 723 ? 33.375 24.297 -41.594 1 20.09 723 ASN A N 1
ATOM 5737 C CA . ASN A 1 723 ? 33.938 25.328 -42.438 1 20.09 723 ASN A CA 1
ATOM 5738 C C . ASN A 1 723 ? 34.562 26.469 -41.594 1 20.09 723 ASN A C 1
ATOM 5740 O O . ASN A 1 723 ? 34.75 27.562 -42.094 1 20.09 723 ASN A O 1
ATOM 5744 N N . GLY A 1 724 ? 34.875 26.469 -40.344 1 19.28 724 GLY A N 1
ATOM 5745 C CA . GLY A 1 724 ? 35.469 27.734 -39.906 1 19.28 724 GLY A CA 1
ATOM 5746 C C . GLY A 1 724 ? 36.812 28.016 -40.562 1 19.28 724 GLY A C 1
ATOM 5747 O O . GLY A 1 724 ? 37.719 27.172 -40.531 1 19.28 724 GLY A O 1
ATOM 5748 N N . GLU A 1 725 ? 36.906 28.969 -41.594 1 20.44 725 GLU A N 1
ATOM 5749 C CA . GLU A 1 725 ? 37.938 29.875 -42.062 1 20.44 725 GLU A CA 1
ATOM 5750 C C . GLU A 1 725 ? 38.5 30.703 -40.906 1 20.44 725 GLU A C 1
ATOM 5752 O O . GLU A 1 725 ? 37.781 31.016 -39.938 1 20.44 725 GLU A O 1
ATOM 5757 N N . LYS A 1 726 ? 39.906 31.047 -40.781 1 21.11 726 LYS A N 1
ATOM 5758 C CA . LYS A 1 726 ? 40.906 31.672 -39.906 1 21.11 726 LYS A CA 1
ATOM 5759 C C . LYS A 1 726 ? 40.688 33.188 -39.812 1 21.11 726 LYS A C 1
ATOM 5761 O O . LYS A 1 726 ? 41.438 33.875 -39.094 1 21.11 726 LYS A O 1
ATOM 5766 N N . HIS A 1 727 ? 39.562 33.938 -39.969 1 20.33 727 HIS A N 1
ATOM 5767 C CA . HIS A 1 727 ? 39.844 35.344 -40.188 1 20.33 727 HIS A CA 1
ATOM 5768 C C . HIS A 1 727 ? 40.531 35.969 -39 1 20.33 727 HIS A C 1
ATOM 5770 O O . HIS A 1 727 ? 40.156 35.719 -37.844 1 20.33 727 HIS A O 1
ATOM 5776 N N . THR A 1 728 ? 41.844 36.562 -39.281 1 22.83 728 THR A N 1
ATOM 5777 C CA . THR A 1 728 ? 42.906 37.438 -38.781 1 22.83 728 THR A CA 1
ATOM 5778 C C . THR A 1 728 ? 42.375 38.812 -38.406 1 22.83 728 THR A C 1
ATOM 5780 O O . THR A 1 728 ? 43.062 39.625 -37.781 1 22.83 728 THR A O 1
ATOM 5783 N N . PHE A 1 729 ? 41.312 39.219 -37.75 1 20.19 729 PHE A N 1
ATOM 5784 C CA . PHE A 1 729 ? 41.625 40.531 -37.219 1 20.19 729 PHE A CA 1
ATOM 5785 C C . PHE A 1 729 ? 42.5 40.438 -36 1 20.19 729 PHE A C 1
ATOM 5787 O O . PHE A 1 729 ? 42.375 39.5 -35.188 1 20.19 729 PHE A O 1
ATOM 5794 N N . MET B 1 1 ? 18.656 -24.406 48.844 1 34.22 1 MET B N 1
ATOM 5795 C CA . MET B 1 1 ? 17.219 -24.641 48.844 1 34.22 1 MET B CA 1
ATOM 5796 C C . MET B 1 1 ? 16.844 -25.688 47.781 1 34.22 1 MET B C 1
ATOM 5798 O O . MET B 1 1 ? 16.031 -26.578 48.062 1 34.22 1 MET B O 1
ATOM 5802 N N . LEU B 1 2 ? 17.5 -25.547 46.688 1 43.03 2 LEU B N 1
ATOM 5803 C CA . LEU B 1 2 ? 17.266 -26.469 45.594 1 43.03 2 LEU B CA 1
ATOM 5804 C C . LEU B 1 2 ? 17.656 -27.891 45.969 1 43.03 2 LEU B C 1
ATOM 5806 O O . LEU B 1 2 ? 17 -28.859 45.562 1 43.03 2 LEU B O 1
ATOM 5810 N N . LYS B 1 3 ? 18.812 -27.984 46.75 1 46.12 3 LYS B N 1
ATOM 5811 C CA . LYS B 1 3 ? 19.281 -29.297 47.156 1 46.12 3 LYS B CA 1
ATOM 5812 C C . LYS B 1 3 ? 18.203 -30.031 47.969 1 46.12 3 LYS B C 1
ATOM 5814 O O . LYS B 1 3 ? 18.016 -31.234 47.781 1 46.12 3 LYS B O 1
ATOM 5819 N N . GLU B 1 4 ? 17.578 -29.328 48.875 1 44.12 4 GLU B N 1
ATOM 5820 C CA . GLU B 1 4 ? 16.656 -29.969 49.812 1 44.12 4 GLU B CA 1
ATOM 5821 C C . GLU B 1 4 ? 15.344 -30.344 49.125 1 44.12 4 GLU B C 1
ATOM 5823 O O . GLU B 1 4 ? 14.648 -31.266 49.562 1 44.12 4 GLU B O 1
ATOM 5828 N N . ILE B 1 5 ? 14.82 -29.578 48.219 1 42.31 5 ILE B N 1
ATOM 5829 C CA . ILE B 1 5 ? 13.562 -29.922 47.594 1 42.31 5 ILE B CA 1
ATOM 5830 C C . ILE B 1 5 ? 13.75 -31.156 46.719 1 42.31 5 ILE B C 1
ATOM 5832 O O . ILE B 1 5 ? 12.773 -31.797 46.312 1 42.31 5 ILE B O 1
ATOM 5836 N N . GLY B 1 6 ? 15 -31.484 46.438 1 41.16 6 GLY B N 1
ATOM 5837 C CA . GLY B 1 6 ? 15.352 -32.656 45.625 1 41.16 6 GLY B CA 1
ATOM 5838 C C . GLY B 1 6 ? 14.781 -33.938 46.188 1 41.16 6 GLY B C 1
ATOM 5839 O O . GLY B 1 6 ? 14.5 -34.875 45.438 1 41.16 6 GLY B O 1
ATOM 5840 N N . ASP B 1 7 ? 14.859 -34.062 47.469 1 45.59 7 ASP B N 1
ATOM 5841 C CA . ASP B 1 7 ? 14.523 -35.344 48.094 1 45.59 7 ASP B CA 1
ATOM 5842 C C . ASP B 1 7 ? 13.016 -35.594 48.062 1 45.59 7 ASP B C 1
ATOM 5844 O O . ASP B 1 7 ? 12.555 -36.656 48.406 1 45.59 7 ASP B O 1
ATOM 5848 N N . VAL B 1 8 ? 12.203 -34.594 48.156 1 47.91 8 VAL B N 1
ATOM 5849 C CA . VAL B 1 8 ? 10.781 -34.875 48.312 1 47.91 8 VAL B CA 1
ATOM 5850 C C . VAL B 1 8 ? 10.109 -34.938 46.938 1 47.91 8 VAL B C 1
ATOM 5852 O O . VAL B 1 8 ? 8.906 -35.188 46.844 1 47.91 8 VAL B O 1
ATOM 5855 N N . VAL B 1 9 ? 10.664 -34.281 45.938 1 42.44 9 VAL B N 1
ATOM 5856 C CA . VAL B 1 9 ? 9.953 -34.188 44.688 1 42.44 9 VAL B CA 1
ATOM 5857 C C . VAL B 1 9 ? 10.164 -35.5 43.875 1 42.44 9 VAL B C 1
ATOM 5859 O O . VAL B 1 9 ? 11.094 -36.25 44.156 1 42.44 9 VAL B O 1
ATOM 5862 N N . ASP B 1 10 ? 9.195 -35.938 42.969 1 46.47 10 ASP B N 1
ATOM 5863 C CA . ASP B 1 10 ? 9.25 -37.219 42.219 1 46.47 10 ASP B CA 1
ATOM 5864 C C . ASP B 1 10 ? 10.617 -37.406 41.594 1 46.47 10 ASP B C 1
ATOM 5866 O O . ASP B 1 10 ? 11.398 -36.469 41.469 1 46.47 10 ASP B O 1
ATOM 5870 N N . ASP B 1 11 ? 11.094 -38.625 41.219 1 44.25 11 ASP B N 1
ATOM 5871 C CA . ASP B 1 11 ? 12.406 -39.062 40.75 1 44.25 11 ASP B CA 1
ATOM 5872 C C . ASP B 1 11 ? 12.961 -38.125 39.688 1 44.25 11 ASP B C 1
ATOM 5874 O O . ASP B 1 11 ? 14.148 -37.812 39.688 1 44.25 11 ASP B O 1
ATOM 5878 N N . GLN B 1 12 ? 12.086 -37.875 38.719 1 46.97 12 GLN B N 1
ATOM 5879 C CA . GLN B 1 12 ? 12.555 -37.188 37.531 1 46.97 12 GLN B CA 1
ATOM 5880 C C . GLN B 1 12 ? 12.891 -35.719 37.812 1 46.97 12 GLN B C 1
ATOM 5882 O O . GLN B 1 12 ? 13.891 -35.188 37.312 1 46.97 12 GLN B O 1
ATOM 5887 N N . SER B 1 13 ? 12 -35.125 38.562 1 45.91 13 SER B N 1
ATOM 5888 C CA . SER B 1 13 ? 12.203 -33.719 38.969 1 45.91 13 SER B CA 1
ATOM 5889 C C . SER B 1 13 ? 13.367 -33.594 39.938 1 45.91 13 SER B C 1
ATOM 5891 O O . SER B 1 13 ? 14.047 -32.562 39.938 1 45.91 13 SER B O 1
ATOM 5893 N N . ALA B 1 14 ? 13.57 -34.688 40.719 1 48.81 14 ALA B N 1
ATOM 5894 C CA . ALA B 1 14 ? 14.688 -34.781 41.656 1 48.81 14 ALA B CA 1
ATOM 5895 C C . ALA B 1 14 ? 16.016 -34.75 40.938 1 48.81 14 ALA B C 1
ATOM 5897 O O . ALA B 1 14 ? 16.969 -34.094 41.375 1 48.81 14 ALA B O 1
ATOM 5898 N N . LYS B 1 15 ? 16.125 -35.5 39.75 1 54.16 15 LYS B N 1
ATOM 5899 C CA . LYS B 1 15 ? 17.328 -35.594 38.938 1 54.16 15 LYS B CA 1
ATOM 5900 C C . LYS B 1 15 ? 17.703 -34.219 38.375 1 54.16 15 LYS B C 1
ATOM 5902 O O . LYS B 1 15 ? 18.875 -33.844 38.344 1 54.16 15 LYS B O 1
ATOM 5907 N N . ARG B 1 16 ? 16.594 -33.5 37.938 1 50.12 16 ARG B N 1
ATOM 5908 C CA . ARG B 1 16 ? 16.828 -32.219 37.312 1 50.12 16 ARG B CA 1
ATOM 5909 C C . ARG B 1 16 ? 17.344 -31.188 38.312 1 50.12 16 ARG B C 1
ATOM 5911 O O . ARG B 1 16 ? 18.219 -30.375 37.969 1 50.12 16 ARG B O 1
ATOM 5918 N N . ILE B 1 17 ? 16.906 -31.266 39.469 1 49.69 17 ILE B N 1
ATOM 5919 C CA . ILE B 1 17 ? 17.344 -30.375 40.562 1 49.69 17 ILE B CA 1
ATOM 5920 C C . ILE B 1 17 ? 18.781 -30.688 40.938 1 49.69 17 ILE B C 1
ATOM 5922 O O . ILE B 1 17 ? 19.594 -29.781 41.094 1 49.69 17 ILE B O 1
ATOM 5926 N N . LYS B 1 18 ? 19.031 -32.125 41.031 1 50.28 18 LYS B N 1
ATOM 5927 C CA . LYS B 1 18 ? 20.375 -32.562 41.344 1 50.28 18 LYS B CA 1
ATOM 5928 C C . LYS B 1 18 ? 21.391 -32.031 40.344 1 50.28 18 LYS B C 1
ATOM 5930 O O . LYS B 1 18 ? 22.484 -31.578 40.719 1 50.28 18 LYS B O 1
ATOM 5935 N N . ASP B 1 19 ? 20.984 -32.156 39.031 1 49.16 19 ASP B N 1
ATOM 5936 C CA . ASP B 1 19 ? 21.875 -31.734 37.969 1 49.16 19 ASP B CA 1
ATOM 5937 C C . ASP B 1 19 ? 22.156 -30.234 38.062 1 49.16 19 ASP B C 1
ATOM 5939 O O . ASP B 1 19 ? 23.297 -29.797 37.875 1 49.16 19 ASP B O 1
ATOM 5943 N N . LEU B 1 20 ? 21.125 -29.469 38.375 1 44.91 20 LEU B N 1
ATOM 5944 C CA . LEU B 1 20 ? 21.297 -28.016 38.469 1 44.91 20 LEU B CA 1
ATOM 5945 C C . LEU B 1 20 ? 22.172 -27.641 39.656 1 44.91 20 LEU B C 1
ATOM 5947 O O . LEU B 1 20 ? 23 -26.734 39.562 1 44.91 20 LEU B O 1
ATOM 5951 N N . LEU B 1 21 ? 21.922 -28.344 40.75 1 42.19 21 LEU B N 1
ATOM 5952 C CA . LEU B 1 21 ? 22.688 -28.031 41.938 1 42.19 21 LEU B CA 1
ATOM 5953 C C . LEU B 1 21 ? 24.156 -28.375 41.75 1 42.19 21 LEU B C 1
ATOM 5955 O O . LEU B 1 21 ? 25.031 -27.719 42.312 1 42.19 21 LEU B O 1
ATOM 5959 N N . GLN B 1 22 ? 24.391 -29.594 41.125 1 38.31 22 GLN B N 1
ATOM 5960 C CA . GLN B 1 22 ? 25.766 -30 40.906 1 38.31 22 GLN B CA 1
ATOM 5961 C C . GLN B 1 22 ? 26.562 -28.922 40.188 1 38.31 22 GLN B C 1
ATOM 5963 O O . GLN B 1 22 ? 27.75 -28.734 40.438 1 38.31 22 GLN B O 1
ATOM 5968 N N . LYS B 1 23 ? 25.891 -28.359 39.188 1 35.5 23 LYS B N 1
ATOM 5969 C CA . LYS B 1 23 ? 26.688 -27.484 38.344 1 35.5 23 LYS B CA 1
ATOM 5970 C C . LYS B 1 23 ? 27.125 -26.234 39.094 1 35.5 23 LYS B C 1
ATOM 5972 O O . LYS B 1 23 ? 28.125 -25.609 38.75 1 35.5 23 LYS B O 1
ATOM 5977 N N . ASN B 1 24 ? 26.297 -25.812 40.125 1 32.22 24 ASN B N 1
ATOM 5978 C CA . ASN B 1 24 ? 26.688 -24.547 40.75 1 32.22 24 ASN B CA 1
ATOM 5979 C C . ASN B 1 24 ? 27.844 -24.734 41.719 1 32.22 24 ASN B C 1
ATOM 5981 O O . ASN B 1 24 ? 28.281 -23.781 42.375 1 32.22 24 ASN B O 1
ATOM 5985 N N . ASN B 1 25 ? 28 -25.922 42.281 1 28.98 25 ASN B N 1
ATOM 5986 C CA . ASN B 1 25 ? 28.953 -25.953 43.375 1 28.98 25 ASN B CA 1
ATOM 5987 C C . ASN B 1 25 ? 30.391 -25.703 42.906 1 28.98 25 ASN B C 1
ATOM 5989 O O . ASN B 1 25 ? 31.328 -25.703 43.688 1 28.98 25 ASN B O 1
ATOM 5993 N N . SER B 1 26 ? 30.781 -26.203 41.719 1 25.72 26 SER B N 1
ATOM 5994 C CA . SER B 1 26 ? 32.219 -26.453 41.594 1 25.72 26 SER B CA 1
ATOM 5995 C C . SER B 1 26 ? 32.969 -25.125 41.531 1 25.72 26 SER B C 1
ATOM 5997 O O . SER B 1 26 ? 34.094 -25.094 41 1 25.72 26 SER B O 1
ATOM 5999 N N . LYS B 1 27 ? 32.344 -23.969 41.875 1 25.77 27 LYS B N 1
ATOM 6000 C CA . LYS B 1 27 ? 33.188 -22.812 41.531 1 25.77 27 LYS B CA 1
ATOM 6001 C C . LYS B 1 27 ? 34.344 -22.672 42.531 1 25.77 27 LYS B C 1
ATOM 6003 O O . LYS B 1 27 ? 35.031 -21.641 42.531 1 25.77 27 LYS B O 1
ATOM 6008 N N . SER B 1 28 ? 34.469 -23.5 43.5 1 23.77 28 SER B N 1
ATOM 6009 C CA . SER B 1 28 ? 35.344 -22.906 44.5 1 23.77 28 SER B CA 1
ATOM 6010 C C . SER B 1 28 ? 36.812 -23 44.031 1 23.77 28 SER B C 1
ATOM 6012 O O . SER B 1 28 ? 37.719 -22.734 44.812 1 23.77 28 SER B O 1
ATOM 6014 N N . GLY B 1 29 ? 37.25 -23.562 42.906 1 20.45 29 GLY B N 1
ATOM 6015 C CA . GLY B 1 29 ? 38.625 -23.953 42.938 1 20.45 29 GLY B CA 1
ATOM 6016 C C . GLY B 1 29 ? 39.594 -22.781 43.094 1 20.45 29 GLY B C 1
ATOM 6017 O O . GLY B 1 29 ? 39.219 -21.641 42.875 1 20.45 29 GLY B O 1
ATOM 6018 N N . HIS B 1 30 ? 40.844 -23.094 43.656 1 20.81 30 HIS B N 1
ATOM 6019 C CA . HIS B 1 30 ? 42.062 -22.547 44.219 1 20.81 30 HIS B CA 1
ATOM 6020 C C . HIS B 1 30 ? 42.781 -21.641 43.219 1 20.81 30 HIS B C 1
ATOM 6022 O O . HIS B 1 30 ? 42.875 -21.969 42.031 1 20.81 30 HIS B O 1
ATOM 6028 N N . VAL B 1 31 ? 42.969 -20.359 43.594 1 22.64 31 VAL B N 1
ATOM 6029 C CA . VAL B 1 31 ? 43.562 -19.188 43 1 22.64 31 VAL B CA 1
ATOM 6030 C C . VAL B 1 31 ? 45.062 -19.422 42.812 1 22.64 31 VAL B C 1
ATOM 6032 O O . VAL B 1 31 ? 45.906 -18.828 43.5 1 22.64 31 VAL B O 1
ATOM 6035 N N . SER B 1 32 ? 45.531 -20.688 42.469 1 20.09 32 SER B N 1
ATOM 6036 C CA . SER B 1 32 ? 47 -20.734 42.531 1 20.09 32 SER B CA 1
ATOM 6037 C C . SER B 1 32 ? 47.625 -19.656 41.656 1 20.09 32 SER B C 1
ATOM 6039 O O . SER B 1 32 ? 47.125 -19.344 40.562 1 20.09 32 SER B O 1
ATOM 6041 N N . ASN B 1 33 ? 48.562 -18.828 42.312 1 22 33 ASN B N 1
ATOM 6042 C CA . ASN B 1 33 ? 49.344 -17.625 42.031 1 22 33 ASN B CA 1
ATOM 6043 C C . ASN B 1 33 ? 50.312 -17.812 40.875 1 22 33 ASN B C 1
ATOM 6045 O O . ASN B 1 33 ? 51.219 -17 40.688 1 22 33 ASN B O 1
ATOM 6049 N N . GLY B 1 34 ? 50.469 -19.078 40.406 1 20.61 34 GLY B N 1
ATOM 6050 C CA . GLY B 1 34 ? 51.781 -19.219 39.75 1 20.61 34 GLY B CA 1
ATOM 6051 C C . GLY B 1 34 ? 52 -18.219 38.625 1 20.61 34 GLY B C 1
ATOM 6052 O O . GLY B 1 34 ? 51.062 -17.734 38.031 1 20.61 34 GLY B O 1
ATOM 6053 N N . MET B 1 35 ? 53.281 -17.547 38.688 1 24.06 35 MET B N 1
ATOM 6054 C CA . MET B 1 35 ? 53.906 -16.453 37.969 1 24.06 35 MET B CA 1
ATOM 6055 C C . MET B 1 35 ? 53.969 -16.766 36.469 1 24.06 35 MET B C 1
ATOM 6057 O O . MET B 1 35 ? 55.031 -17.016 35.906 1 24.06 35 MET B O 1
ATOM 6061 N N . PRO B 1 36 ? 52.875 -17.359 35.844 1 21.8 36 PRO B N 1
ATOM 6062 C CA . PRO B 1 36 ? 53.344 -17.922 34.594 1 21.8 36 PRO B CA 1
ATOM 6063 C C . PRO B 1 36 ? 54.062 -16.906 33.719 1 21.8 36 PRO B C 1
ATOM 6065 O O . PRO B 1 36 ? 53.812 -15.695 33.812 1 21.8 36 PRO B O 1
ATOM 6068 N N . ASP B 1 37 ? 55.281 -17.297 33.156 1 22.67 37 ASP B N 1
ATOM 6069 C CA . ASP B 1 37 ? 56.281 -16.766 32.25 1 22.67 37 ASP B CA 1
ATOM 6070 C C . ASP B 1 37 ? 55.594 -16.141 31.016 1 22.67 37 ASP B C 1
ATOM 6072 O O . ASP B 1 37 ? 54.656 -16.703 30.469 1 22.67 37 ASP B O 1
ATOM 6076 N N . LYS B 1 38 ? 55.844 -14.852 30.812 1 23.59 38 LYS B N 1
ATOM 6077 C CA . LYS B 1 38 ? 55.344 -13.836 29.891 1 23.59 38 LYS B CA 1
ATOM 6078 C C . LYS B 1 38 ? 55.562 -14.266 28.438 1 23.59 38 LYS B C 1
ATOM 6080 O O . LYS B 1 38 ? 56.438 -13.734 27.766 1 23.59 38 LYS B O 1
ATOM 6085 N N . SER B 1 39 ? 55.562 -15.625 28.125 1 20.84 39 SER B N 1
ATOM 6086 C CA . SER B 1 39 ? 56 -15.859 26.75 1 20.84 39 SER B CA 1
ATOM 6087 C C . SER B 1 39 ? 55.156 -15.07 25.766 1 20.84 39 SER B C 1
ATOM 6089 O O . SER B 1 39 ? 53.969 -14.898 25.969 1 20.84 39 SER B O 1
ATOM 6091 N N . GLN B 1 40 ? 55.812 -14.203 24.922 1 22.86 40 GLN B N 1
ATOM 6092 C CA . GLN B 1 40 ? 55.531 -13.219 23.891 1 22.86 40 GLN B CA 1
ATOM 6093 C C . GLN B 1 40 ? 54.594 -13.789 22.828 1 22.86 40 GLN B C 1
ATOM 6095 O O . GLN B 1 40 ? 55.031 -14.203 21.75 1 22.86 40 GLN B O 1
ATOM 6100 N N . ASP B 1 41 ? 53.719 -14.711 23.234 1 21.83 41 ASP B N 1
ATOM 6101 C CA . ASP B 1 41 ? 53 -15.453 22.203 1 21.83 41 ASP B CA 1
ATOM 6102 C C . ASP B 1 41 ? 52.188 -14.516 21.328 1 21.83 41 ASP B C 1
ATOM 6104 O O . ASP B 1 41 ? 51.344 -13.75 21.828 1 21.83 41 ASP B O 1
ATOM 6108 N N . GLN B 1 42 ? 52.75 -14.172 20.094 1 23.59 42 GLN B N 1
ATOM 6109 C CA . GLN B 1 42 ? 52.281 -13.43 18.922 1 23.59 42 GLN B CA 1
ATOM 6110 C C . GLN B 1 42 ? 50.875 -13.859 18.547 1 23.59 42 GLN B C 1
ATOM 6112 O O . GLN B 1 42 ? 50.688 -14.836 17.812 1 23.59 42 GLN B O 1
ATOM 6117 N N . THR B 1 43 ? 50.094 -14.039 19.516 1 23.84 43 THR B N 1
ATOM 6118 C CA . THR B 1 43 ? 48.781 -14.57 19.203 1 23.84 43 THR B CA 1
ATOM 6119 C C . THR B 1 43 ? 48.031 -13.664 18.234 1 23.84 43 THR B C 1
ATOM 6121 O O . THR B 1 43 ? 47.656 -12.539 18.594 1 23.84 43 THR B O 1
ATOM 6124 N N . GLY B 1 44 ? 48.531 -13.719 16.984 1 22.78 44 GLY B N 1
ATOM 6125 C CA . GLY B 1 44 ? 47.812 -13.117 15.883 1 22.78 44 GLY B CA 1
ATOM 6126 C C . GLY B 1 44 ? 46.312 -13.344 15.961 1 22.78 44 GLY B C 1
ATOM 6127 O O . GLY B 1 44 ? 45.844 -14.477 15.859 1 22.78 44 GLY B O 1
ATOM 6128 N N . SER B 1 45 ? 45.812 -12.75 16.891 1 23.45 45 SER B N 1
ATOM 6129 C CA . SER B 1 45 ? 44.344 -12.773 17.078 1 23.45 45 SER B CA 1
ATOM 6130 C C . SER B 1 45 ? 43.625 -12.484 15.758 1 23.45 45 SER B C 1
ATOM 6132 O O . SER B 1 45 ? 43.656 -11.352 15.273 1 23.45 45 SER B O 1
ATOM 6134 N N . SER B 1 46 ? 44 -13.336 14.797 1 23.14 46 SER B N 1
ATOM 6135 C CA . SER B 1 46 ? 43.156 -13.219 13.617 1 23.14 46 SER B CA 1
ATOM 6136 C C . SER B 1 46 ? 41.656 -13.234 14 1 23.14 46 SER B C 1
ATOM 6138 O O . SER B 1 46 ? 41.094 -14.297 14.242 1 23.14 46 SER B O 1
ATOM 6140 N N . LYS B 1 47 ? 41.312 -12.438 14.953 1 25.84 47 LYS B N 1
ATOM 6141 C CA . LYS B 1 47 ? 39.875 -12.227 14.93 1 25.84 47 LYS B CA 1
ATOM 6142 C C . LYS B 1 47 ? 39.344 -12.195 13.508 1 25.84 47 LYS B C 1
ATOM 6144 O O . LYS B 1 47 ? 39.5 -11.188 12.805 1 25.84 47 LYS B O 1
ATOM 6149 N N . ARG B 1 48 ? 39.469 -13.281 12.93 1 23.02 48 ARG B N 1
ATOM 6150 C CA . ARG B 1 48 ? 38.719 -13.414 11.695 1 23.02 48 ARG B CA 1
ATOM 6151 C C . ARG B 1 48 ? 37.312 -12.766 11.82 1 23.02 48 ARG B C 1
ATOM 6153 O O . ARG B 1 48 ? 36.531 -13.18 12.648 1 23.02 48 ARG B O 1
ATOM 6160 N N . SER B 1 49 ? 37.312 -11.453 11.82 1 27.45 49 SER B N 1
ATOM 6161 C CA . SER B 1 49 ? 36.031 -10.828 11.508 1 27.45 49 SER B CA 1
ATOM 6162 C C . SER B 1 49 ? 35.156 -11.75 10.664 1 27.45 49 SER B C 1
ATOM 6164 O O . SER B 1 49 ? 35.531 -12.094 9.539 1 27.45 49 SER B O 1
ATOM 6166 N N . SER B 1 50 ? 34.844 -12.844 11.352 1 26.91 50 SER B N 1
ATOM 6167 C CA . SER B 1 50 ? 33.844 -13.578 10.578 1 26.91 50 SER B CA 1
ATOM 6168 C C . SER B 1 50 ? 32.938 -12.641 9.773 1 26.91 50 SER B C 1
ATOM 6170 O O . SER B 1 50 ? 32.156 -11.891 10.352 1 26.91 50 SER B O 1
ATOM 6172 N N . SER B 1 51 ? 33.562 -11.977 8.938 1 30.58 51 SER B N 1
ATOM 6173 C CA . SER B 1 51 ? 32.656 -11.383 7.941 1 30.58 51 SER B CA 1
ATOM 6174 C C . SER B 1 51 ? 31.375 -12.172 7.82 1 30.58 51 SER B C 1
ATOM 6176 O O . SER B 1 51 ? 31.391 -13.398 7.699 1 30.58 51 SER B O 1
ATOM 6178 N N . PRO B 1 52 ? 30.375 -11.789 8.648 1 32.19 52 PRO B N 1
ATOM 6179 C CA . PRO B 1 52 ? 29.141 -12.547 8.383 1 32.19 52 PRO B CA 1
ATOM 6180 C C . PRO B 1 52 ? 29.094 -13.109 6.969 1 32.19 52 PRO B C 1
ATOM 6182 O O . PRO B 1 52 ? 29.203 -12.367 5.992 1 32.19 52 PRO B O 1
ATOM 6185 N N . SER B 1 53 ? 29.781 -14.133 6.648 1 30.72 53 SER B N 1
ATOM 6186 C CA . SER B 1 53 ? 29.734 -14.977 5.457 1 30.72 53 SER B CA 1
ATOM 6187 C C . SER B 1 53 ? 28.422 -14.805 4.699 1 30.72 53 SER B C 1
ATOM 6189 O O . SER B 1 53 ? 27.391 -14.547 5.309 1 30.72 53 SER B O 1
ATOM 6191 N N . SER B 1 54 ? 28.453 -14.484 3.4 1 36.31 54 SER B N 1
ATOM 6192 C CA . SER B 1 54 ? 27.531 -14.531 2.27 1 36.31 54 SER B CA 1
ATOM 6193 C C . SER B 1 54 ? 26.562 -15.711 2.387 1 36.31 54 SER B C 1
ATOM 6195 O O . SER B 1 54 ? 25.906 -16.078 1.415 1 36.31 54 SER B O 1
ATOM 6197 N N . ILE B 1 55 ? 26.719 -16.672 3.197 1 41.12 55 ILE B N 1
ATOM 6198 C CA . ILE B 1 55 ? 26.156 -18.016 3.129 1 41.12 55 ILE B CA 1
ATOM 6199 C C . ILE B 1 55 ? 24.641 -17.953 3.303 1 41.12 55 ILE B C 1
ATOM 6201 O O . ILE B 1 55 ? 23.922 -18.891 2.932 1 41.12 55 ILE B O 1
ATOM 6205 N N . GLY B 1 56 ? 23.922 -16.969 3.729 1 50.56 56 GLY B N 1
ATOM 6206 C CA . GLY B 1 56 ? 22.531 -17.266 4.039 1 50.56 56 GLY B CA 1
ATOM 6207 C C . GLY B 1 56 ? 21.547 -16.656 3.059 1 50.56 56 GLY B C 1
ATOM 6208 O O . GLY B 1 56 ? 21.875 -15.688 2.367 1 50.56 56 GLY B O 1
ATOM 6209 N N . SER B 1 57 ? 20.641 -17.562 2.414 1 59.91 57 SER B N 1
ATOM 6210 C CA . SER B 1 57 ? 19.547 -17.266 1.484 1 59.91 57 SER B CA 1
ATOM 6211 C C . SER B 1 57 ? 18.844 -15.961 1.847 1 59.91 57 SER B C 1
ATOM 6213 O O . SER B 1 57 ? 18.125 -15.391 1.025 1 59.91 57 SER B O 1
ATOM 6215 N N . LEU B 1 58 ? 19.203 -15.477 2.99 1 70.38 58 LEU B N 1
ATOM 6216 C CA . LEU B 1 58 ? 18.516 -14.266 3.41 1 70.38 58 LEU B CA 1
ATOM 6217 C C . LEU B 1 58 ? 19.5 -13.109 3.586 1 70.38 58 LEU B C 1
ATOM 6219 O O . LEU B 1 58 ? 19.156 -12.07 4.137 1 70.38 58 LEU B O 1
ATOM 6223 N N . GLU B 1 59 ? 20.703 -13.305 3.061 1 72.12 59 GLU B N 1
ATOM 6224 C CA . GLU B 1 59 ? 21.672 -12.211 3.104 1 72.12 59 GLU B CA 1
ATOM 6225 C C . GLU B 1 59 ? 21.234 -11.047 2.225 1 72.12 59 GLU B C 1
ATOM 6227 O O . GLU B 1 59 ? 20.688 -11.25 1.139 1 72.12 59 GLU B O 1
ATOM 6232 N N . ALA B 1 60 ? 21.328 -9.914 2.693 1 70.62 60 ALA B N 1
ATOM 6233 C CA . ALA B 1 60 ? 21.094 -8.68 1.952 1 70.62 60 ALA B CA 1
ATOM 6234 C C . ALA B 1 60 ? 19.609 -8.492 1.655 1 70.62 60 ALA B C 1
ATOM 6236 O O . ALA B 1 60 ? 19.234 -7.961 0.606 1 70.62 60 ALA B O 1
ATOM 6237 N N . VAL B 1 61 ? 18.828 -9.109 2.518 1 73.94 61 VAL B N 1
ATOM 6238 C CA . VAL B 1 61 ? 17.375 -8.953 2.361 1 73.94 61 VAL B CA 1
ATOM 6239 C C . VAL B 1 61 ? 17 -7.492 2.564 1 73.94 61 VAL B C 1
ATOM 6241 O O . VAL B 1 61 ? 15.938 -7.055 2.094 1 73.94 61 VAL B O 1
ATOM 6244 N N . ASP B 1 62 ? 17.812 -6.742 3.084 1 74.06 62 ASP B N 1
ATOM 6245 C CA . ASP B 1 62 ? 17.484 -5.387 3.51 1 74.06 62 ASP B CA 1
ATOM 6246 C C . ASP B 1 62 ? 18.109 -4.352 2.578 1 74.06 62 ASP B C 1
ATOM 6248 O O . ASP B 1 62 ? 18.125 -3.156 2.885 1 74.06 62 ASP B O 1
ATOM 6252 N N . ARG B 1 63 ? 18.672 -4.836 1.449 1 85.06 63 ARG B N 1
ATOM 6253 C CA . ARG B 1 63 ? 19.391 -3.857 0.628 1 85.06 63 ARG B CA 1
ATOM 6254 C C . ARG B 1 63 ? 19.203 -4.156 -0.856 1 85.06 63 ARG B C 1
ATOM 6256 O O . ARG B 1 63 ? 18.781 -5.258 -1.228 1 85.06 63 ARG B O 1
ATOM 6263 N N . VAL B 1 64 ? 19.438 -3.131 -1.598 1 87.06 64 VAL B N 1
ATOM 6264 C CA . VAL B 1 64 ? 19.438 -3.232 -3.053 1 87.06 64 VAL B CA 1
ATOM 6265 C C . VAL B 1 64 ? 20.875 -3.074 -3.578 1 87.06 64 VAL B C 1
ATOM 6267 O O . VAL B 1 64 ? 21.547 -2.096 -3.264 1 87.06 64 VAL B O 1
ATOM 6270 N N . GLU B 1 65 ? 21.297 -3.938 -4.422 1 84.81 65 GLU B N 1
ATOM 6271 C CA . GLU B 1 65 ? 22.688 -3.965 -4.84 1 84.81 65 GLU B CA 1
ATOM 6272 C C . GLU B 1 65 ? 22.859 -3.402 -6.25 1 84.81 65 GLU B C 1
ATOM 6274 O O . GLU B 1 65 ? 23.984 -3.119 -6.684 1 84.81 65 GLU B O 1
ATOM 6279 N N . GLU B 1 66 ? 21.766 -3.221 -6.887 1 85.69 66 GLU B N 1
ATOM 6280 C CA . GLU B 1 66 ? 21.797 -2.709 -8.25 1 85.69 66 GLU B CA 1
ATOM 6281 C C . GLU B 1 66 ? 21.047 -1.384 -8.359 1 85.69 66 GLU B C 1
ATOM 6283 O O . GLU B 1 66 ? 20.109 -1.139 -7.617 1 85.69 66 GLU B O 1
ATOM 6288 N N . ASP B 1 67 ? 21.625 -0.515 -9.227 1 88.75 67 ASP B N 1
ATOM 6289 C CA . ASP B 1 67 ? 20.891 0.704 -9.547 1 88.75 67 ASP B CA 1
ATOM 6290 C C . ASP B 1 67 ? 19.766 0.422 -10.539 1 88.75 67 ASP B C 1
ATOM 6292 O O . ASP B 1 67 ? 20 0.434 -11.758 1 88.75 67 ASP B O 1
ATOM 6296 N N . LEU B 1 68 ? 18.656 0.381 -10.07 1 89.44 68 LEU B N 1
ATOM 6297 C CA . LEU B 1 68 ? 17.516 -0.045 -10.875 1 89.44 68 LEU B CA 1
ATOM 6298 C C . LEU B 1 68 ? 16.984 1.105 -11.727 1 89.44 68 LEU B C 1
ATOM 6300 O O . LEU B 1 68 ? 16.188 0.892 -12.641 1 89.44 68 LEU B O 1
ATOM 6304 N N . ASN B 1 69 ? 17.422 2.248 -11.453 1 89.94 69 ASN B N 1
ATOM 6305 C CA . ASN B 1 69 ? 16.984 3.414 -12.211 1 89.94 69 ASN B CA 1
ATOM 6306 C C . ASN B 1 69 ? 17.859 3.637 -13.445 1 89.94 69 ASN B C 1
ATOM 6308 O O . ASN B 1 69 ? 17.547 4.477 -14.297 1 89.94 69 ASN B O 1
ATOM 6312 N N . LEU B 1 70 ? 18.828 2.898 -13.648 1 87.88 70 LEU B N 1
ATOM 6313 C CA . LEU B 1 70 ? 19.891 3.189 -14.602 1 87.88 70 LEU B CA 1
ATOM 6314 C C . LEU B 1 70 ? 19.438 2.889 -16.031 1 87.88 70 LEU B C 1
ATOM 6316 O O . LEU B 1 70 ? 19.609 3.717 -16.922 1 87.88 70 LEU B O 1
ATOM 6320 N N . THR B 1 71 ? 18.875 1.689 -16.25 1 90.12 71 THR B N 1
ATOM 6321 C CA . THR B 1 71 ? 18.516 1.282 -17.594 1 90.12 71 THR B CA 1
ATOM 6322 C C . THR B 1 71 ? 17.031 0.958 -17.688 1 90.12 71 THR B C 1
ATOM 6324 O O . THR B 1 71 ? 16.375 0.738 -16.656 1 90.12 71 THR B O 1
ATOM 6327 N N . GLU B 1 72 ? 16.562 0.932 -18.922 1 91.06 72 GLU B N 1
ATOM 6328 C CA . GLU B 1 72 ? 15.172 0.56 -19.141 1 91.06 72 GLU B CA 1
ATOM 6329 C C . GLU B 1 72 ? 14.914 -0.883 -18.719 1 91.06 72 GLU B C 1
ATOM 6331 O O . GLU B 1 72 ? 13.852 -1.198 -18.172 1 91.06 72 GLU B O 1
ATOM 6336 N N . SER B 1 73 ? 15.891 -1.665 -18.984 1 91.06 73 SER B N 1
ATOM 6337 C CA . SER B 1 73 ? 15.742 -3.074 -18.625 1 91.06 73 SER B CA 1
ATOM 6338 C C . SER B 1 73 ? 15.688 -3.264 -17.109 1 91.06 73 SER B C 1
ATOM 6340 O O . SER B 1 73 ? 14.914 -4.082 -16.609 1 91.06 73 SER B O 1
ATOM 6342 N N . SER B 1 74 ? 16.531 -2.553 -16.422 1 92.19 74 SER B N 1
ATOM 6343 C CA . SER B 1 74 ? 16.531 -2.65 -14.961 1 92.19 74 SER B CA 1
ATOM 6344 C C . SER B 1 74 ? 15.227 -2.105 -14.375 1 92.19 74 SER B C 1
ATOM 6346 O O . SER B 1 74 ? 14.688 -2.656 -13.414 1 92.19 74 SER B O 1
ATOM 6348 N N . ARG B 1 75 ? 14.672 -1.102 -15.016 1 93.44 75 ARG B N 1
ATOM 6349 C CA . ARG B 1 75 ? 13.398 -0.54 -14.57 1 93.44 75 ARG B CA 1
ATOM 6350 C C . ARG B 1 75 ? 12.258 -1.51 -14.836 1 93.44 75 ARG B C 1
ATOM 6352 O O . ARG B 1 75 ? 11.336 -1.632 -14.016 1 93.44 75 ARG B O 1
ATOM 6359 N N . ALA B 1 76 ? 12.344 -2.15 -15.93 1 94.12 76 ALA B N 1
ATOM 6360 C CA . ALA B 1 76 ? 11.305 -3.119 -16.297 1 94.12 76 ALA B CA 1
ATOM 6361 C C . ALA B 1 76 ? 11.336 -4.324 -15.352 1 94.12 76 ALA B C 1
ATOM 6363 O O . ALA B 1 76 ? 10.289 -4.902 -15.047 1 94.12 76 ALA B O 1
ATOM 6364 N N . THR B 1 77 ? 12.492 -4.719 -14.93 1 93.62 77 THR B N 1
ATOM 6365 C CA . THR B 1 77 ? 12.617 -5.832 -13.992 1 93.62 77 THR B CA 1
ATOM 6366 C C . THR B 1 77 ? 12.188 -5.41 -12.594 1 93.62 77 THR B C 1
ATOM 6368 O O . THR B 1 77 ? 11.445 -6.133 -11.922 1 93.62 77 THR B O 1
ATOM 6371 N N . GLY B 1 78 ? 12.641 -4.223 -12.164 1 94.25 78 GLY B N 1
ATOM 6372 C CA . GLY B 1 78 ? 12.359 -3.746 -10.82 1 94.25 78 GLY B CA 1
ATOM 6373 C C . GLY B 1 78 ? 13.117 -4.504 -9.75 1 94.25 78 GLY B C 1
ATOM 6374 O O . GLY B 1 78 ? 13.922 -5.395 -10.055 1 94.25 78 GLY B O 1
ATOM 6375 N N . TYR B 1 79 ? 12.906 -4.172 -8.57 1 95 79 TYR B N 1
ATOM 6376 C CA . TYR B 1 79 ? 13.539 -4.84 -7.441 1 95 79 TYR B CA 1
ATOM 6377 C C . TYR B 1 79 ? 13 -6.254 -7.27 1 95 79 TYR B C 1
ATOM 6379 O O . TYR B 1 79 ? 11.789 -6.477 -7.34 1 95 79 TYR B O 1
ATOM 6387 N N . MET B 1 80 ? 13.836 -7.141 -7.09 1 95.25 80 MET B N 1
ATOM 6388 C CA . MET B 1 80 ? 13.477 -8.523 -6.785 1 95.25 80 MET B CA 1
ATOM 6389 C C . MET B 1 80 ? 14.055 -8.953 -5.441 1 95.25 80 MET B C 1
ATOM 6391 O O . MET B 1 80 ? 15.273 -8.992 -5.27 1 95.25 80 MET B O 1
ATOM 6395 N N . GLY B 1 81 ? 13.195 -9.312 -4.527 1 93 81 GLY B N 1
ATOM 6396 C CA . GLY B 1 81 ? 13.609 -9.711 -3.189 1 93 81 GLY B CA 1
ATOM 6397 C C . GLY B 1 81 ? 14.047 -11.156 -3.105 1 93 81 GLY B C 1
ATOM 6398 O O . GLY B 1 81 ? 14.117 -11.852 -4.121 1 93 81 GLY B O 1
ATOM 6399 N N . LYS B 1 82 ? 14.227 -11.609 -1.945 1 91.81 82 LYS B N 1
ATOM 6400 C CA . LYS B 1 82 ? 14.883 -12.898 -1.728 1 91.81 82 LYS B CA 1
ATOM 6401 C C . LYS B 1 82 ? 13.883 -14.047 -1.831 1 91.81 82 LYS B C 1
ATOM 6403 O O . LYS B 1 82 ? 14.273 -15.211 -1.967 1 91.81 82 LYS B O 1
ATOM 6408 N N . SER B 1 83 ? 12.633 -13.789 -1.774 1 92.88 83 SER B N 1
ATOM 6409 C CA . SER B 1 83 ? 11.648 -14.852 -1.935 1 92.88 83 SER B CA 1
ATOM 6410 C C . SER B 1 83 ? 11.336 -15.109 -3.406 1 92.88 83 SER B C 1
ATOM 6412 O O . SER B 1 83 ? 10.672 -16.094 -3.748 1 92.88 83 SER B O 1
ATOM 6414 N N . SER B 1 84 ? 11.836 -14.258 -4.285 1 95.06 84 SER B N 1
ATOM 6415 C CA . SER B 1 84 ? 11.531 -14.344 -5.711 1 95.06 84 SER B CA 1
ATOM 6416 C C . SER B 1 84 ? 12.32 -15.469 -6.375 1 95.06 84 SER B C 1
ATOM 6418 O O . SER B 1 84 ? 13.5 -15.656 -6.094 1 95.06 84 SER B O 1
ATOM 6420 N N . GLU B 1 85 ? 11.711 -16.156 -7.262 1 94.88 85 GLU B N 1
ATOM 6421 C CA . GLU B 1 85 ? 12.375 -17.203 -8.016 1 94.88 85 GLU B CA 1
ATOM 6422 C C . GLU B 1 85 ? 13.438 -16.641 -8.953 1 94.88 85 GLU B C 1
ATOM 6424 O O . GLU B 1 85 ? 14.391 -17.328 -9.312 1 94.88 85 GLU B O 1
ATOM 6429 N N . ILE B 1 86 ? 13.227 -15.375 -9.297 1 95.44 86 ILE B N 1
ATOM 6430 C CA . ILE B 1 86 ? 14.234 -14.727 -10.125 1 95.44 86 ILE B CA 1
ATOM 6431 C C . ILE B 1 86 ? 15.555 -14.648 -9.359 1 95.44 86 ILE B C 1
ATOM 6433 O O . ILE B 1 86 ? 16.625 -14.93 -9.914 1 95.44 86 ILE B O 1
ATOM 6437 N N . THR B 1 87 ? 15.453 -14.266 -8.156 1 93.31 87 THR B N 1
ATOM 6438 C CA . THR B 1 87 ? 16.641 -14.219 -7.305 1 93.31 87 THR B CA 1
ATOM 6439 C C . THR B 1 87 ? 17.203 -15.625 -7.082 1 93.31 87 THR B C 1
ATOM 6441 O O . THR B 1 87 ? 18.422 -15.812 -7.039 1 93.31 87 THR B O 1
ATOM 6444 N N . TRP B 1 88 ? 16.328 -16.609 -6.969 1 93.88 88 TRP B N 1
ATOM 6445 C CA . TRP B 1 88 ? 16.766 -18 -6.824 1 93.88 88 TRP B CA 1
ATOM 6446 C C . TRP B 1 88 ? 17.5 -18.469 -8.07 1 93.88 88 TRP B C 1
ATOM 6448 O O . TRP B 1 88 ? 18.5 -19.172 -7.973 1 93.88 88 TRP B O 1
ATOM 6458 N N . MET B 1 89 ? 16.969 -18.062 -9.148 1 94.94 89 MET B N 1
ATOM 6459 C CA . MET B 1 89 ? 17.609 -18.422 -10.414 1 94.94 89 MET B CA 1
ATOM 6460 C C . MET B 1 89 ? 18.984 -17.781 -10.523 1 94.94 89 MET B C 1
ATOM 6462 O O . MET B 1 89 ? 19.906 -18.359 -11.109 1 94.94 89 MET B O 1
ATOM 6466 N N . GLY B 1 90 ? 19.094 -16.516 -10 1 92.06 90 GLY B N 1
ATOM 6467 C CA . GLY B 1 90 ? 20.406 -15.898 -9.922 1 92.06 90 GLY B CA 1
ATOM 6468 C C . GLY B 1 90 ? 21.406 -16.719 -9.133 1 92.06 90 GLY B C 1
ATOM 6469 O O . GLY B 1 90 ? 22.562 -16.859 -9.531 1 92.06 90 GLY B O 1
ATOM 6470 N N . ARG B 1 91 ? 20.984 -17.266 -8.133 1 90.12 91 ARG B N 1
ATOM 6471 C CA . ARG B 1 91 ? 21.828 -18.109 -7.297 1 90.12 91 ARG B CA 1
ATOM 6472 C C . ARG B 1 91 ? 22.234 -19.391 -8.031 1 90.12 91 ARG B C 1
ATOM 6474 O O . ARG B 1 91 ? 23.359 -19.875 -7.891 1 90.12 91 ARG B O 1
ATOM 6481 N N . VAL B 1 92 ? 21.281 -19.953 -8.711 1 92.69 92 VAL B N 1
ATOM 6482 C CA . VAL B 1 92 ? 21.562 -21.141 -9.516 1 92.69 92 VAL B CA 1
ATOM 6483 C C . VAL B 1 92 ? 22.688 -20.844 -10.492 1 92.69 92 VAL B C 1
ATOM 6485 O O . VAL B 1 92 ? 23.625 -21.641 -10.625 1 92.69 92 VAL B O 1
ATOM 6488 N N . GLN B 1 93 ? 22.594 -19.734 -11.086 1 90.88 93 GLN B N 1
ATOM 6489 C CA . GLN B 1 93 ? 23.625 -19.375 -12.062 1 90.88 93 GLN B CA 1
ATOM 6490 C C . GLN B 1 93 ? 24.969 -19.125 -11.383 1 90.88 93 GLN B C 1
ATOM 6492 O O . GLN B 1 93 ? 26.016 -19.5 -11.922 1 90.88 93 GLN B O 1
ATOM 6497 N N . GLU B 1 94 ? 24.953 -18.484 -10.297 1 87.44 94 GLU B N 1
ATOM 6498 C CA . GLU B 1 94 ? 26.172 -18.25 -9.539 1 87.44 94 GLU B CA 1
ATOM 6499 C C . GLU B 1 94 ? 26.844 -19.562 -9.156 1 87.44 94 GLU B C 1
ATOM 6501 O O . GLU B 1 94 ? 28.062 -19.719 -9.297 1 87.44 94 GLU B O 1
ATOM 6506 N N . GLU B 1 95 ? 26.062 -20.484 -8.68 1 86.25 95 GLU B N 1
ATOM 6507 C CA . GLU B 1 95 ? 26.578 -21.781 -8.258 1 86.25 95 GLU B CA 1
ATOM 6508 C C . GLU B 1 95 ? 27.078 -22.594 -9.445 1 86.25 95 GLU B C 1
ATOM 6510 O O . GLU B 1 95 ? 28.078 -23.328 -9.336 1 86.25 95 GLU B O 1
ATOM 6515 N N . ALA B 1 96 ? 26.422 -22.5 -10.484 1 85.5 96 ALA B N 1
ATOM 6516 C CA . ALA B 1 96 ? 26.844 -23.203 -11.695 1 85.5 96 ALA B CA 1
ATOM 6517 C C . ALA B 1 96 ? 28.188 -22.672 -12.188 1 85.5 96 ALA B C 1
ATOM 6519 O O . ALA B 1 96 ? 29.031 -23.438 -12.633 1 85.5 96 ALA B O 1
ATOM 6520 N N . GLU B 1 97 ? 28.359 -21.406 -12.102 1 83 97 GLU B N 1
ATOM 6521 C CA . GLU B 1 97 ? 29.625 -20.797 -12.516 1 83 97 GLU B CA 1
ATOM 6522 C C . GLU B 1 97 ? 30.75 -21.188 -11.578 1 83 97 GLU B C 1
ATOM 6524 O O . GLU B 1 97 ? 31.891 -21.422 -12.023 1 83 97 GLU B O 1
ATOM 6529 N N . GLN B 1 98 ? 30.453 -21.141 -10.375 1 80.5 98 GLN B N 1
ATOM 6530 C CA . GLN B 1 98 ? 31.469 -21.531 -9.391 1 80.5 98 GLN B CA 1
ATOM 6531 C C . GLN B 1 98 ? 31.891 -22.984 -9.586 1 80.5 98 GLN B C 1
ATOM 6533 O O . GLN B 1 98 ? 33.062 -23.312 -9.445 1 80.5 98 GLN B O 1
ATOM 6538 N N . ARG B 1 99 ? 31.016 -23.797 -9.797 1 78 99 ARG B N 1
ATOM 6539 C CA . ARG B 1 99 ? 31.297 -25.203 -10.023 1 78 99 ARG B CA 1
ATOM 6540 C C . ARG B 1 99 ? 32.156 -25.406 -11.273 1 78 99 ARG B C 1
ATOM 6542 O O . ARG B 1 99 ? 33.062 -26.25 -11.297 1 78 99 ARG B O 1
ATOM 6549 N N . ASN B 1 100 ? 31.906 -24.688 -12.234 1 74.44 100 ASN B N 1
ATOM 6550 C CA . ASN B 1 100 ? 32.656 -24.75 -13.484 1 74.44 100 ASN B CA 1
ATOM 6551 C C . ASN B 1 100 ? 34.094 -24.219 -13.305 1 74.44 100 ASN B C 1
ATOM 6553 O O . ASN B 1 100 ? 35.031 -24.734 -13.914 1 74.44 100 ASN B O 1
ATOM 6557 N N . ARG B 1 101 ? 34.219 -23.188 -12.539 1 68.69 101 ARG B N 1
ATOM 6558 C CA . ARG B 1 101 ? 35.531 -22.625 -12.258 1 68.69 101 ARG B CA 1
ATOM 6559 C C . ARG B 1 101 ? 36.375 -23.609 -11.445 1 68.69 101 ARG B C 1
ATOM 6561 O O . ARG B 1 101 ? 37.594 -23.703 -11.648 1 68.69 101 ARG B O 1
ATOM 6568 N N . GLY B 1 102 ? 35.781 -24.094 -10.469 1 61.59 102 GLY B N 1
ATOM 6569 C CA . GLY B 1 102 ? 36.531 -25.078 -9.688 1 61.59 102 GLY B CA 1
ATOM 6570 C C . GLY B 1 102 ? 37 -26.25 -10.516 1 61.59 102 GLY B C 1
ATOM 6571 O O . GLY B 1 102 ? 38 -26.875 -10.188 1 61.59 102 GLY B O 1
ATOM 6572 N N . GLN B 1 103 ? 36.469 -26.609 -11.602 1 54.75 103 GLN B N 1
ATOM 6573 C CA . GLN B 1 103 ? 36.875 -27.734 -12.453 1 54.75 103 GLN B CA 1
ATOM 6574 C C . GLN B 1 103 ? 37.906 -27.281 -13.469 1 54.75 103 GLN B C 1
ATOM 6576 O O . GLN B 1 103 ? 38.594 -28.125 -14.055 1 54.75 103 GLN B O 1
ATOM 6581 N N . SER B 1 104 ? 38.062 -25.969 -13.695 1 51.28 104 SER B N 1
ATOM 6582 C CA . SER B 1 104 ? 39.094 -25.484 -14.609 1 51.28 104 SER B CA 1
ATOM 6583 C C . SER B 1 104 ? 40.406 -25.219 -13.867 1 51.28 104 SER B C 1
ATOM 6585 O O . SER B 1 104 ? 40.406 -24.531 -12.844 1 51.28 104 SER B O 1
ATOM 6587 N N . PRO B 1 105 ? 41.594 -26.016 -14.117 1 45.81 105 PRO B N 1
ATOM 6588 C CA . PRO B 1 105 ? 42.906 -25.812 -13.469 1 45.81 105 PRO B CA 1
ATOM 6589 C C . PRO B 1 105 ? 43.281 -24.328 -13.406 1 45.81 105 PRO B C 1
ATOM 6591 O O . PRO B 1 105 ? 44.219 -23.969 -12.703 1 45.81 105 PRO B O 1
ATOM 6594 N N . LYS B 1 106 ? 43.312 -23.609 -14.516 1 40.22 106 LYS B N 1
ATOM 6595 C CA . LYS B 1 106 ? 43.844 -22.25 -14.672 1 40.22 106 LYS B CA 1
ATOM 6596 C C . LYS B 1 106 ? 43.094 -21.25 -13.82 1 40.22 106 LYS B C 1
ATOM 6598 O O . LYS B 1 106 ? 43.312 -20.047 -13.906 1 40.22 106 LYS B O 1
ATOM 6603 N N . ALA B 1 107 ? 42.031 -21.531 -13.328 1 42.06 107 ALA B N 1
ATOM 6604 C CA . ALA B 1 107 ? 41.25 -20.531 -12.625 1 42.06 107 ALA B CA 1
ATOM 6605 C C . ALA B 1 107 ? 41.938 -20.125 -11.312 1 42.06 107 ALA B C 1
ATOM 6607 O O . ALA B 1 107 ? 41.656 -20.703 -10.266 1 42.06 107 ALA B O 1
ATOM 6608 N N . THR B 1 108 ? 43.219 -19.891 -11.328 1 35.66 108 THR B N 1
ATOM 6609 C CA . THR B 1 108 ? 44 -19.375 -10.195 1 35.66 108 THR B CA 1
ATOM 6610 C C . THR B 1 108 ? 43.219 -18.266 -9.5 1 35.66 108 THR B C 1
ATOM 6612 O O . THR B 1 108 ? 43.625 -17.797 -8.43 1 35.66 108 THR B O 1
ATOM 6615 N N . SER B 1 109 ? 43.094 -17.062 -10.328 1 36.28 109 SER B N 1
ATOM 6616 C CA . SER B 1 109 ? 43.188 -15.727 -9.75 1 36.28 109 SER B CA 1
ATOM 6617 C C . SER B 1 109 ? 42.188 -15.539 -8.617 1 36.28 109 SER B C 1
ATOM 6619 O O . SER B 1 109 ? 41.062 -16.047 -8.688 1 36.28 109 SER B O 1
ATOM 6621 N N . GLU B 1 110 ? 42.656 -14.938 -7.426 1 37.97 110 GLU B N 1
ATOM 6622 C CA . GLU B 1 110 ? 42.344 -14.453 -6.086 1 37.97 110 GLU B CA 1
ATOM 6623 C C . GLU B 1 110 ? 40.969 -13.797 -6.027 1 37.97 110 GLU B C 1
ATOM 6625 O O . GLU B 1 110 ? 40.219 -13.984 -5.066 1 37.97 110 GLU B O 1
ATOM 6630 N N . ASN B 1 111 ? 40.938 -12.406 -6.574 1 35.88 111 ASN B N 1
ATOM 6631 C CA . ASN B 1 111 ? 40.188 -11.234 -6.184 1 35.88 111 ASN B CA 1
ATOM 6632 C C . ASN B 1 111 ? 38.719 -11.344 -6.633 1 35.88 111 ASN B C 1
ATOM 6634 O O . ASN B 1 111 ? 38.062 -10.336 -6.863 1 35.88 111 ASN B O 1
ATOM 6638 N N . HIS B 1 112 ? 38.375 -12.297 -7.395 1 39.31 112 HIS B N 1
ATOM 6639 C CA . HIS B 1 112 ? 37.031 -12.047 -7.945 1 39.31 112 HIS B CA 1
ATOM 6640 C C . HIS B 1 112 ? 35.969 -12.047 -6.852 1 39.31 112 HIS B C 1
ATOM 6642 O O . HIS B 1 112 ? 35.562 -13.109 -6.383 1 39.31 112 HIS B O 1
ATOM 6648 N N . THR B 1 113 ? 36.031 -11.258 -5.93 1 41 113 THR B N 1
ATOM 6649 C CA . THR B 1 113 ? 34.844 -10.828 -5.223 1 41 113 THR B CA 1
ATOM 6650 C C . THR B 1 113 ? 33.562 -11.203 -6.004 1 41 113 THR B C 1
ATOM 6652 O O . THR B 1 113 ? 33.375 -10.734 -7.125 1 41 113 THR B O 1
ATOM 6655 N N . GLY B 1 114 ? 33.188 -12.438 -6.215 1 46.31 114 GLY B N 1
ATOM 6656 C CA . GLY B 1 114 ? 32.031 -13.078 -6.82 1 46.31 114 GLY B CA 1
ATOM 6657 C C . GLY B 1 114 ? 30.906 -12.102 -7.168 1 46.31 114 GLY B C 1
ATOM 6658 O O . GLY B 1 114 ? 30.234 -11.57 -6.277 1 46.31 114 GLY B O 1
ATOM 6659 N N . ASP B 1 115 ? 30.953 -11.445 -8.234 1 53.12 115 ASP B N 1
ATOM 6660 C CA . ASP B 1 115 ? 30.016 -10.469 -8.766 1 53.12 115 ASP B CA 1
ATOM 6661 C C . ASP B 1 115 ? 28.578 -11.016 -8.75 1 53.12 115 ASP B C 1
ATOM 6663 O O . ASP B 1 115 ? 28.312 -12.055 -9.359 1 53.12 115 ASP B O 1
ATOM 6667 N N . LYS B 1 116 ? 27.703 -10.781 -7.816 1 70.75 116 LYS B N 1
ATOM 6668 C CA . LYS B 1 116 ? 26.281 -11.141 -7.727 1 70.75 116 LYS B CA 1
ATOM 6669 C C . LYS B 1 116 ? 25.578 -10.906 -9.062 1 70.75 116 LYS B C 1
ATOM 6671 O O . LYS B 1 116 ? 25.875 -9.938 -9.766 1 70.75 116 LYS B O 1
ATOM 6676 N N . ILE B 1 117 ? 25.047 -12.039 -9.625 1 81.56 117 ILE B N 1
ATOM 6677 C CA . ILE B 1 117 ? 24.297 -11.977 -10.867 1 81.56 117 ILE B CA 1
ATOM 6678 C C . ILE B 1 117 ? 23.125 -11.008 -10.695 1 81.56 117 ILE B C 1
ATOM 6680 O O . ILE B 1 117 ? 22.375 -11.094 -9.719 1 81.56 117 ILE B O 1
ATOM 6684 N N . SER B 1 118 ? 23.109 -10.133 -11.625 1 85.69 118 SER B N 1
ATOM 6685 C CA . SER B 1 118 ? 22.031 -9.156 -11.602 1 85.69 118 SER B CA 1
ATOM 6686 C C . SER B 1 118 ? 20.688 -9.812 -11.922 1 85.69 118 SER B C 1
ATOM 6688 O O . SER B 1 118 ? 20.594 -10.617 -12.852 1 85.69 118 SER B O 1
ATOM 6690 N N . PRO B 1 119 ? 19.672 -9.516 -11.18 1 89.62 119 PRO B N 1
ATOM 6691 C CA . PRO B 1 119 ? 18.344 -10.055 -11.461 1 89.62 119 PRO B CA 1
ATOM 6692 C C . PRO B 1 119 ? 17.875 -9.766 -12.891 1 89.62 119 PRO B C 1
ATOM 6694 O O . PRO B 1 119 ? 17.125 -10.547 -13.469 1 89.62 119 PRO B O 1
ATOM 6697 N N . THR B 1 120 ? 18.359 -8.719 -13.477 1 89.81 120 THR B N 1
ATOM 6698 C CA . THR B 1 120 ? 17.953 -8.312 -14.82 1 89.81 120 THR B CA 1
ATOM 6699 C C . THR B 1 120 ? 18.406 -9.344 -15.852 1 89.81 120 THR B C 1
ATOM 6701 O O . THR B 1 120 ? 17.719 -9.57 -16.859 1 89.81 120 THR B O 1
ATOM 6704 N N . THR B 1 121 ? 19.469 -10.023 -15.547 1 89.94 121 THR B N 1
ATOM 6705 C CA . THR B 1 121 ? 20.047 -10.969 -16.5 1 89.94 121 THR B CA 1
ATOM 6706 C C . THR B 1 121 ? 19.297 -12.297 -16.453 1 89.94 121 THR B C 1
ATOM 6708 O O . THR B 1 121 ? 19.312 -13.055 -17.422 1 89.94 121 THR B O 1
ATOM 6711 N N . VAL B 1 122 ? 18.625 -12.586 -15.383 1 94.38 122 VAL B N 1
ATOM 6712 C CA . VAL B 1 122 ? 17.969 -13.875 -15.242 1 94.38 122 VAL B CA 1
ATOM 6713 C C . VAL B 1 122 ? 16.453 -13.68 -15.18 1 94.38 122 VAL B C 1
ATOM 6715 O O . VAL B 1 122 ? 15.719 -14.602 -14.812 1 94.38 122 VAL B O 1
ATOM 6718 N N . ASN B 1 123 ? 16.016 -12.461 -15.492 1 95.31 123 ASN B N 1
ATOM 6719 C CA . ASN B 1 123 ? 14.594 -12.164 -15.461 1 95.31 123 ASN B CA 1
ATOM 6720 C C . ASN B 1 123 ? 13.867 -12.797 -16.641 1 95.31 123 ASN B C 1
ATOM 6722 O O . ASN B 1 123 ? 14.203 -12.531 -17.797 1 95.31 123 ASN B O 1
ATOM 6726 N N . TYR B 1 124 ? 12.859 -13.648 -16.359 1 97.31 124 TYR B N 1
ATOM 6727 C CA . TYR B 1 124 ? 12.133 -14.273 -17.469 1 97.31 124 TYR B CA 1
ATOM 6728 C C . TYR B 1 124 ? 10.766 -13.625 -17.656 1 97.31 124 TYR B C 1
ATOM 6730 O O . TYR B 1 124 ? 10.031 -13.984 -18.578 1 97.31 124 TYR B O 1
ATOM 6738 N N . HIS B 1 125 ? 10.391 -12.703 -16.766 1 96.62 125 HIS B N 1
ATOM 6739 C CA . HIS B 1 125 ? 9.156 -11.953 -16.984 1 96.62 125 HIS B CA 1
ATOM 6740 C C . HIS B 1 125 ? 9.242 -11.094 -18.25 1 96.62 125 HIS B C 1
ATOM 6742 O O . HIS B 1 125 ? 10.344 -10.828 -18.734 1 96.62 125 HIS B O 1
ATOM 6748 N N . ILE B 1 126 ? 8.086 -10.625 -18.719 1 96.12 126 ILE B N 1
ATOM 6749 C CA . ILE B 1 126 ? 8.125 -10 -20.031 1 96.12 126 ILE B CA 1
ATOM 6750 C C . ILE B 1 126 ? 7.719 -8.531 -19.906 1 96.12 126 ILE B C 1
ATOM 6752 O O . ILE B 1 126 ? 7.023 -8 -20.781 1 96.12 126 ILE B O 1
ATOM 6756 N N . ASP B 1 127 ? 8.07 -7.879 -18.875 1 95.56 127 ASP B N 1
ATOM 6757 C CA . ASP B 1 127 ? 7.738 -6.477 -18.656 1 95.56 127 ASP B CA 1
ATOM 6758 C C . ASP B 1 127 ? 8.484 -5.574 -19.641 1 95.56 127 ASP B C 1
ATOM 6760 O O . ASP B 1 127 ? 8.141 -4.406 -19.812 1 95.56 127 ASP B O 1
ATOM 6764 N N . ASP B 1 128 ? 9.484 -6.047 -20.266 1 92.5 128 ASP B N 1
ATOM 6765 C CA . ASP B 1 128 ? 10.227 -5.273 -21.266 1 92.5 128 ASP B CA 1
ATOM 6766 C C . ASP B 1 128 ? 9.438 -5.168 -22.562 1 92.5 128 ASP B C 1
ATOM 6768 O O . ASP B 1 128 ? 9.758 -4.336 -23.422 1 92.5 128 ASP B O 1
ATOM 6772 N N . LEU B 1 129 ? 8.398 -5.961 -22.672 1 91.31 129 LEU B N 1
ATOM 6773 C CA . LEU B 1 129 ? 7.555 -5.91 -23.859 1 91.31 129 LEU B CA 1
ATOM 6774 C C . LEU B 1 129 ? 6.371 -4.977 -23.656 1 91.31 129 LEU B C 1
ATOM 6776 O O . LEU B 1 129 ? 5.812 -4.914 -22.547 1 91.31 129 LEU B O 1
ATOM 6780 N N . GLY B 1 130 ? 5.949 -4.305 -24.703 1 87.94 130 GLY B N 1
ATOM 6781 C CA . GLY B 1 130 ? 4.828 -3.381 -24.625 1 87.94 130 GLY B CA 1
ATOM 6782 C C . GLY B 1 130 ? 3.486 -4.082 -24.516 1 87.94 130 GLY B C 1
ATOM 6783 O O . GLY B 1 130 ? 3.361 -5.254 -24.875 1 87.94 130 GLY B O 1
ATOM 6784 N N . VAL B 1 131 ? 2.475 -3.365 -24.016 1 89.56 131 VAL B N 1
ATOM 6785 C CA . VAL B 1 131 ? 1.154 -3.959 -23.828 1 89.56 131 VAL B CA 1
ATOM 6786 C C . VAL B 1 131 ? 0.127 -3.219 -24.688 1 89.56 131 VAL B C 1
ATOM 6788 O O . VAL B 1 131 ? -1.081 -3.377 -24.484 1 89.56 131 VAL B O 1
ATOM 6791 N N . ASP B 1 132 ? 0.508 -2.518 -25.609 1 85.31 132 ASP B N 1
ATOM 6792 C CA . ASP B 1 132 ? -0.407 -1.798 -26.484 1 85.31 132 ASP B CA 1
ATOM 6793 C C . ASP B 1 132 ? -0.908 -2.697 -27.625 1 85.31 132 ASP B C 1
ATOM 6795 O O . ASP B 1 132 ? -0.169 -3.551 -28.109 1 85.31 132 ASP B O 1
ATOM 6799 N N . ALA B 1 133 ? -2.209 -2.432 -27.969 1 87.25 133 ALA B N 1
ATOM 6800 C CA . ALA B 1 133 ? -2.76 -3.162 -29.094 1 87.25 133 ALA B CA 1
ATOM 6801 C C . ALA B 1 133 ? -2.062 -2.762 -30.391 1 87.25 133 ALA B C 1
ATOM 6803 O O . ALA B 1 133 ? -1.733 -1.59 -30.594 1 87.25 133 ALA B O 1
ATOM 6804 N N . PRO B 1 134 ? -1.848 -3.799 -31.266 1 82.69 134 PRO B N 1
ATOM 6805 C CA . PRO B 1 134 ? -1.228 -3.492 -32.562 1 82.69 134 PRO B CA 1
ATOM 6806 C C . PRO B 1 134 ? -2.189 -2.811 -33.531 1 82.69 134 PRO B C 1
ATOM 6808 O O . PRO B 1 134 ? -2.928 -3.488 -34.25 1 82.69 134 PRO B O 1
ATOM 6811 N N . GLY B 1 135 ? -2.562 -1.529 -33.406 1 80.81 135 GLY B N 1
ATOM 6812 C CA . GLY B 1 135 ? -3.428 -0.817 -34.344 1 80.81 135 GLY B CA 1
ATOM 6813 C C . GLY B 1 135 ? -4.441 0.075 -33.656 1 80.81 135 GLY B C 1
ATOM 6814 O O . GLY B 1 135 ? -4.344 0.31 -32.438 1 80.81 135 GLY B O 1
ATOM 6815 N N . LEU B 1 136 ? -5.379 0.48 -34.469 1 86.81 136 LEU B N 1
ATOM 6816 C CA . LEU B 1 136 ? -6.402 1.38 -33.938 1 86.81 136 LEU B CA 1
ATOM 6817 C C . LEU B 1 136 ? -7.477 0.602 -33.188 1 86.81 136 LEU B C 1
ATOM 6819 O O . LEU B 1 136 ? -7.879 -0.482 -33.625 1 86.81 136 LEU B O 1
ATOM 6823 N N . VAL B 1 137 ? -7.855 1.111 -32.062 1 90.81 137 VAL B N 1
ATOM 6824 C CA . VAL B 1 137 ? -8.844 0.429 -31.234 1 90.81 137 VAL B CA 1
ATOM 6825 C C . VAL B 1 137 ? -10.102 1.287 -31.125 1 90.81 137 VAL B C 1
ATOM 6827 O O . VAL B 1 137 ? -10.023 2.471 -30.781 1 90.81 137 VAL B O 1
ATOM 6830 N N . GLN B 1 138 ? -11.227 0.656 -31.469 1 91.12 138 GLN B N 1
ATOM 6831 C CA . GLN B 1 138 ? -12.508 1.323 -31.266 1 91.12 138 GLN B CA 1
ATOM 6832 C C . GLN B 1 138 ? -13.023 1.123 -29.844 1 91.12 138 GLN B C 1
ATOM 6834 O O . GLN B 1 138 ? -13.328 -0.001 -29.438 1 91.12 138 GLN B O 1
ATOM 6839 N N . MET B 1 139 ? -13.258 2.094 -29.203 1 91.31 139 MET B N 1
ATOM 6840 C CA . MET B 1 139 ? -13.508 2.1 -27.766 1 91.31 139 MET B CA 1
ATOM 6841 C C . MET B 1 139 ? -14.781 1.32 -27.438 1 91.31 139 MET B C 1
ATOM 6843 O O . MET B 1 139 ? -14.812 0.569 -26.453 1 91.31 139 MET B O 1
ATOM 6847 N N . TYR B 1 140 ? -15.906 1.402 -28.234 1 92.75 140 TYR B N 1
ATOM 6848 C CA . TYR B 1 140 ? -17.203 0.852 -27.859 1 92.75 140 TYR B CA 1
ATOM 6849 C C . TYR B 1 140 ? -17.547 -0.378 -28.688 1 92.75 140 TYR B C 1
ATOM 6851 O O . TYR B 1 140 ? -18.688 -0.833 -28.688 1 92.75 140 TYR B O 1
ATOM 6859 N N . TRP B 1 141 ? -16.531 -0.901 -29.328 1 91.56 141 TRP B N 1
ATOM 6860 C CA . TRP B 1 141 ? -16.766 -2.086 -30.156 1 91.56 141 TRP B CA 1
ATOM 6861 C C . TRP B 1 141 ? -16.969 -3.32 -29.281 1 91.56 141 TRP B C 1
ATOM 6863 O O . TRP B 1 141 ? -16.266 -3.5 -28.281 1 91.56 141 TRP B O 1
ATOM 6873 N N . VAL B 1 142 ? -17.969 -4.176 -29.672 1 91.06 142 VAL B N 1
ATOM 6874 C CA . VAL B 1 142 ? -18.234 -5.453 -29.016 1 91.06 142 VAL B CA 1
ATOM 6875 C C . VAL B 1 142 ? -18.281 -6.566 -30.062 1 91.06 142 VAL B C 1
ATOM 6877 O O . VAL B 1 142 ? -18.812 -6.391 -31.156 1 91.06 142 VAL B O 1
ATOM 6880 N N . PRO B 1 143 ? -17.672 -7.668 -29.75 1 92.19 143 PRO B N 1
ATOM 6881 C CA . PRO B 1 143 ? -17.719 -8.758 -30.719 1 92.19 143 PRO B CA 1
ATOM 6882 C C . PRO B 1 143 ? -19.141 -9.297 -30.938 1 92.19 143 PRO B C 1
ATOM 6884 O O . PRO B 1 143 ? -20.031 -9.031 -30.125 1 92.19 143 PRO B O 1
ATOM 6887 N N . PRO B 1 144 ? -19.266 -10.031 -32.094 1 91.81 144 PRO B N 1
ATOM 6888 C CA . PRO B 1 144 ? -20.578 -10.68 -32.281 1 91.81 144 PRO B CA 1
ATOM 6889 C C . PRO B 1 144 ? -20.984 -11.547 -31.094 1 91.81 144 PRO B C 1
ATOM 6891 O O . PRO B 1 144 ? -20.125 -12.117 -30.406 1 91.81 144 PRO B O 1
ATOM 6894 N N . ARG B 1 145 ? -22.266 -11.734 -30.953 1 92.25 145 ARG B N 1
ATOM 6895 C CA . ARG B 1 145 ? -22.828 -12.359 -29.766 1 92.25 145 ARG B CA 1
ATOM 6896 C C . ARG B 1 145 ? -22.266 -13.766 -29.562 1 92.25 145 ARG B C 1
ATOM 6898 O O . ARG B 1 145 ? -21.969 -14.164 -28.438 1 92.25 145 ARG B O 1
ATOM 6905 N N . HIS B 1 146 ? -22.188 -14.562 -30.609 1 91.88 146 HIS B N 1
ATOM 6906 C CA . HIS B 1 146 ? -21.734 -15.938 -30.469 1 91.88 146 HIS B CA 1
ATOM 6907 C C . HIS B 1 146 ? -20.297 -15.977 -29.922 1 91.88 146 HIS B C 1
ATOM 6909 O O . HIS B 1 146 ? -19.969 -16.844 -29.109 1 91.88 146 HIS B O 1
ATOM 6915 N N . VAL B 1 147 ? -19.484 -15.062 -30.391 1 91.75 147 VAL B N 1
ATOM 6916 C CA . VAL B 1 147 ? -18.109 -14.977 -29.906 1 91.75 147 VAL B CA 1
ATOM 6917 C C . VAL B 1 147 ? -18.094 -14.477 -28.469 1 91.75 147 VAL B C 1
ATOM 6919 O O . VAL B 1 147 ? -17.375 -15.016 -27.625 1 91.75 147 VAL B O 1
ATOM 6922 N N . ALA B 1 148 ? -18.859 -13.484 -28.188 1 94.44 148 ALA B N 1
ATOM 6923 C CA . ALA B 1 148 ? -18.953 -12.914 -26.844 1 94.44 148 ALA B CA 1
ATOM 6924 C C . ALA B 1 148 ? -19.422 -13.961 -25.828 1 94.44 148 ALA B C 1
ATOM 6926 O O . ALA B 1 148 ? -18.859 -14.062 -24.734 1 94.44 148 ALA B O 1
ATOM 6927 N N . ASP B 1 149 ? -20.453 -14.695 -26.219 1 95.62 149 ASP B N 1
ATOM 6928 C CA . ASP B 1 149 ? -20.969 -15.75 -25.344 1 95.62 149 ASP B CA 1
ATOM 6929 C C . ASP B 1 149 ? -19.906 -16.797 -25.031 1 95.62 149 ASP B C 1
ATOM 6931 O O . ASP B 1 149 ? -19.766 -17.234 -23.891 1 95.62 149 ASP B O 1
ATOM 6935 N N . HIS B 1 150 ? -19.234 -17.109 -26.047 1 93.69 150 HIS B N 1
ATOM 6936 C CA . HIS B 1 150 ? -18.188 -18.109 -25.859 1 93.69 150 HIS B CA 1
ATOM 6937 C C . HIS B 1 150 ? -17.109 -17.594 -24.906 1 93.69 150 HIS B C 1
ATOM 6939 O O . HIS B 1 150 ? -16.656 -18.344 -24.031 1 93.69 150 HIS B O 1
ATOM 6945 N N . LEU B 1 151 ? -16.688 -16.375 -25.109 1 94.5 151 LEU B N 1
ATOM 6946 C CA . LEU B 1 151 ? -15.672 -15.773 -24.25 1 94.5 151 LEU B CA 1
ATOM 6947 C C . LEU B 1 151 ? -16.188 -15.641 -22.828 1 94.5 151 LEU B C 1
ATOM 6949 O O . LEU B 1 151 ? -15.469 -15.953 -21.875 1 94.5 151 LEU B O 1
ATOM 6953 N N . PHE B 1 152 ? -17.375 -15.219 -22.672 1 96.62 152 PHE B N 1
ATOM 6954 C CA . PHE B 1 152 ? -17.969 -15.031 -21.359 1 96.62 152 PHE B CA 1
ATOM 6955 C C . PHE B 1 152 ? -18.109 -16.359 -20.625 1 96.62 152 PHE B C 1
ATOM 6957 O O . PHE B 1 152 ? -17.781 -16.469 -19.453 1 96.62 152 PHE B O 1
ATOM 6964 N N . GLU B 1 153 ? -18.516 -17.344 -21.297 1 96.19 153 GLU B N 1
ATOM 6965 C CA . GLU B 1 153 ? -18.656 -18.672 -20.703 1 96.19 153 GLU B CA 1
ATOM 6966 C C . GLU B 1 153 ? -17.297 -19.25 -20.312 1 96.19 153 GLU B C 1
ATOM 6968 O O . GLU B 1 153 ? -17.172 -19.906 -19.281 1 96.19 153 GLU B O 1
ATOM 6973 N N . THR B 1 154 ? -16.375 -19.031 -21.203 1 94.44 154 THR B N 1
ATOM 6974 C CA . THR B 1 154 ? -15.023 -19.484 -20.891 1 94.44 154 THR B CA 1
ATOM 6975 C C . THR B 1 154 ? -14.516 -18.828 -19.609 1 94.44 154 THR B C 1
ATOM 6977 O O . THR B 1 154 ? -13.914 -19.5 -18.766 1 94.44 154 THR B O 1
ATOM 6980 N N . TYR B 1 155 ? -14.75 -17.547 -19.5 1 96.88 155 TYR B N 1
ATOM 6981 C CA . TYR B 1 155 ? -14.336 -16.828 -18.297 1 96.88 155 TYR B CA 1
ATOM 6982 C C . TYR B 1 155 ? -14.984 -17.438 -17.047 1 96.88 155 TYR B C 1
ATOM 6984 O O . TYR B 1 155 ? -14.312 -17.656 -16.031 1 96.88 155 TYR B O 1
ATOM 6992 N N . LEU B 1 156 ? -16.234 -17.703 -17.078 1 97.5 156 LEU B N 1
ATOM 6993 C CA . LEU B 1 156 ? -16.984 -18.203 -15.93 1 97.5 156 LEU B CA 1
ATOM 6994 C C . LEU B 1 156 ? -16.5 -19.594 -15.531 1 97.5 156 LEU B C 1
ATOM 6996 O O . LEU B 1 156 ? -16.5 -19.938 -14.344 1 97.5 156 LEU B O 1
ATOM 7000 N N . LEU B 1 157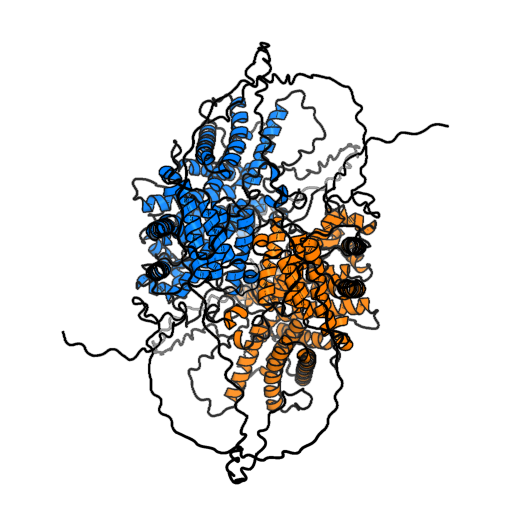 ? -16.031 -20.297 -16.484 1 94.88 157 LEU B N 1
ATOM 7001 C CA . LEU B 1 157 ? -15.641 -21.672 -16.219 1 94.88 157 LEU B CA 1
ATOM 7002 C C . LEU B 1 157 ? -14.18 -21.75 -15.773 1 94.88 157 LEU B C 1
ATOM 7004 O O . LEU B 1 157 ? -13.844 -22.5 -14.852 1 94.88 157 LEU B O 1
ATOM 7008 N N . ALA B 1 158 ? -13.375 -20.953 -16.391 1 95.31 158 ALA B N 1
ATOM 7009 C CA . ALA B 1 158 ? -11.938 -21.156 -16.25 1 95.31 158 ALA B CA 1
ATOM 7010 C C . ALA B 1 158 ? -11.328 -20.141 -15.297 1 95.31 158 ALA B C 1
ATOM 7012 O O . ALA B 1 158 ? -10.273 -20.391 -14.703 1 95.31 158 ALA B O 1
ATOM 7013 N N . VAL B 1 159 ? -11.961 -18.984 -15.094 1 96.94 159 VAL B N 1
ATOM 7014 C CA . VAL B 1 159 ? -11.328 -17.891 -14.367 1 96.94 159 VAL B CA 1
ATOM 7015 C C . VAL B 1 159 ? -12.094 -17.625 -13.07 1 96.94 159 VAL B C 1
ATOM 7017 O O . VAL B 1 159 ? -11.5 -17.547 -11.992 1 96.94 159 VAL B O 1
ATOM 7020 N N . HIS B 1 160 ? -13.344 -17.547 -13.109 1 97.75 160 HIS B N 1
ATOM 7021 C CA . HIS B 1 160 ? -14.219 -17.094 -12.031 1 97.75 160 HIS B CA 1
ATOM 7022 C C . HIS B 1 160 ? -14.031 -17.953 -10.781 1 97.75 160 HIS B C 1
ATOM 7024 O O . HIS B 1 160 ? -14.039 -17.438 -9.664 1 97.75 160 HIS B O 1
ATOM 7030 N N . PRO B 1 161 ? -13.828 -19.234 -10.906 1 96.75 161 PRO B N 1
ATOM 7031 C CA . PRO B 1 161 ? -13.656 -20.047 -9.695 1 96.75 161 PRO B CA 1
ATOM 7032 C C . PRO B 1 161 ? -12.406 -19.656 -8.906 1 96.75 161 PRO B C 1
ATOM 7034 O O . PRO B 1 161 ? -12.375 -19.812 -7.684 1 96.75 161 PRO B O 1
ATOM 7037 N N . HIS B 1 162 ? -11.398 -19.219 -9.633 1 97.06 162 HIS B N 1
ATOM 7038 C CA . HIS B 1 162 ? -10.141 -18.828 -9 1 97.06 162 HIS B CA 1
ATOM 7039 C C . HIS B 1 162 ? -10.188 -17.375 -8.523 1 97.06 162 HIS B C 1
ATOM 7041 O O . HIS B 1 162 ? -9.484 -17 -7.582 1 97.06 162 HIS B O 1
ATOM 7047 N N . PHE B 1 163 ? -10.969 -16.641 -9.211 1 98.19 163 PHE B N 1
ATOM 7048 C CA . PHE B 1 163 ? -10.938 -15.188 -9.047 1 98.19 163 PHE B CA 1
ATOM 7049 C C . PHE B 1 163 ? -12.336 -14.594 -9.188 1 98.19 163 PHE B C 1
ATOM 7051 O O . PHE B 1 163 ? -12.609 -13.859 -10.133 1 98.19 163 PHE B O 1
ATOM 7058 N N . PRO B 1 164 ? -13.148 -14.812 -8.141 1 98.44 164 PRO B N 1
ATOM 7059 C CA . PRO B 1 164 ? -14.539 -14.375 -8.211 1 98.44 164 PRO B CA 1
ATOM 7060 C C . PRO B 1 164 ? -14.711 -12.891 -7.887 1 98.44 164 PRO B C 1
ATOM 7062 O O . PRO B 1 164 ? -15.453 -12.539 -6.965 1 98.44 164 PRO B O 1
ATOM 7065 N N . ILE B 1 165 ? -14.195 -12.062 -8.695 1 98.56 165 ILE B N 1
ATOM 7066 C CA . ILE B 1 165 ? -14.195 -10.625 -8.445 1 98.56 165 ILE B CA 1
ATOM 7067 C C . ILE B 1 165 ? -15.508 -10.016 -8.93 1 98.56 165 ILE B C 1
ATOM 7069 O O . ILE B 1 165 ? -15.914 -8.945 -8.477 1 98.56 165 ILE B O 1
ATOM 7073 N N . ILE B 1 166 ? -16.172 -10.703 -9.883 1 97.62 166 ILE B N 1
ATOM 7074 C CA . ILE B 1 166 ? -17.516 -10.297 -10.289 1 97.62 166 ILE B CA 1
ATOM 7075 C C . ILE B 1 166 ? -18.547 -11.258 -9.688 1 97.62 166 ILE B C 1
ATOM 7077 O O . ILE B 1 166 ? -18.234 -12.406 -9.383 1 97.62 166 ILE B O 1
ATOM 7081 N N . ASN B 1 167 ? -19.688 -10.75 -9.438 1 95.62 167 ASN B N 1
ATOM 7082 C CA . ASN B 1 167 ? -20.797 -11.641 -9.109 1 95.62 167 ASN B CA 1
ATOM 7083 C C . ASN B 1 167 ? -21.391 -12.289 -10.359 1 95.62 167 ASN B C 1
ATOM 7085 O O . ASN B 1 167 ? -22.062 -11.617 -11.148 1 95.62 167 ASN B O 1
ATOM 7089 N N . SER B 1 168 ? -21.219 -13.531 -10.469 1 96.25 168 SER B N 1
ATOM 7090 C CA . SER B 1 168 ? -21.531 -14.227 -11.711 1 96.25 168 SER B CA 1
ATOM 7091 C C . SER B 1 168 ? -23.031 -14.164 -12.016 1 96.25 168 SER B C 1
ATOM 7093 O O . SER B 1 168 ? -23.422 -14.023 -13.172 1 96.25 168 SER B O 1
ATOM 7095 N N . THR B 1 169 ? -23.828 -14.297 -10.969 1 94.12 169 THR B N 1
ATOM 7096 C CA . THR B 1 169 ? -25.266 -14.266 -11.18 1 94.12 169 THR B CA 1
ATOM 7097 C C . THR B 1 169 ? -25.719 -12.883 -11.648 1 94.12 169 THR B C 1
ATOM 7099 O O . THR B 1 169 ? -26.438 -12.766 -12.641 1 94.12 169 THR B O 1
ATOM 7102 N N . LEU B 1 170 ? -25.266 -11.914 -10.938 1 92.38 170 LEU B N 1
ATOM 7103 C CA . LEU B 1 170 ? -25.625 -10.547 -11.266 1 92.38 170 LEU B CA 1
ATOM 7104 C C . LEU B 1 170 ? -25.078 -10.148 -12.625 1 92.38 170 LEU B C 1
ATOM 7106 O O . LEU B 1 170 ? -25.797 -9.586 -13.453 1 92.38 170 LEU B O 1
ATOM 7110 N N . PHE B 1 171 ? -23.891 -10.406 -12.914 1 96.5 171 PHE B N 1
ATOM 7111 C CA . PHE B 1 171 ? -23.25 -9.984 -14.156 1 96.5 171 PHE B CA 1
ATOM 7112 C C . PHE B 1 171 ? -23.844 -10.727 -15.352 1 96.5 171 PHE B C 1
ATOM 7114 O O . PHE B 1 171 ? -23.953 -10.164 -16.438 1 96.5 171 PHE B O 1
ATOM 7121 N N . SER B 1 172 ? -24.219 -12.008 -15.172 1 96.56 172 SER B N 1
ATOM 7122 C CA . SER B 1 172 ? -24.828 -12.773 -16.25 1 96.56 172 SER B CA 1
ATOM 7123 C C . SER B 1 172 ? -26.172 -12.172 -16.656 1 96.56 172 SER B C 1
ATOM 7125 O O . SER B 1 172 ? -26.5 -12.125 -17.844 1 96.56 172 SER B O 1
ATOM 7127 N N . THR B 1 173 ? -26.859 -11.758 -15.664 1 94.88 173 THR B N 1
ATOM 7128 C CA . THR B 1 173 ? -28.141 -11.109 -15.953 1 94.88 173 THR B CA 1
ATOM 7129 C C . THR B 1 173 ? -27.922 -9.812 -16.734 1 94.88 173 THR B C 1
ATOM 7131 O O . THR B 1 173 ? -28.594 -9.555 -17.734 1 94.88 173 THR B O 1
ATOM 7134 N N . GLN B 1 174 ? -26.969 -9.031 -16.297 1 95.25 174 GLN B N 1
ATOM 7135 C CA . GLN B 1 174 ? -26.656 -7.77 -16.969 1 95.25 174 GLN B CA 1
ATOM 7136 C C . GLN B 1 174 ? -26.125 -8.008 -18.375 1 95.25 174 GLN B C 1
ATOM 7138 O O . GLN B 1 174 ? -26.422 -7.234 -19.281 1 95.25 174 GLN B O 1
ATOM 7143 N N . TYR B 1 175 ? -25.391 -9.008 -18.5 1 96.81 175 TYR B N 1
ATOM 7144 C CA . TYR B 1 175 ? -24.828 -9.398 -19.781 1 96.81 175 TYR B CA 1
ATOM 7145 C C . TYR B 1 175 ? -25.938 -9.719 -20.781 1 96.81 175 TYR B C 1
ATOM 7147 O O . TYR B 1 175 ? -25.891 -9.25 -21.922 1 96.81 175 TYR B O 1
ATOM 7155 N N . ARG B 1 176 ? -26.875 -10.461 -20.375 1 95.94 176 ARG B N 1
ATOM 7156 C CA . ARG B 1 176 ? -28.016 -10.789 -21.219 1 95.94 176 ARG B CA 1
ATOM 7157 C C . ARG B 1 176 ? -28.812 -9.547 -21.594 1 95.94 176 ARG B C 1
ATOM 7159 O O . ARG B 1 176 ? -29.203 -9.367 -22.75 1 95.94 176 ARG B O 1
ATOM 7166 N N . ASP B 1 177 ? -28.969 -8.742 -20.594 1 94.75 177 ASP B N 1
ATOM 7167 C CA . ASP B 1 177 ? -29.719 -7.508 -20.828 1 94.75 177 ASP B CA 1
ATOM 7168 C C . ASP B 1 177 ? -28.984 -6.621 -21.828 1 94.75 177 ASP B C 1
ATOM 7170 O O . ASP B 1 177 ? -29.625 -5.953 -22.656 1 94.75 177 ASP B O 1
ATOM 7174 N N . PHE B 1 178 ? -27.75 -6.547 -21.766 1 95.31 178 PHE B N 1
ATOM 7175 C CA . PHE B 1 178 ? -26.922 -5.738 -22.656 1 95.31 178 PHE B CA 1
ATOM 7176 C C . PHE B 1 178 ? -27.047 -6.227 -24.094 1 95.31 178 PHE B C 1
ATOM 7178 O O . PHE B 1 178 ? -27.266 -5.426 -25.016 1 95.31 178 PHE B O 1
ATOM 7185 N N . PHE B 1 179 ? -26.984 -7.488 -24.359 1 94.06 179 PHE B N 1
ATOM 7186 C CA . PHE B 1 179 ? -27.016 -8.023 -25.719 1 94.06 179 PHE B CA 1
ATOM 7187 C C . PHE B 1 179 ? -28.438 -8.07 -26.25 1 94.06 179 PHE B C 1
ATOM 7189 O O . PHE B 1 179 ? -28.656 -8.016 -27.469 1 94.06 179 PHE B O 1
ATOM 7196 N N . ASP B 1 180 ? -29.328 -8.078 -25.328 1 92.81 180 ASP B N 1
ATOM 7197 C CA . ASP B 1 180 ? -30.719 -8.023 -25.75 1 92.81 180 ASP B CA 1
ATOM 7198 C C . ASP B 1 180 ? -31.188 -6.586 -25.938 1 92.81 180 ASP B C 1
ATOM 7200 O O . ASP B 1 180 ? -32.344 -6.34 -26.266 1 92.81 180 ASP B O 1
ATOM 7204 N N . GLU B 1 181 ? -30.328 -5.594 -25.688 1 86.5 181 GLU B N 1
ATOM 7205 C CA . GLU B 1 181 ? -30.562 -4.164 -25.875 1 86.5 181 GLU B CA 1
ATOM 7206 C C . GLU B 1 181 ? -31.688 -3.668 -24.984 1 86.5 181 GLU B C 1
ATOM 7208 O O . GLU B 1 181 ? -32.5 -2.832 -25.391 1 86.5 181 GLU B O 1
ATOM 7213 N N . THR B 1 182 ? -31.719 -4.207 -23.875 1 85 182 THR B N 1
ATOM 7214 C CA . THR B 1 182 ? -32.75 -3.801 -22.922 1 85 182 THR B CA 1
ATOM 7215 C C . THR B 1 182 ? -32.188 -2.77 -21.938 1 85 182 THR B C 1
ATOM 7217 O O . THR B 1 182 ? -32.969 -2.082 -21.25 1 85 182 THR B O 1
ATOM 7220 N N . SER B 1 183 ? -30.891 -2.689 -21.797 1 81.5 183 SER B N 1
ATOM 7221 C CA . SER B 1 183 ? -30.281 -1.751 -20.875 1 81.5 183 SER B CA 1
ATOM 7222 C C . SER B 1 183 ? -29.016 -1.135 -21.469 1 81.5 183 SER B C 1
ATOM 7224 O O . SER B 1 183 ? -28.375 -1.734 -22.344 1 81.5 183 SER B O 1
ATOM 7226 N N . TYR B 1 184 ? -28.797 0.094 -21.031 1 86.44 184 TYR B N 1
ATOM 7227 C CA . TYR B 1 184 ? -27.562 0.772 -21.453 1 86.44 184 TYR B CA 1
ATOM 7228 C C . TYR B 1 184 ? -26.438 0.499 -20.469 1 86.44 184 TYR B C 1
ATOM 7230 O O . TYR B 1 184 ? -26.625 0.524 -19.25 1 86.44 184 TYR B O 1
ATOM 7238 N N . ALA B 1 185 ? -25.344 0.111 -21.062 1 89.56 185 ALA B N 1
ATOM 7239 C CA . ALA B 1 185 ? -24.172 -0.185 -20.25 1 89.56 185 ALA B CA 1
ATOM 7240 C C . ALA B 1 185 ? -23.281 1.047 -20.094 1 89.56 185 ALA B C 1
ATOM 7242 O O . ALA B 1 185 ? -23.031 1.763 -21.078 1 89.56 185 ALA B O 1
ATOM 7243 N N . GLY B 1 186 ? -22.891 1.362 -18.891 1 92.62 186 GLY B N 1
ATOM 7244 C CA . GLY B 1 186 ? -21.938 2.438 -18.656 1 92.62 186 GLY B CA 1
ATOM 7245 C C . GLY B 1 186 ? -20.516 2.076 -19.062 1 92.62 186 GLY B C 1
ATOM 7246 O O . GLY B 1 186 ? -20.219 0.91 -19.312 1 92.62 186 GLY B O 1
ATOM 7247 N N . ASP B 1 187 ? -19.609 3.066 -19.109 1 94.56 187 ASP B N 1
ATOM 7248 C CA . ASP B 1 187 ? -18.219 2.871 -19.516 1 94.56 187 ASP B CA 1
ATOM 7249 C C . ASP B 1 187 ? -17.516 1.858 -18.609 1 94.56 187 ASP B C 1
ATOM 7251 O O . ASP B 1 187 ? -16.766 1.01 -19.094 1 94.56 187 ASP B O 1
ATOM 7255 N N . LYS B 1 188 ? -17.75 1.917 -17.391 1 95.56 188 LYS B N 1
ATOM 7256 C CA . LYS B 1 188 ? -17.062 1.041 -16.453 1 95.56 188 LYS B CA 1
ATOM 7257 C C . LYS B 1 188 ? -17.516 -0.405 -16.594 1 95.56 188 LYS B C 1
ATOM 7259 O O . LYS B 1 188 ? -16.703 -1.332 -16.531 1 95.56 188 LYS B O 1
ATOM 7264 N N . TRP B 1 189 ? -18.797 -0.593 -16.75 1 97.06 189 TRP B N 1
ATOM 7265 C CA . TRP B 1 189 ? -19.297 -1.944 -16.984 1 97.06 189 TRP B CA 1
ATOM 7266 C C . TRP B 1 189 ? -18.688 -2.537 -18.25 1 97.06 189 TRP B C 1
ATOM 7268 O O . TRP B 1 189 ? -18.297 -3.705 -18.266 1 97.06 189 TRP B O 1
ATOM 7278 N N . MET B 1 190 ? -18.625 -1.735 -19.266 1 97.38 190 MET B N 1
ATOM 7279 C CA . MET B 1 190 ? -18.031 -2.174 -20.516 1 97.38 190 MET B CA 1
ATOM 7280 C C . MET B 1 190 ? -16.562 -2.494 -20.344 1 97.38 190 MET B C 1
ATOM 7282 O O . MET B 1 190 ? -16.031 -3.398 -21 1 97.38 190 MET B O 1
ATOM 7286 N N . ALA B 1 191 ? -15.883 -1.674 -19.531 1 97.81 191 ALA B N 1
ATOM 7287 C CA . ALA B 1 191 ? -14.484 -1.952 -19.234 1 97.81 191 ALA B CA 1
ATOM 7288 C C . ALA B 1 191 ? -14.32 -3.318 -18.562 1 97.81 191 ALA B C 1
ATOM 7290 O O . ALA B 1 191 ? -13.398 -4.07 -18.891 1 97.81 191 ALA B O 1
ATOM 7291 N N . ILE B 1 192 ? -15.211 -3.662 -17.641 1 98.5 192 ILE B N 1
ATOM 7292 C CA . ILE B 1 192 ? -15.18 -4.973 -16.984 1 98.5 192 ILE B CA 1
ATOM 7293 C C . ILE B 1 192 ? -15.383 -6.066 -18.031 1 98.5 192 ILE B C 1
ATOM 7295 O O . ILE B 1 192 ? -14.664 -7.066 -18.047 1 98.5 192 ILE B O 1
ATOM 7299 N N . LEU B 1 193 ? -16.375 -5.852 -18.891 1 98 193 LEU B N 1
ATOM 7300 C CA . LEU B 1 193 ? -16.656 -6.82 -19.938 1 98 193 LEU B CA 1
ATOM 7301 C C . LEU B 1 193 ? -15.438 -7.043 -20.812 1 98 193 LEU B C 1
ATOM 7303 O O . LEU B 1 193 ? -15.102 -8.188 -21.156 1 98 193 LEU B O 1
ATOM 7307 N N . ASN B 1 194 ? -14.812 -5.992 -21.203 1 97.44 194 ASN B N 1
ATOM 7308 C CA . ASN B 1 194 ? -13.625 -6.109 -22.047 1 97.44 194 ASN B CA 1
ATOM 7309 C C . ASN B 1 194 ? -12.5 -6.855 -21.328 1 97.44 194 ASN B C 1
ATOM 7311 O O . ASN B 1 194 ? -11.758 -7.613 -21.953 1 97.44 194 ASN B O 1
ATOM 7315 N N . MET B 1 195 ? -12.383 -6.66 -20.047 1 98.38 195 MET B N 1
ATOM 7316 C CA . MET B 1 195 ? -11.352 -7.391 -19.312 1 98.38 195 MET B CA 1
ATOM 7317 C C . MET B 1 195 ? -11.695 -8.875 -19.234 1 98.38 195 MET B C 1
ATOM 7319 O O . MET B 1 195 ? -10.805 -9.727 -19.281 1 98.38 195 MET B O 1
ATOM 7323 N N . ILE B 1 196 ? -12.969 -9.141 -19.047 1 98 196 ILE B N 1
ATOM 7324 C CA . ILE B 1 196 ? -13.406 -10.531 -19.094 1 98 196 ILE B CA 1
ATOM 7325 C C . ILE B 1 196 ? -13.008 -11.156 -20.422 1 98 196 ILE B C 1
ATOM 7327 O O . ILE B 1 196 ? -12.445 -12.25 -20.453 1 98 196 ILE B O 1
ATOM 7331 N N . PHE B 1 197 ? -13.227 -10.461 -21.5 1 96.62 197 PHE B N 1
ATOM 7332 C CA . PHE B 1 197 ? -12.875 -10.953 -22.828 1 96.62 197 PHE B CA 1
ATOM 7333 C C . PHE B 1 197 ? -11.367 -11.094 -22.969 1 96.62 197 PHE B C 1
ATOM 7335 O O . PHE B 1 197 ? -10.883 -12.055 -23.562 1 96.62 197 PHE B O 1
ATOM 7342 N N . ALA B 1 198 ? -10.609 -10.133 -22.453 1 97 198 ALA B N 1
ATOM 7343 C CA . ALA B 1 198 ? -9.156 -10.18 -22.562 1 97 198 ALA B CA 1
ATOM 7344 C C . ALA B 1 198 ? -8.594 -11.422 -21.875 1 97 198 ALA B C 1
ATOM 7346 O O . ALA B 1 198 ? -7.781 -12.141 -22.469 1 97 198 ALA B O 1
ATOM 7347 N N . ILE B 1 199 ? -9.031 -11.734 -20.703 1 97.12 199 ILE B N 1
ATOM 7348 C CA . ILE B 1 199 ? -8.523 -12.859 -19.922 1 97.12 199 ILE B CA 1
ATOM 7349 C C . ILE B 1 199 ? -8.945 -14.172 -20.562 1 97.12 199 ILE B C 1
ATOM 7351 O O . ILE B 1 199 ? -8.141 -15.102 -20.688 1 97.12 199 ILE B O 1
ATOM 7355 N N . ALA B 1 200 ? -10.195 -14.227 -21 1 95.19 200 ALA B N 1
ATOM 7356 C CA . ALA B 1 200 ? -10.703 -15.43 -21.641 1 95.19 200 ALA B CA 1
ATOM 7357 C C . ALA B 1 200 ? -9.953 -15.719 -22.938 1 95.19 200 ALA B C 1
ATOM 7359 O O . ALA B 1 200 ? -9.641 -16.875 -23.25 1 95.19 200 ALA B O 1
ATOM 7360 N N . THR B 1 201 ? -9.719 -14.688 -23.688 1 93 201 THR B N 1
ATOM 7361 C CA . THR B 1 201 ? -8.984 -14.852 -24.938 1 93 201 THR B CA 1
ATOM 7362 C C . THR B 1 201 ? -7.582 -15.391 -24.688 1 93 201 THR B C 1
ATOM 7364 O O . THR B 1 201 ? -7.105 -16.266 -25.406 1 93 201 THR B O 1
ATOM 7367 N N . GLU B 1 202 ? -6.961 -14.844 -23.719 1 91.12 202 GLU B N 1
ATOM 7368 C CA . GLU B 1 202 ? -5.633 -15.328 -23.359 1 91.12 202 GLU B CA 1
ATOM 7369 C C . GLU B 1 202 ? -5.676 -16.797 -22.938 1 91.12 202 GLU B C 1
ATOM 7371 O O . GLU B 1 202 ? -4.789 -17.578 -23.281 1 91.12 202 GLU B O 1
ATOM 7376 N N . TYR B 1 203 ? -6.629 -17.156 -22.172 1 91.81 203 TYR B N 1
ATOM 7377 C CA . TYR B 1 203 ? -6.809 -18.531 -21.734 1 91.81 203 TYR B CA 1
ATOM 7378 C C . TYR B 1 203 ? -7.008 -19.453 -22.922 1 91.81 203 TYR B C 1
ATOM 7380 O O . TYR B 1 203 ? -6.383 -20.516 -23.016 1 91.81 203 TYR B O 1
ATOM 7388 N N . LEU B 1 204 ? -7.883 -19.078 -23.812 1 89.75 204 LEU B N 1
ATOM 7389 C CA . LEU B 1 204 ? -8.227 -19.906 -24.969 1 89.75 204 LEU B CA 1
ATOM 7390 C C . LEU B 1 204 ? -7.039 -20.031 -25.906 1 89.75 204 LEU B C 1
ATOM 7392 O O . LEU B 1 204 ? -6.828 -21.094 -26.5 1 89.75 204 LEU B O 1
ATOM 7396 N N . TYR B 1 205 ? -6.367 -18.984 -26.062 1 85.56 205 TYR B N 1
ATOM 7397 C CA . TYR B 1 205 ? -5.199 -19 -26.938 1 85.56 205 TYR B CA 1
ATOM 7398 C C . TYR B 1 205 ? -4.176 -20.016 -26.469 1 85.56 205 TYR B C 1
ATOM 7400 O O . TYR B 1 205 ? -3.553 -20.703 -27.297 1 85.56 205 TYR B O 1
ATOM 7408 N N . ASN B 1 206 ? -4.035 -20.156 -25.25 1 84.19 206 ASN B N 1
ATOM 7409 C CA . ASN B 1 206 ? -3.002 -21.031 -24.703 1 84.19 206 ASN B CA 1
ATOM 7410 C C . ASN B 1 206 ? -3.52 -22.438 -24.484 1 84.19 206 ASN B C 1
ATOM 7412 O O . ASN B 1 206 ? -2.746 -23.406 -24.5 1 84.19 206 ASN B O 1
ATOM 7416 N N . SER B 1 207 ? -4.789 -22.625 -24.328 1 83.62 207 SER B N 1
ATOM 7417 C CA . SER B 1 207 ? -5.34 -23.938 -23.984 1 83.62 207 SER B CA 1
ATOM 7418 C C . SER B 1 207 ? -5.66 -24.75 -25.234 1 83.62 207 SER B C 1
ATOM 7420 O O . SER B 1 207 ? -5.637 -25.969 -25.203 1 83.62 207 SER B O 1
ATOM 7422 N N . ASP B 1 208 ? -6.168 -24.109 -26.188 1 75.62 208 ASP B N 1
ATOM 7423 C CA . ASP B 1 208 ? -6.637 -24.812 -27.375 1 75.62 208 ASP B CA 1
ATOM 7424 C C . ASP B 1 208 ? -5.93 -24.312 -28.625 1 75.62 208 ASP B C 1
ATOM 7426 O O . ASP B 1 208 ? -6.207 -23.203 -29.094 1 75.62 208 ASP B O 1
ATOM 7430 N N . VAL B 1 209 ? -5.129 -25.188 -29.141 1 64.31 209 VAL B N 1
ATOM 7431 C CA . VAL B 1 209 ? -4.348 -24.828 -30.312 1 64.31 209 VAL B CA 1
ATOM 7432 C C . VAL B 1 209 ? -5.277 -24.578 -31.5 1 64.31 209 VAL B C 1
ATOM 7434 O O . VAL B 1 209 ? -5.031 -23.688 -32.312 1 64.31 209 VAL B O 1
ATOM 7437 N N . ALA B 1 210 ? -6.297 -25.359 -31.484 1 61.88 210 ALA B N 1
ATOM 7438 C CA . ALA B 1 210 ? -7.215 -25.281 -32.625 1 61.88 210 ALA B CA 1
ATOM 7439 C C . ALA B 1 210 ? -7.961 -23.953 -32.625 1 61.88 210 ALA B C 1
ATOM 7441 O O . ALA B 1 210 ? -8.438 -23.531 -33.688 1 61.88 210 ALA B O 1
ATOM 7442 N N . GLN B 1 211 ? -8.07 -23.438 -31.625 1 64.38 211 GLN B N 1
ATOM 7443 C CA . GLN B 1 211 ? -8.836 -22.203 -31.5 1 64.38 211 GLN B CA 1
ATOM 7444 C C . GLN B 1 211 ? -7.934 -20.984 -31.625 1 64.38 211 GLN B C 1
ATOM 7446 O O . GLN B 1 211 ? -8.383 -19.859 -31.422 1 64.38 211 GLN B O 1
ATOM 7451 N N . ARG B 1 212 ? -6.695 -21.344 -31.797 1 59.66 212 ARG B N 1
ATOM 7452 C CA . ARG B 1 212 ? -5.754 -20.234 -31.875 1 59.66 212 ARG B CA 1
ATOM 7453 C C . ARG B 1 212 ? -6.012 -19.375 -33.125 1 59.66 212 ARG B C 1
ATOM 7455 O O . ARG B 1 212 ? -5.941 -19.875 -34.25 1 59.66 212 ARG B O 1
ATOM 7462 N N . ARG B 1 213 ? -7.238 -18.891 -33.188 1 53.44 213 ARG B N 1
ATOM 7463 C CA . ARG B 1 213 ? -7.438 -17.922 -34.25 1 53.44 213 ARG B CA 1
ATOM 7464 C C . ARG B 1 213 ? -6.613 -16.656 -34.031 1 53.44 213 ARG B C 1
ATOM 7466 O O . ARG B 1 213 ? -5.766 -16.625 -33.156 1 53.44 213 ARG B O 1
ATOM 7473 N N . ASP B 1 214 ? -7.164 -15.328 -34.562 1 49.75 214 ASP B N 1
ATOM 7474 C CA . ASP B 1 214 ? -6.453 -14.055 -34.5 1 49.75 214 ASP B CA 1
ATOM 7475 C C . ASP B 1 214 ? -6.145 -13.68 -33.062 1 49.75 214 ASP B C 1
ATOM 7477 O O . ASP B 1 214 ? -7.051 -13.375 -32.281 1 49.75 214 ASP B O 1
ATOM 7481 N N . ILE B 1 215 ? -5.082 -14.258 -32.312 1 51.62 215 ILE B N 1
ATOM 7482 C CA . ILE B 1 215 ? -4.297 -14.391 -31.078 1 51.62 215 ILE B CA 1
ATOM 7483 C C . ILE B 1 215 ? -4.184 -13.031 -30.391 1 51.62 215 ILE B C 1
ATOM 7485 O O . ILE B 1 215 ? -4.316 -12.938 -29.172 1 51.62 215 ILE B O 1
ATOM 7489 N N . LYS B 1 216 ? -3.791 -11.992 -30.969 1 60.75 216 LYS B N 1
ATOM 7490 C CA . LYS B 1 216 ? -3.285 -10.766 -30.344 1 60.75 216 LYS B CA 1
ATOM 7491 C C . LYS B 1 216 ? -4.426 -9.82 -29.984 1 60.75 216 LYS B C 1
ATOM 7493 O O . LYS B 1 216 ? -4.211 -8.617 -29.828 1 60.75 216 LYS B O 1
ATOM 7498 N N . ASP B 1 217 ? -5.586 -10.695 -29.594 1 81.25 217 ASP B N 1
ATOM 7499 C CA . ASP B 1 217 ? -6.832 -9.961 -29.438 1 81.25 217 ASP B CA 1
ATOM 7500 C C . ASP B 1 217 ? -7.035 -9.531 -27.984 1 81.25 217 ASP B C 1
ATOM 7502 O O . ASP B 1 217 ? -7.715 -8.539 -27.719 1 81.25 217 ASP B O 1
ATOM 7506 N N . HIS B 1 218 ? -6.219 -10.258 -27.094 1 91.69 218 HIS B N 1
ATOM 7507 C CA . HIS B 1 218 ? -6.465 -9.867 -25.703 1 91.69 218 HIS B CA 1
ATOM 7508 C C . HIS B 1 218 ? -5.992 -8.445 -25.438 1 91.69 218 HIS B C 1
ATOM 7510 O O . HIS B 1 218 ? -6.566 -7.742 -24.609 1 91.69 218 HIS B O 1
ATOM 7516 N N . LEU B 1 219 ? -5.004 -7.996 -26.25 1 92.81 219 LEU B N 1
ATOM 7517 C CA . LEU B 1 219 ? -4.48 -6.645 -26.094 1 92.81 219 LEU B CA 1
ATOM 7518 C C . LEU B 1 219 ? -5.48 -5.609 -26.594 1 92.81 219 LEU B C 1
ATOM 7520 O O . LEU B 1 219 ? -5.531 -4.488 -26.078 1 92.81 219 LEU B O 1
ATOM 7524 N N . PHE B 1 220 ? -6.312 -6.043 -27.562 1 93.44 220 PHE B N 1
ATOM 7525 C CA . PHE B 1 220 ? -7.363 -5.148 -28.031 1 93.44 220 PHE B CA 1
ATOM 7526 C C . PHE B 1 220 ? -8.398 -4.91 -26.938 1 93.44 220 PHE B C 1
ATOM 7528 O O . PHE B 1 220 ? -8.828 -3.775 -26.719 1 93.44 220 PHE B O 1
ATOM 7535 N N . TYR B 1 221 ? -8.773 -5.992 -26.312 1 95.62 221 TYR B N 1
ATOM 7536 C CA . TYR B 1 221 ? -9.75 -5.875 -25.234 1 95.62 221 TYR B CA 1
ATOM 7537 C C . TYR B 1 221 ? -9.18 -5.086 -24.062 1 95.62 221 TYR B C 1
ATOM 7539 O O . TYR B 1 221 ? -9.883 -4.262 -23.453 1 95.62 221 TYR B O 1
ATOM 7547 N N . LEU B 1 222 ? -7.902 -5.328 -23.75 1 95.94 222 LEU B N 1
ATOM 7548 C CA . LEU B 1 222 ? -7.246 -4.578 -22.688 1 95.94 222 LEU B CA 1
ATOM 7549 C C . LEU B 1 222 ? -7.211 -3.088 -23.016 1 95.94 222 LEU B C 1
ATOM 7551 O O . LEU B 1 222 ? -7.52 -2.254 -22.156 1 95.94 222 LEU B O 1
ATOM 7555 N N . THR B 1 223 ? -6.812 -2.771 -24.219 1 94.56 223 THR B N 1
ATOM 7556 C CA . THR B 1 223 ? -6.707 -1.377 -24.625 1 94.56 223 THR B CA 1
ATOM 7557 C C . THR B 1 223 ? -8.07 -0.686 -24.562 1 94.56 223 THR B C 1
ATOM 7559 O O . THR B 1 223 ? -8.164 0.469 -24.141 1 94.56 223 THR B O 1
ATOM 7562 N N . ARG B 1 224 ? -9.078 -1.367 -24.938 1 94.81 224 ARG B N 1
ATOM 7563 C CA . ARG B 1 224 ? -10.422 -0.808 -24.844 1 94.81 224 ARG B CA 1
ATOM 7564 C C . ARG B 1 224 ? -10.797 -0.525 -23.391 1 94.81 224 ARG B C 1
ATOM 7566 O O . ARG B 1 224 ? -11.367 0.523 -23.078 1 94.81 224 ARG B O 1
ATOM 7573 N N . ALA B 1 225 ? -10.539 -1.499 -22.531 1 95.88 225 ALA B N 1
ATOM 7574 C CA . ALA B 1 225 ? -10.836 -1.307 -21.125 1 95.88 225 ALA B CA 1
ATOM 7575 C C . ALA B 1 225 ? -10.094 -0.097 -20.562 1 95.88 225 ALA B C 1
ATOM 7577 O O . ALA B 1 225 ? -10.648 0.676 -19.781 1 95.88 225 ALA B O 1
ATOM 7578 N N . ARG B 1 226 ? -8.836 0.108 -20.969 1 94.44 226 ARG B N 1
ATOM 7579 C CA . ARG B 1 226 ? -8.023 1.236 -20.531 1 94.44 226 ARG B CA 1
ATOM 7580 C C . ARG B 1 226 ? -8.625 2.559 -20.984 1 94.44 226 ARG B C 1
ATOM 7582 O O . ARG B 1 226 ? -8.688 3.521 -20.219 1 94.44 226 ARG B O 1
ATOM 7589 N N . MET B 1 227 ? -9.078 2.584 -22.188 1 92.62 227 MET B N 1
ATOM 7590 C CA . MET B 1 227 ? -9.672 3.791 -22.75 1 92.62 227 MET B CA 1
ATOM 7591 C C . MET B 1 227 ? -10.961 4.152 -22.016 1 92.62 227 MET B C 1
ATOM 7593 O O . MET B 1 227 ? -11.266 5.328 -21.812 1 92.62 227 MET B O 1
ATOM 7597 N N . LEU B 1 228 ? -11.625 3.152 -21.594 1 94 228 LEU B N 1
ATOM 7598 C CA . LEU B 1 228 ? -12.953 3.34 -21.016 1 94 228 LEU B CA 1
ATOM 7599 C C . LEU B 1 228 ? -12.852 3.781 -19.562 1 94 228 LEU B C 1
ATOM 7601 O O . LEU B 1 228 ? -13.727 4.504 -19.062 1 94 228 LEU B O 1
ATOM 7605 N N . SER B 1 229 ? -11.781 3.32 -18.844 1 92.94 229 SER B N 1
ATOM 7606 C CA . SER B 1 229 ? -11.875 3.564 -17.406 1 92.94 229 SER B CA 1
ATOM 7607 C C . SER B 1 229 ? -10.492 3.773 -16.797 1 92.94 229 SER B C 1
ATOM 7609 O O . SER B 1 229 ? -10.367 3.938 -15.578 1 92.94 229 SER B O 1
ATOM 7611 N N . MET B 1 230 ? -9.445 3.748 -17.5 1 89.69 230 MET B N 1
ATOM 7612 C CA . MET B 1 230 ? -8.109 3.953 -16.953 1 89.69 230 MET B CA 1
ATOM 7613 C C . MET B 1 230 ? -7.387 5.074 -17.703 1 89.69 230 MET B C 1
ATOM 7615 O O . MET B 1 230 ? -6.176 5 -17.922 1 89.69 230 MET B O 1
ATOM 7619 N N . GLY B 1 231 ? -8.141 5.945 -18.109 1 81.56 231 GLY B N 1
ATOM 7620 C CA . GLY B 1 231 ? -7.543 7.094 -18.766 1 81.56 231 GLY B CA 1
ATOM 7621 C C . GLY B 1 231 ? -6.949 8.102 -17.797 1 81.56 231 GLY B C 1
ATOM 7622 O O . GLY B 1 231 ? -6.945 7.879 -16.594 1 81.56 231 GLY B O 1
ATOM 7623 N N . GLY B 1 232 ? -6.34 9.078 -18.359 1 74.88 232 GLY B N 1
ATOM 7624 C CA . GLY B 1 232 ? -5.68 10.094 -17.547 1 74.88 232 GLY B CA 1
ATOM 7625 C C . GLY B 1 232 ? -6.605 10.742 -16.531 1 74.88 232 GLY B C 1
ATOM 7626 O O . GLY B 1 232 ? -6.199 11.039 -15.414 1 74.88 232 GLY B O 1
ATOM 7627 N N . ASP B 1 233 ? -7.781 10.828 -16.781 1 79.31 233 ASP B N 1
ATOM 7628 C CA . ASP B 1 233 ? -8.734 11.484 -15.883 1 79.31 233 ASP B CA 1
ATOM 7629 C C . ASP B 1 233 ? -9.242 10.523 -14.812 1 79.31 233 ASP B C 1
ATOM 7631 O O . ASP B 1 233 ? -9.57 10.938 -13.703 1 79.31 233 ASP B O 1
ATOM 7635 N N . SER B 1 234 ? -9.281 9.305 -15.172 1 83.25 234 SER B N 1
ATOM 7636 C CA . SER B 1 234 ? -9.852 8.305 -14.273 1 83.25 234 SER B CA 1
ATOM 7637 C C . SER B 1 234 ? -9.031 8.172 -13 1 83.25 234 SER B C 1
ATOM 7639 O O . SER B 1 234 ? -9.57 7.848 -11.938 1 83.25 234 SER B O 1
ATOM 7641 N N . LEU B 1 235 ? -7.797 8.461 -13.078 1 86.44 235 LEU B N 1
ATOM 7642 C CA . LEU B 1 235 ? -6.91 8.352 -11.922 1 86.44 235 LEU B CA 1
ATOM 7643 C C . LEU B 1 235 ? -7.27 9.383 -10.859 1 86.44 235 LEU B C 1
ATOM 7645 O O . LEU B 1 235 ? -6.996 9.18 -9.672 1 86.44 235 LEU B O 1
ATOM 7649 N N . PHE B 1 236 ? -7.895 10.406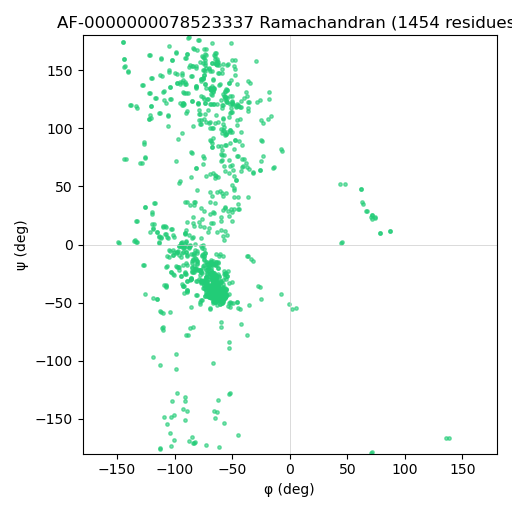 -11.297 1 89.81 236 PHE B N 1
ATOM 7650 C CA . PHE B 1 236 ? -8.188 11.5 -10.383 1 89.81 236 PHE B CA 1
ATOM 7651 C C . PHE B 1 236 ? -9.664 11.523 -10.008 1 89.81 236 PHE B C 1
ATOM 7653 O O . PHE B 1 236 ? -10.109 12.398 -9.273 1 89.81 236 PHE B O 1
ATOM 7660 N N . GLU B 1 237 ? -10.359 10.508 -10.469 1 90.06 237 GLU B N 1
ATOM 7661 C CA . GLU B 1 237 ? -11.742 10.312 -10.039 1 90.06 237 GLU B CA 1
ATOM 7662 C C . GLU B 1 237 ? -11.805 9.438 -8.789 1 90.06 237 GLU B C 1
ATOM 7664 O O . GLU B 1 237 ? -10.852 8.727 -8.469 1 90.06 237 GLU B O 1
ATOM 7669 N N . HIS B 1 238 ? -12.938 9.586 -8.156 1 92.19 238 HIS B N 1
ATOM 7670 C CA . HIS B 1 238 ? -13.133 8.758 -6.973 1 92.19 238 HIS B CA 1
ATOM 7671 C C . HIS B 1 238 ? -13.586 7.352 -7.355 1 92.19 238 HIS B C 1
ATOM 7673 O O . HIS B 1 238 ? -14.484 7.188 -8.18 1 92.19 238 HIS B O 1
ATOM 7679 N N . PRO B 1 239 ? -12.977 6.457 -6.742 1 92.44 239 PRO B N 1
ATOM 7680 C CA . PRO B 1 239 ? -13.289 5.086 -7.148 1 92.44 239 PRO B CA 1
ATOM 7681 C C . PRO B 1 239 ? -14.625 4.594 -6.598 1 92.44 239 PRO B C 1
ATOM 7683 O O . PRO B 1 239 ? -15.008 4.957 -5.48 1 92.44 239 PRO B O 1
ATOM 7686 N N . ASP B 1 240 ? -15.305 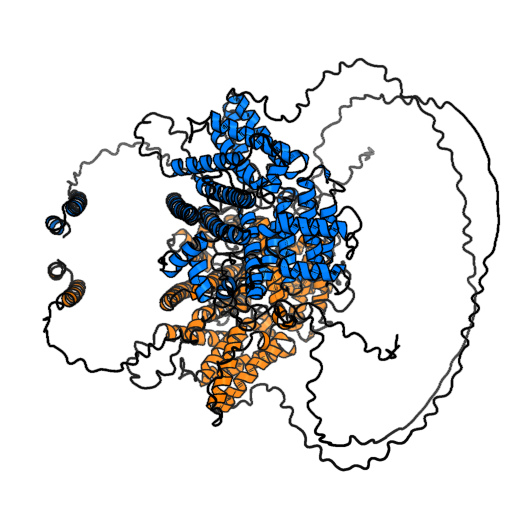3.852 -7.398 1 94.88 240 ASP B N 1
ATOM 7687 C CA . ASP B 1 240 ? -16.453 3.053 -6.965 1 94.88 240 ASP B CA 1
ATOM 7688 C C . ASP B 1 240 ? -16.141 1.56 -7.055 1 94.88 240 ASP B C 1
ATOM 7690 O O . ASP B 1 240 ? -15.008 1.169 -7.328 1 94.88 240 ASP B O 1
ATOM 7694 N N . LEU B 1 241 ? -17.109 0.772 -6.785 1 95.88 241 LEU B N 1
ATOM 7695 C CA . LEU B 1 241 ? -16.891 -0.67 -6.734 1 95.88 241 LEU B CA 1
ATOM 7696 C C . LEU B 1 241 ? -16.484 -1.207 -8.102 1 95.88 241 LEU B C 1
ATOM 7698 O O . LEU B 1 241 ? -15.625 -2.088 -8.188 1 95.88 241 LEU B O 1
ATOM 7702 N N . GLN B 1 242 ? -17.047 -0.74 -9.133 1 96.5 242 GLN B N 1
ATOM 7703 C CA . GLN B 1 242 ? -16.719 -1.182 -10.484 1 96.5 242 GLN B CA 1
ATOM 7704 C C . GLN B 1 242 ? -15.273 -0.847 -10.836 1 96.5 242 GLN B C 1
ATOM 7706 O O . GLN B 1 242 ? -14.586 -1.636 -11.484 1 96.5 242 GLN B O 1
ATOM 7711 N N . GLN B 1 243 ? -14.875 0.354 -10.422 1 96.69 243 GLN B N 1
ATOM 7712 C CA . GLN B 1 243 ? -13.484 0.726 -10.672 1 96.69 243 GLN B CA 1
ATOM 7713 C C . GLN B 1 243 ? -12.523 -0.247 -9.992 1 96.69 243 GLN B C 1
ATOM 7715 O O . GLN B 1 243 ? -11.492 -0.609 -10.57 1 96.69 243 GLN B O 1
ATOM 7720 N N . VAL B 1 244 ? -12.828 -0.631 -8.781 1 97.94 244 VAL B N 1
ATOM 7721 C CA . VAL B 1 244 ? -12.008 -1.6 -8.062 1 97.94 244 VAL B CA 1
ATOM 7722 C C . VAL B 1 244 ? -11.953 -2.912 -8.836 1 97.94 244 VAL B C 1
ATOM 7724 O O . VAL B 1 244 ? -10.891 -3.521 -8.961 1 97.94 244 VAL B O 1
ATOM 7727 N N . GLN B 1 245 ? -13.062 -3.328 -9.367 1 98.5 245 GLN B N 1
ATOM 7728 C CA . GLN B 1 245 ? -13.133 -4.566 -10.133 1 98.5 245 GLN B CA 1
ATOM 7729 C C . GLN B 1 245 ? -12.297 -4.469 -11.406 1 98.5 245 GLN B C 1
ATOM 7731 O O . GLN B 1 245 ? -11.594 -5.414 -11.773 1 98.5 245 GLN B O 1
ATOM 7736 N N . ILE B 1 246 ? -12.391 -3.371 -12.078 1 98.31 246 ILE B N 1
ATOM 7737 C CA . ILE B 1 246 ? -11.625 -3.166 -13.305 1 98.31 246 ILE B CA 1
ATOM 7738 C C . ILE B 1 246 ? -10.133 -3.254 -13.008 1 98.31 246 ILE B C 1
ATOM 7740 O O . ILE B 1 246 ? -9.398 -3.986 -13.68 1 98.31 246 ILE B O 1
ATOM 7744 N N . GLU B 1 247 ? -9.711 -2.512 -12.016 1 97.56 247 GLU B N 1
ATOM 7745 C CA . GLU B 1 247 ? -8.305 -2.514 -11.633 1 97.56 247 GLU B CA 1
ATOM 7746 C C . GLU B 1 247 ? -7.848 -3.91 -11.211 1 97.56 247 GLU B C 1
ATOM 7748 O O . GLU B 1 247 ? -6.75 -4.344 -11.578 1 97.56 247 GLU B O 1
ATOM 7753 N N . GLY B 1 248 ? -8.672 -4.605 -10.484 1 98.69 248 GLY B N 1
ATOM 7754 C CA . GLY B 1 248 ? -8.359 -5.973 -10.094 1 98.69 248 GLY B CA 1
ATOM 7755 C C . GLY B 1 248 ? -8.227 -6.918 -11.273 1 98.69 248 GLY B C 1
ATOM 7756 O O . GLY B 1 248 ? -7.305 -7.73 -11.328 1 98.69 248 GLY B O 1
ATOM 7757 N N . LEU B 1 249 ? -9.148 -6.777 -12.203 1 98.81 249 LEU B N 1
ATOM 7758 C CA . LEU B 1 249 ? -9.125 -7.625 -13.391 1 98.81 249 LEU B CA 1
ATOM 7759 C C . LEU B 1 249 ? -7.898 -7.34 -14.242 1 98.81 249 LEU B C 1
ATOM 7761 O O . LEU B 1 249 ? -7.293 -8.258 -14.797 1 98.81 249 LEU B O 1
ATOM 7765 N N . ILE B 1 250 ? -7.516 -6.113 -14.328 1 98.12 250 ILE B N 1
ATOM 7766 C CA . ILE B 1 250 ? -6.324 -5.762 -15.094 1 98.12 250 ILE B CA 1
ATOM 7767 C C . ILE B 1 250 ? -5.086 -6.336 -14.414 1 98.12 250 ILE B C 1
ATOM 7769 O O . ILE B 1 250 ? -4.203 -6.887 -15.078 1 98.12 250 ILE B O 1
ATOM 7773 N N . ALA B 1 251 ? -5.031 -6.211 -13.141 1 98.38 251 ALA B N 1
ATOM 7774 C CA . ALA B 1 251 ? -3.904 -6.785 -12.406 1 98.38 251 ALA B CA 1
ATOM 7775 C C . ALA B 1 251 ? -3.816 -8.289 -12.625 1 98.38 251 ALA B C 1
ATOM 7777 O O . ALA B 1 251 ? -2.73 -8.828 -12.859 1 98.38 251 ALA B O 1
ATOM 7778 N N . PHE B 1 252 ? -4.93 -8.961 -12.578 1 98.69 252 PHE B N 1
ATOM 7779 C CA . PHE B 1 252 ? -4.969 -10.398 -12.789 1 98.69 252 PHE B CA 1
ATOM 7780 C C . PHE B 1 252 ? -4.535 -10.75 -14.211 1 98.69 252 PHE B C 1
ATOM 7782 O O . PHE B 1 252 ? -3.791 -11.711 -14.414 1 98.69 252 PHE B O 1
ATOM 7789 N N . HIS B 1 253 ? -5.027 -9.984 -15.109 1 98.12 253 HIS B N 1
ATOM 7790 C CA . HIS B 1 253 ? -4.66 -10.195 -16.5 1 98.12 253 HIS B CA 1
ATOM 7791 C C . HIS B 1 253 ? -3.154 -10.039 -16.703 1 98.12 253 HIS B C 1
ATOM 7793 O O . HIS B 1 253 ? -2.527 -10.867 -17.375 1 98.12 253 HIS B O 1
ATOM 7799 N N . MET B 1 254 ? -2.621 -9.031 -16.156 1 97.69 254 MET B N 1
ATOM 7800 C CA . MET B 1 254 ? -1.185 -8.797 -16.266 1 97.69 254 MET B CA 1
ATOM 7801 C C . MET B 1 254 ? -0.397 -9.914 -15.578 1 97.69 254 MET B C 1
ATOM 7803 O O . MET B 1 254 ? 0.643 -10.344 -16.078 1 97.69 254 MET B O 1
ATOM 7807 N N . LEU B 1 255 ? -0.852 -10.344 -14.484 1 98.06 255 LEU B N 1
ATOM 7808 C CA . LEU B 1 255 ? -0.225 -11.461 -13.773 1 98.06 255 LEU B CA 1
ATOM 7809 C C . LEU B 1 255 ? -0.224 -12.719 -14.633 1 98.06 255 LEU B C 1
ATOM 7811 O O . LEU B 1 255 ? 0.804 -13.383 -14.766 1 98.06 255 LEU B O 1
ATOM 7815 N N . SER B 1 256 ? -1.354 -12.992 -15.266 1 96.62 256 SER B N 1
ATOM 7816 C CA . SER B 1 256 ? -1.51 -14.227 -16.031 1 96.62 256 SER B CA 1
ATOM 7817 C C . SER B 1 256 ? -0.693 -14.18 -17.312 1 96.62 256 SER B C 1
ATOM 7819 O O . SER B 1 256 ? -0.351 -15.227 -17.875 1 96.62 256 SER B O 1
ATOM 7821 N N . THR B 1 257 ? -0.389 -13 -17.734 1 95.19 257 THR B N 1
ATOM 7822 C CA . THR B 1 257 ? 0.401 -12.852 -18.953 1 95.19 257 THR B CA 1
ATOM 7823 C C . THR B 1 257 ? 1.864 -12.578 -18.625 1 95.19 257 THR B C 1
ATOM 7825 O O . THR B 1 257 ? 2.65 -12.219 -19.5 1 95.19 257 THR B O 1
ATOM 7828 N N . ASN B 1 258 ? 2.256 -12.641 -17.406 1 96.62 258 ASN B N 1
ATOM 7829 C CA . ASN B 1 258 ? 3.619 -12.555 -16.891 1 96.62 258 ASN B CA 1
ATOM 7830 C C . ASN B 1 258 ? 4.168 -11.133 -17 1 96.62 258 ASN B C 1
ATOM 7832 O O . ASN B 1 258 ? 5.363 -10.945 -17.234 1 96.62 258 ASN B O 1
ATOM 7836 N N . GLN B 1 259 ? 3.273 -10.148 -17.078 1 96.75 259 GLN B N 1
ATOM 7837 C CA . GLN B 1 259 ? 3.617 -8.75 -16.859 1 96.75 259 GLN B CA 1
ATOM 7838 C C . GLN B 1 259 ? 3.596 -8.391 -15.383 1 96.75 259 GLN B C 1
ATOM 7840 O O . GLN B 1 259 ? 2.684 -7.707 -14.914 1 96.75 259 GLN B O 1
ATOM 7845 N N . ILE B 1 260 ? 4.66 -8.766 -14.711 1 97.19 260 ILE B N 1
ATOM 7846 C CA . ILE B 1 260 ? 4.613 -8.852 -13.258 1 97.19 260 ILE B CA 1
ATOM 7847 C C . ILE B 1 260 ? 4.801 -7.457 -12.656 1 97.19 260 ILE B C 1
ATOM 7849 O O . ILE B 1 260 ? 4.109 -7.086 -11.703 1 97.19 260 ILE B O 1
ATOM 7853 N N . ASN B 1 261 ? 5.727 -6.672 -13.156 1 95.56 261 ASN B N 1
ATOM 7854 C CA . ASN B 1 261 ? 5.953 -5.328 -12.633 1 95.56 261 ASN B CA 1
ATOM 7855 C C . ASN B 1 261 ? 4.746 -4.426 -12.859 1 95.56 261 ASN B C 1
ATOM 7857 O O . ASN B 1 261 ? 4.414 -3.6 -12.008 1 95.56 261 ASN B O 1
ATOM 7861 N N . ARG B 1 262 ? 4.129 -4.57 -13.984 1 95.81 262 ARG B N 1
ATOM 7862 C CA . ARG B 1 262 ? 2.916 -3.809 -14.258 1 95.81 262 ARG B CA 1
ATOM 7863 C C . ARG B 1 262 ? 1.774 -4.25 -13.344 1 95.81 262 ARG B C 1
ATOM 7865 O O . ARG B 1 262 ? 1.02 -3.42 -12.836 1 95.81 262 ARG B O 1
ATOM 7872 N N . ALA B 1 263 ? 1.639 -5.582 -13.227 1 97.62 263 ALA B N 1
ATOM 7873 C CA . ALA B 1 263 ? 0.629 -6.105 -12.312 1 97.62 263 ALA B CA 1
ATOM 7874 C C . ALA B 1 263 ? 0.83 -5.555 -10.906 1 97.62 263 ALA B C 1
ATOM 7876 O O . ALA B 1 263 ? -0.139 -5.219 -10.219 1 97.62 263 ALA B O 1
ATOM 7877 N N . TRP B 1 264 ? 2.107 -5.426 -10.516 1 96.31 264 TRP B N 1
ATOM 7878 C CA . TRP B 1 264 ? 2.482 -4.91 -9.203 1 96.31 264 TRP B CA 1
ATOM 7879 C C . TRP B 1 264 ? 1.944 -3.496 -9 1 96.31 264 TRP B C 1
ATOM 7881 O O . TRP B 1 264 ? 1.349 -3.193 -7.965 1 96.31 264 TRP B O 1
ATOM 7891 N N . ARG B 1 265 ? 2.039 -2.686 -9.914 1 94.12 265 ARG B N 1
ATOM 7892 C CA . ARG B 1 265 ? 1.623 -1.289 -9.844 1 94.12 265 ARG B CA 1
ATOM 7893 C C . ARG B 1 265 ? 0.103 -1.171 -9.836 1 94.12 265 ARG B C 1
ATOM 7895 O O . ARG B 1 265 ? -0.463 -0.436 -9.023 1 94.12 265 ARG B O 1
ATOM 7902 N N . ILE B 1 266 ? -0.553 -1.918 -10.68 1 95.56 266 ILE B N 1
ATOM 7903 C CA . ILE B 1 266 ? -2.002 -1.813 -10.82 1 95.56 266 ILE B CA 1
ATOM 7904 C C . ILE B 1 266 ? -2.686 -2.414 -9.594 1 95.56 266 ILE B C 1
ATOM 7906 O O . ILE B 1 266 ? -3.729 -1.924 -9.156 1 95.56 266 ILE B O 1
ATOM 7910 N N . SER B 1 267 ? -2.111 -3.471 -9.086 1 96.88 267 SER B N 1
ATOM 7911 C CA . SER B 1 267 ? -2.672 -4.078 -7.879 1 96.88 267 SER B CA 1
ATOM 7912 C C . SER B 1 267 ? -2.721 -3.076 -6.73 1 96.88 267 SER B C 1
ATOM 7914 O O . SER B 1 267 ? -3.693 -3.041 -5.973 1 96.88 267 SER B O 1
ATOM 7916 N N . ALA B 1 268 ? -1.713 -2.297 -6.637 1 93.56 268 ALA B N 1
ATOM 7917 C CA . ALA B 1 268 ? -1.675 -1.292 -5.574 1 93.56 268 ALA B CA 1
ATOM 7918 C C . ALA B 1 268 ? -2.814 -0.29 -5.73 1 93.56 268 ALA B C 1
ATOM 7920 O O . ALA B 1 268 ? -3.418 0.131 -4.738 1 93.56 268 ALA B O 1
ATOM 7921 N N . LEU B 1 269 ? -3.025 0.106 -6.906 1 93.56 269 LEU B N 1
ATOM 7922 C CA . LEU B 1 269 ? -4.121 1.031 -7.18 1 93.56 269 LEU B CA 1
ATOM 7923 C C . LEU B 1 269 ? -5.461 0.42 -6.785 1 93.56 269 LEU B C 1
ATOM 7925 O O . LEU B 1 269 ? -6.305 1.095 -6.188 1 93.56 269 LEU B O 1
ATOM 7929 N N . ALA B 1 270 ? -5.633 -0.815 -7.137 1 97.19 270 ALA B N 1
ATOM 7930 C CA . ALA B 1 270 ? -6.875 -1.511 -6.805 1 97.19 270 ALA B CA 1
ATOM 7931 C C . ALA B 1 270 ? -7.082 -1.577 -5.297 1 97.19 270 ALA B C 1
ATOM 7933 O O . ALA B 1 270 ? -8.188 -1.331 -4.801 1 97.19 270 ALA B O 1
ATOM 7934 N N . ILE B 1 271 ? -6.066 -1.871 -4.582 1 96.81 271 ILE B N 1
ATOM 7935 C CA . ILE B 1 271 ? -6.145 -2.01 -3.131 1 96.81 271 ILE B CA 1
ATOM 7936 C C . ILE B 1 271 ? -6.453 -0.654 -2.498 1 96.81 271 ILE B C 1
ATOM 7938 O O . ILE B 1 271 ? -7.273 -0.561 -1.581 1 96.81 271 ILE B O 1
ATOM 7942 N N . ARG B 1 272 ? -5.805 0.326 -2.984 1 95.81 272 ARG B N 1
ATOM 7943 C CA . ARG B 1 272 ? -6.039 1.665 -2.453 1 95.81 272 ARG B CA 1
ATOM 7944 C C . ARG B 1 272 ? -7.469 2.119 -2.725 1 95.81 272 ARG B C 1
ATOM 7946 O O . ARG B 1 272 ? -8.102 2.75 -1.873 1 95.81 272 ARG B O 1
ATOM 7953 N N . SER B 1 273 ? -7.957 1.83 -3.908 1 95.94 273 SER B N 1
ATOM 7954 C CA . SER B 1 273 ? -9.352 2.117 -4.223 1 95.94 273 SER B CA 1
ATOM 7955 C C . SER B 1 273 ? -10.297 1.355 -3.299 1 95.94 273 SER B C 1
ATOM 7957 O O . SER B 1 273 ? -11.289 1.91 -2.824 1 95.94 273 SER B O 1
ATOM 7959 N N . ALA B 1 274 ? -9.969 0.171 -3.045 1 96.94 274 ALA B N 1
ATOM 7960 C CA . ALA B 1 274 ? -10.797 -0.653 -2.166 1 96.94 274 ALA B CA 1
ATOM 7961 C C . ALA B 1 274 ? -10.805 -0.1 -0.744 1 96.94 274 ALA B C 1
ATOM 7963 O O . ALA B 1 274 ? -11.852 -0.065 -0.091 1 96.94 274 ALA B O 1
ATOM 7964 N N . THR B 1 275 ? -9.695 0.362 -0.236 1 95.12 275 THR B N 1
ATOM 7965 C CA . THR B 1 275 ? -9.609 0.871 1.128 1 95.12 275 THR B CA 1
ATOM 7966 C C . THR B 1 275 ? -10.32 2.213 1.253 1 95.12 275 THR B C 1
ATOM 7968 O O . THR B 1 275 ? -10.867 2.533 2.311 1 95.12 275 THR B O 1
ATOM 7971 N N . SER B 1 276 ? -10.281 2.945 0.168 1 94.94 276 SER B N 1
ATOM 7972 C CA . SER B 1 276 ? -11.008 4.207 0.181 1 94.94 276 SER B CA 1
ATOM 7973 C C . SER B 1 276 ? -12.508 3.98 0.346 1 94.94 276 SER B C 1
ATOM 7975 O O . SER B 1 276 ? -13.219 4.832 0.888 1 94.94 276 SER B O 1
ATOM 7977 N N . LEU B 1 277 ? -12.953 2.797 -0.112 1 95 277 LEU B N 1
ATOM 7978 C CA . LEU B 1 277 ? -14.367 2.457 -0.012 1 95 277 LEU B CA 1
ATOM 7979 C C . LEU B 1 277 ? -14.641 1.658 1.258 1 95 277 LEU B C 1
ATOM 7981 O O . LEU B 1 277 ? -15.781 1.26 1.508 1 95 277 LEU B O 1
ATOM 7985 N N . GLY B 1 278 ? -13.68 1.376 2.002 1 94.19 278 GLY B N 1
ATOM 7986 C CA . GLY B 1 278 ? -13.836 0.643 3.248 1 94.19 278 GLY B CA 1
ATOM 7987 C C . GLY B 1 278 ? -14.109 -0.835 3.041 1 94.19 278 GLY B C 1
ATOM 7988 O O . GLY B 1 278 ? -14.625 -1.508 3.936 1 94.19 278 GLY B O 1
ATOM 7989 N N . ILE B 1 279 ? -13.711 -1.383 1.883 1 96 279 ILE B N 1
ATOM 7990 C CA . ILE B 1 279 ? -13.984 -2.773 1.541 1 96 279 ILE B CA 1
ATOM 7991 C C . ILE B 1 279 ? -13.117 -3.697 2.393 1 96 279 ILE B C 1
ATOM 7993 O O . ILE B 1 279 ? -13.453 -4.863 2.6 1 96 279 ILE B O 1
ATOM 7997 N N . ASN B 1 280 ? -12 -3.242 2.863 1 95.19 280 ASN B N 1
ATOM 7998 C CA . ASN B 1 280 ? -11.094 -4.027 3.693 1 95.19 280 ASN B CA 1
ATOM 7999 C C . ASN B 1 280 ? -11.648 -4.215 5.105 1 95.19 280 ASN B C 1
ATOM 8001 O O . ASN B 1 280 ? -11.117 -5.008 5.883 1 95.19 280 ASN B O 1
ATOM 8005 N N . LEU B 1 281 ? -12.719 -3.555 5.402 1 94.12 281 LEU B N 1
ATOM 8006 C CA . LEU B 1 281 ? -13.289 -3.625 6.742 1 94.12 281 LEU B CA 1
ATOM 8007 C C . LEU B 1 281 ? -14.625 -4.363 6.73 1 94.12 281 LEU B C 1
ATOM 8009 O O . LEU B 1 281 ? -15.281 -4.445 5.691 1 94.12 281 LEU B O 1
ATOM 8013 N N . LYS B 1 282 ? -14.969 -4.812 7.914 1 90.5 282 LYS B N 1
ATOM 8014 C CA . LYS B 1 282 ? -16.281 -5.422 8.062 1 90.5 282 LYS B CA 1
ATOM 8015 C C . LYS B 1 282 ? -17.391 -4.391 7.871 1 90.5 282 LYS B C 1
ATOM 8017 O O . LYS B 1 282 ? -17.297 -3.27 8.375 1 90.5 282 LYS B O 1
ATOM 8022 N N . SER B 1 283 ? -18.359 -4.781 7.086 1 86.38 283 SER B N 1
ATOM 8023 C CA . SER B 1 283 ? -19.469 -3.857 6.863 1 86.38 283 SER B CA 1
ATOM 8024 C C . SER B 1 283 ? -20.594 -4.098 7.855 1 86.38 283 SER B C 1
ATOM 8026 O O . SER B 1 283 ? -21.203 -5.172 7.863 1 86.38 283 SER B O 1
ATOM 8028 N N . SER B 1 284 ? -20.969 -3.104 8.641 1 83.38 284 SER B N 1
ATOM 8029 C CA . SER B 1 284 ? -22.078 -3.197 9.578 1 83.38 284 SER B CA 1
ATOM 8030 C C . SER B 1 284 ? -23.25 -2.328 9.125 1 83.38 284 SER B C 1
ATOM 8032 O O . SER B 1 284 ? -24.141 -2.018 9.914 1 83.38 284 SER B O 1
ATOM 8034 N N . CYS B 1 285 ? -23.125 -1.977 7.902 1 84.06 285 CYS B N 1
ATOM 8035 C CA . CYS B 1 285 ? -24.203 -1.165 7.359 1 84.06 285 CYS B CA 1
ATOM 8036 C C . CYS B 1 285 ? -25.5 -1.965 7.285 1 84.06 285 CYS B C 1
ATOM 8038 O O . CYS B 1 285 ? -25.609 -2.912 6.504 1 84.06 285 CYS B O 1
ATOM 8040 N N . ARG B 1 286 ? -26.547 -1.542 7.938 1 82.38 286 ARG B N 1
ATOM 8041 C CA . ARG B 1 286 ? -27.812 -2.277 8.023 1 82.38 286 ARG B CA 1
ATOM 8042 C C . ARG B 1 286 ? -28.625 -2.119 6.738 1 82.38 286 ARG B C 1
ATOM 8044 O O . ARG B 1 286 ? -29.438 -2.979 6.406 1 82.38 286 ARG B O 1
ATOM 8051 N N . LYS B 1 287 ? -28.281 -1.097 6.098 1 82.81 287 LYS B N 1
ATOM 8052 C CA . LYS B 1 287 ? -29.047 -0.811 4.883 1 82.81 287 LYS B CA 1
ATOM 8053 C C . LYS B 1 287 ? -28.562 -1.67 3.717 1 82.81 287 LYS B C 1
ATOM 8055 O O . LYS B 1 287 ? -29.266 -1.836 2.725 1 82.81 287 LYS B O 1
ATOM 8060 N N . MET B 1 288 ? -27.438 -2.266 3.891 1 87.81 288 MET B N 1
ATOM 8061 C CA . MET B 1 288 ? -26.875 -3.084 2.822 1 87.81 288 MET B CA 1
ATOM 8062 C C . MET B 1 288 ? -27.328 -4.531 2.943 1 87.81 288 MET B C 1
ATOM 8064 O O . MET B 1 288 ? -27.359 -5.09 4.043 1 87.81 288 MET B O 1
ATOM 8068 N N . LEU B 1 289 ? -27.641 -5.07 1.826 1 87.56 289 LEU B N 1
ATOM 8069 C CA . LEU B 1 289 ? -28.031 -6.477 1.801 1 87.56 289 LEU B CA 1
ATOM 8070 C C . LEU B 1 289 ? -26.844 -7.379 2.07 1 87.56 289 LEU B C 1
ATOM 8072 O O . LEU B 1 289 ? -25.703 -7.031 1.736 1 87.56 289 LEU B O 1
ATOM 8076 N N . GLY B 1 290 ? -27.156 -8.484 2.604 1 89.5 290 GLY B N 1
ATOM 8077 C CA . GLY B 1 290 ? -26.125 -9.453 2.898 1 89.5 290 GLY B CA 1
ATOM 8078 C C . GLY B 1 290 ? -25.328 -9.867 1.673 1 89.5 290 GLY B C 1
ATOM 8079 O O . GLY B 1 290 ? -24.094 -9.984 1.734 1 89.5 290 GLY B O 1
ATOM 8080 N N . VAL B 1 291 ? -26 -10.062 0.596 1 91.31 291 VAL B N 1
ATOM 8081 C CA . VAL B 1 291 ? -25.359 -10.484 -0.645 1 91.31 291 VAL B CA 1
ATOM 8082 C C . VAL B 1 291 ? -24.406 -9.398 -1.126 1 91.31 291 VAL B C 1
ATOM 8084 O O . VAL B 1 291 ? -23.312 -9.695 -1.625 1 91.31 291 VAL B O 1
ATOM 8087 N N . SER B 1 292 ? -24.812 -8.156 -0.99 1 91.19 292 SER B N 1
ATOM 8088 C CA . SER B 1 292 ? -23.953 -7.043 -1.385 1 91.19 292 SER B CA 1
ATOM 8089 C C . SER B 1 292 ? -22.688 -6.988 -0.532 1 91.19 292 SER B C 1
ATOM 8091 O O . SER B 1 292 ? -21.609 -6.688 -1.037 1 91.19 292 SER B O 1
ATOM 8093 N N . LYS B 1 293 ? -22.875 -7.25 0.698 1 92.88 293 LYS B N 1
ATOM 8094 C CA . LYS B 1 293 ? -21.703 -7.305 1.587 1 92.88 293 LYS B CA 1
ATOM 8095 C C . LYS B 1 293 ? -20.75 -8.422 1.174 1 92.88 293 LYS B C 1
ATOM 8097 O O . LYS B 1 293 ? -19.531 -8.234 1.203 1 92.88 293 LYS B O 1
ATOM 8102 N N . GLU B 1 294 ? -21.312 -9.531 0.759 1 95.88 294 GLU B N 1
ATOM 8103 C CA . GLU B 1 294 ? -20.5 -10.664 0.326 1 95.88 294 GLU B CA 1
ATOM 8104 C C . GLU B 1 294 ? -19.734 -10.336 -0.952 1 95.88 294 GLU B C 1
ATOM 8106 O O . GLU B 1 294 ? -18.594 -10.781 -1.13 1 95.88 294 GLU B O 1
ATOM 8111 N N . ILE B 1 295 ? -20.344 -9.609 -1.842 1 95.12 295 ILE B N 1
ATOM 8112 C CA . ILE B 1 295 ? -19.656 -9.195 -3.062 1 95.12 295 ILE B CA 1
ATOM 8113 C C . ILE B 1 295 ? -18.406 -8.406 -2.707 1 95.12 295 ILE B C 1
ATOM 8115 O O . ILE B 1 295 ? -17.328 -8.664 -3.256 1 95.12 295 ILE B O 1
ATOM 8119 N N . GLY B 1 296 ? -18.547 -7.453 -1.761 1 95.5 296 GLY B N 1
ATOM 8120 C CA . GLY B 1 296 ? -17.391 -6.703 -1.3 1 95.5 296 GLY B CA 1
ATOM 8121 C C . GLY B 1 296 ? -16.328 -7.578 -0.677 1 95.5 296 GLY B C 1
ATOM 8122 O O . GLY B 1 296 ? -15.133 -7.379 -0.92 1 95.5 296 GLY B O 1
ATOM 8123 N N . CYS B 1 297 ? -16.766 -8.508 0.011 1 96.38 297 CYS B N 1
ATOM 8124 C CA . CYS B 1 297 ? -15.852 -9.438 0.656 1 96.38 297 CYS B CA 1
ATOM 8125 C C . CYS B 1 297 ? -15.047 -10.219 -0.379 1 96.38 297 CYS B C 1
ATOM 8127 O O . CYS B 1 297 ? -13.82 -10.32 -0.273 1 96.38 297 CYS B O 1
ATOM 8129 N N . ARG B 1 298 ? -15.688 -10.727 -1.332 1 98.06 298 ARG B N 1
ATOM 8130 C CA . ARG B 1 298 ? -15.031 -11.508 -2.373 1 98.06 298 ARG B CA 1
ATOM 8131 C C . ARG B 1 298 ? -14.062 -10.648 -3.178 1 98.06 298 ARG B C 1
ATOM 8133 O O . ARG B 1 298 ? -12.977 -11.102 -3.533 1 98.06 298 ARG B O 1
ATOM 8140 N N . ILE B 1 299 ? -14.461 -9.445 -3.432 1 98.31 299 ILE B N 1
ATOM 8141 C CA . ILE B 1 299 ? -13.586 -8.523 -4.145 1 98.31 299 ILE B CA 1
ATOM 8142 C C . ILE B 1 299 ? -12.297 -8.32 -3.35 1 98.31 299 ILE B C 1
ATOM 8144 O O . ILE B 1 299 ? -11.195 -8.398 -3.908 1 98.31 299 ILE B O 1
ATOM 8148 N N . TRP B 1 300 ? -12.406 -8.062 -2.078 1 98.06 300 TRP B N 1
ATOM 8149 C CA . TRP B 1 300 ? -11.227 -7.855 -1.242 1 98.06 300 TRP B CA 1
ATOM 8150 C C . TRP B 1 300 ? -10.289 -9.055 -1.315 1 98.06 300 TRP B C 1
ATOM 8152 O O . TRP B 1 300 ? -9.078 -8.891 -1.506 1 98.06 300 TRP B O 1
ATOM 8162 N N . TRP B 1 301 ? -10.828 -10.188 -1.219 1 98.44 301 TRP B N 1
ATOM 8163 C CA . TRP B 1 301 ? -9.984 -11.383 -1.15 1 98.44 301 TRP B CA 1
ATOM 8164 C C . TRP B 1 301 ? -9.383 -11.703 -2.514 1 98.44 301 TRP B C 1
ATOM 8166 O O . TRP B 1 301 ? -8.281 -12.242 -2.6 1 98.44 301 TRP B O 1
ATOM 8176 N N . CYS B 1 302 ? -10.102 -11.359 -3.574 1 98.81 302 CYS B N 1
ATOM 8177 C CA . CYS B 1 302 ? -9.492 -11.453 -4.895 1 98.81 302 CYS B CA 1
ATOM 8178 C C . CYS B 1 302 ? -8.258 -10.562 -4.984 1 98.81 302 CYS B C 1
ATOM 8180 O O . CYS B 1 302 ? -7.195 -11.008 -5.43 1 98.81 302 CYS B O 1
ATOM 8182 N N . LEU B 1 303 ? -8.391 -9.344 -4.516 1 98.56 303 LEU B N 1
ATOM 8183 C CA . LEU B 1 303 ? -7.262 -8.422 -4.523 1 98.56 303 LEU B CA 1
ATOM 8184 C C . LEU B 1 303 ? -6.145 -8.906 -3.607 1 98.56 303 LEU B C 1
ATOM 8186 O O . LEU B 1 303 ? -4.965 -8.805 -3.947 1 98.56 303 LEU B O 1
ATOM 8190 N N . TYR B 1 304 ? -6.551 -9.484 -2.51 1 98 304 TYR B N 1
ATOM 8191 C CA . TYR B 1 304 ? -5.602 -10.008 -1.536 1 98 304 TYR B CA 1
ATOM 8192 C C . TYR B 1 304 ? -4.758 -11.125 -2.141 1 98 304 TYR B C 1
ATOM 8194 O O . TYR B 1 304 ? -3.537 -11.148 -1.975 1 98 304 TYR B O 1
ATOM 8202 N N . THR B 1 305 ? -5.367 -12.016 -2.84 1 98.38 305 THR B N 1
ATOM 8203 C CA . THR B 1 305 ? -4.656 -13.156 -3.396 1 98.38 305 THR B CA 1
ATOM 8204 C C . THR B 1 305 ? -3.715 -12.719 -4.516 1 98.38 305 THR B C 1
ATOM 8206 O O . THR B 1 305 ? -2.582 -13.195 -4.602 1 98.38 305 THR B O 1
ATOM 8209 N N . VAL B 1 306 ? -4.137 -11.797 -5.301 1 98.44 306 VAL B N 1
ATOM 8210 C CA . VAL B 1 306 ? -3.285 -11.305 -6.379 1 98.44 306 VAL B CA 1
ATOM 8211 C C . VAL B 1 306 ? -2.082 -10.57 -5.793 1 98.44 306 VAL B C 1
ATOM 8213 O O . VAL B 1 306 ? -0.943 -10.805 -6.203 1 98.44 306 VAL B O 1
ATOM 8216 N N . GLU B 1 307 ? -2.35 -9.719 -4.832 1 97.56 307 GLU B N 1
ATOM 8217 C CA . GLU B 1 307 ? -1.298 -8.922 -4.203 1 97.56 307 GLU B CA 1
ATOM 8218 C C . GLU B 1 307 ? -0.223 -9.812 -3.59 1 97.56 307 GLU B C 1
ATOM 8220 O O . GLU B 1 307 ? 0.972 -9.562 -3.758 1 97.56 307 GLU B O 1
ATOM 8225 N N . HIS B 1 308 ? -0.611 -10.805 -3 1 96.62 308 HIS B N 1
ATOM 8226 C CA . HIS B 1 308 ? 0.358 -11.609 -2.268 1 96.62 308 HIS B CA 1
ATOM 8227 C C . HIS B 1 308 ? 1.032 -12.625 -3.182 1 96.62 308 HIS B C 1
ATOM 8229 O O . HIS B 1 308 ? 2.172 -13.031 -2.938 1 96.62 308 HIS B O 1
ATOM 8235 N N . THR B 1 309 ? 0.315 -13.07 -4.215 1 97.81 309 THR B N 1
ATOM 8236 C CA . THR B 1 309 ? 1.011 -13.836 -5.242 1 97.81 309 THR B CA 1
ATOM 8237 C C . THR B 1 309 ? 2.129 -13.008 -5.871 1 97.81 309 THR B C 1
ATOM 8239 O O . THR B 1 309 ? 3.246 -13.492 -6.047 1 97.81 309 THR B O 1
ATOM 8242 N N . LEU B 1 310 ? 1.83 -11.75 -6.094 1 97.88 310 LEU B N 1
ATOM 8243 C CA . LEU B 1 310 ? 2.838 -10.844 -6.637 1 97.88 310 LEU B CA 1
ATOM 8244 C C . LEU B 1 310 ? 3.967 -10.625 -5.633 1 97.88 310 LEU B C 1
ATOM 8246 O O . LEU B 1 310 ? 5.137 -10.547 -6.016 1 97.88 310 LEU B O 1
ATOM 8250 N N . GLY B 1 311 ? 3.57 -10.492 -4.402 1 95.94 311 GLY B N 1
ATOM 8251 C CA . GLY B 1 311 ? 4.586 -10.375 -3.369 1 95.94 311 GLY B CA 1
ATOM 8252 C C . GLY B 1 311 ? 5.539 -11.555 -3.334 1 95.94 311 GLY B C 1
ATOM 8253 O O . GLY B 1 311 ? 6.75 -11.383 -3.199 1 95.94 311 GLY B O 1
ATOM 8254 N N . SER B 1 312 ? 5.039 -12.711 -3.533 1 96.19 312 SER B N 1
ATOM 8255 C CA . SER B 1 312 ? 5.852 -13.922 -3.547 1 96.19 312 SER B CA 1
ATOM 8256 C C . SER B 1 312 ? 6.746 -13.969 -4.781 1 96.19 312 SER B C 1
ATOM 8258 O O . SER B 1 312 ? 7.902 -14.391 -4.695 1 96.19 312 SER B O 1
ATOM 8260 N N . MET B 1 313 ? 6.223 -13.57 -5.855 1 97 313 MET B N 1
ATOM 8261 C CA . MET B 1 313 ? 6.934 -13.641 -7.129 1 97 313 MET B CA 1
ATOM 8262 C C . MET B 1 313 ? 8.055 -12.609 -7.184 1 97 313 MET B C 1
ATOM 8264 O O . MET B 1 313 ? 9.094 -12.852 -7.809 1 97 313 MET B O 1
ATOM 8268 N N . THR B 1 314 ? 7.867 -11.484 -6.562 1 96.12 314 THR B N 1
ATOM 8269 C CA . THR B 1 314 ? 8.828 -10.391 -6.68 1 96.12 314 THR B CA 1
ATOM 8270 C C . THR B 1 314 ? 9.719 -10.32 -5.441 1 96.12 314 THR B C 1
ATOM 8272 O O . THR B 1 314 ? 10.828 -9.789 -5.496 1 96.12 314 THR B O 1
ATOM 8275 N N . GLY B 1 315 ? 9.172 -10.82 -4.336 1 94.12 315 GLY B N 1
ATOM 8276 C CA . GLY B 1 315 ? 9.883 -10.688 -3.072 1 94.12 315 GLY B CA 1
ATOM 8277 C C . GLY B 1 315 ? 9.75 -9.305 -2.455 1 94.12 315 GLY B C 1
ATOM 8278 O O . GLY B 1 315 ? 10.477 -8.969 -1.517 1 94.12 315 GLY B O 1
ATOM 8279 N N . ARG B 1 316 ? 8.875 -8.469 -2.992 1 93.81 316 ARG B N 1
ATOM 8280 C CA . ARG B 1 316 ? 8.641 -7.121 -2.477 1 93.81 316 ARG B CA 1
ATOM 8281 C C . ARG B 1 316 ? 7.641 -7.141 -1.326 1 93.81 316 ARG B C 1
ATOM 8283 O O . ARG B 1 316 ? 6.832 -8.07 -1.215 1 93.81 316 ARG B O 1
ATOM 8290 N N . ALA B 1 317 ? 7.785 -6.141 -0.499 1 90.31 317 ALA B N 1
ATOM 8291 C CA . ALA B 1 317 ? 6.789 -6.004 0.562 1 90.31 317 ALA B CA 1
ATOM 8292 C C . ALA B 1 317 ? 5.43 -5.613 -0.008 1 90.31 317 ALA B C 1
ATOM 8294 O O . ALA B 1 317 ? 5.34 -4.73 -0.867 1 90.31 317 ALA B O 1
ATOM 8295 N N . THR B 1 318 ? 4.441 -6.277 0.419 1 91.81 318 THR B N 1
ATOM 8296 C CA . THR B 1 318 ? 3.1 -6.02 -0.093 1 91.81 318 THR B CA 1
ATOM 8297 C C . THR B 1 318 ? 2.461 -4.84 0.634 1 91.81 318 THR B C 1
ATOM 8299 O O . THR B 1 318 ? 2.977 -4.379 1.656 1 91.81 318 THR B O 1
ATOM 8302 N N . SER B 1 319 ? 1.363 -4.383 0.089 1 90 319 SER B N 1
ATOM 8303 C CA . SER B 1 319 ? 0.708 -3.189 0.615 1 90 319 SER B CA 1
ATOM 8304 C C . SER B 1 319 ? -0.341 -3.551 1.662 1 90 319 SER B C 1
ATOM 8306 O O . SER B 1 319 ? -1.013 -2.672 2.205 1 90 319 SER B O 1
ATOM 8308 N N . ILE B 1 320 ? -0.527 -4.797 1.905 1 91.62 320 ILE B N 1
ATOM 8309 C CA . ILE B 1 320 ? -1.551 -5.215 2.857 1 91.62 320 ILE B CA 1
ATOM 8310 C C . ILE B 1 320 ? -0.89 -5.859 4.074 1 91.62 320 ILE B C 1
ATOM 8312 O O . ILE B 1 320 ? -0.233 -6.895 3.957 1 91.62 320 ILE B O 1
ATOM 8316 N N . SER B 1 321 ? -1.03 -5.199 5.129 1 85.19 321 SER B N 1
ATOM 8317 C CA . SER B 1 321 ? -0.549 -5.762 6.383 1 85.19 321 SER B CA 1
ATOM 8318 C C . SER B 1 321 ? -1.688 -6.391 7.18 1 85.19 321 SER B C 1
ATOM 8320 O O . SER B 1 321 ? -2.861 -6.164 6.879 1 85.19 321 SER B O 1
ATOM 8322 N N . THR B 1 322 ? -1.352 -7.156 8.109 1 79.19 322 THR B N 1
ATOM 8323 C CA . THR B 1 322 ? -2.328 -7.91 8.883 1 79.19 322 THR B CA 1
ATOM 8324 C C . THR B 1 322 ? -3.24 -6.969 9.672 1 79.19 322 THR B C 1
ATOM 8326 O O . THR B 1 322 ? -4.402 -7.289 9.922 1 79.19 322 THR B O 1
ATOM 8329 N N . ASN B 1 323 ? -2.801 -5.855 9.977 1 81.06 323 ASN B N 1
ATOM 8330 C CA . ASN B 1 323 ? -3.586 -4.93 10.789 1 81.06 323 ASN B CA 1
ATOM 8331 C C . ASN B 1 323 ? -4.438 -4.008 9.922 1 81.06 323 ASN B C 1
ATOM 8333 O O . ASN B 1 323 ? -5.145 -3.141 10.438 1 81.06 323 ASN B O 1
ATOM 8337 N N . MET B 1 324 ? -4.488 -4.316 8.68 1 87.62 324 MET B N 1
ATOM 8338 C CA . MET B 1 324 ? -5.102 -3.369 7.754 1 87.62 324 MET B CA 1
ATOM 8339 C C . MET B 1 324 ? -6.52 -3.801 7.395 1 87.62 324 MET B C 1
ATOM 8341 O O . MET B 1 324 ? -7.27 -3.041 6.777 1 87.62 324 MET B O 1
ATOM 8345 N N . TYR B 1 325 ? -6.922 -4.988 7.773 1 91.81 325 TYR B N 1
ATOM 8346 C CA . TYR B 1 325 ? -8.234 -5.438 7.316 1 91.81 325 TYR B CA 1
ATOM 8347 C C . TYR B 1 325 ? -8.938 -6.258 8.398 1 91.81 325 TYR B C 1
ATOM 8349 O O . TYR B 1 325 ? -8.281 -6.852 9.258 1 91.81 325 TYR B O 1
ATOM 8357 N N . THR B 1 326 ? -10.258 -6.23 8.344 1 91.75 326 THR B N 1
ATOM 8358 C CA . THR B 1 326 ? -11.094 -7.027 9.227 1 91.75 326 THR B CA 1
ATOM 8359 C C . THR B 1 326 ? -12.18 -7.754 8.438 1 91.75 326 THR B C 1
ATOM 8361 O O . THR B 1 326 ? -13.062 -8.375 9.023 1 91.75 326 THR B O 1
ATOM 8364 N N . THR B 1 327 ? -12.102 -7.539 7.156 1 93.25 327 THR B N 1
ATOM 8365 C CA . THR B 1 327 ? -13.078 -8.203 6.301 1 93.25 327 THR B CA 1
ATOM 8366 C C . THR B 1 327 ? -13.094 -9.711 6.566 1 93.25 327 THR B C 1
ATOM 8368 O O . THR B 1 327 ? -12.039 -10.32 6.766 1 93.25 327 THR B O 1
ATOM 8371 N N . GLN B 1 328 ? -14.25 -10.242 6.578 1 93.94 328 GLN B N 1
ATOM 8372 C CA . GLN B 1 328 ? -14.414 -11.664 6.867 1 93.94 328 GLN B CA 1
ATOM 8373 C C . GLN B 1 328 ? -14.023 -12.516 5.66 1 93.94 328 GLN B C 1
ATOM 8375 O O . GLN B 1 328 ? -13.938 -12.008 4.539 1 93.94 328 GLN B O 1
ATOM 8380 N N . LEU B 1 329 ? -13.773 -13.789 5.91 1 96.69 329 LEU B N 1
ATOM 8381 C CA . LEU B 1 329 ? -13.445 -14.711 4.824 1 96.69 329 LEU B CA 1
ATOM 8382 C C . LEU B 1 329 ? -14.664 -14.953 3.936 1 96.69 329 LEU B C 1
ATOM 8384 O O . LEU B 1 329 ? -15.805 -14.82 4.387 1 96.69 329 LEU B O 1
ATOM 8388 N N . PRO B 1 330 ? -14.445 -15.211 2.645 1 97.44 330 PRO B N 1
ATOM 8389 C CA . PRO B 1 330 ? -15.578 -15.453 1.752 1 97.44 330 PRO B CA 1
ATOM 8390 C C . PRO B 1 330 ? -16.406 -16.672 2.152 1 97.44 330 PRO B C 1
ATOM 8392 O O . PRO B 1 330 ? -15.844 -17.672 2.623 1 97.44 330 PRO B O 1
ATOM 8395 N N . LEU B 1 331 ? -17.641 -16.625 1.906 1 97.25 331 LEU B N 1
ATOM 8396 C CA . LEU B 1 331 ? -18.531 -17.734 2.248 1 97.25 331 LEU B CA 1
ATOM 8397 C C . LEU B 1 331 ? -18.344 -18.891 1.281 1 97.25 331 LEU B C 1
ATOM 8399 O O . LEU B 1 331 ? -18.109 -18.688 0.089 1 97.25 331 LEU B O 1
ATOM 8403 N N . PRO B 1 332 ? -18.484 -20.109 1.775 1 97.31 332 PRO B N 1
ATOM 8404 C CA . PRO B 1 332 ? -18.281 -21.312 0.95 1 97.31 332 PRO B CA 1
ATOM 8405 C C . PRO B 1 332 ? -19.516 -21.672 0.127 1 97.31 332 PRO B C 1
ATOM 8407 O O . PRO B 1 332 ? -19.859 -22.844 0.01 1 97.31 332 PRO B O 1
ATOM 8410 N N . PHE B 1 333 ? -20.25 -20.625 -0.389 1 96.56 333 PHE B N 1
ATOM 8411 C CA . PHE B 1 333 ? -21.422 -20.828 -1.24 1 96.56 333 PHE B CA 1
ATOM 8412 C C . PHE B 1 333 ? -21.234 -20.125 -2.582 1 96.56 333 PHE B C 1
ATOM 8414 O O . PHE B 1 333 ? -20.875 -18.953 -2.633 1 96.56 333 PHE B O 1
ATOM 8421 N N . ASP B 1 334 ? -21.516 -20.953 -3.592 1 95.75 334 ASP B N 1
ATOM 8422 C CA . ASP B 1 334 ? -21.5 -20.312 -4.902 1 95.75 334 ASP B CA 1
ATOM 8423 C C . ASP B 1 334 ? -22.578 -19.234 -5 1 95.75 334 ASP B C 1
ATOM 8425 O O . ASP B 1 334 ? -23.562 -19.266 -4.254 1 95.75 334 ASP B O 1
ATOM 8429 N N . GLU B 1 335 ? -22.422 -18.312 -5.871 1 94.56 335 GLU B N 1
ATOM 8430 C CA . GLU B 1 335 ? -23.266 -17.125 -5.945 1 94.56 335 GLU B CA 1
ATOM 8431 C C . GLU B 1 335 ? -24.719 -17.484 -6.172 1 94.56 335 GLU B C 1
ATOM 8433 O O . GLU B 1 335 ? -25.625 -16.812 -5.664 1 94.56 335 GLU B O 1
ATOM 8438 N N . ASP B 1 336 ? -24.984 -18.562 -6.875 1 92.25 336 ASP B N 1
ATOM 8439 C CA . ASP B 1 336 ? -26.359 -18.969 -7.152 1 92.25 336 ASP B CA 1
ATOM 8440 C C . ASP B 1 336 ? -27.016 -19.562 -5.91 1 92.25 336 ASP B C 1
ATOM 8442 O O . ASP B 1 336 ? -28.25 -19.688 -5.855 1 92.25 336 ASP B O 1
ATOM 8446 N N . HIS B 1 337 ? -26.234 -19.781 -4.934 1 93.44 337 HIS B N 1
ATOM 8447 C CA . HIS B 1 337 ? -26.781 -20.391 -3.727 1 93.44 337 HIS B CA 1
ATOM 8448 C C . HIS B 1 337 ? -26.766 -19.406 -2.561 1 93.44 337 HIS B C 1
ATOM 8450 O O . HIS B 1 337 ? -27.109 -19.766 -1.433 1 93.44 337 HIS B O 1
ATOM 8456 N N . LEU B 1 338 ? -26.422 -18.203 -2.775 1 93.25 338 LEU B N 1
ATOM 8457 C CA . LEU B 1 338 ? -26.312 -17.219 -1.706 1 93.25 338 LEU B CA 1
ATOM 8458 C C . LEU B 1 338 ? -27.703 -16.812 -1.221 1 93.25 338 LEU B C 1
ATOM 8460 O O . LEU B 1 338 ? -27.844 -16.25 -0.129 1 93.25 338 LEU B O 1
ATOM 8464 N N . SER B 1 339 ? -28.703 -17.125 -1.979 1 87.75 339 SER B N 1
ATOM 8465 C CA . SER B 1 339 ? -30.062 -16.766 -1.595 1 87.75 339 SER B CA 1
ATOM 8466 C C . SER B 1 339 ? -30.719 -17.859 -0.76 1 87.75 339 SER B C 1
ATOM 8468 O O . SER B 1 339 ? -31.781 -17.656 -0.179 1 87.75 339 SER B O 1
ATOM 8470 N N . GLU B 1 340 ? -30.062 -18.906 -0.64 1 91.25 340 GLU B N 1
ATOM 8471 C CA . GLU B 1 340 ? -30.609 -20.016 0.135 1 91.25 340 GLU B CA 1
ATOM 8472 C C . GLU B 1 340 ? -30.547 -19.719 1.632 1 91.25 340 GLU B C 1
ATOM 8474 O O . GLU B 1 340 ? -29.703 -18.969 2.092 1 91.25 340 GLU B O 1
ATOM 8479 N N . PRO B 1 341 ? -31.391 -20.344 2.383 1 90.31 341 PRO B N 1
ATOM 8480 C CA . PRO B 1 341 ? -31.469 -20.078 3.822 1 90.31 341 PRO B CA 1
ATOM 8481 C C . PRO B 1 341 ? -30.172 -20.406 4.551 1 90.31 341 PRO B C 1
ATOM 8483 O O . PRO B 1 341 ? -29.797 -19.703 5.496 1 90.31 341 PRO B O 1
ATOM 8486 N N . SER B 1 342 ? -29.578 -21.438 4.145 1 88.44 342 SER B N 1
ATOM 8487 C CA . SER B 1 342 ? -28.328 -21.797 4.793 1 88.44 342 SER B CA 1
ATOM 8488 C C . SER B 1 342 ? -27.281 -20.688 4.656 1 88.44 342 SER B C 1
ATOM 8490 O O . SER B 1 342 ? -26.516 -20.438 5.586 1 88.44 342 SER B O 1
ATOM 8492 N N . ALA B 1 343 ? -27.266 -20.094 3.531 1 92.81 343 ALA B N 1
ATOM 8493 C CA . ALA B 1 343 ? -26.328 -19 3.295 1 92.81 343 ALA B CA 1
ATOM 8494 C C . ALA B 1 343 ? -26.797 -17.719 3.977 1 92.81 343 ALA B C 1
ATOM 8496 O O . ALA B 1 343 ? -25.984 -16.938 4.465 1 92.81 343 ALA B O 1
ATOM 8497 N N . LYS B 1 344 ? -28.078 -17.547 4.066 1 91.62 344 LYS B N 1
ATOM 8498 C CA . LYS B 1 344 ? -28.672 -16.328 4.641 1 91.62 344 LYS B CA 1
ATOM 8499 C C . LYS B 1 344 ? -28.312 -16.203 6.117 1 91.62 344 LYS B C 1
ATOM 8501 O O . LYS B 1 344 ? -28.141 -15.086 6.617 1 91.62 344 LYS B O 1
ATOM 8506 N N . LEU B 1 345 ? -28.219 -17.281 6.707 1 91.38 345 LEU B N 1
ATOM 8507 C CA . LEU B 1 345 ? -27.844 -17.281 8.117 1 91.38 345 LEU B CA 1
ATOM 8508 C C . LEU B 1 345 ? -26.516 -16.562 8.32 1 91.38 345 LEU B C 1
ATOM 8510 O O . LEU B 1 345 ? -26.359 -15.781 9.258 1 91.38 345 LEU B O 1
ATOM 8514 N N . PHE B 1 346 ? -25.594 -16.844 7.441 1 93.44 346 PHE B N 1
ATOM 8515 C CA . PHE B 1 346 ? -24.25 -16.312 7.562 1 93.44 346 PHE B CA 1
ATOM 8516 C C . PHE B 1 346 ? -24.172 -14.906 6.969 1 93.44 346 PHE B C 1
ATOM 8518 O O . PHE B 1 346 ? -23.328 -14.102 7.367 1 93.44 346 PHE B O 1
ATOM 8525 N N . LEU B 1 347 ? -25.062 -14.602 6.074 1 92.62 347 LEU B N 1
ATOM 8526 C CA . LEU B 1 347 ? -25.062 -13.297 5.43 1 92.62 347 LEU B CA 1
ATOM 8527 C C . LEU B 1 347 ? -25.641 -12.234 6.363 1 92.62 347 LEU B C 1
ATOM 8529 O O . LEU B 1 347 ? -25.188 -11.086 6.359 1 92.62 347 LEU B O 1
ATOM 8533 N N . ASP B 1 348 ? -26.547 -12.641 7.207 1 86.75 348 ASP B N 1
ATOM 8534 C CA . ASP B 1 348 ? -27.297 -11.68 8.016 1 86.75 348 ASP B CA 1
ATOM 8535 C C . ASP B 1 348 ? -26.703 -11.578 9.422 1 86.75 348 ASP B C 1
ATOM 8537 O O . ASP B 1 348 ? -26.953 -10.609 10.141 1 86.75 348 ASP B O 1
ATOM 8541 N N . ASN B 1 349 ? -25.953 -12.555 9.742 1 87.75 349 ASN B N 1
ATOM 8542 C CA . ASN B 1 349 ? -25.406 -12.578 11.102 1 87.75 349 ASN B CA 1
ATOM 8543 C C . ASN B 1 349 ? -23.891 -12.625 11.094 1 87.75 349 ASN B C 1
ATOM 8545 O O . ASN B 1 349 ? -23.297 -13.711 11.102 1 87.75 349 ASN B O 1
ATOM 8549 N N . PHE B 1 350 ? -23.312 -11.57 11.453 1 85.75 350 PHE B N 1
ATOM 8550 C CA . PHE B 1 350 ? -21.859 -11.438 11.391 1 85.75 350 PHE B CA 1
ATOM 8551 C C . PHE B 1 350 ? -21.188 -12.25 12.492 1 85.75 350 PHE B C 1
ATOM 8553 O O . PHE B 1 350 ? -20.109 -12.789 12.297 1 85.75 350 PHE B O 1
ATOM 8560 N N . ASP B 1 351 ? -21.875 -12.289 13.508 1 87.12 351 ASP B N 1
ATOM 8561 C CA . ASP B 1 351 ? -21.297 -12.977 14.656 1 87.12 351 ASP B CA 1
ATOM 8562 C C . ASP B 1 351 ? -21.219 -14.484 14.414 1 87.12 351 ASP B C 1
ATOM 8564 O O . ASP B 1 351 ? -20.203 -15.117 14.734 1 87.12 351 ASP B O 1
ATOM 8568 N N . ILE B 1 352 ? -22.281 -14.953 13.867 1 91.62 352 ILE B N 1
ATOM 8569 C CA . ILE B 1 352 ? -22.312 -16.375 13.578 1 91.62 352 ILE B CA 1
ATOM 8570 C C . ILE B 1 352 ? -21.281 -16.703 12.5 1 91.62 352 ILE B C 1
ATOM 8572 O O . ILE B 1 352 ? -20.609 -17.734 12.578 1 91.62 352 ILE B O 1
ATOM 8576 N N . ARG B 1 353 ? -21.172 -15.891 11.547 1 93.88 353 ARG B N 1
ATOM 8577 C CA . ARG B 1 353 ? -20.188 -16.078 10.477 1 93.88 353 ARG B CA 1
ATOM 8578 C C . ARG B 1 353 ? -18.766 -16.078 11.031 1 93.88 353 ARG B C 1
ATOM 8580 O O . ARG B 1 353 ? -17.953 -16.922 10.648 1 93.88 353 ARG B O 1
ATOM 8587 N N . GLU B 1 354 ? -18.5 -15.172 11.875 1 91.31 354 GLU B N 1
ATOM 8588 C CA . GLU B 1 354 ? -17.172 -15.07 12.469 1 91.31 354 GLU B CA 1
ATOM 8589 C C . GLU B 1 354 ? -16.828 -16.312 13.289 1 91.31 354 GLU B C 1
ATOM 8591 O O . GLU B 1 354 ? -15.734 -16.875 13.148 1 91.31 354 GLU B O 1
ATOM 8596 N N . LYS B 1 355 ? -17.797 -16.75 14.023 1 91.62 355 LYS B N 1
ATOM 8597 C CA . LYS B 1 355 ? -17.547 -17.844 14.961 1 91.62 355 LYS B CA 1
ATOM 8598 C C . LYS B 1 355 ? -17.484 -19.188 14.227 1 91.62 355 LYS B C 1
ATOM 8600 O O . LYS B 1 355 ? -16.672 -20.047 14.562 1 91.62 355 LYS B O 1
ATOM 8605 N N . ARG B 1 356 ? -18.234 -19.266 13.18 1 93.38 356 ARG B N 1
ATOM 8606 C CA . ARG B 1 356 ? -18.406 -20.594 12.609 1 93.38 356 ARG B CA 1
ATOM 8607 C C . ARG B 1 356 ? -17.641 -20.734 11.289 1 93.38 356 ARG B C 1
ATOM 8609 O O . ARG B 1 356 ? -17.406 -21.844 10.82 1 93.38 356 ARG B O 1
ATOM 8616 N N . VAL B 1 357 ? -17.312 -19.703 10.703 1 95.19 357 VAL B N 1
ATOM 8617 C CA . VAL B 1 357 ? -16.594 -19.781 9.438 1 95.19 357 VAL B CA 1
ATOM 8618 C C . VAL B 1 357 ? -15.164 -19.266 9.625 1 95.19 357 VAL B C 1
ATOM 8620 O O . VAL B 1 357 ? -14.203 -20.031 9.516 1 95.19 357 VAL B O 1
ATOM 8623 N N . ASP B 1 358 ? -15.055 -18.031 10.078 1 93.88 358 ASP B N 1
ATOM 8624 C CA . ASP B 1 358 ? -13.727 -17.422 10.18 1 93.88 358 ASP B CA 1
ATOM 8625 C C . ASP B 1 358 ? -12.867 -18.156 11.203 1 93.88 358 ASP B C 1
ATOM 8627 O O . ASP B 1 358 ? -11.75 -18.578 10.898 1 93.88 358 ASP B O 1
ATOM 8631 N N . MET B 1 359 ? -13.43 -18.359 12.352 1 93.25 359 MET B N 1
ATOM 8632 C CA . MET B 1 359 ? -12.648 -18.922 13.445 1 93.25 359 MET B CA 1
ATOM 8633 C C . MET B 1 359 ? -12.445 -20.422 13.242 1 93.25 359 MET B C 1
ATOM 8635 O O . MET B 1 359 ? -11.617 -21.031 13.922 1 93.25 359 MET B O 1
ATOM 8639 N N . ALA B 1 360 ? -13.125 -20.938 12.297 1 94.75 360 ALA B N 1
ATOM 8640 C CA . ALA B 1 360 ? -12.93 -22.344 11.961 1 94.75 360 ALA B CA 1
ATOM 8641 C C . ALA B 1 360 ? -11.688 -22.531 11.086 1 94.75 360 ALA B C 1
ATOM 8643 O O . ALA B 1 360 ? -11.188 -23.641 10.953 1 94.75 360 ALA B O 1
ATOM 8644 N N . MET B 1 361 ? -11.195 -21.453 10.508 1 95.12 361 MET B N 1
ATOM 8645 C CA . MET B 1 361 ? -10.047 -21.5 9.609 1 95.12 361 MET B CA 1
ATOM 8646 C C . MET B 1 361 ? -8.742 -21.359 10.391 1 95.12 361 MET B C 1
ATOM 8648 O O . MET B 1 361 ? -8.758 -21.172 11.609 1 95.12 361 MET B O 1
ATOM 8652 N N . THR B 1 362 ? -7.668 -21.422 9.727 1 93.75 362 THR B N 1
ATOM 8653 C CA . THR B 1 362 ? -6.359 -21.406 10.367 1 93.75 362 THR B CA 1
ATOM 8654 C C . THR B 1 362 ? -5.816 -19.984 10.469 1 93.75 362 THR B C 1
ATOM 8656 O O . THR B 1 362 ? -5.199 -19.609 11.469 1 93.75 362 THR B O 1
ATOM 8659 N N . SER B 1 363 ? -6.066 -19.141 9.5 1 91.69 363 SER B N 1
ATOM 8660 C CA . SER B 1 363 ? -5.414 -17.844 9.344 1 91.69 363 SER B CA 1
ATOM 8661 C C . SER B 1 363 ? -5.781 -16.891 10.477 1 91.69 363 SER B C 1
ATOM 8663 O O . SER B 1 363 ? -4.945 -16.109 10.93 1 91.69 363 SER B O 1
ATOM 8665 N N . PRO B 1 364 ? -7.039 -16.922 10.977 1 88.88 364 PRO B N 1
ATOM 8666 C CA . PRO B 1 364 ? -7.367 -15.992 12.055 1 88.88 364 PRO B CA 1
ATOM 8667 C C . PRO B 1 364 ? -6.531 -16.219 13.312 1 88.88 364 PRO B C 1
ATOM 8669 O O . PRO B 1 364 ? -6.332 -15.297 14.102 1 88.88 364 PRO B O 1
ATOM 8672 N N . HIS B 1 365 ? -5.988 -17.344 13.422 1 88.31 365 HIS B N 1
ATOM 8673 C CA . HIS B 1 365 ? -5.219 -17.672 14.617 1 88.31 365 HIS B CA 1
ATOM 8674 C C . HIS B 1 365 ? -3.787 -17.156 14.508 1 88.31 365 HIS B C 1
ATOM 8676 O O . HIS B 1 365 ? -3.039 -17.188 15.484 1 88.31 365 HIS B O 1
ATOM 8682 N N . ILE B 1 366 ? -3.453 -16.797 13.391 1 86.19 366 ILE B N 1
ATOM 8683 C CA . ILE B 1 366 ? -2.188 -16.094 13.227 1 86.19 366 ILE B CA 1
ATOM 8684 C C . ILE B 1 366 ? -2.289 -14.695 13.852 1 86.19 366 ILE B C 1
ATOM 8686 O O . ILE B 1 366 ? -1.358 -14.242 14.516 1 86.19 366 ILE B O 1
ATOM 8690 N N . ARG B 1 367 ? -3.41 -14.078 13.672 1 76.06 367 ARG B N 1
ATOM 8691 C CA . ARG B 1 367 ? -3.658 -12.742 14.195 1 76.06 367 ARG B CA 1
ATOM 8692 C C . ARG B 1 367 ? -3.898 -12.781 15.703 1 76.06 367 ARG B C 1
ATOM 8694 O O . ARG B 1 367 ? -3.506 -11.859 16.422 1 76.06 367 ARG B O 1
ATOM 8701 N N . TYR B 1 368 ? -4.551 -13.922 16.016 1 77.94 368 TYR B N 1
ATOM 8702 C CA . TYR B 1 368 ? -4.906 -14.078 17.422 1 77.94 368 TYR B CA 1
ATOM 8703 C C . TYR B 1 368 ? -4.383 -15.398 17.969 1 77.94 368 TYR B C 1
ATOM 8705 O O . TYR B 1 368 ? -5.164 -16.297 18.297 1 77.94 368 TYR B O 1
ATOM 8713 N N . PRO B 1 369 ? -3.217 -15.453 18.188 1 73 369 PRO B N 1
ATOM 8714 C CA . PRO B 1 369 ? -2.619 -16.734 18.562 1 73 369 PRO B CA 1
ATOM 8715 C C . PRO B 1 369 ? -3.119 -17.25 19.922 1 73 369 PRO B C 1
ATOM 8717 O O . PRO B 1 369 ? -3.154 -18.469 20.141 1 73 369 PRO B O 1
ATOM 8720 N N . ASP B 1 370 ? -3.535 -16.375 20.703 1 71 370 ASP B N 1
ATOM 8721 C CA . ASP B 1 370 ? -3.938 -16.766 22.047 1 71 370 ASP B CA 1
ATOM 8722 C C . ASP B 1 370 ? -5.418 -17.141 22.094 1 71 370 ASP B C 1
ATOM 8724 O O . ASP B 1 370 ? -5.93 -17.547 23.141 1 71 370 ASP B O 1
ATOM 8728 N N . SER B 1 371 ? -5.93 -17.062 20.906 1 73.81 371 SER B N 1
ATOM 8729 C CA . SER B 1 371 ? -7.355 -17.391 20.891 1 73.81 371 SER B CA 1
ATOM 8730 C C . SER B 1 371 ? -7.59 -18.891 20.906 1 73.81 371 SER B C 1
ATOM 8732 O O . SER B 1 371 ? -6.949 -19.625 20.156 1 73.81 371 SER B O 1
ATOM 8734 N N . GLN B 1 372 ? -8.273 -19.312 21.906 1 70.19 372 GLN B N 1
ATOM 8735 C CA . GLN B 1 372 ? -8.578 -20.734 22.016 1 70.19 372 GLN B CA 1
ATOM 8736 C C . GLN B 1 372 ? -9.664 -21.156 21.031 1 70.19 372 GLN B C 1
ATOM 8738 O O . GLN B 1 372 ? -10.484 -20.328 20.625 1 70.19 372 GLN B O 1
ATOM 8743 N N . GLN B 1 373 ? -9.492 -22.359 20.703 1 80.62 373 GLN B N 1
ATOM 8744 C CA . GLN B 1 373 ? -10.539 -22.906 19.844 1 80.62 373 GLN B CA 1
ATOM 8745 C C . GLN B 1 373 ? -11.859 -23.047 20.594 1 80.62 373 GLN B C 1
ATOM 8747 O O . GLN B 1 373 ? -11.93 -23.75 21.609 1 80.62 373 GLN B O 1
ATOM 8752 N N . THR B 1 374 ? -12.836 -22.422 20.125 1 87.44 374 THR B N 1
ATOM 8753 C CA . THR B 1 374 ? -14.141 -22.438 20.766 1 87.44 374 THR B CA 1
ATOM 8754 C C . THR B 1 374 ? -14.992 -23.594 20.25 1 87.44 374 THR B C 1
ATOM 8756 O O . THR B 1 374 ? -14.664 -24.188 19.219 1 87.44 374 THR B O 1
ATOM 8759 N N . GLU B 1 375 ? -16 -23.859 20.984 1 91.75 375 GLU B N 1
ATOM 8760 C CA . GLU B 1 375 ? -16.938 -24.891 20.531 1 91.75 375 GLU B CA 1
ATOM 8761 C C . GLU B 1 375 ? -17.609 -24.5 19.219 1 91.75 375 GLU B C 1
ATOM 8763 O O . GLU B 1 375 ? -17.844 -25.359 18.359 1 91.75 375 GLU B O 1
ATOM 8768 N N . ASP B 1 376 ? -17.797 -23.328 19.078 1 90.94 376 ASP B N 1
ATOM 8769 C CA . ASP B 1 376 ? -18.406 -22.828 17.844 1 90.94 376 ASP B CA 1
ATOM 8770 C C . ASP B 1 376 ? -17.453 -23.016 16.672 1 90.94 376 ASP B C 1
ATOM 8772 O O . ASP B 1 376 ? -17.891 -23.344 15.562 1 90.94 376 ASP B O 1
ATOM 8776 N N . ALA B 1 377 ? -16.281 -22.766 16.906 1 92 377 ALA B N 1
ATOM 8777 C CA . ALA B 1 377 ? -15.289 -22.922 15.844 1 92 377 ALA B CA 1
ATOM 8778 C C . ALA B 1 377 ? -15.164 -24.375 15.422 1 92 377 ALA B C 1
ATOM 8780 O O . ALA B 1 377 ? -15.031 -24.688 14.234 1 92 377 ALA B O 1
ATOM 8781 N N . LEU B 1 378 ? -15.242 -25.234 16.406 1 93.12 378 LEU B N 1
ATOM 8782 C CA . LEU B 1 378 ? -15.172 -26.672 16.109 1 93.12 378 LEU B CA 1
ATOM 8783 C C . LEU B 1 378 ? -16.406 -27.125 15.336 1 93.12 378 LEU B C 1
ATOM 8785 O O . LEU B 1 378 ? -16.297 -27.922 14.406 1 93.12 378 LEU B O 1
ATOM 8789 N N . ALA B 1 379 ? -17.5 -26.594 15.773 1 94.12 379 ALA B N 1
ATOM 8790 C CA . ALA B 1 379 ? -18.734 -26.906 15.062 1 94.12 379 ALA B CA 1
ATOM 8791 C C . ALA B 1 379 ? -18.688 -26.375 13.633 1 94.12 379 ALA B C 1
ATOM 8793 O O . ALA B 1 379 ? -19.172 -27.031 12.711 1 94.12 379 ALA B O 1
ATOM 8794 N N . GLY B 1 380 ? -18.188 -25.25 13.523 1 94 380 GLY B N 1
ATOM 8795 C CA . GLY B 1 380 ? -18.016 -24.688 12.203 1 94 380 GLY B CA 1
ATOM 8796 C C . GLY B 1 380 ? -17.109 -25.516 11.305 1 94 380 GLY B C 1
ATOM 8797 O O . GLY B 1 380 ? -17.406 -25.703 10.125 1 94 380 GLY B O 1
ATOM 8798 N N . ARG B 1 381 ? -16.078 -26.031 11.852 1 94 381 ARG B N 1
ATOM 8799 C CA . ARG B 1 381 ? -15.141 -26.859 11.102 1 94 381 ARG B CA 1
ATOM 8800 C C . ARG B 1 381 ? -15.805 -28.141 10.617 1 94 381 ARG B C 1
ATOM 8802 O O . ARG B 1 381 ? -15.617 -28.547 9.469 1 94 381 ARG B O 1
ATOM 8809 N N . LEU B 1 382 ? -16.547 -28.719 11.484 1 95.12 382 LEU B N 1
ATOM 8810 C CA . LEU B 1 382 ? -17.25 -29.938 11.109 1 95.12 382 LEU B CA 1
ATOM 8811 C C . LEU B 1 382 ? -18.25 -29.656 10 1 95.12 382 LEU B C 1
ATOM 8813 O O . LEU B 1 382 ? -18.422 -30.469 9.078 1 95.12 382 LEU B O 1
ATOM 8817 N N . TRP B 1 383 ? -18.891 -28.594 10.164 1 95.19 383 TRP B N 1
ATOM 8818 C CA . TRP B 1 383 ? -19.859 -28.203 9.148 1 95.19 383 TRP B CA 1
ATOM 8819 C C . TRP B 1 383 ? -19.172 -27.984 7.801 1 95.19 383 TRP B C 1
ATOM 8821 O O . TRP B 1 383 ? -19.641 -28.469 6.77 1 95.19 383 TRP B O 1
ATOM 8831 N N . LEU B 1 384 ? -18.078 -27.297 7.758 1 95.19 384 LEU B N 1
ATOM 8832 C CA . LEU B 1 384 ? -17.312 -27.047 6.539 1 95.19 384 LEU B CA 1
ATOM 8833 C C . LEU B 1 384 ? -16.859 -28.359 5.914 1 95.19 384 LEU B C 1
ATOM 8835 O O . LEU B 1 384 ? -16.859 -28.5 4.688 1 95.19 384 LEU B O 1
ATOM 8839 N N . GLN B 1 385 ? -16.484 -29.266 6.691 1 93.69 385 GLN B N 1
ATOM 8840 C CA . GLN B 1 385 ? -15.984 -30.562 6.223 1 93.69 385 GLN B CA 1
ATOM 8841 C C . GLN B 1 385 ? -17.109 -31.391 5.621 1 93.69 385 GLN B C 1
ATOM 8843 O O . GLN B 1 385 ? -16.859 -32.312 4.84 1 93.69 385 GLN B O 1
ATOM 8848 N N . SER B 1 386 ? -18.328 -31.031 5.992 1 93.88 386 SER B N 1
ATOM 8849 C CA . SER B 1 386 ? -19.469 -31.781 5.5 1 93.88 386 SER B CA 1
ATOM 8850 C C . SER B 1 386 ? -19.984 -31.203 4.18 1 93.88 386 SER B C 1
ATOM 8852 O O . SER B 1 386 ? -20.766 -31.844 3.48 1 93.88 386 SER B O 1
ATOM 8854 N N . LEU B 1 387 ? -19.516 -30.109 3.789 1 93.25 387 LEU B N 1
ATOM 8855 C CA . LEU B 1 387 ? -20 -29.438 2.584 1 93.25 387 LEU B CA 1
ATOM 8856 C C . LEU B 1 387 ? -19.469 -30.125 1.332 1 93.25 387 LEU B C 1
ATOM 8858 O O . LEU B 1 387 ? -18.328 -30.609 1.318 1 93.25 387 LEU B O 1
ATOM 8862 N N . PRO B 1 388 ? -20.312 -30.172 0.338 1 92.44 388 PRO B N 1
ATOM 8863 C CA . PRO B 1 388 ? -19.797 -30.688 -0.937 1 92.44 388 PRO B CA 1
ATOM 8864 C C . PRO B 1 388 ? -18.766 -29.75 -1.569 1 92.44 388 PRO B C 1
ATOM 8866 O O . PRO B 1 388 ? -18.812 -28.531 -1.366 1 92.44 388 PRO B O 1
ATOM 8869 N N . VAL B 1 389 ? -17.922 -30.328 -2.402 1 94.19 389 VAL B N 1
ATOM 8870 C CA . VAL B 1 389 ? -16.859 -29.547 -3.039 1 94.19 389 VAL B CA 1
ATOM 8871 C C . VAL B 1 389 ? -17.453 -28.625 -4.086 1 94.19 389 VAL B C 1
ATOM 8873 O O . VAL B 1 389 ? -18.234 -29.047 -4.938 1 94.19 389 VAL B O 1
ATOM 8876 N N . ASN B 1 390 ? -17.203 -27.391 -3.996 1 94.62 390 ASN B N 1
ATOM 8877 C CA . ASN B 1 390 ? -17.578 -26.375 -4.977 1 94.62 390 ASN B CA 1
ATOM 8878 C C . ASN B 1 390 ? -16.5 -25.281 -5.082 1 94.62 390 ASN B C 1
ATOM 8880 O O . ASN B 1 390 ? -15.5 -25.312 -4.371 1 94.62 390 ASN B O 1
ATOM 8884 N N . SER B 1 391 ? -16.688 -24.406 -6.008 1 96.31 391 SER B N 1
ATOM 8885 C CA . SER B 1 391 ? -15.672 -23.391 -6.289 1 96.31 391 SER B CA 1
ATOM 8886 C C . SER B 1 391 ? -15.484 -22.453 -5.105 1 96.31 391 SER B C 1
ATOM 8888 O O . SER B 1 391 ? -14.367 -22.031 -4.816 1 96.31 391 SER B O 1
ATOM 8890 N N . SER B 1 392 ? -16.516 -22.078 -4.402 1 97.56 392 SER B N 1
ATOM 8891 C CA . SER B 1 392 ? -16.438 -21.141 -3.285 1 97.56 392 SER B CA 1
ATOM 8892 C C . SER B 1 392 ? -15.742 -21.766 -2.082 1 97.56 392 SER B C 1
ATOM 8894 O O . SER B 1 392 ? -15.039 -21.078 -1.34 1 97.56 392 SER B O 1
ATOM 8896 N N . LEU B 1 393 ? -15.984 -23.047 -1.868 1 97.62 393 LEU B N 1
ATOM 8897 C CA . LEU B 1 393 ? -15.273 -23.75 -0.802 1 97.62 393 LEU B CA 1
ATOM 8898 C C . LEU B 1 393 ? -13.773 -23.781 -1.083 1 97.62 393 LEU B C 1
ATOM 8900 O O . LEU B 1 393 ? -12.961 -23.547 -0.183 1 97.62 393 LEU B O 1
ATOM 8904 N N . TYR B 1 394 ? -13.453 -24.172 -2.326 1 97.69 394 TYR B N 1
ATOM 8905 C CA . TYR B 1 394 ? -12.055 -24.109 -2.756 1 97.69 394 TYR B CA 1
ATOM 8906 C C . TYR B 1 394 ? -11.461 -22.734 -2.49 1 97.69 394 TYR B C 1
ATOM 8908 O O . TYR B 1 394 ? -10.375 -22.625 -1.926 1 97.69 394 TYR B O 1
ATOM 8916 N N . PHE B 1 395 ? -12.195 -21.656 -2.949 1 98.5 395 PHE B N 1
ATOM 8917 C CA . PHE B 1 395 ? -11.711 -20.281 -2.832 1 98.5 395 PHE B CA 1
ATOM 8918 C C . PHE B 1 395 ? -11.484 -19.906 -1.372 1 98.5 395 PHE B C 1
ATOM 8920 O O . PHE B 1 395 ? -10.531 -19.203 -1.046 1 98.5 395 PHE B O 1
ATOM 8927 N N . LEU B 1 396 ? -12.312 -20.328 -0.504 1 98.5 396 LEU B N 1
ATOM 8928 C CA . LEU B 1 396 ? -12.172 -20.078 0.925 1 98.5 396 LEU B CA 1
ATOM 8929 C C . LEU B 1 396 ? -10.844 -20.609 1.45 1 98.5 396 LEU B C 1
ATOM 8931 O O . LEU B 1 396 ? -10.094 -19.875 2.102 1 98.5 396 LEU B O 1
ATOM 8935 N N . TYR B 1 397 ? -10.508 -21.812 1.153 1 98.25 397 TYR B N 1
ATOM 8936 C CA . TYR B 1 397 ? -9.289 -22.438 1.653 1 98.25 397 TYR B CA 1
ATOM 8937 C C . TYR B 1 397 ? -8.062 -21.859 0.96 1 98.25 397 TYR B C 1
ATOM 8939 O O . TYR B 1 397 ? -6.988 -21.766 1.56 1 98.25 397 TYR B O 1
ATOM 8947 N N . TYR B 1 398 ? -8.281 -21.516 -0.27 1 98.38 398 TYR B N 1
ATOM 8948 C CA . TYR B 1 398 ? -7.203 -20.844 -0.981 1 98.38 398 TYR B CA 1
ATOM 8949 C C . TYR B 1 398 ? -6.863 -19.516 -0.314 1 98.38 398 TYR B C 1
ATOM 8951 O O . TYR B 1 398 ? -5.688 -19.203 -0.101 1 98.38 398 TYR B O 1
ATOM 8959 N N . CYS B 1 399 ? -7.871 -18.734 0.036 1 98.25 399 CYS B N 1
ATOM 8960 C CA . CYS B 1 399 ? -7.668 -17.469 0.725 1 98.25 399 CYS B CA 1
ATOM 8961 C C . CYS B 1 399 ? -6.996 -17.672 2.074 1 98.25 399 CYS B C 1
ATOM 8963 O O . CYS B 1 399 ? -6.066 -16.953 2.432 1 98.25 399 CYS B O 1
ATOM 8965 N N . ASP B 1 400 ? -7.426 -18.625 2.746 1 97.88 400 ASP B N 1
ATOM 8966 C CA . ASP B 1 400 ? -6.867 -18.953 4.055 1 97.88 400 ASP B CA 1
ATOM 8967 C C . ASP B 1 400 ? -5.379 -19.266 3.955 1 97.88 400 ASP B C 1
ATOM 8969 O O . ASP B 1 400 ? -4.582 -18.797 4.77 1 97.88 400 ASP B O 1
ATOM 8973 N N . LEU B 1 401 ? -5.047 -20.047 2.99 1 98.25 401 LEU B N 1
ATOM 8974 C CA . LEU B 1 401 ? -3.652 -20.438 2.783 1 98.25 401 LEU B CA 1
ATOM 8975 C C . LEU B 1 401 ? -2.818 -19.219 2.363 1 98.25 401 LEU B C 1
ATOM 8977 O O . LEU B 1 401 ? -1.646 -19.125 2.73 1 98.25 401 LEU B O 1
ATOM 8981 N N . THR B 1 402 ? -3.395 -18.359 1.579 1 98 402 THR B N 1
ATOM 8982 C CA . THR B 1 402 ? -2.682 -17.172 1.119 1 98 402 THR B CA 1
ATOM 8983 C C . THR B 1 402 ? -2.297 -16.281 2.299 1 98 402 THR B C 1
ATOM 8985 O O . THR B 1 402 ? -1.234 -15.656 2.291 1 98 402 THR B O 1
ATOM 8988 N N . VAL B 1 403 ? -3.117 -16.203 3.32 1 97.06 403 VAL B N 1
ATOM 8989 C CA . VAL B 1 403 ? -2.799 -15.438 4.516 1 97.06 403 VAL B CA 1
ATOM 8990 C C . VAL B 1 403 ? -1.575 -16.031 5.207 1 97.06 403 VAL B C 1
ATOM 8992 O O . VAL B 1 403 ? -0.701 -15.305 5.68 1 97.06 403 VAL B O 1
ATOM 8995 N N . ILE B 1 404 ? -1.531 -17.297 5.234 1 96.94 404 ILE B N 1
ATOM 8996 C CA . ILE B 1 404 ? -0.399 -17.984 5.848 1 96.94 404 ILE B CA 1
ATOM 8997 C C . ILE B 1 404 ? 0.872 -17.703 5.051 1 96.94 404 ILE B C 1
ATOM 8999 O O . ILE B 1 404 ? 1.927 -17.422 5.625 1 96.94 404 ILE B O 1
ATOM 9003 N N . ASN B 1 405 ? 0.704 -17.812 3.781 1 96.81 405 ASN B N 1
ATOM 9004 C CA . ASN B 1 405 ? 1.842 -17.5 2.922 1 96.81 405 ASN B CA 1
ATOM 9005 C C . ASN B 1 405 ? 2.35 -16.078 3.148 1 96.81 405 ASN B C 1
ATOM 9007 O O . ASN B 1 405 ? 3.557 -15.836 3.129 1 96.81 405 ASN B O 1
ATOM 9011 N N . GLN B 1 406 ? 1.464 -15.188 3.301 1 95 406 GLN B N 1
ATOM 9012 C CA . GLN B 1 406 ? 1.852 -13.805 3.568 1 95 406 GLN B CA 1
ATOM 9013 C C . GLN B 1 406 ? 2.623 -13.695 4.879 1 95 406 GLN B C 1
ATOM 9015 O O . GLN B 1 406 ? 3.588 -12.93 4.977 1 95 406 GLN B O 1
ATOM 9020 N N . GLU B 1 407 ? 2.215 -14.367 5.82 1 94.5 407 GLU B N 1
ATOM 9021 C CA . GLU B 1 407 ? 2.906 -14.352 7.105 1 94.5 407 GLU B CA 1
ATOM 9022 C C . GLU B 1 407 ? 4.332 -14.883 6.969 1 94.5 407 GLU B C 1
ATOM 9024 O O . GLU B 1 407 ? 5.246 -14.391 7.629 1 94.5 407 GLU B O 1
ATOM 9029 N N . ILE B 1 408 ? 4.48 -15.859 6.164 1 95.81 408 ILE B N 1
ATOM 9030 C CA . ILE B 1 408 ? 5.812 -16.391 5.906 1 95.81 408 ILE B CA 1
ATOM 9031 C C . ILE B 1 408 ? 6.695 -15.312 5.297 1 95.81 408 ILE B C 1
ATOM 9033 O O . ILE B 1 408 ? 7.824 -15.094 5.75 1 95.81 408 ILE B O 1
ATOM 9037 N N . LEU B 1 409 ? 6.199 -14.617 4.375 1 94.31 409 LEU B N 1
ATOM 9038 C CA . LEU B 1 409 ? 6.965 -13.562 3.721 1 94.31 409 LEU B CA 1
ATOM 9039 C C . LEU B 1 409 ? 7.309 -12.453 4.703 1 94.31 409 LEU B C 1
ATOM 9041 O O . LEU B 1 409 ? 8.422 -11.914 4.676 1 94.31 409 LEU B O 1
ATOM 9045 N N . ASP B 1 410 ? 6.441 -12.133 5.559 1 91 410 ASP B N 1
ATOM 9046 C CA . ASP B 1 410 ? 6.629 -11.039 6.5 1 91 410 ASP B CA 1
ATOM 9047 C C . ASP B 1 410 ? 7.641 -11.406 7.582 1 91 410 ASP B C 1
ATOM 9049 O O . ASP B 1 410 ? 8.43 -10.562 8.016 1 91 410 ASP B O 1
ATOM 9053 N N . GLN B 1 411 ? 7.641 -12.625 7.957 1 91.44 411 GLN B N 1
ATOM 9054 C CA . GLN B 1 411 ? 8.445 -13.016 9.109 1 91.44 411 GLN B CA 1
ATOM 9055 C C . GLN B 1 411 ? 9.812 -13.531 8.672 1 91.44 411 GLN B C 1
ATOM 9057 O O . GLN B 1 411 ? 10.781 -13.445 9.43 1 91.44 411 GLN B O 1
ATOM 9062 N N . VAL B 1 412 ? 9.836 -14.047 7.484 1 93.25 412 VAL B N 1
ATOM 9063 C CA . VAL B 1 412 ? 11.07 -14.727 7.094 1 93.25 412 VAL B CA 1
ATOM 9064 C C . VAL B 1 412 ? 11.82 -13.883 6.07 1 93.25 412 VAL B C 1
ATOM 9066 O O . VAL B 1 412 ? 13.055 -13.828 6.086 1 93.25 412 VAL B O 1
ATOM 9069 N N . TYR B 1 413 ? 11.078 -13.203 5.219 1 93.06 413 TYR B N 1
ATOM 9070 C CA . TYR B 1 413 ? 11.734 -12.602 4.062 1 93.06 413 TYR B CA 1
ATOM 9071 C C . TYR B 1 413 ? 11.688 -11.078 4.145 1 93.06 413 TYR B C 1
ATOM 9073 O O . TYR B 1 413 ? 12.156 -10.391 3.234 1 93.06 413 TYR B O 1
ATOM 9081 N N . SER B 1 414 ? 11.141 -10.516 5.16 1 88.31 414 SER B N 1
ATOM 9082 C CA . SER B 1 414 ? 11.008 -9.062 5.246 1 88.31 414 SER B CA 1
ATOM 9083 C C . SER B 1 414 ? 12.352 -8.398 5.516 1 88.31 414 SER B C 1
ATOM 9085 O O . SER B 1 414 ? 13.305 -9.062 5.934 1 88.31 414 SER B O 1
ATOM 9087 N N . ALA B 1 415 ? 12.383 -7.109 5.27 1 83.81 415 ALA B N 1
ATOM 9088 C CA . ALA B 1 415 ? 13.602 -6.336 5.496 1 83.81 415 ALA B CA 1
ATOM 9089 C C . ALA B 1 415 ? 14.016 -6.379 6.965 1 83.81 415 ALA B C 1
ATOM 9091 O O . ALA B 1 415 ? 15.203 -6.348 7.281 1 83.81 415 ALA B O 1
ATOM 9092 N N . GLU B 1 416 ? 13.148 -6.539 7.797 1 78.88 416 GLU B N 1
ATOM 9093 C CA . GLU B 1 416 ? 13.406 -6.586 9.234 1 78.88 416 GLU B CA 1
ATOM 9094 C C . GLU B 1 416 ? 14.164 -7.848 9.617 1 78.88 416 GLU B C 1
ATOM 9096 O O . GLU B 1 416 ? 14.852 -7.879 10.641 1 78.88 416 GLU B O 1
ATOM 9101 N N . SER B 1 417 ? 14.047 -8.828 8.836 1 82.75 417 SER B N 1
ATOM 9102 C CA . SER B 1 417 ? 14.672 -10.117 9.133 1 82.75 417 SER B CA 1
ATOM 9103 C C . SER B 1 417 ? 16.188 -10.016 9.055 1 82.75 417 SER B C 1
ATOM 9105 O O . SER B 1 417 ? 16.906 -10.891 9.57 1 82.75 417 SER B O 1
ATOM 9107 N N . ALA B 1 418 ? 16.656 -8.984 8.43 1 79 418 ALA B N 1
ATOM 9108 C CA . ALA B 1 418 ? 18.109 -8.789 8.336 1 79 418 ALA B CA 1
ATOM 9109 C C . ALA B 1 418 ? 18.719 -8.57 9.719 1 79 418 ALA B C 1
ATOM 9111 O O . ALA B 1 418 ? 19.891 -8.898 9.945 1 79 418 ALA B O 1
ATOM 9112 N N . ALA B 1 419 ? 17.938 -8.039 10.609 1 77.12 419 ALA B N 1
ATOM 9113 C CA . ALA B 1 419 ? 18.438 -7.703 11.938 1 77.12 419 ALA B CA 1
ATOM 9114 C C . ALA B 1 419 ? 18.125 -8.82 12.938 1 77.12 419 ALA B C 1
ATOM 9116 O O . ALA B 1 419 ? 18.562 -8.758 14.094 1 77.12 419 ALA B O 1
ATOM 9117 N N . VAL B 1 420 ? 17.484 -9.836 12.5 1 82.38 420 VAL B N 1
ATOM 9118 C CA . VAL B 1 420 ? 17.078 -10.922 13.375 1 82.38 420 VAL B CA 1
ATOM 9119 C C . VAL B 1 420 ? 18.078 -12.07 13.289 1 82.38 420 VAL B C 1
ATOM 9121 O O . VAL B 1 420 ? 18.594 -12.375 12.211 1 82.38 420 VAL B O 1
ATOM 9124 N N . SER B 1 421 ? 18.375 -12.633 14.375 1 86 421 SER B N 1
ATOM 9125 C CA . SER B 1 421 ? 19.328 -13.75 14.406 1 86 421 SER B CA 1
ATOM 9126 C C . SER B 1 421 ? 18.766 -14.961 13.656 1 86 421 SER B C 1
ATOM 9128 O O . SER B 1 421 ? 17.547 -15.109 13.539 1 86 421 SER B O 1
ATOM 9130 N N . TRP B 1 422 ? 19.625 -15.82 13.188 1 87.06 422 TRP B N 1
ATOM 9131 C CA . TRP B 1 422 ? 19.203 -17.016 12.477 1 87.06 422 TRP B CA 1
ATOM 9132 C C . TRP B 1 422 ? 18.391 -17.938 13.383 1 87.06 422 TRP B C 1
ATOM 9134 O O . TRP B 1 422 ? 17.453 -18.594 12.938 1 87.06 422 TRP B O 1
ATOM 9144 N N . GLU B 1 423 ? 18.75 -17.938 14.641 1 89.06 423 GLU B N 1
ATOM 9145 C CA . GLU B 1 423 ? 18.016 -18.766 15.594 1 89.06 423 GLU B CA 1
ATOM 9146 C C . GLU B 1 423 ? 16.562 -18.297 15.734 1 89.06 423 GLU B C 1
ATOM 9148 O O . GLU B 1 423 ? 15.648 -19.109 15.82 1 89.06 423 GLU B O 1
ATOM 9153 N N . ASP B 1 424 ? 16.422 -17.016 15.688 1 89.12 424 ASP B N 1
ATOM 9154 C CA . ASP B 1 424 ? 15.078 -16.469 15.758 1 89.12 424 ASP B CA 1
ATOM 9155 C C . ASP B 1 424 ? 14.289 -16.766 14.484 1 89.12 424 ASP B C 1
ATOM 9157 O O . ASP B 1 424 ? 13.086 -17.016 14.531 1 89.12 424 ASP B O 1
ATOM 9161 N N . ILE B 1 425 ? 14.984 -16.703 13.383 1 91.19 425 ILE B N 1
ATOM 9162 C CA . ILE B 1 425 ? 14.352 -17.016 12.109 1 91.19 425 ILE B CA 1
ATOM 9163 C C . ILE B 1 425 ? 13.93 -18.484 12.094 1 91.19 425 ILE B C 1
ATOM 9165 O O . ILE B 1 425 ? 12.836 -18.828 11.625 1 91.19 425 ILE B O 1
ATOM 9169 N N . LYS B 1 426 ? 14.797 -19.375 12.648 1 92.81 426 LYS B N 1
ATOM 9170 C CA . LYS B 1 426 ? 14.453 -20.781 12.758 1 92.81 426 LYS B CA 1
ATOM 9171 C C . LYS B 1 426 ? 13.203 -20.984 13.609 1 92.81 426 LYS B C 1
ATOM 9173 O O . LYS B 1 426 ? 12.344 -21.812 13.289 1 92.81 426 LYS B O 1
ATOM 9178 N N . GLY B 1 427 ? 13.211 -20.203 14.641 1 93.56 427 GLY B N 1
ATOM 9179 C CA . GLY B 1 427 ? 12.023 -20.25 15.477 1 93.56 427 GLY B CA 1
ATOM 9180 C C . GLY B 1 427 ? 10.758 -19.859 14.742 1 93.56 427 GLY B C 1
ATOM 9181 O O . GLY B 1 427 ? 9.719 -20.516 14.891 1 93.56 427 GLY B O 1
ATOM 9182 N N . SER B 1 428 ? 10.859 -18.844 13.938 1 93.62 428 SER B N 1
ATOM 9183 C CA . SER B 1 428 ? 9.719 -18.391 13.141 1 93.62 428 SER B CA 1
ATOM 9184 C C . SER B 1 428 ? 9.32 -19.453 12.109 1 93.62 428 SER B C 1
ATOM 9186 O O . SER B 1 428 ? 8.125 -19.703 11.914 1 93.62 428 SER B O 1
ATOM 9188 N N . ILE B 1 429 ? 10.258 -20.031 11.438 1 95.56 429 ILE B N 1
ATOM 9189 C CA . ILE B 1 429 ? 9.992 -21.062 10.43 1 95.56 429 ILE B CA 1
ATOM 9190 C C . ILE B 1 429 ? 9.297 -22.25 11.078 1 95.56 429 ILE B C 1
ATOM 9192 O O . ILE B 1 429 ? 8.344 -22.797 10.516 1 95.56 429 ILE B O 1
ATOM 9196 N N . SER B 1 430 ? 9.773 -22.594 12.242 1 96.56 430 SER B N 1
ATOM 9197 C CA . SER B 1 430 ? 9.172 -23.719 12.953 1 96.56 430 SER B CA 1
ATOM 9198 C C . SER B 1 430 ? 7.715 -23.438 13.297 1 96.56 430 SER B C 1
ATOM 9200 O O . SER B 1 430 ? 6.855 -24.297 13.102 1 96.56 430 SER B O 1
ATOM 9202 N N . ARG B 1 431 ? 7.496 -22.266 13.812 1 95.19 431 ARG B N 1
ATOM 9203 C CA . ARG B 1 431 ? 6.133 -21.875 14.156 1 95.19 431 ARG B CA 1
ATOM 9204 C C . ARG B 1 431 ? 5.238 -21.859 12.914 1 95.19 431 ARG B C 1
ATOM 9206 O O . ARG B 1 431 ? 4.109 -22.344 12.953 1 95.19 431 ARG B O 1
ATOM 9213 N N . LEU B 1 432 ? 5.719 -21.328 11.867 1 96.69 432 LEU B N 1
ATOM 9214 C CA . LEU B 1 432 ? 4.945 -21.203 10.633 1 96.69 432 LEU B CA 1
ATOM 9215 C C . LEU B 1 432 ? 4.727 -22.562 10 1 96.69 432 LEU B C 1
ATOM 9217 O O . LEU B 1 432 ? 3.682 -22.812 9.391 1 96.69 432 LEU B O 1
ATOM 9221 N N . LYS B 1 433 ? 5.719 -23.453 10.094 1 97.75 433 LYS B N 1
ATOM 9222 C CA . LYS B 1 433 ? 5.535 -24.812 9.625 1 97.75 433 LYS B CA 1
ATOM 9223 C C . LYS B 1 433 ? 4.367 -25.484 10.336 1 97.75 433 LYS B C 1
ATOM 9225 O O . LYS B 1 433 ? 3.549 -26.172 9.703 1 97.75 433 LYS B O 1
ATOM 9230 N N . ALA B 1 434 ? 4.363 -25.281 11.617 1 96 434 ALA B N 1
ATOM 9231 C CA . ALA B 1 434 ? 3.266 -25.844 12.398 1 96 434 ALA B CA 1
ATOM 9232 C C . ALA B 1 434 ? 1.919 -25.312 11.914 1 96 434 ALA B C 1
ATOM 9234 O O . ALA B 1 434 ? 0.931 -26.047 11.875 1 96 434 ALA B O 1
ATOM 9235 N N . THR B 1 435 ? 1.891 -24.078 11.586 1 96.62 435 THR B N 1
ATOM 9236 C CA . THR B 1 435 ? 0.667 -23.453 11.086 1 96.62 435 THR B CA 1
ATOM 9237 C C . THR B 1 435 ? 0.264 -24.047 9.742 1 96.62 435 THR B C 1
ATOM 9239 O O . THR B 1 435 ? -0.917 -24.297 9.5 1 96.62 435 THR B O 1
ATOM 9242 N N . VAL B 1 436 ? 1.209 -24.25 8.836 1 97.81 436 VAL B N 1
ATOM 9243 C CA . VAL B 1 436 ? 0.947 -24.844 7.527 1 97.81 436 VAL B CA 1
ATOM 9244 C C . VAL B 1 436 ? 0.428 -26.266 7.703 1 97.81 436 VAL B C 1
ATOM 9246 O O . VAL B 1 436 ? -0.51 -26.688 7.02 1 97.81 436 VAL B O 1
ATOM 9249 N N . ASP B 1 437 ? 1.021 -26.984 8.617 1 96.56 437 ASP B N 1
ATOM 9250 C CA . ASP B 1 437 ? 0.576 -28.344 8.891 1 96.56 437 ASP B CA 1
ATOM 9251 C C . ASP B 1 437 ? -0.846 -28.359 9.453 1 96.56 437 ASP B C 1
ATOM 9253 O O . ASP B 1 437 ? -1.646 -29.234 9.109 1 96.56 437 ASP B O 1
ATOM 9257 N N . ALA B 1 438 ? -1.1 -27.375 10.305 1 94.19 438 ALA B N 1
ATOM 9258 C CA . ALA B 1 438 ? -2.447 -27.266 10.859 1 94.19 438 ALA B CA 1
ATOM 9259 C C . ALA B 1 438 ? -3.471 -27 9.758 1 94.19 438 ALA B C 1
ATOM 9261 O O . ALA B 1 438 ? -4.59 -27.516 9.805 1 94.19 438 ALA B O 1
ATOM 9262 N N . TRP B 1 439 ? -3.127 -26.219 8.844 1 97 439 TRP B N 1
ATOM 9263 C CA . TRP B 1 439 ? -4.008 -25.906 7.719 1 97 439 TRP B CA 1
ATOM 9264 C C . TRP B 1 439 ? -4.367 -27.172 6.953 1 97 439 TRP B C 1
ATOM 9266 O O . TRP B 1 439 ? -5.523 -27.375 6.582 1 97 439 TRP B O 1
ATOM 9276 N N . LEU B 1 440 ? -3.416 -28.047 6.676 1 96.5 440 LEU B N 1
ATOM 9277 C CA . LEU B 1 440 ? -3.639 -29.281 5.953 1 96.5 440 LEU B CA 1
ATOM 9278 C C . LEU B 1 440 ? -4.629 -30.172 6.695 1 96.5 440 LEU B C 1
ATOM 9280 O O . LEU B 1 440 ? -5.469 -30.828 6.078 1 96.5 440 LEU B O 1
ATOM 9284 N N . LEU B 1 441 ? -4.598 -30.094 7.957 1 92.31 441 LEU B N 1
ATOM 9285 C CA . LEU B 1 441 ? -5.445 -30.938 8.789 1 92.31 441 LEU B CA 1
ATOM 9286 C C . LEU B 1 441 ? -6.887 -30.438 8.781 1 92.31 441 LEU B C 1
ATOM 9288 O O . LEU B 1 441 ? -7.809 -31.203 9.078 1 92.31 441 LEU B O 1
ATOM 9292 N N . THR B 1 442 ? -7.078 -29.203 8.508 1 92.44 442 THR B N 1
ATOM 9293 C CA . THR B 1 442 ? -8.414 -28.625 8.539 1 92.44 442 THR B CA 1
ATOM 9294 C C . THR B 1 442 ? -9.148 -28.891 7.227 1 92.44 442 THR B C 1
ATOM 9296 O O . THR B 1 442 ? -10.359 -28.672 7.129 1 92.44 442 THR B O 1
ATOM 9299 N N . LEU B 1 443 ? -8.531 -29.438 6.203 1 94.94 443 LEU B N 1
ATOM 9300 C CA . LEU B 1 443 ? -9.125 -29.594 4.879 1 94.94 443 LEU B CA 1
ATOM 9301 C C . LEU B 1 443 ? -10.266 -30.609 4.922 1 94.94 443 LEU B C 1
ATOM 9303 O O . LEU B 1 443 ? -10.148 -31.656 5.547 1 94.94 443 LEU B O 1
ATOM 9307 N N . PRO B 1 444 ? -11.305 -30.234 4.266 1 93.88 444 PRO B N 1
ATOM 9308 C CA . PRO B 1 444 ? -12.359 -31.234 4.086 1 93.88 444 PRO B CA 1
ATOM 9309 C C . PRO B 1 444 ? -11.891 -32.438 3.264 1 93.88 444 PRO B C 1
ATOM 9311 O O . PRO B 1 444 ? -11.031 -32.281 2.389 1 93.88 444 PRO B O 1
ATOM 9314 N N . PRO B 1 445 ? -12.523 -33.562 3.473 1 89.81 445 PRO B N 1
ATOM 9315 C CA . PRO B 1 445 ? -12.125 -34.75 2.74 1 89.81 445 PRO B CA 1
ATOM 9316 C C . PRO B 1 445 ? -12.188 -34.594 1.226 1 89.81 445 PRO B C 1
ATOM 9318 O O . PRO B 1 445 ? -11.344 -35.094 0.498 1 89.81 445 PRO B O 1
ATOM 9321 N N . GLY B 1 446 ? -13.148 -33.844 0.886 1 90.19 446 GLY B N 1
ATOM 9322 C CA . GLY B 1 446 ? -13.289 -33.625 -0.544 1 90.19 446 GLY B CA 1
ATOM 9323 C C . GLY B 1 446 ? -12.164 -32.781 -1.125 1 90.19 446 GLY B C 1
ATOM 9324 O O . GLY B 1 446 ? -11.969 -32.75 -2.342 1 90.19 446 GLY B O 1
ATOM 9325 N N . LEU B 1 447 ? -11.414 -32.125 -0.3 1 94.44 447 LEU B N 1
ATOM 9326 C CA . LEU B 1 447 ? -10.344 -31.234 -0.759 1 94.44 447 LEU B CA 1
ATOM 9327 C C . LEU B 1 447 ? -8.977 -31.781 -0.355 1 94.44 447 LEU B C 1
ATOM 9329 O O . LEU B 1 447 ? -7.953 -31.141 -0.58 1 94.44 447 LEU B O 1
ATOM 9333 N N . ASP B 1 448 ? -8.945 -32.969 0.168 1 92.69 448 ASP B N 1
ATOM 9334 C CA . ASP B 1 448 ? -7.695 -33.562 0.605 1 92.69 448 ASP B CA 1
ATOM 9335 C C . ASP B 1 448 ? -6.906 -34.125 -0.583 1 92.69 448 ASP B C 1
ATOM 9337 O O . ASP B 1 448 ? -7.281 -35.125 -1.171 1 92.69 448 ASP B O 1
ATOM 9341 N N . PHE B 1 449 ? -5.891 -33.531 -0.967 1 92.19 449 PHE B N 1
ATOM 9342 C CA . PHE B 1 449 ? -5.133 -33.875 -2.166 1 92.19 449 PHE B CA 1
ATOM 9343 C C . PHE B 1 449 ? -4.047 -34.906 -1.845 1 92.19 449 PHE B C 1
ATOM 9345 O O . PHE B 1 449 ? -3.303 -35.312 -2.732 1 92.19 449 PHE B O 1
ATOM 9352 N N . THR B 1 450 ? -3.898 -35.312 -0.687 1 85.69 450 THR B N 1
ATOM 9353 C CA . THR B 1 450 ? -2.936 -36.344 -0.343 1 85.69 450 THR B CA 1
ATOM 9354 C C . THR B 1 450 ? -3.396 -37.719 -0.866 1 85.69 450 THR B C 1
ATOM 9356 O O . THR B 1 450 ? -2.59 -38.625 -1.016 1 85.69 450 THR B O 1
ATOM 9359 N N . ALA B 1 451 ? -4.656 -37.75 -1.185 1 76.81 451 ALA B N 1
ATOM 9360 C CA . ALA B 1 451 ? -5.223 -38.938 -1.787 1 76.81 451 ALA B CA 1
ATOM 9361 C C . ALA B 1 451 ? -5.941 -38.625 -3.092 1 76.81 451 ALA B C 1
ATOM 9363 O O . ALA B 1 451 ? -7.102 -38.188 -3.078 1 76.81 451 ALA B O 1
ATOM 9364 N N . LEU B 1 452 ? -5.301 -38.594 -4.23 1 70.31 452 LEU B N 1
ATOM 9365 C CA . LEU B 1 452 ? -5.887 -38.156 -5.496 1 70.31 452 LEU B CA 1
ATOM 9366 C C . LEU B 1 452 ? -6.535 -39.312 -6.227 1 70.31 452 LEU B C 1
ATOM 9368 O O . LEU B 1 452 ? -6.961 -39.156 -7.375 1 70.31 452 LEU B O 1
ATOM 9372 N N . LYS B 1 453 ? -7.168 -40.281 -5.695 1 64.44 453 LYS B N 1
ATOM 9373 C CA . LYS B 1 453 ? -7.73 -41.406 -6.441 1 64.44 453 LYS B CA 1
ATOM 9374 C C . LYS B 1 453 ? -9.188 -41.125 -6.816 1 64.44 453 LYS B C 1
ATOM 9376 O O . LYS B 1 453 ? -9.961 -40.625 -6.008 1 64.44 453 LYS B O 1
ATOM 9381 N N . ASP B 1 454 ? -9.539 -41.562 -8.039 1 61.09 454 ASP B N 1
ATOM 9382 C CA . ASP B 1 454 ? -10.82 -41.812 -8.688 1 61.09 454 ASP B CA 1
ATOM 9383 C C . ASP B 1 454 ? -11.805 -40.688 -8.406 1 61.09 454 ASP B C 1
ATOM 9385 O O . ASP B 1 454 ? -12.961 -40.938 -8.047 1 61.09 454 ASP B O 1
ATOM 9389 N N . GLU B 1 455 ? -11.375 -39.5 -8.656 1 71.5 455 GLU B N 1
ATOM 9390 C CA . GLU B 1 455 ? -12.25 -38.438 -8.172 1 71.5 455 GLU B CA 1
ATOM 9391 C C . GLU B 1 455 ? -12.914 -37.688 -9.328 1 71.5 455 GLU B C 1
ATOM 9393 O O . GLU B 1 455 ? -12.469 -37.812 -10.477 1 71.5 455 GLU B O 1
ATOM 9398 N N . ASN B 1 456 ? -14.102 -37.281 -9.125 1 85.06 456 ASN B N 1
ATOM 9399 C CA . ASN B 1 456 ? -14.797 -36.406 -10.055 1 85.06 456 ASN B CA 1
ATOM 9400 C C . ASN B 1 456 ? -13.922 -35.219 -10.484 1 85.06 456 ASN B C 1
ATOM 9402 O O . ASN B 1 456 ? -12.977 -34.875 -9.781 1 85.06 456 ASN B O 1
ATOM 9406 N N . GLN B 1 457 ? -14.203 -34.781 -11.664 1 88.81 457 GLN B N 1
ATOM 9407 C CA . GLN B 1 457 ? -13.391 -33.75 -12.289 1 88.81 457 GLN B CA 1
ATOM 9408 C C . GLN B 1 457 ? -13.312 -32.5 -11.406 1 88.81 457 GLN B C 1
ATOM 9410 O O . GLN B 1 457 ? -12.258 -31.875 -11.289 1 88.81 457 GLN B O 1
ATOM 9415 N N . LYS B 1 458 ? -14.398 -32.156 -10.828 1 90.56 458 LYS B N 1
ATOM 9416 C CA . LYS B 1 458 ? -14.445 -30.953 -9.992 1 90.56 458 LYS B CA 1
ATOM 9417 C C . LYS B 1 458 ? -13.57 -31.109 -8.75 1 90.56 458 LYS B C 1
ATOM 9419 O O . LYS B 1 458 ? -12.859 -30.188 -8.359 1 90.56 458 LYS B O 1
ATOM 9424 N N . THR B 1 459 ? -13.648 -32.219 -8.188 1 92.56 459 THR B N 1
ATOM 9425 C CA . THR B 1 459 ? -12.852 -32.531 -7 1 92.56 459 THR B CA 1
ATOM 9426 C C . THR B 1 459 ? -11.367 -32.594 -7.352 1 92.56 459 THR B C 1
ATOM 9428 O O . THR B 1 459 ? -10.516 -32.094 -6.609 1 92.56 459 THR B O 1
ATOM 9431 N N . TYR B 1 460 ? -11.172 -33.219 -8.469 1 93.88 460 TYR B N 1
ATOM 9432 C CA . TYR B 1 460 ? -9.789 -33.312 -8.938 1 93.88 460 TYR B CA 1
ATOM 9433 C C . TYR B 1 460 ? -9.203 -31.938 -9.195 1 93.88 460 TYR B C 1
ATOM 9435 O O . TYR B 1 460 ? -8.055 -31.672 -8.836 1 93.88 460 TYR B O 1
ATOM 9443 N N . TRP B 1 461 ? -9.945 -31.109 -9.82 1 95.38 461 TRP B N 1
ATOM 9444 C CA . TRP B 1 461 ? -9.523 -29.75 -10.094 1 95.38 461 TRP B CA 1
ATOM 9445 C C . TRP B 1 461 ? -9.195 -29 -8.805 1 95.38 461 TRP B C 1
ATOM 9447 O O . TRP B 1 461 ? -8.125 -28.406 -8.68 1 95.38 461 TRP B O 1
ATOM 9457 N N . ALA B 1 462 ? -10.086 -29.031 -7.844 1 96.12 462 ALA B N 1
ATOM 9458 C CA . ALA B 1 462 ? -9.922 -28.297 -6.59 1 96.12 462 ALA B CA 1
ATOM 9459 C C . ALA B 1 462 ? -8.719 -28.812 -5.805 1 96.12 462 ALA B C 1
ATOM 9461 O O . ALA B 1 462 ? -7.926 -28.031 -5.281 1 96.12 462 ALA B O 1
ATOM 9462 N N . LYS B 1 463 ? -8.578 -30.141 -5.797 1 95.69 463 LYS B N 1
ATOM 9463 C CA . LYS B 1 463 ? -7.48 -30.766 -5.066 1 95.69 463 LYS B CA 1
ATOM 9464 C C . LYS B 1 463 ? -6.133 -30.422 -5.691 1 95.69 463 LYS B C 1
ATOM 9466 O O . LYS B 1 463 ? -5.184 -30.078 -4.984 1 95.69 463 LYS B O 1
ATOM 9471 N N . THR B 1 464 ? -6.09 -30.5 -6.969 1 96.5 464 THR B N 1
ATOM 9472 C CA . THR B 1 464 ? -4.844 -30.234 -7.676 1 96.5 464 THR B CA 1
ATOM 9473 C C . THR B 1 464 ? -4.418 -28.781 -7.477 1 96.5 464 THR B C 1
ATOM 9475 O O . THR B 1 464 ? -3.25 -28.5 -7.203 1 96.5 464 THR B O 1
ATOM 9478 N N . ASN B 1 465 ? -5.355 -27.891 -7.629 1 97.44 465 ASN B N 1
ATOM 9479 C CA . ASN B 1 465 ? -5.039 -26.469 -7.457 1 97.44 465 ASN B CA 1
ATOM 9480 C C . ASN B 1 465 ? -4.566 -26.172 -6.035 1 97.44 465 ASN B C 1
ATOM 9482 O O . ASN B 1 465 ? -3.57 -25.469 -5.84 1 97.44 465 ASN B O 1
ATOM 9486 N N . LEU B 1 466 ? -5.234 -26.688 -5.043 1 97.69 466 LEU B N 1
ATOM 9487 C CA . LEU B 1 466 ? -4.844 -26.453 -3.654 1 97.69 466 LEU B CA 1
ATOM 9488 C C . LEU B 1 466 ? -3.48 -27.078 -3.363 1 97.69 466 LEU B C 1
ATOM 9490 O O . LEU B 1 466 ? -2.695 -26.516 -2.588 1 97.69 466 LEU B O 1
ATOM 9494 N N . ALA B 1 467 ? -3.236 -28.219 -3.957 1 97.88 467 ALA B N 1
ATOM 9495 C CA . ALA B 1 467 ? -1.945 -28.891 -3.768 1 97.88 467 ALA B CA 1
ATOM 9496 C C . ALA B 1 467 ? -0.803 -28 -4.27 1 97.88 467 ALA B C 1
ATOM 9498 O O . ALA B 1 467 ? 0.237 -27.891 -3.615 1 97.88 467 ALA B O 1
ATOM 9499 N N . PHE B 1 468 ? -1.013 -27.438 -5.426 1 98.19 468 PHE B N 1
ATOM 9500 C CA . PHE B 1 468 ? 0.006 -26.531 -5.957 1 98.19 468 PHE B CA 1
ATOM 9501 C C . PHE B 1 468 ? 0.266 -25.375 -4.992 1 98.19 468 PHE B C 1
ATOM 9503 O O . PHE B 1 468 ? 1.419 -25.047 -4.711 1 98.19 468 PHE B O 1
ATOM 9510 N N . HIS B 1 469 ? -0.799 -24.781 -4.469 1 98.25 469 HIS B N 1
ATOM 9511 C CA . HIS B 1 469 ? -0.654 -23.672 -3.537 1 98.25 469 HIS B CA 1
ATOM 9512 C C . HIS B 1 469 ? 0.041 -24.109 -2.254 1 98.25 469 HIS B C 1
ATOM 9514 O O . HIS B 1 469 ? 0.886 -23.391 -1.72 1 98.25 469 HIS B O 1
ATOM 9520 N N . TYR B 1 470 ? -0.342 -25.281 -1.803 1 98.12 470 TYR B N 1
ATOM 9521 C CA . TYR B 1 470 ? 0.221 -25.828 -0.57 1 98.12 470 TYR B CA 1
ATOM 9522 C C . TYR B 1 470 ? 1.718 -26.062 -0.716 1 98.12 470 TYR B C 1
ATOM 9524 O O . TYR B 1 470 ? 2.51 -25.641 0.127 1 98.12 470 TYR B O 1
ATOM 9532 N N . HIS B 1 471 ? 2.113 -26.734 -1.718 1 98.5 471 HIS B N 1
ATOM 9533 C CA . HIS B 1 471 ? 3.523 -27.047 -1.91 1 98.5 471 HIS B CA 1
ATOM 9534 C C . HIS B 1 471 ? 4.344 -25.797 -2.17 1 98.5 471 HIS B C 1
ATOM 9536 O O . HIS B 1 471 ? 5.484 -25.688 -1.711 1 98.5 471 HIS B O 1
ATOM 9542 N N . SER B 1 472 ? 3.775 -24.875 -2.945 1 98.38 472 SER B N 1
ATOM 9543 C CA . SER B 1 472 ? 4.449 -23.594 -3.131 1 98.38 472 SER B CA 1
ATOM 9544 C C . SER B 1 472 ? 4.73 -22.906 -1.795 1 98.38 472 SER B C 1
ATOM 9546 O O . SER B 1 472 ? 5.824 -22.375 -1.577 1 98.38 472 SER B O 1
ATOM 9548 N N . THR B 1 473 ? 3.756 -22.922 -0.923 1 98.44 473 THR B N 1
ATOM 9549 C CA . THR B 1 473 ? 3.889 -22.312 0.396 1 98.44 473 THR B CA 1
ATOM 9550 C C . THR B 1 473 ? 4.992 -22.984 1.197 1 98.44 473 THR B C 1
ATOM 9552 O O . THR B 1 473 ? 5.797 -22.328 1.852 1 98.44 473 THR B O 1
ATOM 9555 N N . ARG B 1 474 ? 5.066 -24.266 1.095 1 98.12 474 ARG B N 1
ATOM 9556 C CA . ARG B 1 474 ? 6.086 -25.031 1.805 1 98.12 474 ARG B CA 1
ATOM 9557 C C . ARG B 1 474 ? 7.473 -24.734 1.249 1 98.12 474 ARG B C 1
ATOM 9559 O O . ARG B 1 474 ? 8.445 -24.641 2.006 1 98.12 474 ARG B O 1
ATOM 9566 N N . ILE B 1 475 ? 7.551 -24.641 -0.001 1 98.06 475 ILE B N 1
ATOM 9567 C CA . ILE B 1 475 ? 8.828 -24.359 -0.642 1 98.06 475 ILE B CA 1
ATOM 9568 C C . ILE B 1 475 ? 9.344 -23 -0.176 1 98.06 475 ILE B C 1
ATOM 9570 O O . ILE B 1 475 ? 10.5 -22.859 0.218 1 98.06 475 ILE B O 1
ATOM 9574 N N . VAL B 1 476 ? 8.484 -22 -0.188 1 97.25 476 VAL B N 1
ATOM 9575 C CA . VAL B 1 476 ? 8.875 -20.656 0.213 1 97.25 476 VAL B CA 1
ATOM 9576 C C . VAL B 1 476 ? 9.273 -20.656 1.688 1 97.25 476 VAL B C 1
ATOM 9578 O O . VAL B 1 476 ? 10.211 -19.953 2.08 1 97.25 476 VAL B O 1
ATOM 9581 N N . LEU B 1 477 ? 8.602 -21.438 2.445 1 97.31 477 LEU B N 1
ATOM 9582 C CA . LEU B 1 477 ? 8.867 -21.516 3.877 1 97.31 477 LEU B CA 1
ATOM 9583 C C . LEU B 1 477 ? 10.258 -22.078 4.145 1 97.31 477 LEU B C 1
ATOM 9585 O O . LEU B 1 477 ? 10.984 -21.578 5 1 97.31 477 LEU B O 1
ATOM 9589 N N . GLY B 1 478 ? 10.672 -23.078 3.445 1 95.38 478 GLY B N 1
ATOM 9590 C CA . GLY B 1 478 ? 11.883 -23.812 3.775 1 95.38 478 GLY B CA 1
ATOM 9591 C C . GLY B 1 478 ? 13.086 -23.375 2.961 1 95.38 478 GLY B C 1
ATOM 9592 O O . GLY B 1 478 ? 14.227 -23.734 3.279 1 95.38 478 GLY B O 1
ATOM 9593 N N . ARG B 1 479 ? 12.922 -22.562 2.055 1 93.69 479 ARG B N 1
ATOM 9594 C CA . ARG B 1 479 ? 13.961 -22.219 1.094 1 93.69 479 ARG B CA 1
ATOM 9595 C C . ARG B 1 479 ? 15.188 -21.641 1.798 1 93.69 479 ARG B C 1
ATOM 9597 O O . ARG B 1 479 ? 16.328 -21.938 1.426 1 93.69 479 ARG B O 1
ATOM 9604 N N . PRO B 1 480 ? 15.023 -20.781 2.77 1 91.38 480 PRO B N 1
ATOM 9605 C CA . PRO B 1 480 ? 16.219 -20.219 3.424 1 91.38 480 PRO B CA 1
ATOM 9606 C C . PRO B 1 480 ? 17.125 -21.297 3.996 1 91.38 480 PRO B C 1
ATOM 9608 O O . PRO B 1 480 ? 18.344 -21.094 4.109 1 91.38 480 PRO B O 1
ATOM 9611 N N . CYS B 1 481 ? 16.609 -22.422 4.309 1 91.94 481 CYS B N 1
ATOM 9612 C CA . CYS B 1 481 ? 17.375 -23.516 4.914 1 91.94 481 CYS B CA 1
ATOM 9613 C C . CYS B 1 481 ? 18.141 -24.297 3.855 1 91.94 481 CYS B C 1
ATOM 9615 O O . CYS B 1 481 ? 19.094 -25 4.172 1 91.94 481 CYS B O 1
ATOM 9617 N N . LEU B 1 482 ? 17.766 -24.234 2.668 1 88.94 482 LEU B N 1
ATOM 9618 C CA . LEU B 1 482 ? 18.406 -24.953 1.582 1 88.94 482 LEU B CA 1
ATOM 9619 C C . LEU B 1 482 ? 19.812 -24.438 1.34 1 88.94 482 LEU B C 1
ATOM 9621 O O . LEU B 1 482 ? 20.734 -25.203 1.052 1 88.94 482 LEU B O 1
ATOM 9625 N N . CYS B 1 483 ? 20.109 -23.188 1.559 1 78.69 483 CYS B N 1
ATOM 9626 C CA . CYS B 1 483 ? 21.391 -22.578 1.229 1 78.69 483 CYS B CA 1
ATOM 9627 C C . CYS B 1 483 ? 22.312 -22.531 2.447 1 78.69 483 CYS B C 1
ATOM 9629 O O . CYS B 1 483 ? 23.484 -22.156 2.34 1 78.69 483 CYS B O 1
ATOM 9631 N N . ARG B 1 484 ? 21.953 -22.859 3.543 1 72.5 484 ARG B N 1
ATOM 9632 C CA . ARG B 1 484 ? 22.766 -22.812 4.75 1 72.5 484 ARG B CA 1
ATOM 9633 C C . ARG B 1 484 ? 23.391 -24.172 5.039 1 72.5 484 ARG B C 1
ATOM 9635 O O . ARG B 1 484 ? 22.984 -24.859 5.973 1 72.5 484 ARG B O 1
ATOM 9642 N N . HIS B 1 485 ? 24.094 -24.75 4.027 1 62.09 485 HIS B N 1
ATOM 9643 C CA . HIS B 1 485 ? 24.75 -26.016 4.266 1 62.09 485 HIS B CA 1
ATOM 9644 C C . HIS B 1 485 ? 26.266 -25.844 4.406 1 62.09 485 HIS B C 1
ATOM 9646 O O . HIS B 1 485 ? 26.844 -24.922 3.812 1 62.09 485 HIS B O 1
ATOM 9652 N N . ASN B 1 486 ? 26.906 -26.016 5.535 1 49.25 486 ASN B N 1
ATOM 9653 C CA . ASN B 1 486 ? 28.359 -25.984 5.746 1 49.25 486 ASN B CA 1
ATOM 9654 C C . ASN B 1 486 ? 29.078 -27 4.875 1 49.25 486 ASN B C 1
ATOM 9656 O O . ASN B 1 486 ? 28.953 -28.219 5.098 1 49.25 486 ASN B O 1
ATOM 9660 N N . PRO B 1 487 ? 29.656 -26.609 3.676 1 49.38 487 PRO B N 1
ATOM 9661 C CA . PRO B 1 487 ? 30.406 -27.594 2.877 1 49.38 487 PRO B CA 1
ATOM 9662 C C . PRO B 1 487 ? 31.469 -28.312 3.684 1 49.38 487 PRO B C 1
ATOM 9664 O O . PRO B 1 487 ? 31.766 -29.484 3.416 1 49.38 487 PRO B O 1
ATOM 9667 N N . ASN B 1 488 ? 32.375 -27.469 4.359 1 42.12 488 ASN B N 1
ATOM 9668 C CA . ASN B 1 488 ? 33.531 -28.031 5.039 1 42.12 488 ASN B CA 1
ATOM 9669 C C . ASN B 1 488 ? 33.094 -29.062 6.098 1 42.12 488 ASN B C 1
ATOM 9671 O O . ASN B 1 488 ? 33.938 -29.594 6.805 1 42.12 488 ASN B O 1
ATOM 9675 N N . GLN B 1 489 ? 32.031 -29.156 6.352 1 39.47 489 GLN B N 1
ATOM 9676 C CA . GLN B 1 489 ? 31.734 -30.281 7.23 1 39.47 489 GLN B CA 1
ATOM 9677 C C . GLN B 1 489 ? 31.719 -31.594 6.457 1 39.47 489 GLN B C 1
ATOM 9679 O O . GLN B 1 489 ? 30.844 -32.438 6.68 1 39.47 489 GLN B O 1
ATOM 9684 N N . THR B 1 490 ? 32.25 -31.641 5.293 1 34.69 490 THR B N 1
ATOM 9685 C CA . THR B 1 490 ? 32.531 -32.938 4.691 1 34.69 490 THR B CA 1
ATOM 9686 C C . THR B 1 490 ? 33.375 -33.812 5.641 1 34.69 490 THR B C 1
ATOM 9688 O O . THR B 1 490 ? 33.625 -34.969 5.363 1 34.69 490 THR B O 1
ATOM 9691 N N . ASP B 1 491 ? 34.562 -33.469 6.242 1 34.53 491 ASP B N 1
ATOM 9692 C CA . ASP B 1 491 ? 35.344 -34.531 6.875 1 34.53 491 ASP B CA 1
ATOM 9693 C C . ASP B 1 491 ? 34.469 -35.312 7.84 1 34.53 491 ASP B C 1
ATOM 9695 O O . ASP B 1 491 ? 34.469 -36.562 7.789 1 34.53 491 ASP B O 1
ATOM 9699 N N . ARG B 1 492 ? 35 -35.469 9.203 1 31.77 492 ARG B N 1
ATOM 9700 C CA . ARG B 1 492 ? 34.875 -36.625 10.086 1 31.77 492 ARG B CA 1
ATOM 9701 C C . ARG B 1 492 ? 33.406 -37.031 10.234 1 31.77 492 ARG B C 1
ATOM 9703 O O . ARG B 1 492 ? 33.031 -38.125 9.836 1 31.77 492 ARG B O 1
ATOM 9710 N N . ARG B 1 493 ? 33.125 -37.125 11.773 1 35.59 493 ARG B N 1
ATOM 9711 C CA . ARG B 1 493 ? 32.281 -38.094 12.477 1 35.59 493 ARG B CA 1
ATOM 9712 C C . ARG B 1 493 ? 30.844 -38.062 11.984 1 35.59 493 ARG B C 1
ATOM 9714 O O . ARG B 1 493 ? 30.156 -37.062 12.156 1 35.59 493 ARG B O 1
ATOM 9721 N N . ARG B 1 494 ? 30.438 -38.625 10.82 1 35.41 494 ARG B N 1
ATOM 9722 C CA . ARG B 1 494 ? 29.281 -39.344 10.289 1 35.41 494 ARG B CA 1
ATOM 9723 C C . ARG B 1 494 ? 28.219 -39.531 11.359 1 35.41 494 ARG B C 1
ATOM 9725 O O . ARG B 1 494 ? 27.125 -40 11.062 1 35.41 494 ARG B O 1
ATOM 9732 N N . ASN B 1 495 ? 28.656 -40.062 12.5 1 32.31 495 ASN B N 1
ATOM 9733 C CA . ASN B 1 495 ? 27.875 -41 13.312 1 32.31 495 ASN B CA 1
ATOM 9734 C C . ASN B 1 495 ? 26.562 -40.375 13.773 1 32.31 495 ASN B C 1
ATOM 9736 O O . ASN B 1 495 ? 25.672 -41.062 14.258 1 32.31 495 ASN B O 1
ATOM 9740 N N . SER B 1 496 ? 26.656 -39.406 14.719 1 33.44 496 SER B N 1
ATOM 9741 C CA . SER B 1 496 ? 25.391 -39.438 15.438 1 33.44 496 SER B CA 1
ATOM 9742 C C . SER B 1 496 ? 24.25 -38.938 14.547 1 33.44 496 SER B C 1
ATOM 9744 O O . SER B 1 496 ? 24.328 -37.875 13.953 1 33.44 496 SER B O 1
ATOM 9746 N N . THR B 1 497 ? 23.469 -39.719 13.719 1 37.66 497 THR B N 1
ATOM 9747 C CA . THR B 1 497 ? 22.109 -39.75 13.195 1 37.66 497 THR B CA 1
ATOM 9748 C C . THR B 1 497 ? 21.344 -38.5 13.617 1 37.66 497 THR B C 1
ATOM 9750 O O . THR B 1 497 ? 20.391 -38.094 12.961 1 37.66 497 THR B O 1
ATOM 9753 N N . GLU B 1 498 ? 21.312 -38.25 14.852 1 38.19 498 GLU B N 1
ATOM 9754 C CA . GLU B 1 498 ? 20.469 -37.406 15.711 1 38.19 498 GLU B CA 1
ATOM 9755 C C . GLU B 1 498 ? 20.562 -35.938 15.312 1 38.19 498 GLU B C 1
ATOM 9757 O O . GLU B 1 498 ? 19.672 -35.156 15.617 1 38.19 498 GLU B O 1
ATOM 9762 N N . GLU B 1 499 ? 21.766 -35.344 14.945 1 42.56 499 GLU B N 1
ATOM 9763 C CA . GLU B 1 499 ? 21.875 -33.875 14.906 1 42.56 499 GLU B CA 1
ATOM 9764 C C . GLU B 1 499 ? 21.578 -33.344 13.516 1 42.56 499 GLU B C 1
ATOM 9766 O O . GLU B 1 499 ? 22.172 -32.344 13.086 1 42.56 499 GLU B O 1
ATOM 9771 N N . ARG B 1 500 ? 21.344 -34 12.57 1 55.66 500 ARG B N 1
ATOM 9772 C CA . ARG B 1 500 ? 20.875 -33.344 11.344 1 55.66 500 ARG B CA 1
ATOM 9773 C C . ARG B 1 500 ? 19.875 -32.25 11.656 1 55.66 500 ARG B C 1
ATOM 9775 O O . ARG B 1 500 ? 18.875 -32.469 12.336 1 55.66 500 ARG B O 1
ATOM 9782 N N . GLY B 1 501 ? 20.297 -31 11.969 1 78.88 501 GLY B N 1
ATOM 9783 C CA . GLY B 1 501 ? 19.781 -29.812 12.609 1 78.88 501 GLY B CA 1
ATOM 9784 C C . GLY B 1 501 ? 18.531 -29.25 11.922 1 78.88 501 GLY B C 1
ATOM 9785 O O . GLY B 1 501 ? 18.047 -29.844 10.953 1 78.88 501 GLY B O 1
ATOM 9786 N N . PHE B 1 502 ? 17.75 -28.688 12.438 1 88.5 502 PHE B N 1
ATOM 9787 C CA . PHE B 1 502 ? 16.516 -28.016 12.016 1 88.5 502 PHE B CA 1
ATOM 9788 C C . PHE B 1 502 ? 16.641 -27.547 10.562 1 88.5 502 PHE B C 1
ATOM 9790 O O . PHE B 1 502 ? 15.719 -27.766 9.766 1 88.5 502 PHE B O 1
ATOM 9797 N N . SER B 1 503 ? 17.75 -27.141 10.164 1 90.44 503 SER B N 1
ATOM 9798 C CA . SER B 1 503 ? 17.953 -26.609 8.82 1 90.44 503 SER B CA 1
ATOM 9799 C C . SER B 1 503 ? 17.938 -27.719 7.773 1 90.44 503 SER B C 1
ATOM 9801 O O . SER B 1 503 ? 17.406 -27.531 6.672 1 90.44 503 SER B O 1
ATOM 9803 N N . HIS B 1 504 ? 18.484 -28.812 8.078 1 92 504 HIS B N 1
ATOM 9804 C CA . HIS B 1 504 ? 18.484 -29.953 7.16 1 92 504 HIS B CA 1
ATOM 9805 C C . HIS B 1 504 ? 17.078 -30.469 6.938 1 92 504 HIS B C 1
ATOM 9807 O O . HIS B 1 504 ? 16.672 -30.719 5.797 1 92 504 HIS B O 1
ATOM 9813 N N . ASP B 1 505 ? 16.391 -30.625 7.996 1 93.94 505 ASP B N 1
ATOM 9814 C CA . ASP B 1 505 ? 15.023 -31.141 7.898 1 93.94 505 ASP B CA 1
ATOM 9815 C C . ASP B 1 505 ? 14.148 -30.219 7.043 1 93.94 505 ASP B C 1
ATOM 9817 O O . ASP B 1 505 ? 13.328 -30.703 6.254 1 93.94 505 ASP B O 1
ATOM 9821 N N . MET B 1 506 ? 14.32 -28.969 7.258 1 95.12 506 MET B N 1
ATOM 9822 C CA . MET B 1 506 ? 13.531 -28 6.496 1 95.12 506 MET B CA 1
ATOM 9823 C C . MET B 1 506 ? 13.93 -28.016 5.023 1 95.12 506 MET B C 1
ATOM 9825 O O . MET B 1 506 ? 13.086 -27.844 4.145 1 95.12 506 MET B O 1
ATOM 9829 N N . ALA B 1 507 ? 15.18 -28.203 4.762 1 95.31 507 ALA B N 1
ATOM 9830 C CA . ALA B 1 507 ? 15.641 -28.312 3.381 1 95.31 507 ALA B CA 1
ATOM 9831 C C . ALA B 1 507 ? 15.039 -29.531 2.697 1 95.31 507 ALA B C 1
ATOM 9833 O O . ALA B 1 507 ? 14.586 -29.453 1.553 1 95.31 507 ALA B O 1
ATOM 9834 N N . VAL B 1 508 ? 15.055 -30.609 3.426 1 96.5 508 VAL B N 1
ATOM 9835 C CA . VAL B 1 508 ? 14.484 -31.844 2.885 1 96.5 508 VAL B CA 1
ATOM 9836 C C . VAL B 1 508 ? 13 -31.656 2.613 1 96.5 508 VAL B C 1
ATOM 9838 O O . VAL B 1 508 ? 12.484 -32.094 1.579 1 96.5 508 VAL B O 1
ATOM 9841 N N . MET B 1 509 ? 12.297 -30.984 3.527 1 97.06 509 MET B N 1
ATOM 9842 C CA . MET B 1 509 ? 10.875 -30.703 3.33 1 97.06 509 MET B CA 1
ATOM 9843 C C . MET B 1 509 ? 10.656 -29.891 2.064 1 97.06 509 MET B C 1
ATOM 9845 O O . MET B 1 509 ? 9.711 -30.141 1.314 1 97.06 509 MET B O 1
ATOM 9849 N N . THR B 1 510 ? 11.484 -28.938 1.899 1 97.38 510 THR B N 1
ATOM 9850 C CA . THR B 1 510 ? 11.398 -28.078 0.73 1 97.38 510 THR B CA 1
ATOM 9851 C C . THR B 1 510 ? 11.586 -28.875 -0.555 1 97.38 510 THR B C 1
ATOM 9853 O O . THR B 1 510 ? 10.82 -28.719 -1.508 1 97.38 510 THR B O 1
ATOM 9856 N N . LEU B 1 511 ? 12.539 -29.75 -0.575 1 97.94 511 LEU B N 1
ATOM 9857 C CA . LEU B 1 511 ? 12.836 -30.578 -1.739 1 97.94 511 LEU B CA 1
ATOM 9858 C C . LEU B 1 511 ? 11.703 -31.562 -2.002 1 97.94 511 LEU B C 1
ATOM 9860 O O . LEU B 1 511 ? 11.297 -31.766 -3.15 1 97.94 511 LEU B O 1
ATOM 9864 N N . GLU B 1 512 ? 11.258 -32.125 -0.967 1 97.88 512 GLU B N 1
ATOM 9865 C CA . GLU B 1 512 ? 10.133 -33.062 -1.112 1 97.88 512 GLU B CA 1
ATOM 9866 C C . GLU B 1 512 ? 8.906 -32.344 -1.677 1 97.88 512 GLU B C 1
ATOM 9868 O O . GLU B 1 512 ? 8.195 -32.906 -2.52 1 97.88 512 GLU B O 1
ATOM 9873 N N . SER B 1 513 ? 8.664 -31.188 -1.171 1 98.25 513 SER B N 1
ATOM 9874 C CA . SER B 1 513 ? 7.527 -30.406 -1.662 1 98.25 513 SER B CA 1
ATOM 9875 C C . SER B 1 513 ? 7.684 -30.078 -3.141 1 98.25 513 SER B C 1
ATOM 9877 O O . SER B 1 513 ? 6.711 -30.109 -3.896 1 98.25 513 SER B O 1
ATOM 9879 N N . ALA B 1 514 ? 8.859 -29.703 -3.545 1 98.5 514 ALA B N 1
ATOM 9880 C CA . ALA B 1 514 ? 9.125 -29.406 -4.949 1 98.5 514 ALA B CA 1
ATOM 9881 C C . ALA B 1 514 ? 8.883 -30.641 -5.824 1 98.5 514 ALA B C 1
ATOM 9883 O O . ALA B 1 514 ? 8.258 -30.531 -6.883 1 98.5 514 ALA B O 1
ATOM 9884 N N . MET B 1 515 ? 9.375 -31.766 -5.391 1 98.19 515 MET B N 1
ATOM 9885 C CA . MET B 1 515 ? 9.188 -33 -6.129 1 98.19 515 MET B CA 1
ATOM 9886 C C . MET B 1 515 ? 7.715 -33.406 -6.191 1 98.19 515 MET B C 1
ATOM 9888 O O . MET B 1 515 ? 7.219 -33.812 -7.242 1 98.19 515 MET B O 1
ATOM 9892 N N . LYS B 1 516 ? 7.07 -33.25 -5.074 1 97.38 516 LYS B N 1
ATOM 9893 C CA . LYS B 1 516 ? 5.648 -33.562 -5.023 1 97.38 516 LYS B CA 1
ATOM 9894 C C . LYS B 1 516 ? 4.844 -32.656 -5.949 1 97.38 516 LYS B C 1
ATOM 9896 O O . LYS B 1 516 ? 3.855 -33.094 -6.547 1 97.38 516 LYS B O 1
ATOM 9901 N N . MET B 1 517 ? 5.199 -31.406 -6.012 1 97.81 517 MET B N 1
ATOM 9902 C CA . MET B 1 517 ? 4.535 -30.484 -6.926 1 97.81 517 MET B CA 1
ATOM 9903 C C . MET B 1 517 ? 4.641 -30.969 -8.367 1 97.81 517 MET B C 1
ATOM 9905 O O . MET B 1 517 ? 3.656 -30.953 -9.109 1 97.81 517 MET B O 1
ATOM 9909 N N . LEU B 1 518 ? 5.789 -31.422 -8.734 1 97.69 518 LEU B N 1
ATOM 9910 C CA . LEU B 1 518 ? 6 -31.922 -10.094 1 97.69 518 LEU B CA 1
ATOM 9911 C C . LEU B 1 518 ? 5.289 -33.25 -10.305 1 97.69 518 LEU B C 1
ATOM 9913 O O . LEU B 1 518 ? 4.867 -33.562 -11.422 1 97.69 518 LEU B O 1
ATOM 9917 N N . ASP B 1 519 ? 5.141 -33.969 -9.25 1 95.81 519 ASP B N 1
ATOM 9918 C CA . ASP B 1 519 ? 4.469 -35.25 -9.336 1 95.81 519 ASP B CA 1
ATOM 9919 C C . ASP B 1 519 ? 2.98 -35.094 -9.641 1 95.81 519 ASP B C 1
ATOM 9921 O O . ASP B 1 519 ? 2.316 -36.031 -10.078 1 95.81 519 ASP B O 1
ATOM 9925 N N . LEU B 1 520 ? 2.459 -33.906 -9.367 1 95.38 520 LEU B N 1
ATOM 9926 C CA . LEU B 1 520 ? 1.063 -33.625 -9.688 1 95.38 520 LEU B CA 1
ATOM 9927 C C . LEU B 1 520 ? 0.849 -33.625 -11.195 1 95.38 520 LEU B C 1
ATOM 9929 O O . LEU B 1 520 ? -0.286 -33.719 -11.672 1 95.38 520 LEU B O 1
ATOM 9933 N N . LEU B 1 521 ? 1.938 -33.531 -11.93 1 96.19 521 LEU B N 1
ATOM 9934 C CA . LEU B 1 521 ? 1.865 -33.406 -13.383 1 96.19 521 LEU B CA 1
ATOM 9935 C C . LEU B 1 521 ? 2.107 -34.75 -14.055 1 96.19 521 LEU B C 1
ATOM 9937 O O . LEU B 1 521 ? 2.93 -35.531 -13.594 1 96.19 521 LEU B O 1
ATOM 9941 N N . PRO B 1 522 ? 1.467 -34.906 -15.133 1 94.81 522 PRO B N 1
ATOM 9942 C CA . PRO B 1 522 ? 1.802 -36.094 -15.914 1 94.81 522 PRO B CA 1
ATOM 9943 C C . PRO B 1 522 ? 3.24 -36.094 -16.422 1 94.81 522 PRO B C 1
ATOM 9945 O O . PRO B 1 522 ? 3.836 -35.031 -16.578 1 94.81 522 PRO B O 1
ATOM 9948 N N . ASP B 1 523 ? 3.76 -37.219 -16.688 1 93.25 523 ASP B N 1
ATOM 9949 C CA . ASP B 1 523 ? 5.133 -37.312 -17.172 1 93.25 523 ASP B CA 1
ATOM 9950 C C . ASP B 1 523 ? 5.273 -36.688 -18.562 1 93.25 523 ASP B C 1
ATOM 9952 O O . ASP B 1 523 ? 6.277 -36.062 -18.859 1 93.25 523 ASP B O 1
ATOM 9956 N N . GLU B 1 524 ? 4.227 -36.938 -19.328 1 93.75 524 GLU B N 1
ATOM 9957 C CA . GLU B 1 524 ? 4.191 -36.281 -20.625 1 93.75 524 GLU B CA 1
ATOM 9958 C C . GLU B 1 524 ? 3.451 -34.938 -20.531 1 93.75 524 GLU B C 1
ATOM 9960 O O . GLU B 1 524 ? 2.27 -34.906 -20.188 1 93.75 524 GLU B O 1
ATOM 9965 N N . PRO B 1 525 ? 4.16 -33.906 -20.875 1 94.19 525 PRO B N 1
ATOM 9966 C CA . PRO B 1 525 ? 3.525 -32.594 -20.766 1 94.19 525 PRO B CA 1
ATOM 9967 C C . PRO B 1 525 ? 2.275 -32.469 -21.641 1 94.19 525 PRO B C 1
ATOM 9969 O O . PRO B 1 525 ? 2.246 -32.969 -22.766 1 94.19 525 PRO B O 1
ATOM 9972 N N . SER B 1 526 ? 1.263 -31.875 -21.109 1 91.94 526 SER B N 1
ATOM 9973 C CA . SER B 1 526 ? -0.016 -31.656 -21.766 1 91.94 526 SER B CA 1
ATOM 9974 C C . SER B 1 526 ? -0.565 -30.266 -21.469 1 91.94 526 SER B C 1
ATOM 9976 O O . SER B 1 526 ? -0.874 -29.953 -20.328 1 91.94 526 SER B O 1
ATOM 9978 N N . SER B 1 527 ? -0.742 -29.547 -22.516 1 90.44 527 SER B N 1
ATOM 9979 C CA . SER B 1 527 ? -1.313 -28.219 -22.359 1 90.44 527 SER B CA 1
ATOM 9980 C C . SER B 1 527 ? -2.754 -28.297 -21.859 1 90.44 527 SER B C 1
ATOM 9982 O O . SER B 1 527 ? -3.191 -27.453 -21.078 1 90.44 527 SER B O 1
ATOM 9984 N N . VAL B 1 528 ? -3.467 -29.25 -22.297 1 89.12 528 VAL B N 1
ATOM 9985 C CA . VAL B 1 528 ? -4.859 -29.422 -21.906 1 89.12 528 VAL B CA 1
ATOM 9986 C C . VAL B 1 528 ? -4.938 -29.672 -20.391 1 89.12 528 VAL B C 1
ATOM 9988 O O . VAL B 1 528 ? -5.773 -29.094 -19.703 1 89.12 528 VAL B O 1
ATOM 9991 N N . HIS B 1 529 ? -4.051 -30.484 -19.969 1 92.75 529 HIS B N 1
ATOM 9992 C CA . HIS B 1 529 ? -4.02 -30.797 -18.547 1 92.75 529 HIS B CA 1
ATOM 9993 C C . HIS B 1 529 ? -3.691 -29.547 -17.719 1 92.75 529 HIS B C 1
ATOM 9995 O O . HIS B 1 529 ? -4.328 -29.297 -16.703 1 92.75 529 HIS B O 1
ATOM 10001 N N . LEU B 1 530 ? -2.766 -28.812 -18.156 1 94.88 530 LEU B N 1
ATOM 10002 C CA . LEU B 1 530 ? -2.32 -27.609 -17.469 1 94.88 530 LEU B CA 1
ATOM 10003 C C . LEU B 1 530 ? -3.471 -26.625 -17.297 1 94.88 530 LEU B C 1
ATOM 10005 O O . LEU B 1 530 ? -3.727 -26.141 -16.188 1 94.88 530 LEU B O 1
ATOM 10009 N N . TYR B 1 531 ? -4.211 -26.375 -18.344 1 92.69 531 TYR B N 1
ATOM 10010 C CA . TYR B 1 531 ? -5.207 -25.312 -18.328 1 92.69 531 TYR B CA 1
ATOM 10011 C C . TYR B 1 531 ? -6.523 -25.797 -17.734 1 92.69 531 TYR B C 1
ATOM 10013 O O . TYR B 1 531 ? -7.285 -25.016 -17.172 1 92.69 531 TYR B O 1
ATOM 10021 N N . GLN B 1 532 ? -6.711 -27.078 -17.703 1 91.75 532 GLN B N 1
ATOM 10022 C CA . GLN B 1 532 ? -7.961 -27.609 -17.172 1 91.75 532 GLN B CA 1
ATOM 10023 C C . GLN B 1 532 ? -7.863 -27.844 -15.672 1 91.75 532 GLN B C 1
ATOM 10025 O O . GLN B 1 532 ? -8.852 -27.688 -14.945 1 91.75 532 GLN B O 1
ATOM 10030 N N . PHE B 1 533 ? -6.625 -28.188 -15.242 1 93.81 533 PHE B N 1
ATOM 10031 C CA . PHE B 1 533 ? -6.609 -28.703 -13.875 1 93.81 533 PHE B CA 1
ATOM 10032 C C . PHE B 1 533 ? -5.605 -27.938 -13.023 1 93.81 533 PHE B C 1
ATOM 10034 O O . PHE B 1 533 ? -5.641 -28.016 -11.789 1 93.81 533 PHE B O 1
ATOM 10041 N N . CYS B 1 534 ? -4.719 -27.266 -13.586 1 96.56 534 CYS B N 1
ATOM 10042 C CA . CYS B 1 534 ? -3.672 -26.594 -12.828 1 96.56 534 CYS B CA 1
ATOM 10043 C C . CYS B 1 534 ? -3.957 -25.094 -12.711 1 96.56 534 CYS B C 1
ATOM 10045 O O . CYS B 1 534 ? -4.828 -24.578 -13.406 1 96.56 534 CYS B O 1
ATOM 10047 N N . PRO B 1 535 ? -3.371 -24.438 -11.727 1 97.31 535 PRO B N 1
ATOM 10048 C CA . PRO B 1 535 ? -3.496 -22.984 -11.664 1 97.31 535 PRO B CA 1
ATOM 10049 C C . PRO B 1 535 ? -2.768 -22.281 -12.812 1 97.31 535 PRO B C 1
ATOM 10051 O O . PRO B 1 535 ? -1.695 -21.703 -12.609 1 97.31 535 PRO B O 1
ATOM 10054 N N . TRP B 1 536 ? -3.391 -22.188 -13.891 1 96.5 536 TRP B N 1
ATOM 10055 C CA . TRP B 1 536 ? -2.762 -21.797 -15.148 1 96.5 536 TRP B CA 1
ATOM 10056 C C . TRP B 1 536 ? -2.223 -20.375 -15.07 1 96.5 536 TRP B C 1
ATOM 10058 O O . TRP B 1 536 ? -1.241 -20.047 -15.742 1 96.5 536 TRP B O 1
ATOM 10068 N N . TRP B 1 537 ? -2.834 -19.469 -14.289 1 95.69 537 TRP B N 1
ATOM 10069 C CA . TRP B 1 537 ? -2.467 -18.047 -14.258 1 95.69 537 TRP B CA 1
ATOM 10070 C C . TRP B 1 537 ? -1.161 -17.844 -13.5 1 95.69 537 TRP B C 1
ATOM 10072 O O . TRP B 1 537 ? -0.532 -16.781 -13.609 1 95.69 537 TRP B O 1
ATOM 10082 N N . CYS B 1 538 ? -0.704 -18.797 -12.68 1 96 538 CYS B N 1
ATOM 10083 C CA . CYS B 1 538 ? 0.555 -18.672 -11.953 1 96 538 CYS B CA 1
ATOM 10084 C C . CYS B 1 538 ? 1.375 -19.953 -12.062 1 96 538 CYS B C 1
ATOM 10086 O O . CYS B 1 538 ? 2.281 -20.188 -11.258 1 96 538 CYS B O 1
ATOM 10088 N N . PHE B 1 539 ? 1.128 -20.781 -13.016 1 97.44 539 PHE B N 1
ATOM 10089 C CA . PHE B 1 539 ? 1.769 -22.078 -13.172 1 97.44 539 PHE B CA 1
ATOM 10090 C C . PHE B 1 539 ? 3.264 -21.922 -13.422 1 97.44 539 PHE B C 1
ATOM 10092 O O . PHE B 1 539 ? 4.074 -22.656 -12.859 1 97.44 539 PHE B O 1
ATOM 10099 N N . LEU B 1 540 ? 3.611 -21 -14.273 1 97.88 540 LEU B N 1
ATOM 10100 C CA . LEU B 1 540 ? 5.023 -20.781 -14.555 1 97.88 540 LEU B CA 1
ATOM 10101 C C . LEU B 1 540 ? 5.793 -20.469 -13.273 1 97.88 540 LEU B C 1
ATOM 10103 O O . LEU B 1 540 ? 6.91 -20.953 -13.086 1 97.88 540 LEU B O 1
ATOM 10107 N N . HIS B 1 541 ? 5.223 -19.672 -12.453 1 97.56 541 HIS B N 1
ATOM 10108 C CA . HIS B 1 541 ? 5.816 -19.344 -11.156 1 97.56 541 HIS B CA 1
ATOM 10109 C C . HIS B 1 541 ? 6.066 -20.594 -10.336 1 97.56 541 HIS B C 1
ATOM 10111 O O . HIS B 1 541 ? 7.148 -20.766 -9.766 1 97.56 541 HIS B O 1
ATOM 10117 N N . TYR B 1 542 ? 5.16 -21.5 -10.312 1 98.25 542 TYR B N 1
ATOM 10118 C CA . TYR B 1 542 ? 5.254 -22.703 -9.5 1 98.25 542 TYR B CA 1
ATOM 10119 C C . TYR B 1 542 ? 6.301 -23.672 -10.055 1 98.25 542 TYR B C 1
ATOM 10121 O O . TYR B 1 542 ? 7.09 -24.234 -9.305 1 98.25 542 TYR B O 1
ATOM 10129 N N . ILE B 1 543 ? 6.297 -23.812 -11.32 1 98.06 543 ILE B N 1
ATOM 10130 C CA . ILE B 1 543 ? 7.266 -24.734 -11.922 1 98.06 543 ILE B CA 1
ATOM 10131 C C . ILE B 1 543 ? 8.68 -24.172 -11.734 1 98.06 543 ILE B C 1
ATOM 10133 O O . ILE B 1 543 ? 9.617 -24.938 -11.484 1 98.06 543 ILE B O 1
ATOM 10137 N N . MET B 1 544 ? 8.797 -22.891 -11.859 1 98.31 544 MET B N 1
ATOM 10138 C CA . MET B 1 544 ? 10.109 -22.266 -11.664 1 98.31 544 MET B CA 1
ATOM 10139 C C . MET B 1 544 ? 10.562 -22.406 -10.211 1 98.31 544 MET B C 1
ATOM 10141 O O . MET B 1 544 ? 11.742 -22.609 -9.938 1 98.31 544 MET B O 1
ATOM 10145 N N . GLN B 1 545 ? 9.656 -22.281 -9.25 1 97.88 545 GLN B N 1
ATOM 10146 C CA . GLN B 1 545 ? 9.984 -22.516 -7.844 1 97.88 545 GLN B CA 1
ATOM 10147 C C . GLN B 1 545 ? 10.539 -23.906 -7.629 1 97.88 545 GLN B C 1
ATOM 10149 O O . GLN B 1 545 ? 11.586 -24.078 -6.992 1 97.88 545 GLN B O 1
ATOM 10154 N N . ALA B 1 546 ? 9.867 -24.828 -8.188 1 98.31 546 ALA B N 1
ATOM 10155 C CA . ALA B 1 546 ? 10.266 -26.219 -8.008 1 98.31 546 ALA B CA 1
ATOM 10156 C C . ALA B 1 546 ? 11.578 -26.5 -8.727 1 98.31 546 ALA B C 1
ATOM 10158 O O . ALA B 1 546 ? 12.484 -27.125 -8.156 1 98.31 546 ALA B O 1
ATOM 10159 N N . ALA B 1 547 ? 11.68 -26.047 -9.922 1 97.94 547 ALA B N 1
ATOM 10160 C CA . ALA B 1 547 ? 12.867 -26.297 -10.734 1 97.94 547 ALA B CA 1
ATOM 10161 C C . ALA B 1 547 ? 14.109 -25.703 -10.086 1 97.94 547 ALA B C 1
ATOM 10163 O O . ALA B 1 547 ? 15.148 -26.375 -10 1 97.94 547 ALA B O 1
ATOM 10164 N N . THR B 1 548 ? 14.031 -24.469 -9.664 1 97 548 THR B N 1
ATOM 10165 C CA . THR B 1 548 ? 15.203 -23.797 -9.117 1 97 548 THR B CA 1
ATOM 10166 C C . THR B 1 548 ? 15.688 -24.484 -7.852 1 97 548 THR B C 1
ATOM 10168 O O . THR B 1 548 ? 16.891 -24.672 -7.66 1 97 548 THR B O 1
ATOM 10171 N N . VAL B 1 549 ? 14.812 -24.922 -7.02 1 96.75 549 VAL B N 1
ATOM 10172 C CA . VAL B 1 549 ? 15.164 -25.594 -5.77 1 96.75 549 VAL B CA 1
ATOM 10173 C C . VAL B 1 549 ? 15.828 -26.938 -6.066 1 96.75 549 VAL B C 1
ATOM 10175 O O . VAL B 1 549 ? 16.828 -27.281 -5.441 1 96.75 549 VAL B O 1
ATOM 10178 N N . ILE B 1 550 ? 15.328 -27.641 -6.969 1 97.56 550 ILE B N 1
ATOM 10179 C CA . ILE B 1 550 ? 15.852 -28.969 -7.309 1 97.56 550 ILE B CA 1
ATOM 10180 C C . ILE B 1 550 ? 17.219 -28.828 -7.973 1 97.56 550 ILE B C 1
ATOM 10182 O O . ILE B 1 550 ? 18.156 -29.531 -7.621 1 97.56 550 ILE B O 1
ATOM 10186 N N . ILE B 1 551 ? 17.344 -27.906 -8.914 1 96.12 551 ILE B N 1
ATOM 10187 C CA . ILE B 1 551 ? 18.609 -27.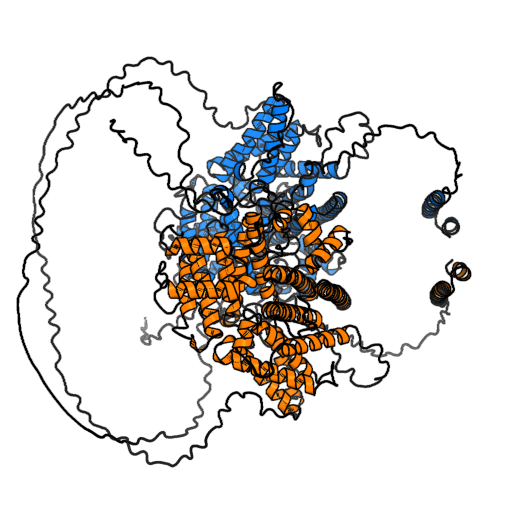688 -9.609 1 96.12 551 ILE B CA 1
ATOM 10188 C C . ILE B 1 551 ? 19.672 -27.234 -8.617 1 96.12 551 ILE B C 1
ATOM 10190 O O . ILE B 1 551 ? 20.828 -27.641 -8.711 1 96.12 551 ILE B O 1
ATOM 10194 N N . LEU B 1 552 ? 19.281 -26.391 -7.691 1 94.25 552 LEU B N 1
ATOM 10195 C CA . LEU B 1 552 ? 20.219 -25.922 -6.672 1 94.25 552 LEU B CA 1
ATOM 10196 C C . LEU B 1 552 ? 20.75 -27.094 -5.848 1 94.25 552 LEU B C 1
ATOM 10198 O O . LEU B 1 552 ? 21.938 -27.172 -5.539 1 94.25 552 LEU B O 1
ATOM 10202 N N . GLU B 1 553 ? 19.844 -27.984 -5.473 1 94.69 553 GLU B N 1
ATOM 10203 C CA . GLU B 1 553 ? 20.25 -29.156 -4.723 1 94.69 553 GLU B CA 1
ATOM 10204 C C . GLU B 1 553 ? 21.25 -30 -5.52 1 94.69 553 GLU B C 1
ATOM 10206 O O . GLU B 1 553 ? 22.219 -30.516 -4.961 1 94.69 553 GLU B O 1
ATOM 10211 N N . LEU B 1 554 ? 21 -30.141 -6.754 1 93.56 554 LEU B N 1
ATOM 10212 C CA . LEU B 1 554 ? 21.906 -30.891 -7.617 1 93.56 554 LEU B CA 1
ATOM 10213 C C . LEU B 1 554 ? 23.266 -30.188 -7.715 1 93.56 554 LEU B C 1
ATOM 10215 O O . LEU B 1 554 ? 24.312 -30.844 -7.73 1 93.56 554 LEU B O 1
ATOM 10219 N N . LEU B 1 555 ? 23.203 -28.891 -7.781 1 90.5 555 LEU B N 1
ATOM 10220 C CA . LEU B 1 555 ? 24.438 -28.109 -7.836 1 90.5 555 LEU B CA 1
ATOM 10221 C C . LEU B 1 555 ? 25.219 -28.234 -6.531 1 90.5 555 LEU B C 1
ATOM 10223 O O . LEU B 1 555 ? 26.453 -28.125 -6.527 1 90.5 555 LEU B O 1
ATOM 10227 N N . PHE B 1 556 ? 24.5 -28.5 -5.438 1 88.12 556 PHE B N 1
ATOM 10228 C CA . PHE B 1 556 ? 25.125 -28.703 -4.133 1 88.12 556 PHE B CA 1
ATOM 10229 C C . PHE B 1 556 ? 25.578 -30.141 -3.979 1 88.12 556 PHE B C 1
ATOM 10231 O O . PHE B 1 556 ? 25.938 -30.578 -2.877 1 88.12 556 PHE B O 1
ATOM 10238 N N . ARG B 1 557 ? 25.469 -30.922 -5.016 1 87.62 557 ARG B N 1
ATOM 10239 C CA . ARG B 1 557 ? 25.906 -32.312 -5.023 1 87.62 557 ARG B CA 1
ATOM 10240 C C . ARG B 1 557 ? 25.031 -33.156 -4.09 1 87.62 557 ARG B C 1
ATOM 10242 O O . ARG B 1 557 ? 25.547 -34.031 -3.385 1 87.62 557 ARG B O 1
ATOM 10249 N N . CYS B 1 558 ? 23.766 -32.688 -3.947 1 91.19 558 CYS B N 1
ATOM 10250 C CA . CYS B 1 558 ? 22.75 -33.406 -3.193 1 91.19 558 CYS B CA 1
ATOM 10251 C C . CYS B 1 558 ? 23.156 -33.562 -1.733 1 91.19 558 CYS B C 1
ATOM 10253 O O . CYS B 1 558 ? 23.109 -34.656 -1.187 1 91.19 558 CYS B O 1
ATOM 10255 N N . VAL B 1 559 ? 23.562 -32.562 -1.155 1 89.5 559 VAL B N 1
ATOM 10256 C CA . VAL B 1 559 ? 24.047 -32.562 0.222 1 89.5 559 VAL B CA 1
ATOM 10257 C C . VAL B 1 559 ? 22.906 -32.906 1.17 1 89.5 559 VAL B C 1
ATOM 10259 O O . VAL B 1 559 ? 23.125 -33.594 2.182 1 89.5 559 VAL B O 1
ATOM 10262 N N . HIS B 1 560 ? 21.703 -32.562 0.803 1 92.25 560 HIS B N 1
ATOM 10263 C CA . HIS B 1 560 ? 20.578 -32.781 1.707 1 92.25 560 HIS B CA 1
ATOM 10264 C C . HIS B 1 560 ? 19.906 -34.125 1.445 1 92.25 560 HIS B C 1
ATOM 10266 O O . HIS B 1 560 ? 19.359 -34.75 2.363 1 92.25 560 HIS B O 1
ATOM 10272 N N . MET B 1 561 ? 19.875 -34.5 0.138 1 93.12 561 MET B N 1
ATOM 10273 C CA . MET B 1 561 ? 19.25 -35.75 -0.236 1 93.12 561 MET B CA 1
ATOM 10274 C C . MET B 1 561 ? 20.188 -36.594 -1.105 1 93.12 561 MET B C 1
ATOM 10276 O O . MET B 1 561 ? 19.875 -36.906 -2.258 1 93.12 561 MET B O 1
ATOM 10280 N N . PRO B 1 562 ? 21.203 -37.094 -0.562 1 91.31 562 PRO B N 1
ATOM 10281 C CA . PRO B 1 562 ? 22.203 -37.812 -1.362 1 91.31 562 PRO B CA 1
ATOM 10282 C C . PRO B 1 562 ? 21.656 -39.094 -1.971 1 91.31 562 PRO B C 1
ATOM 10284 O O . PRO B 1 562 ? 22.031 -39.469 -3.084 1 91.31 562 PRO B O 1
ATOM 10287 N N . ASP B 1 563 ? 20.719 -39.75 -1.309 1 92.75 563 ASP B N 1
ATOM 10288 C CA . ASP B 1 563 ? 20.188 -41.031 -1.755 1 92.75 563 ASP B CA 1
ATOM 10289 C C . ASP B 1 563 ? 19.141 -40.844 -2.852 1 92.75 563 ASP B C 1
ATOM 10291 O O . ASP B 1 563 ? 18.703 -41.812 -3.469 1 92.75 563 ASP B O 1
ATOM 10295 N N . ARG B 1 564 ? 18.828 -39.656 -3.117 1 94.31 564 ARG B N 1
ATOM 10296 C CA . ARG B 1 564 ? 17.75 -39.438 -4.07 1 94.31 564 ARG B CA 1
ATOM 10297 C C . ARG B 1 564 ? 18.25 -38.656 -5.281 1 94.31 564 ARG B C 1
ATOM 10299 O O . ARG B 1 564 ? 17.484 -37.938 -5.906 1 94.31 564 ARG B O 1
ATOM 10306 N N . GLN B 1 565 ? 19.453 -38.75 -5.605 1 93.38 565 GLN B N 1
ATOM 10307 C CA . GLN B 1 565 ? 20.047 -38 -6.707 1 93.38 565 GLN B CA 1
ATOM 10308 C C . GLN B 1 565 ? 19.344 -38.312 -8.031 1 93.38 565 GLN B C 1
ATOM 10310 O O . GLN B 1 565 ? 19.031 -37.406 -8.797 1 93.38 565 GLN B O 1
ATOM 10315 N N . SER B 1 566 ? 19.141 -39.562 -8.297 1 92.81 566 SER B N 1
ATOM 10316 C CA . SER B 1 566 ? 18.5 -39.969 -9.547 1 92.81 566 SER B CA 1
ATOM 10317 C C . SER B 1 566 ? 17.094 -39.406 -9.664 1 92.81 566 SER B C 1
ATOM 10319 O O . SER B 1 566 ? 16.688 -38.969 -10.742 1 92.81 566 SER B O 1
ATOM 10321 N N . SER B 1 567 ? 16.391 -39.5 -8.547 1 95.5 567 SER B N 1
ATOM 10322 C CA . SER B 1 567 ? 15.031 -38.969 -8.539 1 95.5 567 SER B CA 1
ATOM 10323 C C . SER B 1 567 ? 15.023 -37.438 -8.766 1 95.5 567 SER B C 1
ATOM 10325 O O . SER B 1 567 ? 14.125 -36.938 -9.422 1 95.5 567 SER B O 1
ATOM 10327 N N . LEU B 1 568 ? 15.977 -36.844 -8.227 1 96.38 568 LEU B N 1
ATOM 10328 C CA . LEU B 1 568 ? 16.094 -35.375 -8.383 1 96.38 568 LEU B CA 1
ATOM 10329 C C . LEU B 1 568 ? 16.391 -35.031 -9.828 1 96.38 568 LEU B C 1
ATOM 10331 O O . LEU B 1 568 ? 15.836 -34.062 -10.359 1 96.38 568 LEU B O 1
ATOM 10335 N N . ILE B 1 569 ? 17.219 -35.719 -10.445 1 95 569 ILE B N 1
ATOM 10336 C CA . ILE B 1 569 ? 17.562 -35.469 -11.836 1 95 569 ILE B CA 1
ATOM 10337 C C . ILE B 1 569 ? 16.344 -35.688 -12.719 1 95 569 ILE B C 1
ATOM 10339 O O . ILE B 1 569 ? 16.078 -34.875 -13.625 1 95 569 ILE B O 1
ATOM 10343 N N . GLN B 1 570 ? 15.609 -36.75 -12.406 1 94.69 570 GLN B N 1
ATOM 10344 C CA . GLN B 1 570 ? 14.398 -37 -13.18 1 94.69 570 GLN B CA 1
ATOM 10345 C C . GLN B 1 570 ? 13.383 -35.875 -13.008 1 94.69 570 GLN B C 1
ATOM 10347 O O . GLN B 1 570 ? 12.711 -35.5 -13.969 1 94.69 570 GLN B O 1
ATOM 10352 N N . SER B 1 571 ? 13.242 -35.406 -11.812 1 96.75 571 SER B N 1
ATOM 10353 C CA . SER B 1 571 ? 12.336 -34.281 -11.547 1 96.75 571 SER B CA 1
ATOM 10354 C C . SER B 1 571 ? 12.789 -33.031 -12.266 1 96.75 571 SER B C 1
ATOM 10356 O O . SER B 1 571 ? 11.961 -32.281 -12.805 1 96.75 571 SER B O 1
ATOM 10358 N N . ALA B 1 572 ? 14.062 -32.781 -12.242 1 96.62 572 ALA B N 1
ATOM 10359 C CA . ALA B 1 572 ? 14.602 -31.609 -12.953 1 96.62 572 ALA B CA 1
ATOM 10360 C C . ALA B 1 572 ? 14.32 -31.703 -14.453 1 96.62 572 ALA B C 1
ATOM 10362 O O . ALA B 1 572 ? 13.914 -30.719 -15.078 1 96.62 572 ALA B O 1
ATOM 10363 N N . LYS B 1 573 ? 14.539 -32.906 -15.016 1 95.44 573 LYS B N 1
ATOM 10364 C CA . LYS B 1 573 ? 14.266 -33.125 -16.438 1 95.44 573 LYS B CA 1
ATOM 10365 C C . LYS B 1 573 ? 12.789 -32.906 -16.75 1 95.44 573 LYS B C 1
ATOM 10367 O O . LYS B 1 573 ? 12.445 -32.344 -17.781 1 95.44 573 LYS B O 1
ATOM 10372 N N . LYS B 1 574 ? 11.969 -33.438 -15.875 1 96.5 574 LYS B N 1
ATOM 10373 C CA . LYS B 1 574 ? 10.531 -33.281 -16.047 1 96.5 574 LYS B CA 1
ATOM 10374 C C . LYS B 1 574 ? 10.141 -31.797 -16.094 1 96.5 574 LYS B C 1
ATOM 10376 O O . LYS B 1 574 ? 9.328 -31.375 -16.922 1 96.5 574 LYS B O 1
ATOM 10381 N N . SER B 1 575 ? 10.656 -30.984 -15.148 1 97.31 575 SER B N 1
ATOM 10382 C CA . SER B 1 575 ? 10.359 -29.547 -15.125 1 97.31 575 SER B CA 1
ATOM 10383 C C . SER B 1 575 ? 10.789 -28.875 -16.422 1 97.31 575 SER B C 1
ATOM 10385 O O . SER B 1 575 ? 10.07 -28.031 -16.953 1 97.31 575 SER B O 1
ATOM 10387 N N . VAL B 1 576 ? 11.914 -29.234 -16.984 1 96.69 576 VAL B N 1
ATOM 10388 C CA . VAL B 1 576 ? 12.438 -28.656 -18.203 1 96.69 576 VAL B CA 1
ATOM 10389 C C . VAL B 1 576 ? 11.547 -29.047 -19.391 1 96.69 576 VAL B C 1
ATOM 10391 O O . VAL B 1 576 ? 11.297 -28.234 -20.281 1 96.69 576 VAL B O 1
ATOM 10394 N N . ARG B 1 577 ? 11.031 -30.266 -19.422 1 96.75 577 ARG B N 1
ATOM 10395 C CA . ARG B 1 577 ? 10.117 -30.703 -20.469 1 96.75 577 ARG B CA 1
ATOM 10396 C C . ARG B 1 577 ? 8.82 -29.906 -20.453 1 96.75 577 ARG B C 1
ATOM 10398 O O . ARG B 1 577 ? 8.305 -29.516 -21.5 1 96.75 577 ARG B O 1
ATOM 10405 N N . TRP B 1 578 ? 8.344 -29.734 -19.297 1 97.25 578 TRP B N 1
ATOM 10406 C CA . TRP B 1 578 ? 7.117 -28.953 -19.156 1 97.25 578 TRP B CA 1
ATOM 10407 C C . TRP B 1 578 ? 7.344 -27.516 -19.578 1 97.25 578 TRP B C 1
ATOM 10409 O O . TRP B 1 578 ? 6.504 -26.922 -20.266 1 97.25 578 TRP B O 1
ATOM 10419 N N . LEU B 1 579 ? 8.477 -26.922 -19.172 1 97.31 579 LEU B N 1
ATOM 10420 C CA . LEU B 1 579 ? 8.805 -25.562 -19.578 1 97.31 579 LEU B CA 1
ATOM 10421 C C . LEU B 1 579 ? 8.938 -25.469 -21.094 1 97.31 579 LEU B C 1
ATOM 10423 O O . LEU B 1 579 ? 8.531 -24.469 -21.688 1 97.31 579 LEU B O 1
ATOM 10427 N N . TYR B 1 580 ? 9.461 -26.453 -21.688 1 96.38 580 TYR B N 1
ATOM 10428 C CA . TYR B 1 580 ? 9.609 -26.469 -23.141 1 96.38 580 TYR B CA 1
ATOM 10429 C C . TYR B 1 580 ? 8.25 -26.469 -23.828 1 96.38 580 TYR B C 1
ATOM 10431 O O . TYR B 1 580 ? 8.039 -25.719 -24.797 1 96.38 580 TYR B O 1
ATOM 10439 N N . MET B 1 581 ? 7.414 -27.297 -23.344 1 94.31 581 MET B N 1
ATOM 10440 C CA . MET B 1 581 ? 6.066 -27.312 -23.922 1 94.31 581 MET B CA 1
ATOM 10441 C C . MET B 1 581 ? 5.422 -25.938 -23.812 1 94.31 581 MET B C 1
ATOM 10443 O O . MET B 1 581 ? 4.844 -25.453 -24.797 1 94.31 581 MET B O 1
ATOM 10447 N N . MET B 1 582 ? 5.547 -25.328 -22.703 1 94.19 582 MET B N 1
ATOM 10448 C CA . MET B 1 582 ? 4.957 -24.016 -22.5 1 94.19 582 MET B CA 1
ATOM 10449 C C . MET B 1 582 ? 5.648 -22.969 -23.375 1 94.19 582 MET B C 1
ATOM 10451 O O . MET B 1 582 ? 5.035 -21.969 -23.75 1 94.19 582 MET B O 1
ATOM 10455 N N . SER B 1 583 ? 6.91 -23.156 -23.625 1 93.19 583 SER B N 1
ATOM 10456 C CA . SER B 1 583 ? 7.742 -22.203 -24.359 1 93.19 583 SER B CA 1
ATOM 10457 C C . SER B 1 583 ? 7.277 -22.047 -25.797 1 93.19 583 SER B C 1
ATOM 10459 O O . SER B 1 583 ? 7.594 -21.062 -26.453 1 93.19 583 SER B O 1
ATOM 10461 N N . THR B 1 584 ? 6.539 -22.906 -26.281 1 86.56 584 THR B N 1
ATOM 10462 C CA . THR B 1 584 ? 6.102 -22.875 -27.672 1 86.56 584 THR B CA 1
ATOM 10463 C C . THR B 1 584 ? 5.16 -21.703 -27.906 1 86.56 584 THR B C 1
ATOM 10465 O O . THR B 1 584 ? 5.113 -21.156 -29.016 1 86.56 584 THR B O 1
ATOM 10468 N N . HIS B 1 585 ? 4.496 -21.234 -26.859 1 82.06 585 HIS B N 1
ATOM 10469 C CA . HIS B 1 585 ? 3.504 -20.188 -27.109 1 82.06 585 HIS B CA 1
ATOM 10470 C C . HIS B 1 585 ? 3.619 -19.062 -26.094 1 82.06 585 HIS B C 1
ATOM 10472 O O . HIS B 1 585 ? 2.766 -18.172 -26.047 1 82.06 585 HIS B O 1
ATOM 10478 N N . CYS B 1 586 ? 4.52 -19.156 -25.297 1 89.5 586 CYS B N 1
ATOM 10479 C CA . CYS B 1 586 ? 4.68 -18.156 -24.234 1 89.5 586 CYS B CA 1
ATOM 10480 C C . CYS B 1 586 ? 6.129 -17.688 -24.141 1 89.5 586 CYS B C 1
ATOM 10482 O O . CYS B 1 586 ? 7.016 -18.5 -23.844 1 89.5 586 CYS B O 1
ATOM 10484 N N . ILE B 1 587 ? 6.352 -16.422 -24.375 1 93.94 587 ILE B N 1
ATOM 10485 C CA . ILE B 1 587 ? 7.699 -15.867 -24.391 1 93.94 587 ILE B CA 1
ATOM 10486 C C . ILE B 1 587 ? 8.328 -16.016 -23 1 93.94 587 ILE B C 1
ATOM 10488 O O . ILE B 1 587 ? 9.516 -16.328 -22.875 1 93.94 587 ILE B O 1
ATOM 10492 N N . ALA B 1 588 ? 7.617 -15.734 -21.969 1 96.69 588 ALA B N 1
ATOM 10493 C CA . ALA B 1 588 ? 8.133 -15.852 -20.609 1 96.69 588 ALA B CA 1
ATOM 10494 C C . ALA B 1 588 ? 8.602 -17.281 -20.312 1 96.69 588 ALA B C 1
ATOM 10496 O O . ALA B 1 588 ? 9.664 -17.484 -19.734 1 96.69 588 ALA B O 1
ATOM 10497 N N . SER B 1 589 ? 7.809 -18.25 -20.719 1 96.69 589 SER B N 1
ATOM 10498 C CA . SER B 1 589 ? 8.172 -19.641 -20.516 1 96.69 589 SER B CA 1
ATOM 10499 C C . SER B 1 589 ? 9.406 -20.016 -21.344 1 96.69 589 SER B C 1
ATOM 10501 O O . SER B 1 589 ? 10.203 -20.859 -20.906 1 96.69 589 SER B O 1
ATOM 10503 N N . HIS B 1 590 ? 9.516 -19.406 -22.484 1 97.12 590 HIS B N 1
ATOM 10504 C CA . HIS B 1 590 ? 10.688 -19.656 -23.312 1 97.12 590 HIS B CA 1
ATOM 10505 C C . HIS B 1 590 ? 11.961 -19.188 -22.625 1 97.12 590 HIS B C 1
ATOM 10507 O O . HIS B 1 590 ? 12.961 -19.922 -22.578 1 97.12 590 HIS B O 1
ATOM 10513 N N . ARG B 1 591 ? 11.922 -18.016 -22.109 1 97.06 591 ARG B N 1
ATOM 10514 C CA . ARG B 1 591 ? 13.07 -17.484 -21.375 1 97.06 591 ARG B CA 1
ATOM 10515 C C . ARG B 1 591 ? 13.391 -18.375 -20.172 1 97.06 591 ARG B C 1
ATOM 10517 O O . ARG B 1 591 ? 14.555 -18.656 -19.906 1 97.06 591 ARG B O 1
ATOM 10524 N N . ALA B 1 592 ? 12.383 -18.75 -19.422 1 98.06 592 ALA B N 1
ATOM 10525 C CA . ALA B 1 592 ? 12.547 -19.609 -18.25 1 98.06 592 ALA B CA 1
ATOM 10526 C C . ALA B 1 592 ? 13.148 -20.953 -18.641 1 98.06 592 ALA B C 1
ATOM 10528 O O . ALA B 1 592 ? 14.023 -21.469 -17.953 1 98.06 592 ALA B O 1
ATOM 10529 N N . TRP B 1 593 ? 12.609 -21.469 -19.734 1 97.75 593 TRP B N 1
ATOM 10530 C CA . TRP B 1 593 ? 13.109 -22.75 -20.219 1 97.75 593 TRP B CA 1
ATOM 10531 C C . TRP B 1 593 ? 14.602 -22.656 -20.531 1 97.75 593 TRP B C 1
ATOM 10533 O O . TRP B 1 593 ? 15.375 -23.531 -20.141 1 97.75 593 TRP B O 1
ATOM 10543 N N . GLN B 1 594 ? 15.047 -21.641 -21.188 1 96.38 594 GLN B N 1
ATOM 10544 C CA . GLN B 1 594 ? 16.453 -21.469 -21.562 1 96.38 594 GLN B CA 1
ATOM 10545 C C . GLN B 1 594 ? 17.344 -21.422 -20.328 1 96.38 594 GLN B C 1
ATOM 10547 O O . GLN B 1 594 ? 18.422 -22.016 -20.312 1 96.38 594 GLN B O 1
ATOM 10552 N N . LEU B 1 595 ? 16.875 -20.75 -19.359 1 95.75 595 LEU B N 1
ATOM 10553 C CA . LEU B 1 595 ? 17.641 -20.609 -18.141 1 95.75 595 LEU B CA 1
ATOM 10554 C C . LEU B 1 595 ? 17.797 -21.969 -17.453 1 95.75 595 LEU B C 1
ATOM 10556 O O . LEU B 1 595 ? 18.906 -22.344 -17.062 1 95.75 595 LEU B O 1
ATOM 10560 N N . CYS B 1 596 ? 16.734 -22.688 -17.312 1 96.12 596 CYS B N 1
ATOM 10561 C CA . CYS B 1 596 ? 16.75 -23.969 -16.609 1 96.12 596 CYS B CA 1
ATOM 10562 C C . CYS B 1 596 ? 17.484 -25.031 -17.422 1 96.12 596 CYS B C 1
ATOM 10564 O O . CYS B 1 596 ? 18.234 -25.844 -16.875 1 96.12 596 CYS B O 1
ATOM 10566 N N . GLU B 1 597 ? 17.203 -25.016 -18.703 1 94.88 597 GLU B N 1
ATOM 10567 C CA . GLU B 1 597 ? 17.828 -25.984 -19.578 1 94.88 597 GLU B CA 1
ATOM 10568 C C . GLU B 1 597 ? 19.344 -25.828 -19.578 1 94.88 597 GLU B C 1
ATOM 10570 O O . GLU B 1 597 ? 20.094 -26.812 -19.547 1 94.88 597 GLU B O 1
ATOM 10575 N N . SER B 1 598 ? 19.812 -24.609 -19.656 1 91.19 598 SER B N 1
ATOM 10576 C CA . SER B 1 598 ? 21.25 -24.344 -19.641 1 91.19 598 SER B CA 1
ATOM 10577 C C . SER B 1 598 ? 21.891 -24.828 -18.344 1 91.19 598 SER B C 1
ATOM 10579 O O . SER B 1 598 ? 22.969 -25.422 -18.359 1 91.19 598 SER B O 1
ATOM 10581 N N . ALA B 1 599 ? 21.234 -24.578 -17.266 1 91.62 599 ALA B N 1
ATOM 10582 C CA . ALA B 1 599 ? 21.75 -24.984 -15.969 1 91.62 599 ALA B CA 1
ATOM 10583 C C . ALA B 1 599 ? 21.766 -26.516 -15.844 1 91.62 599 ALA B C 1
ATOM 10585 O O . ALA B 1 599 ? 22.734 -27.094 -15.336 1 91.62 599 ALA B O 1
ATOM 10586 N N . LEU B 1 600 ? 20.734 -27.172 -16.297 1 92.06 600 LEU B N 1
ATOM 10587 C CA . LEU B 1 600 ? 20.609 -28.625 -16.172 1 92.06 600 LEU B CA 1
ATOM 10588 C C . LEU B 1 600 ? 21.609 -29.328 -17.094 1 92.06 600 LEU B C 1
ATOM 10590 O O . LEU B 1 600 ? 22.188 -30.344 -16.734 1 92.06 600 LEU B O 1
ATOM 10594 N N . ARG B 1 601 ? 21.75 -28.828 -18.25 1 88.75 601 ARG B N 1
ATOM 10595 C CA . ARG B 1 601 ? 22.656 -29.422 -19.219 1 88.75 601 ARG B CA 1
ATOM 10596 C C . ARG B 1 601 ? 24.094 -29.453 -18.688 1 88.75 601 ARG B C 1
ATOM 10598 O O . ARG B 1 601 ? 24.781 -30.469 -18.797 1 88.75 601 ARG B O 1
ATOM 10605 N N . ARG B 1 602 ? 24.469 -28.422 -18.156 1 83.25 602 ARG B N 1
ATOM 10606 C CA . ARG B 1 602 ? 25.812 -28.344 -17.578 1 83.25 602 ARG B CA 1
ATOM 10607 C C . ARG B 1 602 ? 25.969 -29.344 -16.438 1 83.25 602 ARG B C 1
ATOM 10609 O O . ARG B 1 602 ? 27.031 -29.938 -16.266 1 83.25 602 ARG B O 1
ATOM 10616 N N . LEU B 1 603 ? 24.984 -29.547 -15.75 1 86.94 603 LEU B N 1
ATOM 10617 C CA . LEU B 1 603 ? 25.016 -30.406 -14.578 1 86.94 603 LEU B CA 1
ATOM 10618 C C . LEU B 1 603 ? 25 -31.875 -14.992 1 86.94 603 LEU B C 1
ATOM 10620 O O . LEU B 1 603 ? 25.766 -32.688 -14.453 1 86.94 603 LEU B O 1
ATOM 10624 N N . VAL B 1 604 ? 24.141 -32.188 -15.844 1 84 604 VAL B N 1
ATOM 10625 C CA . VAL B 1 604 ? 23.969 -33.594 -16.266 1 84 604 VAL B CA 1
ATOM 10626 C C . VAL B 1 604 ? 25.234 -34.094 -16.953 1 84 604 VAL B C 1
ATOM 10628 O O . VAL B 1 604 ? 25.656 -35.219 -16.75 1 84 604 VAL B O 1
ATOM 10631 N N . SER B 1 605 ? 25.844 -33.25 -17.688 1 79.44 605 SER B N 1
ATOM 10632 C CA . SER B 1 605 ? 27.094 -33.594 -18.359 1 79.44 605 SER B CA 1
ATOM 10633 C C . SER B 1 605 ? 28.203 -33.875 -17.344 1 79.44 605 SER B C 1
ATOM 10635 O O . SER B 1 605 ? 28.984 -34.812 -17.516 1 79.44 605 SER B O 1
ATOM 10637 N N . SER B 1 606 ? 28.188 -33.125 -16.375 1 80 606 SER B N 1
ATOM 10638 C CA . SER B 1 606 ? 29.25 -33.25 -15.383 1 80 606 SER B CA 1
ATOM 10639 C C . SER B 1 606 ? 29 -34.438 -14.469 1 80 606 SER B C 1
ATOM 10641 O O . SER B 1 606 ? 29.938 -35 -13.898 1 80 606 SER B O 1
ATOM 10643 N N . MET B 1 607 ? 27.797 -34.906 -14.352 1 81.69 607 MET B N 1
ATOM 10644 C CA . MET B 1 607 ? 27.453 -35.969 -13.414 1 81.69 607 MET B CA 1
ATOM 10645 C C . MET B 1 607 ? 27.344 -37.312 -14.141 1 81.69 607 MET B C 1
ATOM 10647 O O . MET B 1 607 ? 27.141 -38.344 -13.508 1 81.69 607 MET B O 1
ATOM 10651 N N . GLY B 1 608 ? 27.469 -37.312 -15.422 1 78.19 608 GLY B N 1
ATOM 10652 C CA . GLY B 1 608 ? 27.5 -38.531 -16.188 1 78.19 608 GLY B CA 1
ATOM 10653 C C . GLY B 1 608 ? 26.125 -39.031 -16.578 1 78.19 608 GLY B C 1
ATOM 10654 O O . GLY B 1 608 ? 25.938 -40.219 -16.875 1 78.19 608 GLY B O 1
ATOM 10655 N N . TYR B 1 609 ? 25.172 -38.219 -16.391 1 80.44 609 TYR B N 1
ATOM 10656 C CA . TYR B 1 609 ? 23.828 -38.625 -16.766 1 80.44 609 TYR B CA 1
ATOM 10657 C C . TYR B 1 609 ? 23.562 -38.312 -18.234 1 80.44 609 TYR B C 1
ATOM 10659 O O . TYR B 1 609 ? 24.25 -37.438 -18.828 1 80.44 609 TYR B O 1
ATOM 10667 N N . ASP B 1 610 ? 22.641 -39.062 -18.859 1 76.62 610 ASP B N 1
ATOM 10668 C CA . ASP B 1 610 ? 22.266 -38.906 -20.25 1 76.62 610 ASP B CA 1
ATOM 10669 C C . ASP B 1 610 ? 21.344 -37.688 -20.422 1 76.62 610 ASP B C 1
ATOM 10671 O O . ASP B 1 610 ? 20.375 -37.531 -19.672 1 76.62 610 ASP B O 1
ATOM 10675 N N . ASP B 1 611 ? 21.688 -36.812 -21.328 1 75.25 611 ASP B N 1
ATOM 10676 C CA . ASP B 1 611 ? 20.906 -35.625 -21.594 1 75.25 611 ASP B CA 1
ATOM 10677 C C . ASP B 1 611 ? 20.078 -35.75 -22.875 1 75.25 611 ASP B C 1
ATOM 10679 O O . ASP B 1 611 ? 19.484 -34.781 -23.344 1 75.25 611 ASP B O 1
ATOM 10683 N N . SER B 1 612 ? 19.906 -36.844 -23.453 1 71.31 612 SER B N 1
ATOM 10684 C CA . SER B 1 612 ? 19.266 -37.031 -24.75 1 71.31 612 SER B CA 1
ATOM 10685 C C . SER B 1 612 ? 17.75 -36.812 -24.656 1 71.31 612 SER B C 1
ATOM 10687 O O . SER B 1 612 ? 17.109 -36.469 -25.656 1 71.31 612 SER B O 1
ATOM 10689 N N . ASP B 1 613 ? 17.156 -36.906 -23.594 1 74.06 613 ASP B N 1
ATOM 10690 C CA . ASP B 1 613 ? 15.703 -36.812 -23.469 1 74.06 613 ASP B CA 1
ATOM 10691 C C . ASP B 1 613 ? 15.25 -35.406 -23.156 1 74.06 613 ASP B C 1
ATOM 10693 O O . ASP B 1 613 ? 14.047 -35.156 -23.016 1 74.06 613 ASP B O 1
ATOM 10697 N N . THR B 1 614 ? 16.141 -34.562 -23.094 1 77.44 614 THR B N 1
ATOM 10698 C CA . THR B 1 614 ? 15.758 -33.188 -22.812 1 77.44 614 THR B CA 1
ATOM 10699 C C . THR B 1 614 ? 15.797 -32.344 -24.078 1 77.44 614 THR B C 1
ATOM 10701 O O . THR B 1 614 ? 16.734 -32.438 -24.875 1 77.44 614 THR B O 1
ATOM 10704 N N . PRO B 1 615 ? 14.68 -31.719 -24.344 1 72.25 615 PRO B N 1
ATOM 10705 C CA . PRO B 1 615 ? 14.688 -30.828 -25.516 1 72.25 615 PRO B CA 1
ATOM 10706 C C . PRO B 1 615 ? 15.844 -29.828 -25.484 1 72.25 615 PRO B C 1
ATOM 10708 O O . PRO B 1 615 ? 16.172 -29.297 -24.422 1 72.25 615 PRO B O 1
ATOM 10711 N N . GLN B 1 616 ? 16.766 -30 -26.438 1 67.56 616 GLN B N 1
ATOM 10712 C CA . GLN B 1 616 ? 17.953 -29.141 -26.469 1 67.56 616 GLN B CA 1
ATOM 10713 C C . GLN B 1 616 ? 17.75 -27.938 -27.375 1 67.56 616 GLN B C 1
ATOM 10715 O O . GLN B 1 616 ? 16.922 -27.969 -28.281 1 67.56 616 GLN B O 1
ATOM 10720 N N . THR B 1 617 ? 18.219 -26.953 -26.906 1 62.16 617 THR B N 1
ATOM 10721 C CA . THR B 1 617 ? 18.297 -25.812 -27.797 1 62.16 617 THR B CA 1
ATOM 10722 C C . THR B 1 617 ? 18.984 -26.203 -29.109 1 62.16 617 THR B C 1
ATOM 10724 O O . THR B 1 617 ? 20.031 -26.844 -29.094 1 62.16 617 THR B O 1
ATOM 10727 N N . PRO B 1 618 ? 18.469 -26.516 -30.266 1 45.09 618 PRO B N 1
ATOM 10728 C CA . PRO B 1 618 ? 19.25 -26.859 -31.469 1 45.09 618 PRO B CA 1
ATOM 10729 C C . PRO B 1 618 ? 20.641 -26.25 -31.453 1 45.09 618 PRO B C 1
ATOM 10731 O O . PRO B 1 618 ? 20.812 -25.062 -31.156 1 45.09 618 PRO B O 1
ATOM 10734 N N . ASN B 1 619 ? 21.625 -27.234 -31.203 1 38.03 619 ASN B N 1
ATOM 10735 C CA . ASN B 1 619 ? 22.984 -26.781 -31.438 1 38.03 619 ASN B CA 1
ATOM 10736 C C . ASN B 1 619 ? 23.109 -26.031 -32.75 1 38.03 619 ASN B C 1
ATOM 10738 O O . ASN B 1 619 ? 22.812 -26.594 -33.812 1 38.03 619 ASN B O 1
ATOM 10742 N N . GLN B 1 620 ? 23.234 -25.047 -33.094 1 36.03 620 GLN B N 1
ATOM 10743 C CA . GLN B 1 620 ? 23.828 -24.484 -34.312 1 36.03 620 GLN B CA 1
ATOM 10744 C C . GLN B 1 620 ? 25.234 -25.047 -34.531 1 36.03 620 GLN B C 1
ATOM 10746 O O . GLN B 1 620 ? 26.172 -24.688 -33.844 1 36.03 620 GLN B O 1
ATOM 10751 N N . GLN B 1 621 ? 25.656 -26.453 -34.875 1 29.09 621 GLN B N 1
ATOM 10752 C CA . GLN B 1 621 ? 26.891 -26.844 -35.562 1 29.09 621 GLN B CA 1
ATOM 10753 C C . GLN B 1 621 ? 27.281 -25.797 -36.594 1 29.09 621 GLN B C 1
ATOM 10755 O O . GLN B 1 621 ? 26.438 -25.328 -37.344 1 29.09 621 GLN B O 1
ATOM 10760 N N . PRO B 1 622 ? 28.703 -25.469 -36.688 1 31.06 622 PRO B N 1
ATOM 10761 C CA . PRO B 1 622 ? 29.156 -24.719 -37.875 1 31.06 622 PRO B CA 1
ATOM 10762 C C . PRO B 1 622 ? 29.219 -25.594 -39.125 1 31.06 622 PRO B C 1
ATOM 10764 O O . PRO B 1 622 ? 29.906 -26.609 -39.125 1 31.06 622 PRO B O 1
ATOM 10767 N N . ASP B 1 623 ? 28.484 -26.203 -39.938 1 28.64 623 ASP B N 1
ATOM 10768 C CA . ASP B 1 623 ? 28.672 -26.734 -41.281 1 28.64 623 ASP B CA 1
ATOM 10769 C C . ASP B 1 623 ? 29.875 -26.094 -41.969 1 28.64 623 ASP B C 1
ATOM 10771 O O . ASP B 1 623 ? 29.984 -24.859 -42.031 1 28.64 623 ASP B O 1
ATOM 10775 N N . GLY B 1 624 ? 31.031 -26.859 -42.156 1 25.45 624 GLY B N 1
ATOM 10776 C CA . GLY B 1 624 ? 32.25 -26.688 -42.938 1 25.45 624 GLY B CA 1
ATOM 10777 C C . GLY B 1 624 ? 32 -26.281 -44.375 1 25.45 624 GLY B C 1
ATOM 10778 O O . GLY B 1 624 ? 31.781 -27.141 -45.25 1 25.45 624 GLY B O 1
ATOM 10779 N N . LEU B 1 625 ? 31.438 -25.328 -44.844 1 24.86 625 LEU B N 1
ATOM 10780 C CA . LEU B 1 625 ? 31.484 -24.75 -46.188 1 24.86 625 LEU B CA 1
ATOM 10781 C C . LEU B 1 625 ? 32.906 -24.641 -46.656 1 24.86 625 LEU B C 1
ATOM 10783 O O . LEU B 1 625 ? 33.719 -23.891 -46.094 1 24.86 625 LEU B O 1
ATOM 10787 N N . SER B 1 626 ? 33.625 -25.781 -47.094 1 21.77 626 SER B N 1
ATOM 10788 C CA . SER B 1 626 ? 34.75 -25.859 -48.031 1 21.77 626 SER B CA 1
ATOM 10789 C C . SER B 1 626 ? 34.688 -24.719 -49.031 1 21.77 626 SER B C 1
ATOM 10791 O O . SER B 1 626 ? 33.625 -24.422 -49.594 1 21.77 626 SER B O 1
ATOM 10793 N N . GLY B 1 627 ? 35.75 -23.922 -49.094 1 22.8 627 GLY B N 1
ATOM 10794 C CA . GLY B 1 627 ? 36 -22.688 -49.844 1 22.8 627 GLY B CA 1
ATOM 10795 C C . GLY B 1 627 ? 36.094 -22.922 -51.344 1 22.8 627 GLY B C 1
ATOM 10796 O O . GLY B 1 627 ? 37.156 -22.781 -51.938 1 22.8 627 GLY B O 1
ATOM 10797 N N . ASP B 1 628 ? 35.625 -23.984 -51.906 1 22.03 628 ASP B N 1
ATOM 10798 C CA . ASP B 1 628 ? 35.938 -23.969 -53.344 1 22.03 628 ASP B CA 1
ATOM 10799 C C . ASP B 1 628 ? 35.875 -22.547 -53.906 1 22.03 628 ASP B C 1
ATOM 10801 O O . ASP B 1 628 ? 34.969 -21.781 -53.531 1 22.03 628 ASP B O 1
ATOM 10805 N N . HIS B 1 629 ? 37.062 -22.172 -54.5 1 22.03 629 HIS B N 1
ATOM 10806 C CA . HIS B 1 629 ? 37.406 -20.906 -55.156 1 22.03 629 HIS B CA 1
ATOM 10807 C C . HIS B 1 629 ? 36.375 -20.547 -56.219 1 22.03 629 HIS B C 1
ATOM 10809 O O . HIS B 1 629 ? 36.656 -19.672 -57.062 1 22.03 629 HIS B O 1
ATOM 10815 N N . VAL B 1 630 ? 35.312 -20.984 -56.094 1 21.86 630 VAL B N 1
ATOM 10816 C CA . VAL B 1 630 ? 34.625 -20.781 -57.375 1 21.86 630 VAL B CA 1
ATOM 10817 C C . VAL B 1 630 ? 34.844 -19.344 -57.875 1 21.86 630 VAL B C 1
ATOM 10819 O O . VAL B 1 630 ? 34.781 -18.406 -57.062 1 21.86 630 VAL B O 1
ATOM 10822 N N . ASP B 1 631 ? 35.469 -19.234 -59.062 1 19.28 631 ASP B N 1
ATOM 10823 C CA . ASP B 1 631 ? 35.875 -18.141 -59.938 1 19.28 631 ASP B CA 1
ATOM 10824 C C . ASP B 1 631 ? 34.844 -17.016 -59.906 1 19.28 631 ASP B C 1
ATOM 10826 O O . ASP B 1 631 ? 33.625 -17.266 -59.844 1 19.28 631 ASP B O 1
ATOM 10830 N N . HIS B 1 632 ? 35.344 -15.992 -59.406 1 21.14 632 HIS B N 1
ATOM 10831 C CA . HIS B 1 632 ? 34.688 -14.703 -59.25 1 21.14 632 HIS B CA 1
ATOM 10832 C C . HIS B 1 632 ? 33.938 -14.32 -60.5 1 21.14 632 HIS B C 1
ATOM 10834 O O . HIS B 1 632 ? 33.594 -13.148 -60.719 1 21.14 632 HIS B O 1
ATOM 10840 N N . VAL B 1 633 ? 33.469 -15.281 -61.188 1 20.25 633 VAL B N 1
ATOM 10841 C CA . VAL B 1 633 ? 33.156 -14.625 -62.438 1 20.25 633 VAL B CA 1
ATOM 10842 C C . VAL B 1 633 ? 32.344 -13.375 -62.188 1 20.25 633 VAL B C 1
ATOM 10844 O O . VAL B 1 633 ? 31.422 -13.391 -61.375 1 20.25 633 VAL B O 1
ATOM 10847 N N . PRO B 1 634 ? 32.875 -12.312 -62.656 1 20.91 634 PRO B N 1
ATOM 10848 C CA . PRO B 1 634 ? 32.406 -10.938 -62.5 1 20.91 634 PRO B CA 1
ATOM 10849 C C . PRO B 1 634 ? 30.906 -10.797 -62.781 1 20.91 634 PRO B C 1
ATOM 10851 O O . PRO B 1 634 ? 30.391 -11.359 -63.75 1 20.91 634 PRO B O 1
ATOM 10854 N N . PRO B 1 635 ? 30.188 -10.977 -61.688 1 19.23 635 PRO B N 1
ATOM 10855 C CA . PRO B 1 635 ? 28.781 -11.117 -62.062 1 19.23 635 PRO B CA 1
ATOM 10856 C C . PRO B 1 635 ? 28.344 -10.117 -63.125 1 19.23 635 PRO B C 1
ATOM 10858 O O . PRO B 1 635 ? 28.828 -8.984 -63.156 1 19.23 635 PRO B O 1
ATOM 10861 N N . ALA B 1 636 ? 28.156 -10.547 -64.188 1 17.77 636 ALA B N 1
ATOM 10862 C CA . ALA B 1 636 ? 27.828 -9.859 -65.438 1 17.77 636 ALA B CA 1
ATOM 10863 C C . ALA B 1 636 ? 26.891 -8.68 -65.188 1 17.77 636 ALA B C 1
ATOM 10865 O O . ALA B 1 636 ? 26.062 -8.719 -64.25 1 17.77 636 ALA B O 1
ATOM 10866 N N . GLN B 1 637 ? 27.328 -7.613 -65.688 1 18.69 637 GLN B N 1
ATOM 10867 C CA . GLN B 1 637 ? 26.875 -6.242 -65.875 1 18.69 637 GLN B CA 1
ATOM 10868 C C . GLN B 1 637 ? 25.438 -6.207 -66.375 1 18.69 637 GLN B C 1
ATOM 10870 O O . GLN B 1 637 ? 25.219 -6.352 -67.625 1 18.69 637 GLN B O 1
ATOM 10875 N N . ARG B 1 638 ? 24.719 -7.09 -65.938 1 17.56 638 ARG B N 1
ATOM 10876 C CA . ARG B 1 638 ? 23.594 -7.027 -66.875 1 17.56 638 ARG B CA 1
ATOM 10877 C C . ARG B 1 638 ? 23.062 -5.605 -67 1 17.56 638 ARG B C 1
ATOM 10879 O O . ARG B 1 638 ? 22.953 -4.891 -66 1 17.56 638 ARG B O 1
ATOM 10886 N N . ASP B 1 639 ? 23.062 -5.051 -68.125 1 17.5 639 ASP B N 1
ATOM 10887 C CA . ASP B 1 639 ? 22.844 -3.809 -68.875 1 17.5 639 ASP B CA 1
ATOM 10888 C C . ASP B 1 639 ? 21.422 -3.293 -68.688 1 17.5 639 ASP B C 1
ATOM 10890 O O . ASP B 1 639 ? 21 -2.316 -69.312 1 17.5 639 ASP B O 1
ATOM 10894 N N . GLY B 1 640 ? 20.75 -3.859 -67.75 1 16.92 640 GLY B N 1
ATOM 10895 C CA . GLY B 1 640 ? 19.359 -3.715 -68.125 1 16.92 640 GLY B CA 1
ATOM 10896 C C . GLY B 1 640 ? 18.922 -2.268 -68.312 1 16.92 640 GLY B C 1
ATOM 10897 O O . GLY B 1 640 ? 19.203 -1.443 -67.438 1 16.92 640 GLY B O 1
ATOM 10898 N N . ARG B 1 641 ? 18.781 -1.837 -69.438 1 16.86 641 ARG B N 1
ATOM 10899 C CA . ARG B 1 641 ? 18.375 -0.587 -70.125 1 16.86 641 ARG B CA 1
ATOM 10900 C C . ARG B 1 641 ? 17.062 -0.077 -69.5 1 16.86 641 ARG B C 1
ATOM 10902 O O . ARG B 1 641 ? 15.992 -0.56 -69.875 1 16.86 641 ARG B O 1
ATOM 10909 N N . HIS B 1 642 ? 16.766 -0.297 -68.25 1 16.66 642 HIS B N 1
ATOM 10910 C CA . HIS B 1 642 ? 15.398 0.151 -68.062 1 16.66 642 HIS B CA 1
ATOM 10911 C C . HIS B 1 642 ? 15.18 1.533 -68.688 1 16.66 642 HIS B C 1
ATOM 10913 O O . HIS B 1 642 ? 16.047 2.398 -68.625 1 16.66 642 HIS B O 1
ATOM 10919 N N . ASP B 1 643 ? 14.328 1.641 -69.625 1 16.3 643 ASP B N 1
ATOM 10920 C CA . ASP B 1 643 ? 13.758 2.701 -70.438 1 16.3 643 ASP B CA 1
ATOM 10921 C C . ASP B 1 643 ? 13.32 3.887 -69.562 1 16.3 643 ASP B C 1
ATOM 10923 O O . ASP B 1 643 ? 13.023 3.727 -68.375 1 16.3 643 ASP B O 1
ATOM 10927 N N . GLY B 1 644 ? 13.469 5.086 -70.125 1 16.06 644 GLY B N 1
ATOM 10928 C CA . GLY B 1 644 ? 13.648 6.516 -69.938 1 16.06 644 GLY B CA 1
ATOM 10929 C C . GLY B 1 644 ? 12.383 7.215 -69.5 1 16.06 644 GLY B C 1
ATOM 10930 O O . GLY B 1 644 ? 12.328 8.445 -69.438 1 16.06 644 GLY B O 1
ATOM 10931 N N . MET B 1 645 ? 11.281 6.422 -69 1 16.78 645 MET B N 1
ATOM 10932 C CA . MET B 1 645 ? 10.109 7.227 -69.375 1 16.78 645 MET B CA 1
ATOM 10933 C C . MET B 1 645 ? 10.219 8.617 -68.75 1 16.78 645 MET B C 1
ATOM 10935 O O . MET B 1 645 ? 10.836 8.789 -67.688 1 16.78 645 MET B O 1
ATOM 10939 N N . GLN B 1 646 ? 9.516 9.578 -69.438 1 15.74 646 GLN B N 1
ATOM 10940 C CA . GLN B 1 646 ? 9.352 11 -69.688 1 15.74 646 GLN B CA 1
ATOM 10941 C C . GLN B 1 646 ? 8.852 11.75 -68.5 1 15.74 646 GLN B C 1
ATOM 10943 O O . GLN B 1 646 ? 8.109 11.195 -67.688 1 15.74 646 GLN B O 1
ATOM 10948 N N . GLY B 1 647 ? 9.477 12.805 -68.188 1 16.73 647 GLY B N 1
ATOM 10949 C CA . GLY B 1 647 ? 9.719 13.906 -67.25 1 16.73 647 GLY B CA 1
ATOM 10950 C C . GLY B 1 647 ? 8.508 14.797 -67.062 1 16.73 647 GLY B C 1
ATOM 10951 O O . GLY B 1 647 ? 8.617 15.891 -66.5 1 16.73 647 GLY B O 1
ATOM 10952 N N . LEU B 1 648 ? 7.219 14.172 -66.875 1 16.97 648 LEU B N 1
ATOM 10953 C CA . LEU B 1 648 ? 6.168 15.156 -67.125 1 16.97 648 LEU B CA 1
ATOM 10954 C C . LEU B 1 648 ? 6.32 16.375 -66.188 1 16.97 648 LEU B C 1
ATOM 10956 O O . LEU B 1 648 ? 6.703 16.234 -65.062 1 16.97 648 LEU B O 1
ATOM 10960 N N . SER B 1 649 ? 6.289 17.547 -66.812 1 15.59 649 SER B N 1
ATOM 10961 C CA . SER B 1 649 ? 6.566 18.969 -66.625 1 15.59 649 SER B CA 1
ATOM 10962 C C . SER B 1 649 ? 5.613 19.625 -65.625 1 15.59 649 SER B C 1
ATOM 10964 O O . SER B 1 649 ? 4.395 19.516 -65.812 1 15.59 649 SER B O 1
ATOM 10966 N N . TYR B 1 650 ? 6.031 19.625 -64.438 1 16.22 650 TYR B N 1
ATOM 10967 C CA . TYR B 1 650 ? 5.328 20.266 -63.312 1 16.22 650 TYR B CA 1
ATOM 10968 C C . TYR B 1 650 ? 5.082 21.734 -63.594 1 16.22 650 TYR B C 1
ATOM 10970 O O . TYR B 1 650 ? 6.008 22.547 -63.531 1 16.22 650 TYR B O 1
ATOM 10978 N N . ASN B 1 651 ? 4.281 22.047 -64.625 1 15.5 651 ASN B N 1
ATOM 10979 C CA . ASN B 1 651 ? 4.195 23.469 -64.938 1 15.5 651 ASN B CA 1
ATOM 10980 C C . ASN B 1 651 ? 3.688 24.266 -63.719 1 15.5 651 ASN B C 1
ATOM 10982 O O . ASN B 1 651 ? 2.758 23.844 -63.031 1 15.5 651 ASN B O 1
ATOM 10986 N N . GLY B 1 652 ? 4.52 25.156 -63.219 1 16.02 652 GLY B N 1
ATOM 10987 C CA . GLY B 1 652 ? 4.719 26.156 -62.188 1 16.02 652 GLY B CA 1
ATOM 10988 C C . GLY B 1 652 ? 3.666 27.25 -62.188 1 16.02 652 GLY B C 1
ATOM 10989 O O . GLY B 1 652 ? 3.764 28.219 -61.438 1 16.02 652 GLY B O 1
ATOM 10990 N N . GLN B 1 653 ? 2.639 27.281 -62.969 1 15.5 653 GLN B N 1
ATOM 10991 C CA . GLN B 1 653 ? 2.414 28.703 -63.25 1 15.5 653 GLN B CA 1
ATOM 10992 C C . GLN B 1 653 ? 1.614 29.344 -62.125 1 15.5 653 GLN B C 1
ATOM 10994 O O . GLN B 1 653 ? 0.382 29.344 -62.156 1 15.5 653 GLN B O 1
ATOM 10999 N N . TYR B 1 654 ? 1.756 28.969 -60.906 1 15.63 654 TYR B N 1
ATOM 11000 C CA . TYR B 1 654 ? 0.673 29.562 -60.125 1 15.63 654 TYR B CA 1
ATOM 11001 C C . TYR B 1 654 ? 0.766 31.094 -60.156 1 15.63 654 TYR B C 1
ATOM 11003 O O . TYR B 1 654 ? 1.803 31.656 -59.812 1 15.63 654 TYR B O 1
ATOM 11011 N N . GLN B 1 655 ? -0.095 31.781 -60.906 1 14.9 655 GLN B N 1
ATOM 11012 C CA . GLN B 1 655 ? -0.254 33.219 -61.156 1 14.9 655 GLN B CA 1
ATOM 11013 C C . GLN B 1 655 ? -0.723 33.938 -59.906 1 14.9 655 GLN B C 1
ATOM 11015 O O . GLN B 1 655 ? -1.577 33.406 -59.156 1 14.9 655 GLN B O 1
ATOM 11020 N N . SER B 1 656 ? -0.058 35.062 -59.469 1 15.92 656 SER B N 1
ATOM 11021 C CA . SER B 1 656 ? 0.118 36.094 -58.438 1 15.92 656 SER B CA 1
ATOM 11022 C C . SER B 1 656 ? -1.1 37 -58.344 1 15.92 656 SER B C 1
ATOM 11024 O O . SER B 1 656 ? -1.13 37.906 -57.5 1 15.92 656 SER B O 1
ATOM 11026 N N . SER B 1 657 ? -2.352 36.75 -58.812 1 15.28 657 SER B N 1
ATOM 11027 C CA . SER B 1 657 ? -2.865 38.094 -59.094 1 15.28 657 SER B CA 1
ATOM 11028 C C . SER B 1 657 ? -3.309 38.781 -57.844 1 15.28 657 SER B C 1
ATOM 11030 O O . SER B 1 657 ? -4.051 38.219 -57.031 1 15.28 657 SER B O 1
ATOM 11032 N N . ILE B 1 658 ? -2.621 39.906 -57.469 1 16.05 658 ILE B N 1
ATOM 11033 C CA . ILE B 1 658 ? -2.625 40.938 -56.438 1 16.05 658 ILE B CA 1
ATOM 11034 C C . ILE B 1 658 ? -3.887 41.781 -56.562 1 16.05 658 ILE B C 1
ATOM 11036 O O . ILE B 1 658 ? -4.082 42.719 -55.781 1 16.05 658 ILE B O 1
ATOM 11040 N N . GLN B 1 659 ? -5.09 41.438 -57.062 1 15.12 659 GLN B N 1
ATOM 11041 C CA . GLN B 1 659 ? -5.582 42.781 -57.438 1 15.12 659 GLN B CA 1
ATOM 11042 C C . GLN B 1 659 ? -5.949 43.562 -56.188 1 15.12 659 GLN B C 1
ATOM 11044 O O . GLN B 1 659 ? -6.203 43 -55.125 1 15.12 659 GLN B O 1
ATOM 11049 N N . PRO B 1 660 ? -6.609 44.844 -56.531 1 15.42 660 PRO B N 1
ATOM 11050 C CA . PRO B 1 660 ? -6.535 46.25 -56.125 1 15.42 660 PRO B CA 1
ATOM 11051 C C . PRO B 1 660 ? -7.496 46.562 -54.969 1 15.42 660 PRO B C 1
ATOM 11053 O O . PRO B 1 660 ? -7.09 47.156 -53.969 1 15.42 660 PRO B O 1
ATOM 11056 N N . HIS B 1 661 ? -8.953 46.75 -55.219 1 14.68 661 HIS B N 1
ATOM 11057 C CA . HIS B 1 661 ? -9.406 48.156 -55.25 1 14.68 661 HIS B CA 1
ATOM 11058 C C . HIS B 1 661 ? -10.016 48.562 -53.938 1 14.68 661 HIS B C 1
ATOM 11060 O O . HIS B 1 661 ? -9.625 49.562 -53.344 1 14.68 661 HIS B O 1
ATOM 11066 N N . GLU B 1 662 ? -11.445 48.719 -53.875 1 14.81 662 GLU B N 1
ATOM 11067 C CA . GLU B 1 662 ? -12.078 50.031 -53.75 1 14.81 662 GLU B CA 1
ATOM 11068 C C . GLU B 1 662 ? -12.562 50.312 -52.344 1 14.81 662 GLU B C 1
ATOM 11070 O O . GLU B 1 662 ? -12.75 49.375 -51.562 1 14.81 662 GLU B O 1
ATOM 11075 N N . ASN B 1 663 ? -13.32 51.5 -52.156 1 14.55 663 ASN B N 1
ATOM 11076 C CA . ASN B 1 663 ? -13.43 52.75 -51.406 1 14.55 663 ASN B CA 1
ATOM 11077 C C . ASN B 1 663 ? -14.516 52.688 -50.344 1 14.55 663 ASN B C 1
ATOM 11079 O O . ASN B 1 663 ? -14.289 53.094 -49.188 1 14.55 663 ASN B O 1
ATOM 11083 N N . HIS B 1 664 ? -15.891 52.406 -50.562 1 14.47 664 HIS B N 1
ATOM 11084 C CA . HIS B 1 664 ? -16.688 53.594 -50.344 1 14.47 664 HIS B CA 1
ATOM 11085 C C . HIS B 1 664 ? -17.156 53.656 -48.875 1 14.47 664 HIS B C 1
ATOM 11087 O O . HIS B 1 664 ? -17.109 52.688 -48.156 1 14.47 664 HIS B O 1
ATOM 11093 N N . ASP B 1 665 ? -18.531 54 -48.688 1 14.45 665 ASP B N 1
ATOM 11094 C CA . ASP B 1 665 ? -19.188 55.156 -48.156 1 14.45 665 ASP B CA 1
ATOM 11095 C C . ASP B 1 665 ? -19.734 54.906 -46.75 1 14.45 665 ASP B C 1
ATOM 11097 O O . ASP B 1 665 ? -20.016 53.75 -46.406 1 14.45 665 ASP B O 1
ATOM 11101 N N . VAL B 1 666 ? -20.219 55.906 -46 1 15.52 666 VAL B N 1
ATOM 11102 C CA . VAL B 1 666 ? -20.266 56.719 -44.781 1 15.52 666 VAL B CA 1
ATOM 11103 C C . VAL B 1 666 ? -21.531 56.375 -44 1 15.52 666 VAL B C 1
ATOM 11105 O O . VAL B 1 666 ? -21.5 56.344 -42.75 1 15.52 666 VAL B O 1
ATOM 11108 N N . GLY B 1 667 ? -22.797 56.062 -44.5 1 14.03 667 GLY B N 1
ATOM 11109 C CA . GLY B 1 667 ? -23.75 57.031 -44 1 14.03 667 GLY B CA 1
ATOM 11110 C C . GLY B 1 667 ? -24.281 56.688 -42.625 1 14.03 667 GLY B C 1
ATOM 11111 O O . GLY B 1 667 ? -24.109 55.562 -42.156 1 14.03 667 GLY B O 1
ATOM 11112 N N . HIS B 1 668 ? -25.484 57.375 -42.094 1 15.12 668 HIS B N 1
ATOM 11113 C CA . HIS B 1 668 ? -25.984 58.312 -41.094 1 15.12 668 HIS B CA 1
ATOM 11114 C C . HIS B 1 668 ? -26.859 57.594 -40.062 1 15.12 668 HIS B C 1
ATOM 11116 O O . HIS B 1 668 ? -26.672 57.781 -38.844 1 15.12 668 HIS B O 1
ATOM 11122 N N . SER B 1 669 ? -28.125 57.125 -40.406 1 14.25 669 SER B N 1
ATOM 11123 C CA . SER B 1 669 ? -29.234 57.844 -39.781 1 14.25 669 SER B CA 1
ATOM 11124 C C . SER B 1 669 ? -29.625 57.25 -38.438 1 14.25 669 SER B C 1
ATOM 11126 O O . SER B 1 669 ? -29.25 56.125 -38.125 1 14.25 669 SER B O 1
ATOM 11128 N N . ASN B 1 670 ? -31 57.25 -38.125 1 14.59 670 ASN B N 1
ATOM 11129 C CA . ASN B 1 670 ? -31.906 57.969 -37.25 1 14.59 670 ASN B CA 1
ATOM 11130 C C . ASN B 1 670 ? -32.344 57.094 -36.062 1 14.59 670 ASN B C 1
ATOM 11132 O O . ASN B 1 670 ? -32.188 55.875 -36.094 1 14.59 670 ASN B O 1
ATOM 11136 N N . ASN B 1 671 ? -33.562 57.375 -35.438 1 14.96 671 ASN B N 1
ATOM 11137 C CA . ASN B 1 671 ? -34.125 57.938 -34.219 1 14.96 671 ASN B CA 1
ATOM 11138 C C . ASN B 1 671 ? -34.781 56.875 -33.375 1 14.96 671 ASN B C 1
ATOM 11140 O O . ASN B 1 671 ? -34.531 56.781 -32.156 1 14.96 671 ASN B O 1
ATOM 11144 N N . ASP B 1 672 ? -36 56.219 -33.719 1 14.47 672 ASP B N 1
ATOM 11145 C CA . ASP B 1 672 ? -37.219 56.562 -33.031 1 14.47 672 ASP B CA 1
ATOM 11146 C C . ASP B 1 672 ? -37.438 55.625 -31.844 1 14.47 672 ASP B C 1
ATOM 11148 O O . ASP B 1 672 ? -36.844 54.562 -31.75 1 14.47 672 ASP B O 1
ATOM 11152 N N . SER B 1 673 ? -38.812 55.156 -31.516 1 15.45 673 SER B N 1
ATOM 11153 C CA . SER B 1 673 ? -39.812 55.469 -30.516 1 15.45 673 SER B CA 1
ATOM 11154 C C . SER B 1 673 ? -39.969 54.344 -29.516 1 15.45 673 SER B C 1
ATOM 11156 O O . SER B 1 673 ? -39.438 53.219 -29.719 1 15.45 673 SER B O 1
ATOM 11158 N N . ASP B 1 674 ? -41.188 54.062 -28.906 1 15.77 674 ASP B N 1
ATOM 11159 C CA . ASP B 1 674 ? -41.906 54.281 -27.656 1 15.77 674 ASP B CA 1
ATOM 11160 C C . ASP B 1 674 ? -42.281 52.938 -27.016 1 15.77 674 ASP B C 1
ATOM 11162 O O . ASP B 1 674 ? -42.969 52.906 -25.984 1 15.77 674 ASP B O 1
ATOM 11166 N N . LEU B 1 675 ? -41.781 51.75 -27.453 1 14.11 675 LEU B N 1
ATOM 11167 C CA . LEU B 1 675 ? -42.781 50.688 -27.266 1 14.11 675 LEU B CA 1
ATOM 11168 C C . LEU B 1 675 ? -42.906 50.312 -25.781 1 14.11 675 LEU B C 1
ATOM 11170 O O . LEU B 1 675 ? -41.938 49.906 -25.156 1 14.11 675 LEU B O 1
ATOM 11174 N N . ALA B 1 676 ? -44.031 50.594 -25.141 1 15.77 676 ALA B N 1
ATOM 11175 C CA . ALA B 1 676 ? -44.688 50.719 -23.844 1 15.77 676 ALA B CA 1
ATOM 11176 C C . ALA B 1 676 ? -44.969 49.344 -23.234 1 15.77 676 ALA B C 1
ATOM 11178 O O . ALA B 1 676 ? -45.438 49.25 -22.078 1 15.77 676 ALA B O 1
ATOM 11179 N N . GLY B 1 677 ? -44.719 48.188 -23.859 1 14.61 677 GLY B N 1
ATOM 11180 C CA . GLY B 1 677 ? -45.688 47.156 -23.609 1 14.61 677 GLY B CA 1
ATOM 11181 C C . GLY B 1 677 ? -45.625 46.594 -22.203 1 14.61 677 GLY B C 1
ATOM 11182 O O . GLY B 1 677 ? -44.531 46.344 -21.672 1 14.61 677 GLY B O 1
ATOM 11183 N N . SER B 1 678 ? -46.656 46.75 -21.375 1 16.12 678 SER B N 1
ATOM 11184 C CA . SER B 1 678 ? -47.156 46.719 -20 1 16.12 678 SER B CA 1
ATOM 11185 C C . SER B 1 678 ? -47.312 45.281 -19.516 1 16.12 678 SER B C 1
ATOM 11187 O O . SER B 1 678 ? -47.969 45.031 -18.5 1 16.12 678 SER B O 1
ATOM 11189 N N . LEU B 1 679 ? -46.562 44.25 -19.969 1 14.77 679 LEU B N 1
ATOM 11190 C CA . LEU B 1 679 ? -47.156 42.938 -19.844 1 14.77 679 LEU B CA 1
ATOM 11191 C C . LEU B 1 679 ? -47.219 42.5 -18.391 1 14.77 679 LEU B C 1
ATOM 11193 O O . LEU B 1 679 ? -46.188 42.469 -17.688 1 14.77 679 LEU B O 1
ATOM 11197 N N . ALA B 1 680 ? -48.375 42.531 -17.781 1 15.66 680 ALA B N 1
ATOM 11198 C CA . ALA B 1 680 ? -48.969 42.375 -16.453 1 15.66 680 ALA B CA 1
ATOM 11199 C C . ALA B 1 680 ? -48.875 40.906 -16 1 15.66 680 ALA B C 1
ATOM 11201 O O . ALA B 1 680 ? -49.312 40 -16.703 1 15.66 680 ALA B O 1
ATOM 11202 N N . PHE B 1 681 ? -47.938 40.438 -15.133 1 16.3 681 PHE B N 1
ATOM 11203 C CA . PHE B 1 681 ? -47.469 39.125 -14.633 1 16.3 681 PHE B CA 1
ATOM 11204 C C . PHE B 1 681 ? -48.438 38.562 -13.617 1 16.3 681 PHE B C 1
ATOM 11206 O O . PHE B 1 681 ? -48.156 37.531 -12.984 1 16.3 681 PHE B O 1
ATOM 11213 N N . GLY B 1 682 ? -49.781 38.938 -13.531 1 15.78 682 GLY B N 1
ATOM 11214 C CA . GLY B 1 682 ? -50.312 38.75 -12.195 1 15.78 682 GLY B CA 1
ATOM 11215 C C . GLY B 1 682 ? -50.594 37.281 -11.875 1 15.78 682 GLY B C 1
ATOM 11216 O O . GLY B 1 682 ? -50.656 36.906 -10.703 1 15.78 682 GLY B O 1
ATOM 11217 N N . ILE B 1 683 ? -50.969 36.312 -12.734 1 16.14 683 ILE B N 1
ATOM 11218 C CA . ILE B 1 683 ? -52.125 35.531 -12.336 1 16.14 683 ILE B CA 1
ATOM 11219 C C . ILE B 1 683 ? -51.75 34.562 -11.219 1 16.14 683 ILE B C 1
ATOM 11221 O O . ILE B 1 683 ? -50.75 33.844 -11.344 1 16.14 683 ILE B O 1
ATOM 11225 N N . LEU B 1 684 ? -52.406 34.5 -10 1 17.38 684 LEU B N 1
ATOM 11226 C CA . LEU B 1 684 ? -52.469 34.031 -8.617 1 17.38 684 LEU B CA 1
ATOM 11227 C C . LEU B 1 684 ? -52.844 32.531 -8.555 1 17.38 684 LEU B C 1
ATOM 11229 O O . LEU B 1 684 ? -52.5 31.859 -7.582 1 17.38 684 LEU B O 1
ATOM 11233 N N . CYS B 1 685 ? -53.438 31.844 -9.531 1 16.06 685 CYS B N 1
ATOM 11234 C CA . CYS B 1 685 ? -54.5 31 -9.023 1 16.06 685 CYS B CA 1
ATOM 11235 C C . CYS B 1 685 ? -53.938 29.797 -8.266 1 16.06 685 CYS B C 1
ATOM 11237 O O . CYS B 1 685 ? -52.875 29.281 -8.617 1 16.06 685 CYS B O 1
ATOM 11239 N N . ALA B 1 686 ? -54.656 29.172 -7.211 1 17.67 686 ALA B N 1
ATOM 11240 C CA . ALA B 1 686 ? -54.719 28.438 -5.945 1 17.67 686 ALA B CA 1
ATOM 11241 C C . ALA B 1 686 ? -54.781 26.938 -6.188 1 17.67 686 ALA B C 1
ATOM 11243 O O . ALA B 1 686 ? -54.594 26.141 -5.273 1 17.67 686 ALA B O 1
ATOM 11244 N N . PRO B 1 687 ? -54.906 26.344 -7.422 1 16.41 687 PRO B N 1
ATOM 11245 C CA . PRO B 1 687 ? -55.781 25.188 -7.266 1 16.41 687 PRO B CA 1
ATOM 11246 C C . PRO B 1 687 ? -55.156 24.078 -6.434 1 16.41 687 PRO B C 1
ATOM 11248 O O . PRO B 1 687 ? -53.938 24.031 -6.27 1 16.41 687 PRO B O 1
ATOM 11251 N N . SER B 1 688 ? -55.938 22.891 -6.035 1 17.97 688 SER B N 1
ATOM 11252 C CA . SER B 1 688 ? -56.312 21.875 -5.066 1 17.97 688 SER B CA 1
ATOM 11253 C C . SER B 1 688 ? -55.594 20.562 -5.297 1 17.97 688 SER B C 1
ATOM 11255 O O . SER B 1 688 ? -55.625 19.656 -4.453 1 17.97 688 SER B O 1
ATOM 11257 N N . THR B 1 689 ? -54.781 20.312 -6.434 1 16.69 689 THR B N 1
ATOM 11258 C CA . THR B 1 689 ? -54.938 18.953 -6.949 1 16.69 689 THR B CA 1
ATOM 11259 C C . THR B 1 689 ? -54.219 17.953 -6.047 1 16.69 689 THR B C 1
ATOM 11261 O O . THR B 1 689 ? -53.219 18.297 -5.383 1 16.69 689 THR B O 1
ATOM 11264 N N . GLU B 1 690 ? -54.688 16.578 -6.074 1 18.45 690 GLU B N 1
ATOM 11265 C CA . GLU B 1 690 ? -54.812 15.25 -5.48 1 18.45 690 GLU B CA 1
ATOM 11266 C C . GLU B 1 690 ? -53.562 14.43 -5.676 1 18.45 690 GLU B C 1
ATOM 11268 O O . GLU B 1 690 ? -52.969 14.414 -6.77 1 18.45 690 GLU B O 1
ATOM 11273 N N . GLU B 1 691 ? -52.781 13.875 -4.641 1 19.48 691 GLU B N 1
ATOM 11274 C CA . GLU B 1 691 ? -51.438 13.445 -4.281 1 19.48 691 GLU B CA 1
ATOM 11275 C C . GLU B 1 691 ? -51.156 12.055 -4.828 1 19.48 691 GLU B C 1
ATOM 11277 O O . GLU B 1 691 ? -50.406 11.289 -4.215 1 19.48 691 GLU B O 1
ATOM 11282 N N . HIS B 1 692 ? -51.438 11.672 -6.152 1 18.45 692 HIS B N 1
ATOM 11283 C CA . HIS B 1 692 ? -51.469 10.242 -6.438 1 18.45 692 HIS B CA 1
ATOM 11284 C C . HIS B 1 692 ? -50.062 9.648 -6.438 1 18.45 692 HIS B C 1
ATOM 11286 O O . HIS B 1 692 ? -49.094 10.297 -6.895 1 18.45 692 HIS B O 1
ATOM 11292 N N . THR B 1 693 ? -49.75 8.391 -5.762 1 21.27 693 THR B N 1
ATOM 11293 C CA . THR B 1 693 ? -48.719 7.48 -5.266 1 21.27 693 THR B CA 1
ATOM 11294 C C . THR B 1 693 ? -48.094 6.688 -6.414 1 21.27 693 THR B C 1
ATOM 11296 O O . THR B 1 693 ? -47.375 5.719 -6.188 1 21.27 693 THR B O 1
ATOM 11299 N N . ALA B 1 694 ? -47.969 7.168 -7.625 1 19.59 694 ALA B N 1
ATOM 11300 C CA . ALA B 1 694 ? -47.812 6.273 -8.766 1 19.59 694 ALA B CA 1
ATOM 11301 C C . ALA B 1 694 ? -46.5 5.473 -8.648 1 19.59 694 ALA B C 1
ATOM 11303 O O . ALA B 1 694 ? -45.625 5.82 -7.859 1 19.59 694 ALA B O 1
ATOM 11304 N N . GLY B 1 695 ? -45.719 5.145 -9.898 1 20.95 695 GLY B N 1
ATOM 11305 C CA . GLY B 1 695 ? -45.156 4.039 -10.664 1 20.95 695 GLY B CA 1
ATOM 11306 C C . GLY B 1 695 ? -43.688 3.799 -10.391 1 20.95 695 GLY B C 1
ATOM 11307 O O . GLY B 1 695 ? -42.875 4.688 -10.594 1 20.95 695 GLY B O 1
ATOM 11308 N N . ASP B 1 696 ? -43.312 2.957 -9.438 1 27.39 696 ASP B N 1
ATOM 11309 C CA . ASP B 1 696 ? -42.094 2.316 -9 1 27.39 696 ASP B CA 1
ATOM 11310 C C . ASP B 1 696 ? -41.438 1.515 -10.133 1 27.39 696 ASP B C 1
ATOM 11312 O O . ASP B 1 696 ? -40.656 0.61 -9.891 1 27.39 696 ASP B O 1
ATOM 11316 N N . ALA B 1 697 ? -41.875 1.674 -11.312 1 27.5 697 ALA B N 1
ATOM 11317 C CA . ALA B 1 697 ? -41.656 0.674 -12.359 1 27.5 697 ALA B CA 1
ATOM 11318 C C . ALA B 1 697 ? -40.188 0.542 -12.719 1 27.5 697 ALA B C 1
ATOM 11320 O O . ALA B 1 697 ? -39.75 -0.481 -13.258 1 27.5 697 ALA B O 1
ATOM 11321 N N . HIS B 1 698 ? -39.531 1.609 -12.945 1 27.64 698 HIS B N 1
ATOM 11322 C CA . HIS B 1 698 ? -38.438 1.454 -13.867 1 27.64 698 HIS B CA 1
ATOM 11323 C C . HIS B 1 698 ? -37.188 0.904 -13.148 1 27.64 698 HIS B C 1
ATOM 11325 O O . HIS B 1 698 ? -36.062 0.998 -13.664 1 27.64 698 HIS B O 1
ATOM 11331 N N . PHE B 1 699 ? -37.312 0.658 -11.867 1 31.62 699 PHE B N 1
ATOM 11332 C CA . PHE B 1 699 ? -36.156 0.031 -11.25 1 31.62 699 PHE B CA 1
ATOM 11333 C C . PHE B 1 699 ? -36.031 -1.432 -11.664 1 31.62 699 PHE B C 1
ATOM 11335 O O . PHE B 1 699 ? -37.031 -2.16 -11.656 1 31.62 699 PHE B O 1
ATOM 11342 N N . PRO B 1 700 ? -35.094 -1.801 -12.547 1 30.92 700 PRO B N 1
ATOM 11343 C CA . PRO B 1 700 ? -35.188 -3.229 -12.859 1 30.92 700 PRO B CA 1
ATOM 11344 C C . PRO B 1 700 ? -35.375 -4.098 -11.617 1 30.92 700 PRO B C 1
ATOM 11346 O O . PRO B 1 700 ? -34.812 -3.785 -10.562 1 30.92 700 PRO B O 1
ATOM 11349 N N . TYR B 1 701 ? -36.438 -4.812 -11.539 1 30.23 701 TYR B N 1
ATOM 11350 C CA . TYR B 1 701 ? -36.875 -5.805 -10.555 1 30.23 701 TYR B CA 1
ATOM 11351 C C . TYR B 1 701 ? -35.969 -7.031 -10.594 1 30.23 701 TYR B C 1
ATOM 11353 O O . TYR B 1 701 ? -35.719 -7.594 -11.656 1 30.23 701 TYR B O 1
ATOM 11361 N N . ASP B 1 702 ? -35.031 -7.195 -9.711 1 34.19 702 ASP B N 1
ATOM 11362 C CA . ASP B 1 702 ? -34.375 -8.492 -9.539 1 34.19 702 ASP B CA 1
ATOM 11363 C C . ASP B 1 702 ? -35.406 -9.57 -9.188 1 34.19 702 ASP B C 1
ATOM 11365 O O . ASP B 1 702 ? -36.062 -9.508 -8.148 1 34.19 702 ASP B O 1
ATOM 11369 N N . PRO B 1 703 ? -35.875 -10.383 -10.148 1 34.84 703 PRO B N 1
ATOM 11370 C CA . PRO B 1 703 ? -36.875 -11.383 -9.844 1 34.84 703 PRO B CA 1
ATOM 11371 C C . PRO B 1 703 ? -36.531 -12.25 -8.641 1 34.84 703 PRO B C 1
ATOM 11373 O O . PRO B 1 703 ? -37.406 -12.961 -8.117 1 34.84 703 PRO B O 1
ATOM 11376 N N . ILE B 1 704 ? -35.312 -12.469 -8.461 1 34.62 704 ILE B N 1
ATOM 11377 C CA . ILE B 1 704 ? -35.031 -13.32 -7.305 1 34.62 704 ILE B CA 1
ATOM 11378 C C . ILE B 1 704 ? -35.344 -12.555 -6.02 1 34.62 704 ILE B C 1
ATOM 11380 O O . ILE B 1 704 ? -36.062 -13.07 -5.145 1 34.62 704 ILE B O 1
ATOM 11384 N N . SER B 1 705 ? -34.719 -11.328 -5.828 1 38.72 705 SER B N 1
ATOM 11385 C CA . SER B 1 705 ? -34.969 -10.602 -4.582 1 38.72 705 SER B CA 1
ATOM 11386 C C . SER B 1 705 ? -36.156 -9.664 -4.699 1 38.72 705 SER B C 1
ATOM 11388 O O . SER B 1 705 ? -36.594 -9.07 -3.705 1 38.72 705 SER B O 1
ATOM 11390 N N . GLN B 1 706 ? -37.031 -9.602 -5.609 1 37.16 706 GLN B N 1
ATOM 11391 C CA . GLN B 1 706 ? -38.25 -8.859 -5.898 1 37.16 706 GLN B CA 1
ATOM 11392 C C . GLN B 1 706 ? -38.062 -7.375 -5.598 1 37.16 706 GLN B C 1
ATOM 11394 O O . GLN B 1 706 ? -39.031 -6.688 -5.25 1 37.16 706 GLN B O 1
ATOM 11399 N N . GLU B 1 707 ? -36.938 -6.84 -5.156 1 34.91 707 GLU B N 1
ATOM 11400 C CA . GLU B 1 707 ? -36.75 -5.422 -4.859 1 34.91 707 GLU B CA 1
ATOM 11401 C C . GLU B 1 707 ? -35.938 -4.73 -5.953 1 34.91 707 GLU B C 1
ATOM 11403 O O . GLU B 1 707 ? -35.156 -5.383 -6.68 1 34.91 707 GLU B O 1
ATOM 11408 N N . PHE B 1 708 ? -36.312 -3.518 -6.449 1 33.22 708 PHE B N 1
ATOM 11409 C CA . PHE B 1 708 ? -35.594 -2.73 -7.449 1 33.22 708 PHE B CA 1
ATOM 11410 C C . PHE B 1 708 ? -34.156 -2.479 -7.02 1 33.22 708 PHE B C 1
ATOM 11412 O O . PHE B 1 708 ? -33.906 -2.008 -5.906 1 33.22 708 PHE B O 1
ATOM 11419 N N . ILE B 1 709 ? -33.25 -3.238 -7.422 1 34.94 709 ILE B N 1
ATOM 11420 C CA . ILE B 1 709 ? -31.844 -2.998 -7.062 1 34.94 709 ILE B CA 1
ATOM 11421 C C . ILE B 1 709 ? -31.422 -1.618 -7.559 1 34.94 709 ILE B C 1
ATOM 11423 O O . ILE B 1 709 ? -31.359 -1.374 -8.766 1 34.94 709 ILE B O 1
ATOM 11427 N N . ARG B 1 710 ? -31.688 -0.569 -6.93 1 32.44 710 ARG B N 1
ATOM 11428 C CA . ARG B 1 710 ? -31.453 0.847 -7.188 1 32.44 710 ARG B CA 1
ATOM 11429 C C . ARG B 1 710 ? -29.969 1.112 -7.473 1 32.44 710 ARG B C 1
ATOM 11431 O O . ARG B 1 710 ? -29.594 2.244 -7.77 1 32.44 710 ARG B O 1
ATOM 11438 N N . TYR B 1 711 ? -29.094 0.25 -7.023 1 29 711 TYR B N 1
ATOM 11439 C CA . TYR B 1 711 ? -27.703 0.731 -7.062 1 29 711 TYR B CA 1
ATOM 11440 C C . TYR B 1 711 ? -27.234 0.898 -8.5 1 29 711 TYR B C 1
ATOM 11442 O O . TYR B 1 711 ? -26.172 1.464 -8.742 1 29 711 TYR B O 1
ATOM 11450 N N . LEU B 1 712 ? -27.812 0.074 -9.406 1 29.25 712 LEU B N 1
ATOM 11451 C CA . LEU B 1 712 ? -27.078 0.094 -10.672 1 29.25 712 LEU B CA 1
ATOM 11452 C C . LEU B 1 712 ? -27.562 1.232 -11.562 1 29.25 712 LEU B C 1
ATOM 11454 O O . LEU B 1 712 ? -26.797 1.794 -12.336 1 29.25 712 LEU B O 1
ATOM 11458 N N . PHE B 1 713 ? -28.844 1.191 -12.211 1 25.06 713 PHE B N 1
ATOM 11459 C CA . PHE B 1 713 ? -29.156 2.037 -13.352 1 25.06 713 PHE B CA 1
ATOM 11460 C C . PHE B 1 713 ? -29.875 3.305 -12.906 1 25.06 713 PHE B C 1
ATOM 11462 O O . PHE B 1 713 ? -30.734 3.262 -12.031 1 25.06 713 PHE B O 1
ATOM 11469 N N . PRO B 1 714 ? -29.328 4.516 -13.203 1 24.88 714 PRO B N 1
ATOM 11470 C CA . PRO B 1 714 ? -30 5.777 -12.883 1 24.88 714 PRO B CA 1
ATOM 11471 C C . PRO B 1 714 ? -31.453 5.801 -13.367 1 24.88 714 PRO B C 1
ATOM 11473 O O . PRO B 1 714 ? -31.797 5.145 -14.352 1 24.88 714 PRO B O 1
ATOM 11476 N N . SER B 1 715 ? -32.5 5.852 -12.531 1 25.62 715 SER B N 1
ATOM 11477 C CA . SER B 1 715 ? -33.938 5.918 -12.781 1 25.62 715 SER B CA 1
ATOM 11478 C C . SER B 1 715 ? -34.25 6.984 -13.812 1 25.62 715 SER B C 1
ATOM 11480 O O . SER B 1 715 ? -33.906 8.156 -13.641 1 25.62 715 SER B O 1
ATOM 11482 N N . LEU B 1 716 ? -34.281 6.664 -15.148 1 22.38 716 LEU B N 1
ATOM 11483 C CA . LEU B 1 716 ? -34.781 7.625 -16.125 1 22.38 716 LEU B CA 1
ATOM 11484 C C . LEU B 1 716 ? -36.25 7.996 -15.82 1 22.38 716 LEU B C 1
ATOM 11486 O O . LEU B 1 716 ? -37.125 7.141 -15.852 1 22.38 716 LEU B O 1
ATOM 11490 N N . ASP B 1 717 ? -36.562 8.914 -14.969 1 23.47 717 ASP B N 1
ATOM 11491 C CA . ASP B 1 717 ? -37.875 9.469 -14.609 1 23.47 717 ASP B CA 1
ATOM 11492 C C . ASP B 1 717 ? -38.625 9.922 -15.852 1 23.47 717 ASP B C 1
ATOM 11494 O O . ASP B 1 717 ? -38.25 10.883 -16.516 1 23.47 717 ASP B O 1
ATOM 11498 N N . GLY B 1 718 ? -39.125 8.93 -16.656 1 20.27 718 GLY B N 1
ATOM 11499 C CA . GLY B 1 718 ? -40 9.25 -17.781 1 20.27 718 GLY B CA 1
ATOM 11500 C C . GLY B 1 718 ? -41.219 10.07 -17.406 1 20.27 718 GLY B C 1
ATOM 11501 O O . GLY B 1 718 ? -41.625 10.078 -16.234 1 20.27 718 GLY B O 1
ATOM 11502 N N . GLY B 1 719 ? -41.562 11.172 -18.141 1 20.58 719 GLY B N 1
ATOM 11503 C CA . GLY B 1 719 ? -42.562 12.203 -18.188 1 20.58 719 GLY B CA 1
ATOM 11504 C C . GLY B 1 719 ? -43.969 11.656 -18.328 1 20.58 719 GLY B C 1
ATOM 11505 O O . GLY B 1 719 ? -44.219 10.727 -19.109 1 20.58 719 GLY B O 1
ATOM 11506 N N . ASP B 1 720 ? -44.812 11.703 -17.344 1 22.31 720 ASP B N 1
ATOM 11507 C CA . ASP B 1 720 ? -46.219 11.336 -17.188 1 22.31 720 ASP B CA 1
ATOM 11508 C C . ASP B 1 720 ? -47.062 12.055 -18.219 1 22.31 720 ASP B C 1
ATOM 11510 O O . ASP B 1 720 ? -47.156 13.281 -18.219 1 22.31 720 ASP B O 1
ATOM 11514 N N . ASN B 1 721 ? -47.219 11.555 -19.438 1 19.5 721 ASN B N 1
ATOM 11515 C CA . ASN B 1 721 ? -48.188 12.125 -20.344 1 19.5 721 ASN B CA 1
ATOM 11516 C C . ASN B 1 721 ? -49.625 11.852 -19.875 1 19.5 721 ASN B C 1
ATOM 11518 O O . ASN B 1 721 ? -50 10.695 -19.703 1 19.5 721 ASN B O 1
ATOM 11522 N N . PRO B 1 722 ? -50.438 12.781 -19.312 1 20.75 722 PRO B N 1
ATOM 11523 C CA . PRO B 1 722 ? -51.75 12.828 -18.672 1 20.75 722 PRO B CA 1
ATOM 11524 C C . PRO B 1 722 ? -52.875 12.406 -19.609 1 20.75 722 PRO B C 1
ATOM 11526 O O . PRO B 1 722 ? -54.031 12.242 -19.172 1 20.75 722 PRO B O 1
ATOM 11529 N N . ASN B 1 723 ? -53.062 12.398 -20.891 1 19.45 723 ASN B N 1
ATOM 11530 C CA . ASN B 1 723 ? -54.281 12.734 -21.594 1 19.45 723 ASN B CA 1
ATOM 11531 C C . ASN B 1 723 ? -55.188 11.508 -21.781 1 19.45 723 ASN B C 1
ATOM 11533 O O . ASN B 1 723 ? -56.094 11.516 -22.625 1 19.45 723 ASN B O 1
ATOM 11537 N N . GLY B 1 724 ? -55.125 10.344 -21.062 1 19.38 724 GLY B N 1
ATOM 11538 C CA . GLY B 1 724 ? -56.094 9.414 -21.625 1 19.38 724 GLY B CA 1
ATOM 11539 C C . GLY B 1 724 ? -57.531 9.766 -21.297 1 19.38 724 GLY B C 1
ATOM 11540 O O . GLY B 1 724 ? -57.812 10.367 -20.25 1 19.38 724 GLY B O 1
ATOM 11541 N N . GLU B 1 725 ? -58.812 9.445 -22.25 1 20.45 725 GLU B N 1
ATOM 11542 C CA . GLU B 1 725 ? -60.219 9.688 -22.469 1 20.45 725 GLU B CA 1
ATOM 11543 C C . GLU B 1 725 ? -61.094 8.734 -21.641 1 20.45 725 GLU B C 1
ATOM 11545 O O . GLU B 1 725 ? -62.125 9.125 -21.125 1 20.45 725 GLU B O 1
ATOM 11550 N N . LYS B 1 726 ? -61.688 7.918 -20.969 1 20.62 726 LYS B N 1
ATOM 11551 C CA . LYS B 1 726 ? -62 6.578 -21.453 1 20.62 726 LYS B CA 1
ATOM 11552 C C . LYS B 1 726 ? -63.281 6.574 -22.281 1 20.62 726 LYS B C 1
ATOM 11554 O O . LYS B 1 726 ? -64.312 7.117 -21.859 1 20.62 726 LYS B O 1
ATOM 11559 N N . HIS B 1 727 ? -63.469 6.543 -23.562 1 18.52 727 HIS B N 1
ATOM 11560 C CA . HIS B 1 727 ? -64.812 6.492 -24.172 1 18.52 727 HIS B CA 1
ATOM 11561 C C . HIS B 1 727 ? -65.625 5.309 -23.625 1 18.52 727 HIS B C 1
ATOM 11563 O O . HIS B 1 727 ? -65.062 4.211 -23.469 1 18.52 727 HIS B O 1
ATOM 11569 N N . THR B 1 728 ? -67 5.465 -23.016 1 20.47 728 THR B N 1
ATOM 11570 C CA . THR B 1 728 ? -68.25 4.824 -22.594 1 20.47 728 THR B CA 1
ATOM 11571 C C . THR B 1 728 ? -68.875 4.027 -23.734 1 20.47 728 THR B C 1
ATOM 11573 O O . THR B 1 728 ? -68.812 4.473 -24.891 1 20.47 728 THR B O 1
ATOM 11576 N N . PHE B 1 729 ? -69.25 2.605 -23.859 1 19.31 729 PHE B N 1
ATOM 11577 C CA . PHE B 1 729 ? -70.688 2.361 -23.906 1 19.31 729 PHE B CA 1
ATOM 11578 C C . PHE B 1 729 ? -71.312 2.521 -22.516 1 19.31 729 PHE B C 1
ATOM 11580 O O . PHE B 1 729 ? -70.625 2.258 -21.516 1 19.31 729 PHE B O 1
#

Radius of gyration: 38.9 Å; Cα contacts (8 Å, |Δi|>4): 1744; chains: 2; bounding box: 127×100×132 Å

Sequence (1458 aa):
MLKEIGDVVDDQSAKRIKDLLQKNNSKSGHVSNGMPDKSQDQTGSSKRSSSPSSIGSLEAVDRVEEDLNLTESSRATGYMGKSSEITWMGRVQEEAEQRNRGQSPKATSENHTGDKISPTTVNYHIDDLGVDAPGLVQMYWVPPRHVADHLFETYLLAVHPHFPIINSTLFSTQYRDFFDETSYAGDKWMAILNMIFAIATEYLYNSDVAQRRDIKDHLFYLTRARMLSMGGDSLFEHPDLQQVQIEGLIAFHMLSTNQINRAWRISALAIRSATSLGINLKSSCRKMLGVSKEIGCRIWWCLYTVEHTLGSMTGRATSISTNMYTTQLPLPFDEDHLSEPSAKLFLDNFDIREKRVDMAMTSPHIRYPDSQQTEDALAGRLWLQSLPVNSSLYFLYYCDLTVINQEILDQVYSAESAAVSWEDIKGSISRLKATVDAWLLTLPPGLDFTALKDENQKTYWAKTNLAFHYHSTRIVLGRPCLCRHNPNQTDRRRNSTEERGFSHDMAVMTLESAMKMLDLLPDEPSSVHLYQFCPWWCFLHYIMQAATVIILELLFRCVHMPDRQSSLIQSAKKSVRWLYMMSTHCIASHRAWQLCESALRRLVSSMGYDDSDTPQTPNQQPDGLSGDHVDHVPPAQRDGRHDGMQGLSYNGQYQSSIQPHENHDVGHSNNDSDLAGSLAFGILCAPSTEEHTAGDAHFPYDPISQEFIRYLFPSLDGGDNPNGEKHTFMLKEIGDVVDDQSAKRIKDLLQKNNSKSGHVSNGMPDKSQDQTGSSKRSSSPSSIGSLEAVDRVEEDLNLTESSRATGYMGKSSEITWMGRVQEEAEQRNRGQSPKATSENHTGDKISPTTVNYHIDDLGVDAPGLVQMYWVPPRHVADHLFETYLLAVHPHFPIINSTLFSTQYRDFFDETSYAGDKWMAILNMIFAIATEYLYNSDVAQRRDIKDHLFYLTRARMLSMGGDSLFEHPDLQQVQIEGLIAFHMLSTNQINRAWRISALAIRSATSLGINLKSSCRKMLGVSKEIGCRIWWCLYTVEHTLGSMTGRATSISTNMYTTQLPLPFDEDHLSEPSAKLFLDNFDIREKRVDMAMTSPHIRYPDSQQTEDALAGRLWLQSLPVNSSLYFLYYCDLTVINQEILDQVYSAESAAVSWEDIKGSISRLKATVDAWLLTLPPGLDFTALKDENQKTYWAKTNLAFHYHSTRIVLGRPCLCRHNPNQTDRRRNSTEERGFSHDMAVMTLESAMKMLDLLPDEPSSVHLYQFCPWWCFLHYIMQAATVIILELLFRCVHMPDRQSSLIQSAKKSVRWLYMMSTHCIASHRAWQLCESALRRLVSSMGYDDSDTPQTPNQQPDGLSGDHVDHVPPAQRDGRHDGMQGLSYNGQYQSSIQPHENHDVGHSNNDSDLAGSLAFGILCAPSTEEHTAGDAHFPYDPISQEFIRYLFPSLDGGDNPNGEKHTF

Secondary structure (DSSP, 8-state):
-HHHHTTTS-HHHHHHHHHHHHHHHGGG-------------------------TT-TTTTTTEE-S-TTSSHHHHHH----TTSHHHHHHHHHHHHHHHHHHH-TT---S--------GGGG--S-TTS----SS---TT----HHHHHHHHHHHHHHTTTT---S-HHHHHHHHHHHHTTSSPPPHHHHHHHHHHHHHHHHHHHHH-GGG---TTHHHHHHHHHHHHHSSTTGGGSPP-HHHHHHHHHHHHHHHHTT-HHHHHHHHHHHHHHHHHTTTTSEE--TTS-HHHHHHHHHHHHHHHHHHHHHHHHH-PPPS--GGG--PPPPPSS-GGGTTSHHHHHHHH-HHHHHHHTGGGSSTHHHH-TTPPPPHHHHHHHHHHHHSPP-HHHHHHHHHHHHHHHHHHHHHHSSGGGGGS-HHHHHHHHHHHHHHHHHHHHH--GGG-TT--TT--HHHHHHHHHHHHHHHHHHHHHHHHHHS---TTTTSS----GGG--HHHHHHHHHHHHHHHHHHTS-SS--HHHHHHHS-TTTHHHHHHHHHHHHHHHHHTTSSS-GGGHHHHHHHHHHHHHHHHHHHTT-HHHHHHHHHHHHHHHHHHHHHT---TTS-----------------------B----------------------------------------------------------TTS-B-TTT-SB-TTSS----------------/-HHHHTTTS-HHHHHHHHHHHHHHGGGG-------------------------TT-TTTTTTEE-S-TTSSHHHHHH----TTSHHHHHHHHHHHHHHHHHHH-TT---S--------GGGG----TTS----SS---TT----HHHHHHHHHHHHHHTTTT---S-HHHHHHHHHHHHTTSSPPPHHHHHHHHHHHHHHHHHHHHH-GGG--S-TTHHHHHHHHHHHHSSTTGGGSPP-HHHHHHHHHHHHHHHHTT-HHHHHHHHHHHHHHHHHTTTTSEE--TTS-HHHHHHHHHHHHHHHHHHHHHHHHH-PPPS--GGG--PPPPPSS-GGGTTSHHHHHHHH-HHHHHHHTGGGSSTHHHH-TTPPPPHHHHHHHHHHHHSPP-HHHHHHHHHHHHHHHHHHHHHHSSGGGGGS-HHHHHHHHHHHHHHHHHHHHH--GGG-TT--TT--HHHHHHHHHHHHHHHHHHHHHHHHHHS---TTTTSS----TT---HHHHHHHHHHHHHHHHHHTS-SS--HHHHHHHS-TTTHHHHHHHHHHHHHHHHHTTSSS-GGGHHHHHHHHHHHHHHHHH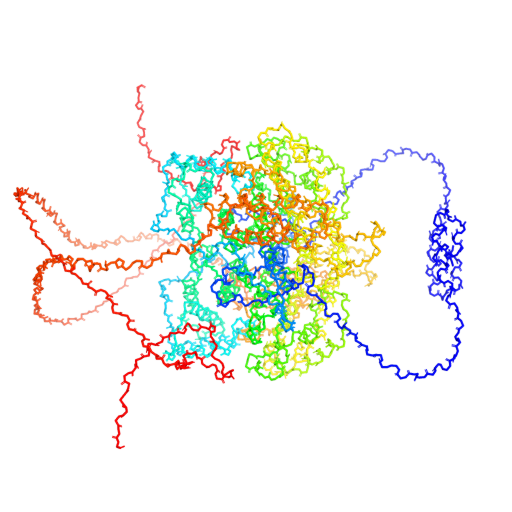HHTT-HHHHHHHHHHHHHHHHHHHHHT---TTS-------------------------------------------------------------B--------------------TTS-B-TTT-SB-TTSS----------------